Protein 8UBT (pdb70)

Secondary structure (DSSP, 8-state):
--SSSSTTTGGGTHHHHTTT----HHHHHHHHHHHHHHHS---TTTTHHHHHHHHHHHHHHHHHSTTTTT--TTTSHHHHTHHHHHHHTHHHHTSSSS-HHHHTTTTTTSSSS-SS---HHHHHHHHTTTTTTTTGGGTTHHHHHHHHTTSSS-----HHHHHHHHHHHHHTS--SS----TTSHIIIIIHHHHHHHHHHHHHHHHHHTTTS-HHHHHHHHHHHHHHHHHSTTTS--SS-HHHHTGGGTTTTSSSSTTTTHHHHHHHHHTT--HHHHHHHHHHHTSSSSTTGGGHHHHHHHHHHHHHHHHHH-SGGGT-HHHHHHHHHHHHHHHHHHHHHTTTT-HHHHHHHHHHHTTSSSSSSSTTTTT-TTHHHHHHHHHHHHHSS----HHHHHHHHHHHHHTT-S--HHHHHHHHHHHHHHHHTT--S-HHHHHHHHHHHHH--/--EEEE-SSS-EEEE-HHHHTTSHHHHHHHHS-------EE-TT--HHHHHHHHHHHHH-SSPPP-------HHHHHHT-S-HHHHHHHHHHHHHHT-HHHHHHHHHHHHHHHTT--HHHHHHHHT------HHHHHHHHHHTTT-/--GGGS-HHHHHHHHTTS-HHHHHTTGGGT-HHHHHHHT-TTTSS----TT-TTT-STTHHHHHHHS----B---TT--S--GGGTTTHHHH-TT--BEE-TT-TT--HHHHHHHHHH-SS--EEE--S-TT--HHHHHHHHHH-TT--EEE--S-TT--HHHHHHHHHS-----EEEE-S-SS--HHHHHHHTTS-TT--EEEETT-S-BHHHHTTTTT-TT--EEE-BS-SB--SHHHHHHHTT-TT--EE--BS-TT--HHHHHHHHHH-SS--EE--BS----SSHHHHHHHH-SS--EE--BS-SS--TTTHHHHHHH-S--SEE--SS-TTS-TTHHHHHHHH-TTSB---TTTTTTGGGGGGTT----/--TTTHHHHHHHHHTT-S--EEEEETTEEEEE-SHHHHHH-HHHHHHHHS--SS-EEEE--TTS-HHHHSTTTHHHHSS-----SSS-HHHHHHHHHHT-SSS-STTTSSS--

Organism: Homo sapiens (NCBI:txid9606)

Radius of gyration: 42.03 Å; Cα contacts (8 Å, |Δi|>4): 1544; chains: 4; bounding box: 59×107×134 Å

InterPro domains:
  IPR001373 Cullin, N-terminal [PF00888] (21-518)
  IPR016157 Cullin, conserved site [PS01256] (749-776)
  IPR016158 Cullin homology domain [PS50069] (417-644)
  IPR016158 Cullin homology domain [SM00182] (447-594)
  IPR016159 Cullin repeat-like-containing domain superfamily [SSF74788] (17-409)
  IPR019559 Cullin, neddylation domain [PF10557] (706-766)
  IPR019559 Cullin, neddylation domain [SM00884] (703-770)
  IPR036317 Cullin homology domain superfamily [SSF75632] (413-686)
  IPR036388 Winged helix-like DNA-binding domain superfamily [G3DSA:1.10.10.10] (604-671)
  IPR036388 Winged helix-like DNA-binding domain superfamily [G3DSA:1.10.10.10] (672-776)
  IPR036390 Winged helix DNA-binding domain superfamily [SSF46785] (687-776)
  IPR045093 Cullin [PTHR11932] (12-776)
  IPR059120 Cullin-like, alpha+beta domain [PF26557] (539-658)

GO terms:
  GO:0034599 cellular response to oxidative stress (P, IDA)
  GO:0043123 positive regulation of canonical NF-kappaB signal transduction (P, IDA)
  GO:0043161 proteasome-mediated ubiquitin-dependent protein catabolic process (P, IDA)
  GO:0031625 ubiquitin protein ligase binding (F, IDA)
  GO:0031146 SCF-dependent proteasomal ubiquitin-dependent protein catabolic process (P, IDA)
  GO:0070936 protein K48-linked ubiquitination (P, IDA)
  GO:0160072 ubiquitin ligase complex scaffold activity (F, IDA)
  GO:0005634 nucleus (C, IC)
  GO:0005737 cytoplasm (C, IC)
  GO:0005515 protein binding (F, IPI)
  GO:1990452 Parkin-FBXW7-Cul1 ubiquitin ligase complex (C, IPI)
  GO:0031461 cullin-RING ubiquitin ligase complex (C, IDA)
  GO:0005886 plasma membrane (C, IDA)
  GO:0019005 SCF ubiquitin ligase complex (C, IDA)
  GO:0016567 protein ubiquitination (P, IDA)
  GO:0097193 intrinsic apoptotic signaling pathway (P, TAS)
  GO:0000082 G1/S transition of mitotic cell cycle (P, TAS)
  GO:0005654 nucleoplasm (C, TAS)
  GO:0005829 cytosol (C, TAS)

Structure (mmCIF, N/CA/C/O backbone):
data_8UBT
#
_entry.id   8UBT
#
_cell.length_a   1.00
_cell.length_b   1.00
_cell.length_c   1.00
_cell.angle_alpha   90.00
_cell.angle_beta   90.00
_cell.angle_gamma   90.00
#
_symmetry.space_group_name_H-M   'P 1'
#
loop_
_entity.id
_entity.type
_entity.pdbx_description
1 polymer Cullin-1
2 polymer 'S-phase kinase-associated protein 1'
3 polymer 'F-box/LRR-repeat protein 17'
4 polymer 'Transcription regulator protein BACH1'
#
loop_
_atom_site.group_PDB
_atom_site.id
_atom_site.type_symbol
_atom_site.label_atom_id
_atom_site.label_alt_id
_atom_site.label_comp_id
_atom_site.label_asym_id
_atom_site.label_entity_id
_atom_site.label_seq_id
_atom_site.pdbx_PDB_ins_code
_atom_site.Cartn_x
_atom_site.Cartn_y
_atom_site.Cartn_z
_atom_site.occupancy
_atom_site.B_iso_or_equiv
_atom_site.auth_seq_id
_atom_site.auth_comp_id
_atom_site.auth_asym_id
_atom_site.auth_atom_id
_atom_site.pdbx_PDB_model_num
ATOM 1 N N . ILE A 1 3 ? 109.136 90.008 163.176 1.00 65.69 15 ILE A N 1
ATOM 2 C CA . ILE A 1 3 ? 109.250 89.418 161.849 1.00 66.74 15 ILE A CA 1
ATOM 3 C C . ILE A 1 3 ? 110.205 88.230 161.868 1.00 66.81 15 ILE A C 1
ATOM 4 O O . ILE A 1 3 ? 109.799 87.090 161.642 1.00 64.85 15 ILE A O 1
ATOM 9 N N . GLY A 1 4 ? 111.477 88.506 162.142 1.00 67.77 16 GLY A N 1
ATOM 10 C CA . GLY A 1 4 ? 112.500 87.484 162.130 1.00 66.75 16 GLY A CA 1
ATOM 11 C C . GLY A 1 4 ? 113.214 87.391 160.794 1.00 67.34 16 GLY A C 1
ATOM 12 O O . GLY A 1 4 ? 112.794 87.946 159.777 1.00 67.11 16 GLY A O 1
ATOM 13 N N . LEU A 1 5 ? 114.331 86.664 160.805 1.00 58.23 17 LEU A N 1
ATOM 14 C CA . LEU A 1 5 ? 115.163 86.505 159.619 1.00 55.90 17 LEU A CA 1
ATOM 15 C C . LEU A 1 5 ? 115.575 85.069 159.327 1.00 52.66 17 LEU A C 1
ATOM 16 O O . LEU A 1 5 ? 115.892 84.769 158.170 1.00 51.64 17 LEU A O 1
ATOM 21 N N . ASP A 1 6 ? 115.583 84.177 160.318 1.00 50.21 18 ASP A N 1
ATOM 22 C CA . ASP A 1 6 ? 115.989 82.795 160.113 1.00 49.25 18 ASP A CA 1
ATOM 23 C C . ASP A 1 6 ? 114.841 81.805 160.228 1.00 47.90 18 ASP A C 1
ATOM 24 O O . ASP A 1 6 ? 114.944 80.701 159.682 1.00 47.91 18 ASP A O 1
ATOM 29 N N . GLN A 1 7 ? 113.757 82.161 160.922 1.00 47.22 19 GLN A N 1
ATOM 30 C CA . GLN A 1 7 ? 112.610 81.266 161.000 1.00 46.78 19 GLN A CA 1
ATOM 31 C C . GLN A 1 7 ? 111.910 81.136 159.655 1.00 51.27 19 GLN A C 1
ATOM 32 O O . GLN A 1 7 ? 111.306 80.095 159.370 1.00 52.99 19 GLN A O 1
ATOM 38 N N . ILE A 1 8 ? 111.976 82.175 158.819 1.00 42.29 20 ILE A N 1
ATOM 39 C CA . ILE A 1 8 ? 111.326 82.111 157.515 1.00 30.65 20 ILE A CA 1
ATOM 40 C C . ILE A 1 8 ? 112.038 81.113 156.607 1.00 33.68 20 ILE A C 1
ATOM 41 O O . ILE A 1 8 ? 111.391 80.386 155.843 1.00 37.00 20 ILE A O 1
ATOM 46 N N . TRP A 1 9 ? 113.368 81.024 156.699 1.00 32.39 21 TRP A N 1
ATOM 47 C CA . TRP A 1 9 ? 114.108 80.148 155.798 1.00 27.61 21 TRP A CA 1
ATOM 48 C C . TRP A 1 9 ? 114.083 78.713 156.309 1.00 33.57 21 TRP A C 1
ATOM 49 O O . TRP A 1 9 ? 115.118 78.046 156.396 1.00 38.14 21 TRP A O 1
ATOM 60 N N . ASP A 1 10 ? 112.892 78.246 156.658 1.00 33.01 22 ASP A N 1
ATOM 61 C CA . ASP A 1 10 ? 112.580 76.828 156.793 1.00 30.22 22 ASP A CA 1
ATOM 62 C C . ASP A 1 10 ? 111.242 76.460 156.175 1.00 36.91 22 ASP A C 1
ATOM 63 O O . ASP A 1 10 ? 111.054 75.298 155.798 1.00 44.42 22 ASP A O 1
ATOM 68 N N . ASP A 1 11 ? 110.311 77.406 156.052 1.00 25.63 23 ASP A N 1
ATOM 69 C CA . ASP A 1 11 ? 109.106 77.244 155.256 1.00 18.04 23 ASP A CA 1
ATOM 70 C C . ASP A 1 11 ? 109.241 77.866 153.875 1.00 28.38 23 ASP A C 1
ATOM 71 O O . ASP A 1 11 ? 108.581 77.406 152.937 1.00 33.61 23 ASP A O 1
ATOM 76 N N . LEU A 1 12 ? 110.080 78.896 153.728 1.00 31.02 24 LEU A N 1
ATOM 77 C CA . LEU A 1 12 ? 110.384 79.414 152.400 1.00 23.00 24 LEU A CA 1
ATOM 78 C C . LEU A 1 12 ? 111.023 78.333 151.540 1.00 27.08 24 LEU A C 1
ATOM 79 O O . LEU A 1 12 ? 110.472 77.950 150.501 1.00 35.07 24 LEU A O 1
ATOM 84 N N . ARG A 1 13 ? 112.123 77.747 152.018 1.00 25.63 25 ARG A N 1
ATOM 85 C CA . ARG A 1 13 ? 112.803 76.699 151.268 1.00 15.76 25 ARG A CA 1
ATOM 86 C C . ARG A 1 13 ? 112.065 75.381 151.478 1.00 18.18 25 ARG A C 1
ATOM 87 O O . ARG A 1 13 ? 112.664 74.345 151.785 1.00 30.61 25 ARG A O 1
ATOM 95 N N . ALA A 1 14 ? 110.746 75.440 151.323 1.00 10.76 26 ALA A N 1
ATOM 96 C CA . ALA A 1 14 ? 109.878 74.289 151.148 1.00 11.84 26 ALA A CA 1
ATOM 97 C C . ALA A 1 14 ? 108.828 74.548 150.085 1.00 18.66 26 ALA A C 1
ATOM 98 O O . ALA A 1 14 ? 108.207 73.594 149.607 1.00 27.33 26 ALA A O 1
ATOM 100 N N . GLY A 1 15 ? 108.609 75.804 149.706 1.00 11.46 27 GLY A N 1
ATOM 101 C CA . GLY A 1 15 ? 107.799 76.164 148.564 1.00 10.58 27 GLY A CA 1
ATOM 102 C C . GLY A 1 15 ? 108.687 76.624 147.429 1.00 16.47 27 GLY A C 1
ATOM 103 O O . GLY A 1 15 ? 108.296 76.560 146.261 1.00 27.04 27 GLY A O 1
ATOM 104 N N . ILE A 1 16 ? 109.891 77.100 147.761 1.00 20.89 28 ILE A N 1
ATOM 105 C CA . ILE A 1 16 ? 110.898 77.329 146.728 1.00 17.26 28 ILE A CA 1
ATOM 106 C C . ILE A 1 16 ? 111.334 76.002 146.122 1.00 18.35 28 ILE A C 1
ATOM 107 O O . ILE A 1 16 ? 111.637 75.916 144.926 1.00 24.23 28 ILE A O 1
ATOM 112 N N . GLN A 1 17 ? 111.378 74.947 146.937 1.00 21.28 29 GLN A N 1
ATOM 113 C CA . GLN A 1 17 ? 111.630 73.610 146.419 1.00 16.08 29 GLN A CA 1
ATOM 114 C C . GLN A 1 17 ? 110.373 72.962 145.852 1.00 16.23 29 GLN A C 1
ATOM 115 O O . GLN A 1 17 ? 110.458 71.867 145.287 1.00 28.81 29 GLN A O 1
ATOM 121 N N . GLN A 1 18 ? 109.216 73.611 145.990 1.00 13.18 30 GLN A N 1
ATOM 122 C CA . GLN A 1 18 ? 107.970 73.083 145.448 1.00 10.14 30 GLN A CA 1
ATOM 123 C C . GLN A 1 18 ? 107.587 73.725 144.122 1.00 12.91 30 GLN A C 1
ATOM 124 O O . GLN A 1 18 ? 106.890 73.093 143.319 1.00 18.13 30 GLN A O 1
ATOM 130 N N . VAL A 1 19 ? 108.007 74.969 143.879 1.00 17.64 31 VAL A N 1
ATOM 131 C CA . VAL A 1 19 ? 107.824 75.545 142.551 1.00 13.29 31 VAL A CA 1
ATOM 132 C C . VAL A 1 19 ? 108.636 74.758 141.532 1.00 19.50 31 VAL A C 1
ATOM 133 O O . VAL A 1 19 ? 108.160 74.487 140.423 1.00 28.11 31 VAL A O 1
ATOM 137 N N . TYR A 1 20 ? 109.862 74.384 141.880 1.00 20.36 32 TYR A N 1
ATOM 138 C CA . TYR A 1 20 ? 110.611 73.382 141.144 1.00 20.62 32 TYR A CA 1
ATOM 139 C C . TYR A 1 20 ? 110.055 72.005 141.486 1.00 25.83 32 TYR A C 1
ATOM 140 O O . TYR A 1 20 ? 109.472 71.798 142.554 1.00 31.65 32 TYR A O 1
ATOM 149 N N . THR A 1 21 ? 110.234 71.060 140.561 1.00 24.79 33 THR A N 1
ATOM 150 C CA . THR A 1 21 ? 109.501 69.792 140.601 1.00 28.65 33 THR A CA 1
ATOM 151 C C . THR A 1 21 ? 107.998 70.076 140.633 1.00 22.92 33 THR A C 1
ATOM 152 O O . THR A 1 21 ? 107.310 69.788 141.613 1.00 22.11 33 THR A O 1
ATOM 156 N N . ARG A 1 22 ? 107.511 70.673 139.545 1.00 25.00 34 ARG A N 1
ATOM 157 C CA . ARG A 1 22 ? 106.163 71.221 139.431 1.00 25.45 34 ARG A CA 1
ATOM 158 C C . ARG A 1 22 ? 105.113 70.272 139.992 1.00 34.43 34 ARG A C 1
ATOM 159 O O . ARG A 1 22 ? 104.968 69.139 139.528 1.00 40.62 34 ARG A O 1
ATOM 167 N N . GLN A 1 23 ? 104.376 70.750 140.995 1.00 38.44 35 GLN A N 1
ATOM 168 C CA . GLN A 1 23 ? 103.463 69.891 141.739 1.00 38.56 35 GLN A CA 1
ATOM 169 C C . GLN A 1 23 ? 102.135 70.594 142.008 1.00 39.56 35 GLN A C 1
ATOM 170 O O . GLN A 1 23 ? 101.481 70.331 143.023 1.00 42.74 35 GLN A O 1
ATOM 176 N N . SER A 1 24 ? 101.733 71.493 141.106 1.00 36.35 36 SER A N 1
ATOM 177 C CA . SER A 1 24 ? 100.412 72.116 141.152 1.00 36.81 36 SER A CA 1
ATOM 178 C C . SER A 1 24 ? 100.153 72.856 142.461 1.00 35.53 36 SER A C 1
ATOM 179 O O . SER A 1 24 ? 99.332 72.421 143.275 1.00 37.68 36 SER A O 1
ATOM 182 N N . MET A 1 25 ? 100.856 73.963 142.676 1.00 33.80 37 MET A N 1
ATOM 183 C CA . MET A 1 25 ? 100.704 74.792 143.862 1.00 32.32 37 MET A CA 1
ATOM 184 C C . MET A 1 25 ? 99.311 75.407 143.906 1.00 32.90 37 MET A C 1
ATOM 185 O O . MET A 1 25 ? 98.686 75.660 142.873 1.00 34.97 37 MET A O 1
ATOM 190 N N . ALA A 1 26 ? 98.831 75.652 145.122 1.00 31.36 38 ALA A N 1
ATOM 191 C CA . ALA A 1 26 ? 97.576 76.359 145.325 1.00 31.70 38 ALA A CA 1
ATOM 192 C C . ALA A 1 26 ? 97.863 77.855 145.454 1.00 33.21 38 ALA A C 1
ATOM 193 O O . ALA A 1 26 ? 99.019 78.286 145.477 1.00 39.47 38 ALA A O 1
ATOM 195 N N . LYS A 1 27 ? 96.811 78.670 145.542 1.00 29.92 39 LYS A N 1
ATOM 196 C CA . LYS A 1 27 ? 96.961 80.115 145.661 1.00 26.04 39 LYS A CA 1
ATOM 197 C C . LYS A 1 27 ? 97.050 80.568 147.113 1.00 26.47 39 LYS A C 1
ATOM 198 O O . LYS A 1 27 ? 97.290 81.751 147.377 1.00 35.43 39 LYS A O 1
ATOM 204 N N . SER A 1 28 ? 96.870 79.649 148.062 1.00 19.66 40 SER A N 1
ATOM 205 C CA . SER A 1 28 ? 97.080 79.941 149.470 1.00 20.85 40 SER A CA 1
ATOM 206 C C . SER A 1 28 ? 98.503 79.665 149.930 1.00 30.35 40 SER A C 1
ATOM 207 O O . SER A 1 28 ? 98.859 80.056 151.047 1.00 36.74 40 SER A O 1
ATOM 210 N N . ARG A 1 29 ? 99.320 79.006 149.107 1.00 29.30 41 ARG A N 1
ATOM 211 C CA . ARG A 1 29 ? 100.729 78.794 149.393 1.00 18.40 41 ARG A CA 1
ATOM 212 C C . ARG A 1 29 ? 101.624 79.824 148.720 1.00 22.97 41 ARG A C 1
ATOM 213 O O . ARG A 1 29 ? 102.661 80.187 149.287 1.00 35.76 41 ARG A O 1
ATOM 221 N N . TYR A 1 30 ? 101.246 80.308 147.538 1.00 11.19 42 TYR A N 1
ATOM 222 C CA . TYR A 1 30 ? 101.914 81.416 146.870 1.00 10.41 42 TYR A CA 1
ATOM 223 C C . TYR A 1 30 ? 101.881 82.675 147.728 1.00 23.91 42 TYR A C 1
ATOM 224 O O . TYR A 1 30 ? 102.900 83.359 147.885 1.00 36.93 42 TYR A O 1
ATOM 233 N N . MET A 1 31 ? 100.713 82.982 148.297 1.00 25.59 43 MET A N 1
ATOM 234 C CA . MET A 1 31 ? 100.583 84.172 149.127 1.00 23.50 43 MET A CA 1
ATOM 235 C C . MET A 1 31 ? 101.383 84.036 150.415 1.00 25.37 43 MET A C 1
ATOM 236 O O . MET A 1 31 ? 101.913 85.026 150.924 1.00 36.10 43 MET A O 1
ATOM 241 N N . GLU A 1 32 ? 101.496 82.818 150.950 1.00 17.16 44 GLU A N 1
ATOM 242 C CA . GLU A 1 32 ? 102.305 82.616 152.149 1.00 13.97 44 GLU A CA 1
ATOM 243 C C . GLU A 1 32 ? 103.778 82.914 151.881 1.00 26.62 44 GLU A C 1
ATOM 244 O O . GLU A 1 32 ? 104.438 83.595 152.676 1.00 39.20 44 GLU A O 1
ATOM 250 N N . LEU A 1 33 ? 104.307 82.427 150.756 1.00 22.49 45 LEU A N 1
ATOM 251 C CA . LEU A 1 33 ? 105.703 82.690 150.420 1.00 15.60 45 LEU A CA 1
ATOM 252 C C . LEU A 1 33 ? 105.929 84.165 150.107 1.00 14.05 45 LEU A C 1
ATOM 253 O O . LEU A 1 33 ? 106.944 84.748 150.516 1.00 28.46 45 LEU A O 1
ATOM 258 N N . TYR A 1 34 ? 104.994 84.786 149.382 1.00 8.18 46 TYR A N 1
ATOM 259 C CA . TYR A 1 34 ? 105.112 86.214 149.110 1.00 12.04 46 TYR A CA 1
ATOM 260 C C . TYR A 1 34 ? 105.071 87.020 150.402 1.00 22.53 46 TYR A C 1
ATOM 261 O O . TYR A 1 34 ? 105.803 88.005 150.549 1.00 29.20 46 TYR A O 1
ATOM 270 N N . THR A 1 35 ? 104.220 86.617 151.348 1.00 22.33 47 THR A N 1
ATOM 271 C CA . THR A 1 35 ? 104.159 87.286 152.641 1.00 13.53 47 THR A CA 1
ATOM 272 C C . THR A 1 35 ? 105.461 87.117 153.409 1.00 22.26 47 THR A C 1
ATOM 273 O O . THR A 1 35 ? 105.926 88.054 154.062 1.00 34.17 47 THR A O 1
ATOM 277 N N . HIS A 1 36 ? 106.060 85.926 153.350 1.00 17.86 48 HIS A N 1
ATOM 278 C CA . HIS A 1 36 ? 107.351 85.717 154.000 1.00 14.83 48 HIS A CA 1
ATOM 279 C C . HIS A 1 36 ? 108.405 86.660 153.432 1.00 20.33 48 HIS A C 1
ATOM 280 O O . HIS A 1 36 ? 109.133 87.329 154.180 1.00 32.36 48 HIS A O 1
ATOM 287 N N . VAL A 1 37 ? 108.489 86.732 152.100 1.00 21.90 49 VAL A N 1
ATOM 288 C CA . VAL A 1 37 ? 109.480 87.597 151.463 1.00 16.70 49 VAL A CA 1
ATOM 289 C C . VAL A 1 37 ? 109.221 89.058 151.812 1.00 31.86 49 VAL A C 1
ATOM 290 O O . VAL A 1 37 ? 110.147 89.806 152.152 1.00 38.81 49 VAL A O 1
ATOM 294 N N . TYR A 1 38 ? 107.957 89.483 151.746 1.00 28.44 50 TYR A N 1
ATOM 295 C CA . TYR A 1 38 ? 107.604 90.860 152.073 1.00 20.48 50 TYR A CA 1
ATOM 296 C C . TYR A 1 38 ? 107.962 91.196 153.515 1.00 24.51 50 TYR A C 1
ATOM 297 O O . TYR A 1 38 ? 108.564 92.239 153.790 1.00 32.54 50 TYR A O 1
ATOM 306 N N . ASN A 1 39 ? 107.605 90.313 154.451 1.00 24.78 51 ASN A N 1
ATOM 307 C CA . ASN A 1 39 ? 107.880 90.560 155.861 1.00 23.57 51 ASN A CA 1
ATOM 308 C C . ASN A 1 39 ? 109.376 90.667 156.115 1.00 27.49 51 ASN A C 1
ATOM 309 O O . ASN A 1 39 ? 109.827 91.549 156.854 1.00 34.41 51 ASN A O 1
ATOM 314 N N . TYR A 1 40 ? 110.166 89.777 155.509 1.00 25.92 52 TYR A N 1
ATOM 315 C CA . TYR A 1 40 ? 111.613 89.882 155.665 1.00 25.95 52 TYR A CA 1
ATOM 316 C C . TYR A 1 40 ? 112.125 91.201 155.099 1.00 33.66 52 TYR A C 1
ATOM 317 O O . TYR A 1 40 ? 112.980 91.860 155.702 1.00 39.71 52 TYR A O 1
ATOM 326 N N . CYS A 1 41 ? 111.611 91.601 153.935 1.00 37.90 53 CYS A N 1
ATOM 327 C CA . CYS A 1 41 ? 112.081 92.808 153.270 1.00 33.78 53 CYS A CA 1
ATOM 328 C C . CYS A 1 41 ? 111.737 94.089 154.021 1.00 39.25 53 CYS A C 1
ATOM 329 O O . CYS A 1 41 ? 112.559 95.012 154.037 1.00 40.72 53 CYS A O 1
ATOM 332 N N . THR A 1 42 ? 110.562 94.177 154.644 1.00 36.73 54 THR A N 1
ATOM 333 C CA . THR A 1 42 ? 110.169 95.366 155.401 1.00 31.73 54 THR A CA 1
ATOM 334 C C . THR A 1 42 ? 110.226 95.039 156.893 1.00 36.14 54 THR A C 1
ATOM 335 O O . THR A 1 42 ? 109.393 94.294 157.422 1.00 36.27 54 THR A O 1
ATOM 339 N N . SER A 1 43 ? 111.240 95.579 157.562 1.00 56.38 55 SER A N 1
ATOM 340 C CA . SER A 1 43 ? 111.451 95.379 158.989 1.00 57.17 55 SER A CA 1
ATOM 341 C C . SER A 1 43 ? 112.558 96.320 159.438 1.00 62.31 55 SER A C 1
ATOM 342 O O . SER A 1 43 ? 113.429 96.699 158.650 1.00 62.36 55 SER A O 1
ATOM 345 N N . VAL A 1 44 ? 112.513 96.689 160.713 1.00 71.05 56 VAL A N 1
ATOM 346 C CA . VAL A 1 44 ? 113.528 97.563 161.289 1.00 70.57 56 VAL A CA 1
ATOM 347 C C . VAL A 1 44 ? 114.018 96.983 162.609 1.00 69.49 56 VAL A C 1
ATOM 348 O O . VAL A 1 44 ? 113.459 96.009 163.114 1.00 69.12 56 VAL A O 1
ATOM 352 N N . GLN A 1 70 ? 116.130 96.974 158.625 1.00 75.76 82 GLN A N 1
ATOM 353 C CA . GLN A 1 70 ? 117.171 97.249 157.642 1.00 76.38 82 GLN A CA 1
ATOM 354 C C . GLN A 1 70 ? 117.335 96.081 156.675 1.00 77.07 82 GLN A C 1
ATOM 355 O O . GLN A 1 70 ? 118.421 95.862 156.139 1.00 77.09 82 GLN A O 1
ATOM 361 N N . PHE A 1 71 ? 116.243 95.334 156.479 1.00 63.13 83 PHE A N 1
ATOM 362 C CA . PHE A 1 71 ? 116.140 94.189 155.570 1.00 58.70 83 PHE A CA 1
ATOM 363 C C . PHE A 1 71 ? 117.347 93.257 155.646 1.00 55.98 83 PHE A C 1
ATOM 364 O O . PHE A 1 71 ? 117.671 92.584 154.661 1.00 54.11 83 PHE A O 1
ATOM 372 N N . VAL A 1 72 ? 117.980 93.192 156.821 1.00 59.62 84 VAL A N 1
ATOM 373 C CA . VAL A 1 72 ? 119.147 92.360 157.117 1.00 59.85 84 VAL A CA 1
ATOM 374 C C . VAL A 1 72 ? 120.085 92.284 155.914 1.00 58.64 84 VAL A C 1
ATOM 375 O O . VAL A 1 72 ? 120.424 91.194 155.439 1.00 57.35 84 VAL A O 1
ATOM 379 N N . GLY A 1 73 ? 120.485 93.444 155.400 1.00 56.90 85 GLY A N 1
ATOM 380 C CA . GLY A 1 73 ? 121.459 93.481 154.319 1.00 59.11 85 GLY A CA 1
ATOM 381 C C . GLY A 1 73 ? 120.976 92.767 153.070 1.00 64.60 85 GLY A C 1
ATOM 382 O O . GLY A 1 73 ? 119.863 92.995 152.582 1.00 63.69 85 GLY A O 1
ATOM 383 N N . LEU A 1 74 ? 121.827 91.884 152.543 1.00 52.19 86 LEU A N 1
ATOM 384 C CA . LEU A 1 74 ? 121.571 91.160 151.303 1.00 43.27 86 LEU A CA 1
ATOM 385 C C . LEU A 1 74 ? 121.535 89.652 151.533 1.00 51.91 86 LEU A C 1
ATOM 386 O O . LEU A 1 74 ? 121.962 88.875 150.676 1.00 57.56 86 LEU A O 1
ATOM 391 N N . GLU A 1 75 ? 121.025 89.228 152.690 1.00 49.10 87 GLU A N 1
ATOM 392 C CA . GLU A 1 75 ? 121.041 87.809 153.034 1.00 40.01 87 GLU A CA 1
ATOM 393 C C . GLU A 1 75 ? 120.171 86.989 152.087 1.00 43.28 87 GLU A C 1
ATOM 394 O O . GLU A 1 75 ? 120.589 85.924 151.616 1.00 51.26 87 GLU A O 1
ATOM 400 N N . LEU A 1 76 ? 118.962 87.473 151.786 1.00 30.60 88 LEU A N 1
ATOM 401 C CA . LEU A 1 76 ? 118.035 86.693 150.970 1.00 29.51 88 LEU A CA 1
ATOM 402 C C . LEU A 1 76 ? 118.573 86.482 149.561 1.00 30.70 88 LEU A C 1
ATOM 403 O O . LEU A 1 76 ? 118.421 85.396 148.987 1.00 36.92 88 LEU A O 1
ATOM 408 N N . TYR A 1 77 ? 119.192 87.512 148.982 1.00 23.24 89 TYR A N 1
ATOM 409 C CA . TYR A 1 77 ? 119.756 87.380 147.643 1.00 20.71 89 TYR A CA 1
ATOM 410 C C . TYR A 1 77 ? 120.841 86.311 147.614 1.00 27.85 89 TYR A C 1
ATOM 411 O O . TYR A 1 77 ? 120.881 85.472 146.707 1.00 37.06 89 TYR A O 1
ATOM 420 N N . LYS A 1 78 ? 121.724 86.318 148.616 1.00 30.19 90 LYS A N 1
ATOM 421 C CA . LYS A 1 78 ? 122.788 85.321 148.675 1.00 30.79 90 LYS A CA 1
ATOM 422 C C . LYS A 1 78 ? 122.227 83.918 148.876 1.00 36.91 90 LYS A C 1
ATOM 423 O O . LYS A 1 78 ? 122.707 82.960 148.258 1.00 41.78 90 LYS A O 1
ATOM 429 N N . ARG A 1 79 ? 121.216 83.772 149.738 1.00 29.11 91 ARG A N 1
ATOM 430 C CA . ARG A 1 79 ? 120.626 82.453 149.946 1.00 27.00 91 ARG A CA 1
ATOM 431 C C . ARG A 1 79 ? 119.944 81.932 148.686 1.00 32.04 91 ARG A C 1
ATOM 432 O O . ARG A 1 79 ? 120.078 80.747 148.358 1.00 39.06 91 ARG A O 1
ATOM 440 N N . LEU A 1 80 ? 119.219 82.792 147.966 1.00 24.12 92 LEU A N 1
ATOM 441 C CA . LEU A 1 80 ? 118.607 82.364 146.711 1.00 17.60 92 LEU A CA 1
ATOM 442 C C . LEU A 1 80 ? 119.664 82.007 145.673 1.00 25.00 92 LEU A C 1
ATOM 443 O O . LEU A 1 80 ? 119.502 81.037 144.922 1.00 35.17 92 LEU A O 1
ATOM 448 N N . LYS A 1 81 ? 120.754 82.778 145.616 1.00 23.49 93 LYS A N 1
ATOM 449 C CA . LYS A 1 81 ? 121.842 82.457 144.699 1.00 25.09 93 LYS A CA 1
ATOM 450 C C . LYS A 1 81 ? 122.446 81.094 145.013 1.00 27.66 93 LYS A C 1
ATOM 451 O O . LYS A 1 81 ? 122.693 80.293 144.103 1.00 30.12 93 LYS A O 1
ATOM 457 N N . GLU A 1 82 ? 122.688 80.814 146.296 1.00 26.07 94 GLU A N 1
ATOM 458 C CA . GLU A 1 82 ? 123.241 79.519 146.681 1.00 23.31 94 GLU A CA 1
ATOM 459 C C . GLU A 1 82 ? 122.272 78.386 146.369 1.00 25.15 94 GLU A C 1
ATOM 460 O O . GLU A 1 82 ? 122.689 77.315 145.912 1.00 33.81 94 GLU A O 1
ATOM 466 N N . PHE A 1 83 ? 120.976 78.601 146.612 1.00 19.82 95 PHE A N 1
ATOM 467 C CA . PHE A 1 83 ? 119.987 77.576 146.292 1.00 14.89 95 PHE A CA 1
ATOM 468 C C . PHE A 1 83 ? 119.967 77.278 144.798 1.00 22.56 95 PHE A C 1
ATOM 469 O O . PHE A 1 83 ? 119.941 76.111 144.389 1.00 27.24 95 PHE A O 1
ATOM 477 N N . LEU A 1 84 ? 119.988 78.323 143.966 1.00 28.57 96 LEU A N 1
ATOM 478 C CA . LEU A 1 84 ? 119.971 78.114 142.522 1.00 20.40 96 LEU A CA 1
ATOM 479 C C . LEU A 1 84 ? 121.255 77.459 142.030 1.00 19.32 96 LEU A C 1
ATOM 480 O O . LEU A 1 84 ? 121.213 76.631 141.113 1.00 22.81 96 LEU A O 1
ATOM 485 N N . LYS A 1 85 ? 122.399 77.808 142.620 1.00 27.55 97 LYS A N 1
ATOM 486 C CA . LYS A 1 85 ? 123.662 77.195 142.233 1.00 18.66 97 LYS A CA 1
ATOM 487 C C . LYS A 1 85 ? 123.772 75.740 142.669 1.00 20.88 97 LYS A C 1
ATOM 488 O O . LYS A 1 85 ? 124.384 74.942 141.951 1.00 24.14 97 LYS A O 1
ATOM 494 N N . ASN A 1 86 ? 123.200 75.377 143.816 1.00 22.45 98 ASN A N 1
ATOM 495 C CA . ASN A 1 86 ? 123.188 73.992 144.268 1.00 15.55 98 ASN A CA 1
ATOM 496 C C . ASN A 1 86 ? 122.165 73.139 143.537 1.00 23.97 98 ASN A C 1
ATOM 497 O O . ASN A 1 86 ? 122.398 71.940 143.347 1.00 32.82 98 ASN A O 1
ATOM 502 N N . TYR A 1 87 ? 121.040 73.727 143.126 1.00 21.63 99 TYR A N 1
ATOM 503 C CA . TYR A 1 87 ? 120.029 72.981 142.388 1.00 17.52 99 TYR A CA 1
ATOM 504 C C . TYR A 1 87 ? 120.543 72.486 141.044 1.00 19.37 99 TYR A C 1
ATOM 505 O O . TYR A 1 87 ? 120.238 71.353 140.655 1.00 20.99 99 TYR A O 1
ATOM 514 N N . LEU A 1 88 ? 121.320 73.303 140.330 1.00 17.70 100 LEU A N 1
ATOM 515 C CA . LEU A 1 88 ? 121.840 72.934 139.022 1.00 11.22 100 LEU A CA 1
ATOM 516 C C . LEU A 1 88 ? 123.091 72.072 139.081 1.00 24.96 100 LEU A C 1
ATOM 517 O O . LEU A 1 88 ? 123.346 71.322 138.133 1.00 26.99 100 LEU A O 1
ATOM 522 N N . THR A 1 89 ? 123.877 72.163 140.156 1.00 29.24 101 THR A N 1
ATOM 523 C CA . THR A 1 89 ? 125.057 71.317 140.292 1.00 24.12 101 THR A CA 1
ATOM 524 C C . THR A 1 89 ? 124.676 69.844 140.395 1.00 23.22 101 THR A C 1
ATOM 525 O O . THR A 1 89 ? 125.288 68.993 139.740 1.00 33.07 101 THR A O 1
ATOM 529 N N . ASN A 1 90 ? 123.658 69.527 141.197 1.00 19.72 102 ASN A N 1
ATOM 530 C CA . ASN A 1 90 ? 123.171 68.159 141.303 1.00 23.93 102 ASN A CA 1
ATOM 531 C C . ASN A 1 90 ? 122.356 67.724 140.093 1.00 30.01 102 ASN A C 1
ATOM 532 O O . ASN A 1 90 ? 122.208 66.518 139.868 1.00 35.49 102 ASN A O 1
ATOM 537 N N . LEU A 1 91 ? 121.827 68.667 139.314 1.00 29.82 103 LEU A N 1
ATOM 538 C CA . LEU A 1 91 ? 121.079 68.332 138.110 1.00 21.17 103 LEU A CA 1
ATOM 539 C C . LEU A 1 91 ? 121.984 67.925 136.956 1.00 23.96 103 LEU A C 1
ATOM 540 O O . LEU A 1 91 ? 121.554 67.171 136.076 1.00 28.26 103 LEU A O 1
ATOM 545 N N . LEU A 1 92 ? 123.226 68.412 136.940 1.00 31.92 104 LEU A N 1
ATOM 546 C CA . LEU A 1 92 ? 124.174 68.035 135.899 1.00 28.07 104 LEU A CA 1
ATOM 547 C C . LEU A 1 92 ? 124.755 66.644 136.114 1.00 31.19 104 LEU A C 1
ATOM 548 O O . LEU A 1 92 ? 125.295 66.059 135.169 1.00 36.61 104 LEU A O 1
ATOM 553 N N . LYS A 1 93 ? 124.660 66.103 137.332 1.00 36.56 105 LYS A N 1
ATOM 554 C CA . LYS A 1 93 ? 125.226 64.785 137.603 1.00 33.94 105 LYS A CA 1
ATOM 555 C C . LYS A 1 93 ? 124.535 63.705 136.781 1.00 41.72 105 LYS A C 1
ATOM 556 O O . LYS A 1 93 ? 125.159 62.705 136.405 1.00 49.68 105 LYS A O 1
ATOM 562 N N . ASP A 1 94 ? 123.249 63.884 136.493 1.00 34.84 106 ASP A N 1
ATOM 563 C CA . ASP A 1 94 ? 122.488 62.956 135.659 1.00 33.06 106 ASP A CA 1
ATOM 564 C C . ASP A 1 94 ? 122.195 63.642 134.328 1.00 28.50 106 ASP A C 1
ATOM 565 O O . ASP A 1 94 ? 121.193 64.347 134.183 1.00 37.93 106 ASP A O 1
ATOM 570 N N . GLY A 1 95 ? 123.077 63.437 133.354 1.00 23.38 107 GLY A N 1
ATOM 571 C CA . GLY A 1 95 ? 122.901 64.040 132.048 1.00 32.60 107 GLY A CA 1
ATOM 572 C C . GLY A 1 95 ? 124.192 64.503 131.406 1.00 32.63 107 GLY A C 1
ATOM 573 O O . GLY A 1 95 ? 124.202 64.890 130.234 1.00 36.43 107 GLY A O 1
ATOM 574 N N . GLU A 1 96 ? 125.288 64.470 132.159 1.00 32.79 108 GLU A N 1
ATOM 575 C CA . GLU A 1 96 ? 126.591 64.862 131.640 1.00 35.32 108 GLU A CA 1
ATOM 576 C C . GLU A 1 96 ? 127.299 63.732 130.904 1.00 46.79 108 GLU A C 1
ATOM 577 O O . GLU A 1 96 ? 128.370 63.959 130.333 1.00 49.52 108 GLU A O 1
ATOM 583 N N . ASP A 1 97 ? 126.730 62.525 130.904 1.00 43.63 109 ASP A N 1
ATOM 584 C CA . ASP A 1 97 ? 127.288 61.391 130.176 1.00 31.55 109 ASP A CA 1
ATOM 585 C C . ASP A 1 97 ? 126.349 60.904 129.079 1.00 35.26 109 ASP A C 1
ATOM 586 O O . ASP A 1 97 ? 126.544 59.811 128.538 1.00 40.24 109 ASP A O 1
ATOM 591 N N . LEU A 1 98 ? 125.334 61.692 128.740 1.00 38.09 110 LEU A N 1
ATOM 592 C CA . LEU A 1 98 ? 124.350 61.319 127.736 1.00 35.63 110 LEU A CA 1
ATOM 593 C C . LEU A 1 98 ? 124.859 61.679 126.347 1.00 41.05 110 LEU A C 1
ATOM 594 O O . LEU A 1 98 ? 125.412 62.762 126.136 1.00 39.65 110 LEU A O 1
ATOM 599 N N . MET A 1 99 ? 124.670 60.762 125.403 1.00 47.07 111 MET A N 1
ATOM 600 C CA . MET A 1 99 ? 125.120 60.950 124.034 1.00 41.98 111 MET A CA 1
ATOM 601 C C . MET A 1 99 ? 124.028 61.648 123.223 1.00 42.18 111 MET A C 1
ATOM 602 O O . MET A 1 99 ? 123.060 62.184 123.771 1.00 45.81 111 MET A O 1
ATOM 607 N N . ASP A 1 100 ? 124.182 61.654 121.901 1.00 33.65 112 ASP A N 1
ATOM 608 C CA . ASP A 1 100 ? 123.229 62.328 121.031 1.00 34.69 112 ASP A CA 1
ATOM 609 C C . ASP A 1 100 ? 121.861 61.656 121.092 1.00 37.63 112 ASP A C 1
ATOM 610 O O . ASP A 1 100 ? 121.744 60.450 121.329 1.00 42.16 112 ASP A O 1
ATOM 615 N N . GLU A 1 101 ? 120.819 62.469 120.906 1.00 34.51 113 GLU A N 1
ATOM 616 C CA . GLU A 1 101 ? 119.403 62.103 120.902 1.00 34.59 113 GLU A CA 1
ATOM 617 C C . GLU A 1 101 ? 118.906 61.778 122.310 1.00 41.15 113 GLU A C 1
ATOM 618 O O . GLU A 1 101 ? 117.688 61.719 122.532 1.00 42.25 113 GLU A O 1
ATOM 624 N N . SER A 1 102 ? 119.798 61.660 123.286 1.00 37.07 114 SER A N 1
ATOM 625 C CA . SER A 1 102 ? 119.432 61.500 124.686 1.00 27.58 114 SER A CA 1
ATOM 626 C C . SER A 1 102 ? 119.762 62.727 125.517 1.00 30.46 114 SER A C 1
ATOM 627 O O . SER A 1 102 ? 119.014 63.062 126.439 1.00 34.57 114 SER A O 1
ATOM 630 N N . VAL A 1 103 ? 120.868 63.410 125.211 1.00 26.27 115 VAL A N 1
ATOM 631 C CA . VAL A 1 103 ? 121.147 64.696 125.833 1.00 23.64 115 VAL A CA 1
ATOM 632 C C . VAL A 1 103 ? 120.304 65.797 125.205 1.00 29.57 115 VAL A C 1
ATOM 633 O O . VAL A 1 103 ? 120.067 66.833 125.838 1.00 36.26 115 VAL A O 1
ATOM 637 N N . LEU A 1 104 ? 119.829 65.593 123.974 1.00 31.67 116 LEU A N 1
ATOM 638 C CA . LEU A 1 104 ? 118.916 66.539 123.349 1.00 20.93 116 LEU A CA 1
ATOM 639 C C . LEU A 1 104 ? 117.508 66.440 123.914 1.00 24.21 116 LEU A C 1
ATOM 640 O O . LEU A 1 104 ? 116.766 67.426 123.871 1.00 34.08 116 LEU A O 1
ATOM 645 N N . LYS A 1 105 ? 117.129 65.281 124.446 1.00 23.03 117 LYS A N 1
ATOM 646 C CA . LYS A 1 105 ? 115.847 65.099 125.107 1.00 25.82 117 LYS A CA 1
ATOM 647 C C . LYS A 1 105 ? 115.927 65.397 126.598 1.00 31.46 117 LYS A C 1
ATOM 648 O O . LYS A 1 105 ? 114.895 65.421 127.275 1.00 35.57 117 LYS A O 1
ATOM 654 N N . PHE A 1 106 ? 117.132 65.622 127.121 1.00 28.49 118 PHE A N 1
ATOM 655 C CA . PHE A 1 106 ? 117.332 66.027 128.504 1.00 20.57 118 PHE A CA 1
ATOM 656 C C . PHE A 1 106 ? 117.485 67.531 128.663 1.00 23.56 118 PHE A C 1
ATOM 657 O O . PHE A 1 106 ? 117.026 68.084 129.664 1.00 36.91 118 PHE A O 1
ATOM 665 N N . TYR A 1 107 ? 118.113 68.202 127.694 1.00 18.17 119 TYR A N 1
ATOM 666 C CA . TYR A 1 107 ? 118.133 69.661 127.670 1.00 17.98 119 TYR A CA 1
ATOM 667 C C . TYR A 1 107 ? 116.752 70.263 127.461 1.00 22.91 119 TYR A C 1
ATOM 668 O O . TYR A 1 107 ? 116.330 71.120 128.245 1.00 27.01 119 TYR A O 1
ATOM 677 N N . THR A 1 108 ? 116.037 69.825 126.428 1.00 23.68 120 THR A N 1
ATOM 678 C CA . THR A 1 108 ? 114.772 70.450 126.066 1.00 22.62 120 THR A CA 1
ATOM 679 C C . THR A 1 108 ? 113.695 70.259 127.121 1.00 30.06 120 THR A C 1
ATOM 680 O O . THR A 1 108 ? 112.939 71.197 127.400 1.00 31.42 120 THR A O 1
ATOM 684 N N . GLN A 1 109 ? 113.610 69.072 127.721 1.00 28.21 121 GLN A N 1
ATOM 685 C CA . GLN A 1 109 ? 112.604 68.855 128.752 1.00 24.01 121 GLN A CA 1
ATOM 686 C C . GLN A 1 109 ? 112.952 69.601 130.034 1.00 27.38 121 GLN A C 1
ATOM 687 O O . GLN A 1 109 ? 112.081 70.236 130.639 1.00 35.05 121 GLN A O 1
ATOM 693 N N . GLN A 1 110 ? 114.210 69.542 130.462 1.00 26.11 122 GLN A N 1
ATOM 694 C CA . GLN A 1 110 ? 114.635 70.279 131.651 1.00 21.68 122 GLN A CA 1
ATOM 695 C C . GLN A 1 110 ? 115.193 71.653 131.292 1.00 27.63 122 GLN A C 1
ATOM 696 O O . GLN A 1 110 ? 116.245 72.068 131.773 1.00 32.92 122 GLN A O 1
ATOM 702 N N . TRP A 1 111 ? 114.477 72.364 130.440 1.00 27.04 123 TRP A N 1
ATOM 703 C CA . TRP A 1 111 ? 114.653 73.794 130.216 1.00 23.42 123 TRP A CA 1
ATOM 704 C C . TRP A 1 111 ? 113.334 74.541 130.307 1.00 28.35 123 TRP A C 1
ATOM 705 O O . TRP A 1 111 ? 113.301 75.661 130.819 1.00 35.59 123 TRP A O 1
ATOM 716 N N . GLU A 1 112 ? 112.243 73.942 129.826 1.00 19.62 124 GLU A N 1
ATOM 717 C CA . GLU A 1 112 ? 110.917 74.494 130.055 1.00 20.16 124 GLU A CA 1
ATOM 718 C C . GLU A 1 112 ? 110.462 74.289 131.492 1.00 29.12 124 GLU A C 1
ATOM 719 O O . GLU A 1 112 ? 109.639 75.065 131.989 1.00 38.90 124 GLU A O 1
ATOM 725 N N . ASP A 1 113 ? 110.982 73.263 132.168 1.00 26.58 125 ASP A N 1
ATOM 726 C CA . ASP A 1 113 ? 110.706 73.047 133.581 1.00 26.03 125 ASP A CA 1
ATOM 727 C C . ASP A 1 113 ? 111.480 73.999 134.481 1.00 27.53 125 ASP A C 1
ATOM 728 O O . ASP A 1 113 ? 111.171 74.087 135.673 1.00 28.72 125 ASP A O 1
ATOM 733 N N . TYR A 1 114 ? 112.478 74.697 133.945 1.00 22.13 126 TYR A N 1
ATOM 734 C CA . TYR A 1 114 ? 113.255 75.676 134.690 1.00 14.46 126 TYR A CA 1
ATOM 735 C C . TYR A 1 114 ? 112.944 77.111 134.301 1.00 23.11 126 TYR A C 1
ATOM 736 O O . TYR A 1 114 ? 113.015 77.996 135.157 1.00 32.38 126 TYR A O 1
ATOM 745 N N . ARG A 1 115 ? 112.605 77.365 133.035 1.00 19.64 127 ARG A N 1
ATOM 746 C CA . ARG A 1 115 ? 112.236 78.711 132.612 1.00 19.86 127 ARG A CA 1
ATOM 747 C C . ARG A 1 115 ? 110.915 79.144 133.233 1.00 28.24 127 ARG A C 1
ATOM 748 O O . ARG A 1 115 ? 110.799 80.262 133.749 1.00 32.59 127 ARG A O 1
ATOM 756 N N . PHE A 1 116 ? 109.907 78.273 133.193 1.00 25.52 128 PHE A N 1
ATOM 757 C CA . PHE A 1 116 ? 108.609 78.589 133.776 1.00 21.87 128 PHE A CA 1
ATOM 758 C C . PHE A 1 116 ? 108.642 78.541 135.297 1.00 25.08 128 PHE A C 1
ATOM 759 O O . PHE A 1 116 ? 107.984 79.354 135.955 1.00 34.53 128 PHE A O 1
ATOM 767 N N . SER A 1 117 ? 109.397 77.599 135.867 1.00 17.65 129 SER A N 1
ATOM 768 C CA . SER A 1 117 ? 109.498 77.512 137.318 1.00 12.29 129 SER A CA 1
ATOM 769 C C . SER A 1 117 ? 110.173 78.740 137.906 1.00 15.59 129 SER A C 1
ATOM 770 O O . SER A 1 117 ? 109.800 79.185 138.998 1.00 19.24 129 SER A O 1
ATOM 773 N N . SER A 1 118 ? 111.157 79.302 137.211 1.00 23.65 130 SER A N 1
ATOM 774 C CA . SER A 1 118 ? 111.755 80.558 137.658 1.00 25.96 130 SER A CA 1
ATOM 775 C C . SER A 1 118 ? 111.030 81.754 137.051 1.00 25.51 130 SER A C 1
ATOM 776 O O . SER A 1 118 ? 111.625 82.708 136.556 1.00 27.27 130 SER A O 1
ATOM 779 N N . LYS A 1 119 ? 109.703 81.686 137.115 1.00 33.52 131 LYS A N 1
ATOM 780 C CA . LYS A 1 119 ? 108.825 82.826 136.889 1.00 26.83 131 LYS A CA 1
ATOM 781 C C . LYS A 1 119 ? 107.772 82.967 137.972 1.00 32.48 131 LYS A C 1
ATOM 782 O O . LYS A 1 119 ? 107.253 84.072 138.163 1.00 34.66 131 LYS A O 1
ATOM 788 N N . VAL A 1 120 ? 107.438 81.890 138.683 1.00 18.58 132 VAL A N 1
ATOM 789 C CA . VAL A 1 120 ? 106.757 82.011 139.965 1.00 18.53 132 VAL A CA 1
ATOM 790 C C . VAL A 1 120 ? 107.677 82.680 140.978 1.00 22.70 132 VAL A C 1
ATOM 791 O O . VAL A 1 120 ? 107.239 83.493 141.801 1.00 34.37 132 VAL A O 1
ATOM 795 N N . LEU A 1 121 ? 108.972 82.360 140.918 1.00 9.68 133 LEU A N 1
ATOM 796 C CA . LEU A 1 121 ? 110.017 82.967 141.735 1.00 12.41 133 LEU A CA 1
ATOM 797 C C . LEU A 1 121 ? 110.333 84.400 141.322 1.00 24.16 133 LEU A C 1
ATOM 798 O O . LEU A 1 121 ? 111.253 85.004 141.883 1.00 34.04 133 LEU A O 1
ATOM 803 N N . ASN A 1 122 ? 109.587 84.955 140.371 1.00 24.38 134 ASN A N 1
ATOM 804 C CA . ASN A 1 122 ? 109.829 86.287 139.834 1.00 16.73 134 ASN A CA 1
ATOM 805 C C . ASN A 1 122 ? 108.559 87.109 139.994 1.00 27.23 134 ASN A C 1
ATOM 806 O O . ASN A 1 122 ? 108.031 87.662 139.024 1.00 34.08 134 ASN A O 1
ATOM 811 N N . GLY A 1 123 ? 108.065 87.184 141.226 1.00 24.97 135 GLY A N 1
ATOM 812 C CA . GLY A 1 123 ? 106.720 87.629 141.523 1.00 27.50 135 GLY A CA 1
ATOM 813 C C . GLY A 1 123 ? 106.224 86.964 142.788 1.00 30.72 135 GLY A C 1
ATOM 814 O O . GLY A 1 123 ? 105.167 87.320 143.320 1.00 35.61 135 GLY A O 1
ATOM 815 N N . ILE A 1 124 ? 106.986 85.991 143.278 1.00 18.36 136 ILE A N 1
ATOM 816 C CA . ILE A 1 124 ? 106.992 85.683 144.705 1.00 9.88 136 ILE A CA 1
ATOM 817 C C . ILE A 1 124 ? 107.991 86.566 145.436 1.00 21.39 136 ILE A C 1
ATOM 818 O O . ILE A 1 124 ? 107.695 87.119 146.499 1.00 30.77 136 ILE A O 1
ATOM 823 N N . CYS A 1 125 ? 109.184 86.714 144.866 1.00 30.83 137 CYS A N 1
ATOM 824 C CA . CYS A 1 125 ? 110.173 87.679 145.342 1.00 25.57 137 CYS A CA 1
ATOM 825 C C . CYS A 1 125 ? 110.057 89.001 144.589 1.00 23.53 137 CYS A C 1
ATOM 826 O O . CYS A 1 125 ? 111.046 89.559 144.118 1.00 25.09 137 CYS A O 1
ATOM 829 N N . ALA A 1 126 ? 108.832 89.517 144.475 1.00 26.59 138 ALA A N 1
ATOM 830 C CA . ALA A 1 126 ? 108.625 90.773 143.763 1.00 23.30 138 ALA A CA 1
ATOM 831 C C . ALA A 1 126 ? 109.060 91.970 144.594 1.00 34.28 138 ALA A C 1
ATOM 832 O O . ALA A 1 126 ? 109.489 92.985 144.035 1.00 38.98 138 ALA A O 1
ATOM 834 N N . TYR A 1 127 ? 108.961 91.870 145.920 1.00 33.10 139 TYR A N 1
ATOM 835 C CA . TYR A 1 127 ? 109.434 92.940 146.787 1.00 22.86 139 TYR A CA 1
ATOM 836 C C . TYR A 1 127 ? 110.954 92.999 146.839 1.00 27.05 139 TYR A C 1
ATOM 837 O O . TYR A 1 127 ? 111.513 94.068 147.106 1.00 32.30 139 TYR A O 1
ATOM 846 N N . LEU A 1 128 ? 111.632 91.879 146.592 1.00 29.65 140 LEU A N 1
ATOM 847 C CA . LEU A 1 128 ? 113.081 91.866 146.436 1.00 26.01 140 LEU A CA 1
ATOM 848 C C . LEU A 1 128 ? 113.512 92.276 145.033 1.00 30.17 140 LEU A C 1
ATOM 849 O O . LEU A 1 128 ? 114.670 92.058 144.661 1.00 42.02 140 LEU A O 1
ATOM 854 N N . ASN A 1 129 ? 112.604 92.845 144.241 1.00 19.35 141 ASN A N 1
ATOM 855 C CA . ASN A 1 129 ? 112.916 93.342 142.912 1.00 17.77 141 ASN A CA 1
ATOM 856 C C . ASN A 1 129 ? 112.546 94.801 142.708 1.00 31.18 141 ASN A C 1
ATOM 857 O O . ASN A 1 129 ? 113.143 95.455 141.846 1.00 37.00 141 ASN A O 1
ATOM 862 N N . ARG A 1 130 ? 111.587 95.327 143.468 1.00 36.27 142 ARG A N 1
ATOM 863 C CA . ARG A 1 130 ? 111.133 96.706 143.340 1.00 34.04 142 ARG A CA 1
ATOM 864 C C . ARG A 1 130 ? 111.992 97.682 144.131 1.00 34.43 142 ARG A C 1
ATOM 865 O O . ARG A 1 130 ? 112.388 98.727 143.605 1.00 38.59 142 ARG A O 1
ATOM 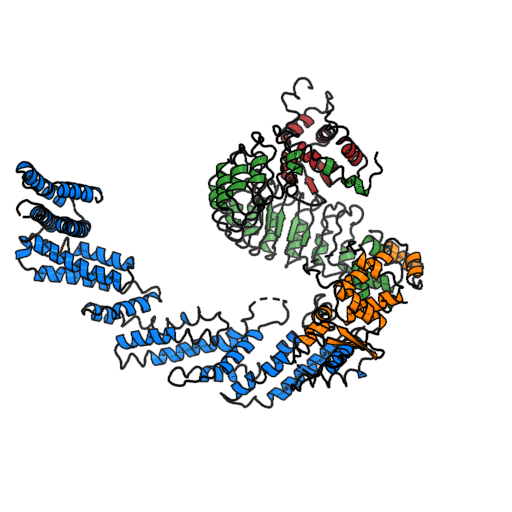873 N N . HIS A 1 131 ? 112.292 97.364 145.390 1.00 27.85 143 HIS A N 1
ATOM 874 C CA . HIS A 1 131 ? 113.016 98.277 146.265 1.00 27.78 143 HIS A CA 1
ATOM 875 C C . HIS A 1 131 ? 114.484 97.890 146.410 1.00 30.67 143 HIS A C 1
ATOM 876 O O . HIS A 1 131 ? 115.368 98.699 146.119 1.00 39.57 143 HIS A O 1
ATOM 883 N N . TRP A 1 132 ? 114.765 96.664 146.842 1.00 29.95 144 TRP A N 1
ATOM 884 C CA . TRP A 1 132 ? 116.141 96.182 146.948 1.00 28.08 144 TRP A CA 1
ATOM 885 C C . TRP A 1 132 ? 116.446 95.384 145.686 1.00 36.54 144 TRP A C 1
ATOM 886 O O . TRP A 1 132 ? 116.007 94.241 145.552 1.00 46.32 144 TRP A O 1
ATOM 897 N N . VAL A 1 133 ? 117.201 96.017 144.779 1.00 33.03 145 VAL A N 1
ATOM 898 C CA . VAL A 1 133 ? 117.694 95.572 143.470 1.00 33.74 145 VAL A CA 1
ATOM 899 C C . VAL A 1 133 ? 117.694 96.804 142.577 1.00 43.33 145 VAL A C 1
ATOM 900 O O . VAL A 1 133 ? 118.676 97.081 141.878 1.00 52.98 145 VAL A O 1
ATOM 904 N N . ARG A 1 134 ? 116.601 97.564 142.613 1.00 38.71 146 ARG A N 1
ATOM 905 C CA . ARG A 1 134 ? 116.557 98.861 141.951 1.00 36.31 146 ARG A CA 1
ATOM 906 C C . ARG A 1 134 ? 117.341 99.910 142.731 1.00 37.70 146 ARG A C 1
ATOM 907 O O . ARG A 1 134 ? 117.956 100.799 142.132 1.00 46.06 146 ARG A O 1
ATOM 915 N N . ARG A 1 135 ? 117.343 99.809 144.060 1.00 32.15 147 ARG A N 1
ATOM 916 C CA . ARG A 1 135 ? 118.175 100.660 144.901 1.00 32.41 147 ARG A CA 1
ATOM 917 C C . ARG A 1 135 ? 119.532 100.037 145.197 1.00 42.88 147 ARG A C 1
ATOM 918 O O . ARG A 1 135 ? 120.526 100.765 145.310 1.00 47.22 147 ARG A O 1
ATOM 926 N N . GLU A 1 136 ? 119.598 98.709 145.320 1.00 55.03 148 GLU A N 1
ATOM 927 C CA . GLU A 1 136 ? 120.891 98.057 145.450 1.00 45.43 148 GLU A CA 1
ATOM 928 C C . GLU A 1 136 ? 121.780 98.318 144.251 1.00 45.87 148 GLU A C 1
ATOM 929 O O . GLU A 1 136 ? 122.958 98.653 144.398 1.00 49.20 148 GLU A O 1
ATOM 930 N N . CYS A 1 137 ? 121.228 98.178 143.052 1.00 48.99 149 CYS A N 1
ATOM 931 C CA . CYS A 1 137 ? 121.878 98.656 141.842 1.00 50.39 149 CYS A CA 1
ATOM 932 C C . CYS A 1 137 ? 121.488 100.121 141.641 1.00 54.27 149 CYS A C 1
ATOM 933 O O . CYS A 1 137 ? 120.807 100.711 142.485 1.00 59.49 149 CYS A O 1
ATOM 936 N N . ASP A 1 138 ? 121.952 100.732 140.550 1.00 60.87 150 ASP A N 1
ATOM 937 C CA . ASP A 1 138 ? 121.597 102.094 140.158 1.00 61.76 150 ASP A CA 1
ATOM 938 C C . ASP A 1 138 ? 122.195 103.121 141.118 1.00 59.54 150 ASP A C 1
ATOM 939 O O . ASP A 1 138 ? 122.163 104.324 140.842 1.00 60.12 150 ASP A O 1
ATOM 944 N N . GLU A 1 139 ? 122.772 102.673 142.235 1.00 63.51 151 GLU A N 1
ATOM 945 C CA . GLU A 1 139 ? 123.567 103.577 143.074 1.00 64.67 151 GLU A CA 1
ATOM 946 C C . GLU A 1 139 ? 124.999 103.610 142.548 1.00 67.83 151 GLU A C 1
ATOM 947 O O . GLU A 1 139 ? 125.422 104.590 141.929 1.00 69.14 151 GLU A O 1
ATOM 953 N N . GLY A 1 140 ? 125.748 102.533 142.791 1.00 71.97 152 GLY A N 1
ATOM 954 C CA . GLY A 1 140 ? 126.876 102.108 141.972 1.00 71.57 152 GLY A CA 1
ATOM 955 C C . GLY A 1 140 ? 127.217 100.668 142.334 1.00 72.43 152 GLY A C 1
ATOM 956 O O . GLY A 1 140 ? 127.989 100.444 143.271 1.00 72.17 152 GLY A O 1
ATOM 957 N N . ARG A 1 141 ? 126.705 99.692 141.586 1.00 69.79 153 ARG A N 1
ATOM 958 C CA . ARG A 1 141 ? 126.881 98.291 141.955 1.00 69.90 153 ARG A CA 1
ATOM 959 C C . ARG A 1 141 ? 126.657 97.395 140.749 1.00 68.88 153 ARG A C 1
ATOM 960 O O . ARG A 1 141 ? 125.730 97.620 139.965 1.00 67.84 153 ARG A O 1
ATOM 968 N N . LYS A 1 142 ? 127.507 96.381 140.616 1.00 65.71 154 LYS A N 1
ATOM 969 C CA . LYS A 1 142 ? 127.383 95.359 139.588 1.00 66.17 154 LYS A CA 1
ATOM 970 C C . LYS A 1 142 ? 127.291 93.987 140.240 1.00 68.48 154 LYS A C 1
ATOM 971 O O . LYS A 1 142 ? 127.838 93.766 141.325 1.00 67.52 154 LYS A O 1
ATOM 977 N N . GLY A 1 143 ? 126.594 93.070 139.577 1.00 52.62 155 GLY A N 1
ATOM 978 C CA . GLY A 1 143 ? 126.393 91.734 140.094 1.00 46.29 155 GLY A CA 1
ATOM 979 C C . GLY A 1 143 ? 125.082 91.507 140.810 1.00 47.49 155 GLY A C 1
ATOM 980 O O . GLY A 1 143 ? 124.852 90.396 141.302 1.00 52.63 155 GLY A O 1
ATOM 981 N N . ILE A 1 144 ? 124.218 92.515 140.885 1.00 39.66 156 ILE A N 1
ATOM 982 C CA . ILE A 1 144 ? 122.903 92.395 141.507 1.00 36.62 156 ILE A CA 1
ATOM 983 C C . ILE A 1 144 ? 121.881 92.454 140.380 1.00 38.08 156 ILE A C 1
ATOM 984 O O . ILE A 1 144 ? 121.657 93.516 139.785 1.00 42.93 156 ILE A O 1
ATOM 989 N N . TYR A 1 145 ? 121.261 91.318 140.080 1.00 34.96 157 TYR A N 1
ATOM 990 C CA . TYR A 1 145 ? 120.268 91.212 139.023 1.00 32.67 157 TYR A CA 1
ATOM 991 C C . TYR A 1 145 ? 118.902 90.900 139.619 1.00 36.28 157 TYR A C 1
ATOM 992 O O . TYR A 1 145 ? 118.770 90.595 140.807 1.00 42.10 157 TYR A O 1
ATOM 1001 N N . GLU A 1 146 ? 117.880 90.981 138.772 1.00 30.98 158 GLU A N 1
ATOM 1002 C CA . GLU A 1 146 ? 116.564 90.497 139.156 1.00 28.38 158 GLU A CA 1
ATOM 1003 C C . GLU A 1 146 ? 116.576 88.973 139.240 1.00 35.58 158 GLU A C 1
ATOM 1004 O O . GLU A 1 146 ? 117.490 88.304 138.752 1.00 41.19 158 GLU A O 1
ATOM 1010 N N . ILE A 1 147 ? 115.539 88.425 139.876 1.00 29.43 159 ILE A N 1
ATOM 1011 C CA . ILE A 1 147 ? 115.515 86.992 140.159 1.00 27.04 159 ILE A CA 1
ATOM 1012 C C . ILE A 1 147 ? 115.503 86.184 138.867 1.00 25.38 159 ILE A C 1
ATOM 1013 O O . ILE A 1 147 ? 116.213 85.179 138.742 1.00 32.42 159 ILE A O 1
ATOM 1018 N N . TYR A 1 148 ? 114.698 86.602 137.888 1.00 20.05 160 TYR A N 1
ATOM 1019 C CA . TYR A 1 148 ? 114.656 85.887 136.615 1.00 19.19 160 TYR A CA 1
ATOM 1020 C C . TYR A 1 148 ? 115.995 85.978 135.891 1.00 29.86 160 TYR A C 1
ATOM 1021 O O . TYR A 1 148 ? 116.516 84.971 135.392 1.00 37.40 160 TYR A O 1
ATOM 1030 N N . SER A 1 149 ? 116.574 87.179 135.834 1.00 24.69 161 SER A N 1
ATOM 1031 C CA . SER A 1 149 ? 117.882 87.347 135.213 1.00 15.26 161 SER A CA 1
ATOM 1032 C C . SER A 1 149 ? 118.976 86.619 135.980 1.00 18.34 161 SER A C 1
ATOM 1033 O O . SER A 1 149 ? 119.884 86.059 135.358 1.00 30.06 161 SER A O 1
ATOM 1036 N N . LEU A 1 150 ? 118.904 86.608 137.313 1.00 19.89 162 LEU A N 1
ATOM 1037 C CA . LEU A 1 150 ? 119.866 85.842 138.098 1.00 19.57 162 LEU A CA 1
ATOM 1038 C C . LEU A 1 150 ? 119.761 84.353 137.796 1.00 23.27 162 LEU A C 1
ATOM 1039 O O . LEU A 1 150 ? 120.781 83.664 137.681 1.00 30.73 162 LEU A O 1
ATOM 1044 N N . ALA A 1 151 ? 118.536 83.839 137.664 1.00 22.74 163 ALA A N 1
ATOM 1045 C CA . ALA A 1 151 ? 118.353 82.430 137.335 1.00 15.98 163 ALA A CA 1
ATOM 1046 C C . ALA A 1 151 ? 118.890 82.108 135.947 1.00 20.84 163 ALA A C 1
ATOM 1047 O O . ALA A 1 151 ? 119.531 81.069 135.750 1.00 28.51 163 ALA A O 1
ATOM 1049 N N . LEU A 1 152 ? 118.645 82.982 134.972 1.00 20.22 164 LEU A N 1
ATOM 1050 C CA . LEU A 1 152 ? 119.215 82.773 133.645 1.00 18.45 164 LEU A CA 1
ATOM 1051 C C . LEU A 1 152 ? 120.737 82.849 133.635 1.00 20.70 164 LEU A C 1
ATOM 1052 O O . LEU A 1 152 ? 121.370 82.107 132.877 1.00 22.06 164 LEU A O 1
ATOM 1057 N N . VAL A 1 153 ? 121.335 83.718 134.449 1.00 23.21 165 VAL A N 1
ATOM 1058 C CA . VAL A 1 153 ? 122.788 83.810 134.549 1.00 21.24 165 VAL A CA 1
ATOM 1059 C C . VAL A 1 153 ? 123.328 82.523 135.161 1.00 23.11 165 VAL A C 1
ATOM 1060 O O . VAL A 1 153 ? 124.310 81.953 134.673 1.00 28.53 165 VAL A O 1
ATOM 1064 N N . THR A 1 154 ? 122.679 82.052 136.226 1.00 17.24 166 THR A N 1
ATOM 1065 C CA . THR A 1 154 ? 123.080 80.820 136.891 1.00 13.45 166 THR A CA 1
ATOM 1066 C C . THR A 1 154 ? 122.877 79.589 136.021 1.00 19.54 166 THR A C 1
ATOM 1067 O O . THR A 1 154 ? 123.564 78.583 136.228 1.00 23.02 166 THR A O 1
ATOM 1071 N N . TRP A 1 155 ? 121.953 79.642 135.058 1.00 24.79 167 TRP A N 1
ATOM 1072 C CA . TRP A 1 155 ? 121.803 78.535 134.122 1.00 15.02 167 TRP A CA 1
ATOM 1073 C C . TRP A 1 155 ? 123.061 78.315 133.294 1.00 25.14 167 TRP A C 1
ATOM 1074 O O . TRP A 1 155 ? 123.262 77.210 132.777 1.00 36.88 167 TRP A O 1
ATOM 1085 N N . ARG A 1 156 ? 123.920 79.328 133.166 1.00 24.57 168 ARG A N 1
ATOM 1086 C CA . ARG A 1 156 ? 125.237 79.096 132.590 1.00 26.58 168 ARG A CA 1
ATOM 1087 C C . ARG A 1 156 ? 126.182 78.590 133.674 1.00 29.49 168 ARG A C 1
ATOM 1088 O O . ARG A 1 156 ? 127.317 79.058 133.809 1.00 17.42 168 ARG A O 1
ATOM 1096 N N . ASP A 1 157 ? 125.692 77.621 134.447 1.00 37.32 169 ASP A N 1
ATOM 1097 C CA . ASP A 1 157 ? 126.494 76.719 135.253 1.00 29.21 169 ASP A CA 1
ATOM 1098 C C . ASP A 1 157 ? 126.196 75.273 134.907 1.00 28.80 169 ASP A C 1
ATOM 1099 O O . ASP A 1 157 ? 126.765 74.367 135.526 1.00 34.36 169 ASP A O 1
ATOM 1104 N N . CYS A 1 158 ? 125.292 75.043 133.954 1.00 31.25 170 CYS A N 1
ATOM 1105 C CA . CYS A 1 158 ? 124.994 73.735 133.400 1.00 31.75 170 CYS A CA 1
ATOM 1106 C C . CYS A 1 158 ? 125.178 73.684 131.891 1.00 34.09 170 CYS A C 1
ATOM 1107 O O . CYS A 1 158 ? 125.608 72.649 131.373 1.00 43.14 170 CYS A O 1
ATOM 1110 N N . LEU A 1 159 ? 124.859 74.769 131.178 1.00 26.79 171 LEU A N 1
ATOM 1111 C CA . LEU A 1 159 ? 125.146 74.847 129.750 1.00 26.17 171 LEU A CA 1
ATOM 1112 C C . LEU A 1 159 ? 126.649 74.868 129.490 1.00 37.78 171 LEU A C 1
ATOM 1113 O O . LEU A 1 159 ? 127.144 74.164 128.604 1.00 46.43 171 LEU A O 1
ATOM 1118 N N . PHE A 1 160 ? 127.387 75.671 130.256 1.00 42.65 172 PHE A N 1
ATOM 1119 C CA . PHE A 1 160 ? 128.827 75.840 130.065 1.00 39.12 172 PHE A CA 1
ATOM 1120 C C . PHE A 1 160 ? 129.662 74.802 130.806 1.00 41.24 172 PHE A C 1
ATOM 1121 O O . PHE A 1 160 ? 130.587 75.163 131.537 1.00 49.03 172 PHE A O 1
ATOM 1129 N N . ARG A 1 161 ? 129.370 73.512 130.635 1.00 36.77 173 ARG A N 1
ATOM 1130 C CA . ARG A 1 161 ? 130.242 72.476 131.179 1.00 45.92 173 ARG A CA 1
ATOM 1131 C C . ARG A 1 161 ? 130.269 71.299 130.196 1.00 50.02 173 ARG A C 1
ATOM 1132 O O . ARG A 1 161 ? 131.299 71.106 129.537 1.00 50.64 173 ARG A O 1
ATOM 1140 N N . PRO A 1 162 ? 129.187 70.481 130.031 1.00 56.11 174 PRO A N 1
ATOM 1141 C CA . PRO A 1 162 ? 129.049 69.775 128.752 1.00 54.62 174 PRO A CA 1
ATOM 1142 C C . PRO A 1 162 ? 128.182 70.591 127.807 1.00 47.75 174 PRO A C 1
ATOM 1143 O O . PRO A 1 162 ? 128.617 71.652 127.347 1.00 50.28 174 PRO A O 1
ATOM 1147 N N . LEU A 1 163 ? 126.971 70.104 127.515 1.00 33.17 175 LEU A N 1
ATOM 1148 C CA . LEU A 1 163 ? 125.877 70.849 126.886 1.00 33.81 175 LEU A CA 1
ATOM 1149 C C . LEU A 1 163 ? 126.314 71.801 125.776 1.00 37.39 175 LEU A C 1
ATOM 1150 O O . LEU A 1 163 ? 125.892 71.644 124.625 1.00 41.38 175 LEU A O 1
ATOM 1155 N N . ASN A 1 164 ? 127.129 72.805 126.116 1.00 34.62 176 ASN A N 1
ATOM 1156 C CA . ASN A 1 164 ? 127.621 73.774 125.142 1.00 31.12 176 ASN A CA 1
ATOM 1157 C C . ASN A 1 164 ? 128.169 73.054 123.920 1.00 39.10 176 ASN A C 1
ATOM 1158 O O . ASN A 1 164 ? 127.854 73.425 122.785 1.00 41.78 176 ASN A O 1
ATOM 1163 N N . LYS A 1 165 ? 128.984 72.019 124.135 1.00 40.40 177 LYS A N 1
ATOM 1164 C CA . LYS A 1 165 ? 129.199 71.076 123.054 1.00 32.60 177 LYS A CA 1
ATOM 1165 C C . LYS A 1 165 ? 128.974 69.664 123.606 1.00 34.73 177 LYS A C 1
ATOM 1166 O O . LYS A 1 165 ? 129.891 68.886 123.865 1.00 42.18 177 LYS A O 1
ATOM 1172 N N . GLN A 1 166 ? 127.701 69.317 123.785 1.00 32.71 178 GLN A N 1
ATOM 1173 C CA . GLN A 1 166 ? 127.250 67.933 123.842 1.00 28.84 178 GLN A CA 1
ATOM 1174 C C . GLN A 1 166 ? 125.933 67.826 123.090 1.00 34.00 178 GLN A C 1
ATOM 1175 O O . GLN A 1 166 ? 125.566 66.754 122.597 1.00 34.17 178 GLN A O 1
ATOM 1181 N N . VAL A 1 167 ? 125.224 68.949 122.996 1.00 32.17 179 VAL A N 1
ATOM 1182 C CA . VAL A 1 167 ? 123.957 68.990 122.280 1.00 17.90 179 VAL A CA 1
ATOM 1183 C C . VAL A 1 167 ? 124.103 69.702 120.939 1.00 27.42 179 VAL A C 1
ATOM 1184 O O . VAL A 1 167 ? 123.343 69.421 120.008 1.00 36.14 179 VAL A O 1
ATOM 1188 N N . THR A 1 168 ? 125.072 70.612 120.816 1.00 24.92 180 THR A N 1
ATOM 1189 C CA . THR A 1 168 ? 125.353 71.221 119.521 1.00 14.56 180 THR A CA 1
ATOM 1190 C C . THR A 1 168 ? 125.798 70.163 118.521 1.00 20.83 180 THR A C 1
ATOM 1191 O O . THR A 1 168 ? 125.352 70.151 117.368 1.00 33.12 180 THR A O 1
ATOM 1195 N N . ASN A 1 169 ? 126.662 69.244 118.959 1.00 17.05 181 ASN A N 1
ATOM 1196 C CA . ASN A 1 169 ? 127.013 68.099 118.129 1.00 13.09 181 ASN A CA 1
ATOM 1197 C C . ASN A 1 169 ? 125.802 67.231 117.824 1.00 19.75 181 ASN A C 1
ATOM 1198 O O . ASN A 1 169 ? 125.652 66.773 116.687 1.00 38.08 181 ASN A O 1
ATOM 1203 N N . ALA A 1 170 ? 124.933 67.001 118.809 1.00 10.96 182 ALA A N 1
ATOM 1204 C CA . ALA A 1 170 ? 123.692 66.273 118.578 1.00 11.27 182 ALA A CA 1
ATOM 1205 C C . ALA A 1 170 ? 122.765 66.991 117.608 1.00 20.57 182 ALA A C 1
ATOM 1206 O O . ALA A 1 170 ? 122.157 66.340 116.750 1.00 22.71 182 ALA A O 1
ATOM 1208 N N . VAL A 1 171 ? 122.644 68.317 117.720 1.00 20.71 183 VAL A N 1
ATOM 1209 C CA . VAL A 1 171 ? 121.818 69.069 116.779 1.00 13.06 183 VAL A CA 1
ATOM 1210 C C . VAL A 1 171 ? 122.382 68.960 115.369 1.00 18.38 183 VAL A C 1
ATOM 1211 O O . VAL A 1 171 ? 121.636 68.779 114.401 1.00 26.41 183 VAL A O 1
ATOM 1215 N N . LEU A 1 172 ? 123.706 69.073 115.226 1.00 18.51 184 LEU A N 1
ATOM 1216 C CA . LEU A 1 172 ? 124.315 68.937 113.905 1.00 15.64 184 LEU A CA 1
ATOM 1217 C C . LEU A 1 172 ? 124.110 67.537 113.338 1.00 17.27 184 LEU A C 1
ATOM 1218 O O . LEU A 1 172 ? 123.828 67.382 112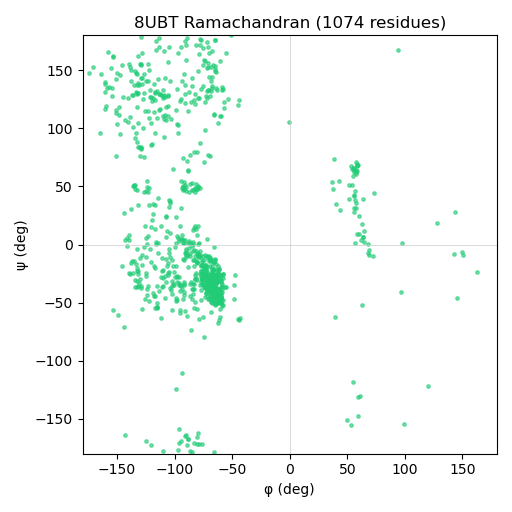.145 1.00 28.11 184 LEU A O 1
ATOM 1223 N N . LYS A 1 173 ? 124.246 66.506 114.175 1.00 17.32 185 LYS A N 1
ATOM 1224 C CA . LYS A 1 173 ? 124.037 65.141 113.701 1.00 13.98 185 LYS A CA 1
ATOM 1225 C C . LYS A 1 173 ? 122.590 64.906 113.285 1.00 24.05 185 LYS A C 1
ATOM 1226 O O . LYS A 1 173 ? 122.338 64.226 112.284 1.00 31.51 185 LYS A O 1
ATOM 1232 N N . LEU A 1 174 ? 121.631 65.458 114.032 1.00 27.12 186 LEU A N 1
ATOM 1233 C CA . LEU A 1 174 ? 120.231 65.352 113.633 1.00 20.49 186 LEU A CA 1
ATOM 1234 C C . LEU A 1 174 ? 119.967 66.113 112.339 1.00 22.58 186 LEU A C 1
ATOM 1235 O O . LEU A 1 174 ? 119.228 65.635 111.471 1.00 32.82 186 LEU A O 1
ATOM 1240 N N . ILE A 1 175 ? 120.560 67.300 112.194 1.00 23.63 187 ILE A N 1
ATOM 1241 C CA . ILE A 1 175 ? 120.404 68.079 110.970 1.00 15.06 187 ILE A CA 1
ATOM 1242 C C . ILE A 1 175 ? 121.001 67.336 109.784 1.00 21.86 187 ILE A C 1
ATOM 1243 O O . ILE A 1 175 ? 120.491 67.426 108.662 1.00 32.18 187 ILE A O 1
ATOM 1248 N N . GLU A 1 176 ? 122.057 66.557 110.014 1.00 30.04 188 GLU A N 1
ATOM 1249 C CA . GLU A 1 176 ? 122.693 65.818 108.930 1.00 22.46 188 GLU A CA 1
ATOM 1250 C C . GLU A 1 176 ? 121.854 64.571 108.645 1.00 23.96 188 GLU A C 1
ATOM 1251 O O . GLU A 1 176 ? 122.353 63.444 108.603 1.00 27.73 188 GLU A O 1
ATOM 1257 N N . LYS A 1 177 ? 120.547 64.781 108.484 1.00 35.82 189 LYS A N 1
ATOM 1258 C CA . LYS A 1 177 ? 119.638 63.808 107.893 1.00 37.38 189 LYS A CA 1
ATOM 1259 C C . LYS A 1 177 ? 118.973 64.381 106.649 1.00 48.36 189 LYS A C 1
ATOM 1260 O O . LYS A 1 177 ? 117.908 63.909 106.237 1.00 48.30 189 LYS A O 1
ATOM 1266 N N . GLU A 1 178 ? 119.584 65.412 106.056 1.00 45.65 190 GLU A N 1
ATOM 1267 C CA . GLU A 1 178 ? 119.128 65.920 104.769 1.00 40.63 190 GLU A CA 1
ATOM 1268 C C . GLU A 1 178 ? 119.171 64.835 103.704 1.00 44.10 190 GLU A C 1
ATOM 1269 O O . GLU A 1 178 ? 118.421 64.895 102.723 1.00 46.03 190 GLU A O 1
ATOM 1275 N N . ARG A 1 179 ? 120.047 63.847 103.877 1.00 49.70 191 ARG A N 1
ATOM 1276 C CA . ARG A 1 179 ? 120.223 62.769 102.916 1.00 53.57 191 ARG A CA 1
ATOM 1277 C C . ARG A 1 179 ? 118.950 61.947 102.756 1.00 55.50 191 ARG A C 1
ATOM 1278 O O . ARG A 1 179 ? 118.316 61.975 101.697 1.00 59.61 191 ARG A O 1
ATOM 1286 N N . ASN A 1 180 ? 118.569 61.218 103.798 1.00 58.32 192 ASN A N 1
ATOM 1287 C CA . ASN A 1 180 ? 117.370 60.387 103.759 1.00 63.03 192 ASN A CA 1
ATOM 1288 C C . ASN A 1 180 ? 116.462 60.574 104.965 1.00 61.95 192 ASN A C 1
ATOM 1289 O O . ASN A 1 180 ? 115.239 60.521 104.819 1.00 62.30 192 ASN A O 1
ATOM 1294 N N . GLY A 1 181 ? 117.028 60.792 106.150 1.00 65.95 193 GLY A N 1
ATOM 1295 C CA . GLY A 1 181 ? 116.274 60.752 107.388 1.00 63.74 193 GLY A CA 1
ATOM 1296 C C . GLY A 1 181 ? 115.217 61.823 107.563 1.00 67.27 193 GLY A C 1
ATOM 1297 O O . GLY A 1 181 ? 115.533 63.009 107.693 1.00 70.12 193 GLY A O 1
ATOM 1298 N N . GLU A 1 182 ? 113.954 61.410 107.566 1.00 75.22 194 GLU A N 1
ATOM 1299 C CA . GLU A 1 182 ? 112.842 62.288 107.891 1.00 75.36 194 GLU A CA 1
ATOM 1300 C C . GLU A 1 182 ? 112.568 62.258 109.394 1.00 74.25 194 GLU A C 1
ATOM 1301 O O . GLU A 1 182 ? 113.207 61.526 110.153 1.00 73.21 194 GLU A O 1
ATOM 1307 N N . THR A 1 183 ? 111.598 63.068 109.819 1.00 72.71 195 THR A N 1
ATOM 1308 C CA . THR A 1 183 ? 111.211 63.198 111.226 1.00 74.07 195 THR A CA 1
ATOM 1309 C C . THR A 1 183 ? 112.421 63.550 112.093 1.00 70.85 195 THR A C 1
ATOM 1310 O O . THR A 1 183 ? 112.867 62.779 112.945 1.00 70.86 195 THR A O 1
ATOM 1314 N N . ILE A 1 184 ? 112.950 64.748 111.850 1.00 59.88 196 ILE A N 1
ATOM 1315 C CA . ILE A 1 184 ? 114.161 65.230 112.507 1.00 56.29 196 ILE A CA 1
ATOM 1316 C C . ILE A 1 184 ? 113.834 65.717 113.916 1.00 60.40 196 ILE A C 1
ATOM 1317 O O . ILE A 1 184 ? 114.720 66.179 114.645 1.00 62.50 196 ILE A O 1
ATOM 1322 N N . ASN A 1 185 ? 112.564 65.604 114.313 1.00 49.36 197 ASN A N 1
ATOM 1323 C CA . ASN A 1 185 ? 112.086 66.048 115.624 1.00 43.32 197 ASN A CA 1
ATOM 1324 C C . ASN A 1 185 ? 112.362 67.543 115.822 1.00 46.23 197 ASN A C 1
ATOM 1325 O O . ASN A 1 185 ? 113.181 67.964 116.642 1.00 49.05 197 ASN A O 1
ATOM 1330 N N . THR A 1 186 ? 111.649 68.328 115.008 1.00 40.94 198 THR A N 1
ATOM 1331 C CA . THR A 1 186 ? 111.786 69.783 114.994 1.00 36.23 198 THR A CA 1
ATOM 1332 C C . THR A 1 186 ? 111.737 70.399 116.390 1.00 41.15 198 THR A C 1
ATOM 1333 O O . THR A 1 186 ? 112.436 71.385 116.657 1.00 46.21 198 THR A O 1
ATOM 1337 N N . ARG A 1 187 ? 110.937 69.827 117.295 1.00 42.44 199 ARG A N 1
ATOM 1338 C CA . ARG A 1 187 ? 110.743 70.435 118.609 1.00 42.21 199 ARG A CA 1
ATOM 1339 C C . ARG A 1 187 ? 112.048 70.517 119.394 1.00 40.30 199 ARG A C 1
ATOM 1340 O O . ARG A 1 187 ? 112.317 71.528 120.055 1.00 45.55 199 ARG A O 1
ATOM 1348 N N . LEU A 1 188 ? 112.868 69.465 119.338 1.00 31.30 200 LEU A N 1
ATOM 1349 C CA . LEU A 1 188 ? 114.118 69.457 120.095 1.00 30.22 200 LEU A CA 1
ATOM 1350 C C . LEU A 1 188 ? 115.049 70.577 119.642 1.00 33.62 200 LEU A C 1
ATOM 1351 O O . LEU A 1 188 ? 115.557 71.351 120.463 1.00 40.43 200 LEU A O 1
ATOM 1356 N N . ILE A 1 189 ? 115.278 70.680 118.331 1.00 29.80 201 ILE A N 1
ATOM 1357 C CA . ILE A 1 189 ? 116.183 71.702 117.813 1.00 28.79 201 ILE A CA 1
ATOM 1358 C C . ILE A 1 189 ? 115.611 73.092 118.057 1.00 32.09 201 ILE A C 1
ATOM 1359 O O . ILE A 1 189 ? 116.347 74.036 118.375 1.00 38.69 201 ILE A O 1
ATOM 1364 N N . SER A 1 190 ? 114.292 73.243 117.914 1.00 26.86 202 SER A N 1
ATOM 1365 C CA . SER A 1 190 ? 113.668 74.537 118.170 1.00 20.34 202 SER A CA 1
ATOM 1366 C C . SER A 1 190 ? 113.872 74.967 119.617 1.00 22.26 202 SER A C 1
ATOM 1367 O O . SER A 1 190 ? 114.227 76.121 119.884 1.00 33.54 202 SER A O 1
ATOM 1370 N N . GLY A 1 191 ? 113.668 74.048 120.562 1.00 30.23 203 GLY A N 1
ATOM 1371 C CA . GLY A 1 191 ? 113.908 74.372 121.958 1.00 30.70 203 GLY A CA 1
ATOM 1372 C C . GLY A 1 191 ? 115.363 74.694 122.239 1.00 31.00 203 GLY A C 1
ATOM 1373 O O . GLY A 1 191 ? 115.669 75.598 123.022 1.00 35.91 203 GLY A O 1
ATOM 1374 N N . VAL A 1 192 ? 116.280 73.963 121.599 1.00 26.23 204 VAL A N 1
ATOM 1375 C CA . VAL A 1 192 ? 117.705 74.222 121.796 1.00 23.34 204 VAL A CA 1
ATOM 1376 C C . VAL A 1 192 ? 118.060 75.633 121.338 1.00 23.91 204 VAL A C 1
ATOM 1377 O O . VAL A 1 192 ? 118.712 76.394 122.064 1.00 34.42 204 VAL A O 1
ATOM 1381 N N . VAL A 1 193 ? 117.624 76.010 120.132 1.00 22.94 205 VAL A N 1
ATOM 1382 C CA . VAL A 1 193 ? 117.954 77.346 119.639 1.00 26.27 205 VAL A CA 1
ATOM 1383 C C . VAL A 1 193 ? 117.247 78.423 120.457 1.00 23.85 205 VAL A C 1
ATOM 1384 O O . VAL A 1 193 ? 117.809 79.502 120.679 1.00 28.80 205 VAL A O 1
ATOM 1388 N N . GLN A 1 194 ? 116.023 78.162 120.929 1.00 25.57 206 GLN A N 1
ATOM 1389 C CA . GLN A 1 194 ? 115.343 79.137 121.775 1.00 20.72 206 GLN A CA 1
ATOM 1390 C C . GLN A 1 194 ? 116.104 79.361 123.075 1.00 25.43 206 GLN A C 1
ATOM 1391 O O . GLN A 1 194 ? 116.260 80.503 123.526 1.00 33.53 206 GLN A O 1
ATOM 1397 N N . SER A 1 195 ? 116.591 78.281 123.687 1.00 24.54 207 SER A N 1
ATOM 1398 C CA . SER A 1 195 ? 117.382 78.413 124.905 1.00 18.60 207 SER A CA 1
ATOM 1399 C C . SER A 1 195 ? 118.678 79.167 124.643 1.00 24.96 207 SER A C 1
ATOM 1400 O O . SER A 1 195 ? 119.069 80.035 125.432 1.00 33.02 207 SER A O 1
ATOM 1403 N N . TYR A 1 196 ? 119.359 78.852 123.538 1.00 31.50 208 TYR A N 1
ATOM 1404 C CA . TYR A 1 196 ? 120.616 79.532 123.234 1.00 20.16 208 TYR A CA 1
ATOM 1405 C C . TYR A 1 196 ? 120.398 81.020 122.985 1.00 23.55 208 TYR A C 1
ATOM 1406 O O . TYR A 1 196 ? 121.214 81.850 123.404 1.00 25.00 208 TYR A O 1
ATOM 1415 N N . VAL A 1 197 ? 119.308 81.377 122.304 1.00 34.75 209 VAL A N 1
ATOM 1416 C CA . VAL A 1 197 ? 119.022 82.783 122.039 1.00 31.59 209 VAL A CA 1
ATOM 1417 C C . VAL A 1 197 ? 118.652 83.510 123.326 1.00 37.72 209 VAL A C 1
ATOM 1418 O O . VAL A 1 197 ? 119.114 84.630 123.576 1.00 41.78 209 VAL A O 1
ATOM 1422 N N . GLU A 1 198 ? 117.815 82.890 124.162 1.00 33.83 210 GLU A N 1
ATOM 1423 C CA . GLU A 1 198 ? 117.374 83.547 125.389 1.00 26.51 210 GLU A CA 1
ATOM 1424 C C . GLU A 1 198 ? 118.532 83.759 126.357 1.00 28.42 210 GLU A C 1
ATOM 14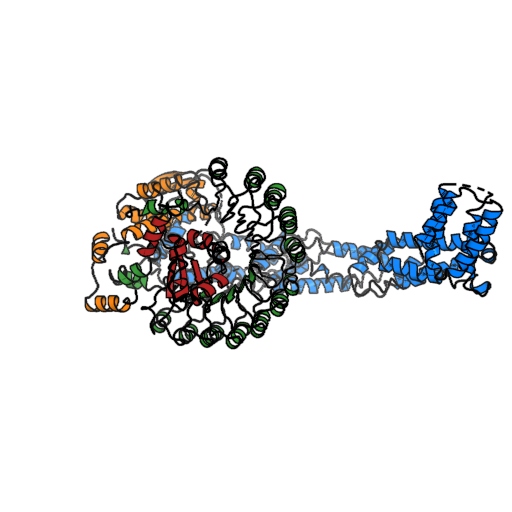25 O O . GLU A 1 198 ? 118.497 84.674 127.188 1.00 32.96 210 GLU A O 1
ATOM 1431 N N . LEU A 1 199 ? 119.568 82.934 126.260 1.00 30.68 211 LEU A N 1
ATOM 1432 C CA . LEU A 1 199 ? 120.730 83.037 127.141 1.00 26.34 211 LEU A CA 1
ATOM 1433 C C . LEU A 1 199 ? 121.705 84.127 126.724 1.00 30.48 211 LEU A C 1
ATOM 1434 O O . LEU A 1 199 ? 122.848 84.092 127.199 1.00 32.42 211 LEU A O 1
ATOM 1439 N N . GLY A 1 200 ? 121.309 85.067 125.868 1.00 40.85 212 GLY A N 1
ATOM 1440 C CA . GLY A 1 200 ? 122.196 86.163 125.527 1.00 41.12 212 GLY A CA 1
ATOM 1441 C C . GLY A 1 200 ? 122.566 86.982 126.748 1.00 46.66 212 GLY A C 1
ATOM 1442 O O . GLY A 1 200 ? 121.863 86.986 127.759 1.00 49.81 212 GLY A O 1
ATOM 1443 N N . LEU A 1 201 ? 123.686 87.696 126.641 1.00 59.30 213 LEU A N 1
ATOM 1444 C CA . LEU A 1 201 ? 124.302 88.332 127.800 1.00 61.98 213 LEU A CA 1
ATOM 1445 C C . LEU A 1 201 ? 123.397 89.378 128.437 1.00 61.69 213 LEU A C 1
ATOM 1446 O O . LEU A 1 201 ? 123.235 90.480 127.904 1.00 61.88 213 LEU A O 1
ATOM 1451 N N . ASN A 1 202 ? 122.806 89.038 129.582 1.00 63.61 214 ASN A N 1
ATOM 1452 C CA . ASN A 1 202 ? 122.079 89.996 130.401 1.00 65.03 214 ASN A CA 1
ATOM 1453 C C . ASN A 1 202 ? 122.911 90.504 131.570 1.00 63.16 214 ASN A C 1
ATOM 1454 O O . ASN A 1 202 ? 122.434 91.349 132.334 1.00 58.49 214 ASN A O 1
ATOM 1459 N N . GLU A 1 203 ? 124.136 90.006 131.725 1.00 71.19 215 GLU A N 1
ATOM 1460 C CA . GLU A 1 203 ? 124.995 90.431 132.821 1.00 71.71 215 GLU A CA 1
ATOM 1461 C C . GLU A 1 203 ? 125.404 91.886 132.639 1.00 75.08 215 GLU A C 1
ATOM 1462 O O . GLU A 1 203 ? 125.790 92.301 131.541 1.00 75.15 215 GLU A O 1
ATOM 1468 N N . ASP A 1 204 ? 125.316 92.655 133.719 1.00 80.53 216 ASP A N 1
ATOM 1469 C CA . ASP A 1 204 ? 125.703 94.072 133.738 1.00 79.19 216 ASP A CA 1
ATOM 1470 C C . ASP A 1 204 ? 124.849 94.816 132.707 1.00 78.78 216 ASP A C 1
ATOM 1471 O O . ASP A 1 204 ? 123.690 94.449 132.471 1.00 78.67 216 ASP A O 1
ATOM 1476 N N . ASP A 1 205 ? 125.417 95.856 132.093 1.00 91.10 217 ASP A N 1
ATOM 1477 C CA . ASP A 1 205 ? 124.739 96.649 131.072 1.00 93.15 217 ASP A CA 1
ATOM 1478 C C . ASP A 1 205 ? 123.408 97.182 131.592 1.00 94.90 217 ASP A C 1
ATOM 1479 O O . ASP A 1 205 ? 123.377 97.943 132.565 1.00 94.78 217 ASP A O 1
ATOM 1484 N N . ALA A 1 206 ? 122.309 96.789 130.956 1.00 95.14 218 ALA A N 1
ATOM 1485 C CA . ALA A 1 206 ? 120.984 97.233 131.369 1.00 93.92 218 ALA A CA 1
ATOM 1486 C C . ALA A 1 206 ? 119.921 96.213 130.974 1.00 92.35 218 ALA A C 1
ATOM 1487 O O . ALA A 1 206 ? 120.202 95.259 130.249 1.00 92.00 218 ALA A O 1
ATOM 1489 N N . PRO A 1 211 ? 119.076 93.170 120.095 1.00 76.11 223 PRO A N 1
ATOM 1490 C CA . PRO A 1 211 ? 118.905 91.735 120.339 1.00 75.32 223 PRO A CA 1
ATOM 1491 C C . PRO A 1 211 ? 119.977 91.170 121.267 1.00 73.77 223 PRO A C 1
ATOM 1492 O O . PRO A 1 211 ? 120.855 91.908 121.715 1.00 73.88 223 PRO A O 1
ATOM 1496 N N . THR A 1 212 ? 119.900 89.872 121.548 1.00 58.13 224 THR A N 1
ATOM 1497 C CA . THR A 1 212 ? 120.838 89.187 122.427 1.00 54.34 224 THR A CA 1
ATOM 1498 C C . THR A 1 212 ? 121.440 87.969 121.736 1.00 56.74 224 THR A C 1
ATOM 1499 O O . THR A 1 212 ? 121.535 86.885 122.314 1.00 56.74 224 THR A O 1
ATOM 1503 N N . LEU A 1 213 ? 121.857 88.140 120.485 1.00 50.85 225 LEU A N 1
ATOM 1504 C CA . LEU A 1 213 ? 122.425 87.050 119.691 1.00 44.08 225 LEU A CA 1
ATOM 1505 C C . LEU A 1 213 ? 123.943 86.963 119.840 1.00 45.37 225 LEU A C 1
ATOM 1506 O O . LEU A 1 213 ? 124.692 86.894 118.869 1.00 51.38 225 LEU A O 1
ATOM 1511 N N . THR A 1 214 ? 124.407 86.926 121.089 1.00 41.91 226 THR A N 1
ATOM 1512 C CA . THR A 1 214 ? 125.830 86.803 121.373 1.00 43.45 226 THR A CA 1
ATOM 1513 C C . THR A 1 214 ? 126.256 85.380 121.702 1.00 43.39 226 THR A C 1
ATOM 1514 O O . THR A 1 214 ? 127.451 85.076 121.626 1.00 45.37 226 THR A O 1
ATOM 1518 N N . VAL A 1 215 ? 125.316 84.510 122.064 1.00 33.78 227 VAL A N 1
ATOM 1519 C CA . VAL A 1 215 ? 125.638 83.109 122.309 1.00 27.31 227 VAL A CA 1
ATOM 1520 C C . VAL A 1 215 ? 125.217 82.227 121.136 1.00 32.67 227 VAL A C 1
ATOM 1521 O O . VAL A 1 215 ? 125.870 81.215 120.860 1.00 40.27 227 VAL A O 1
ATOM 1525 N N . TYR A 1 216 ? 124.142 82.599 120.439 1.00 32.32 228 TYR A N 1
ATOM 1526 C CA . TYR A 1 216 ? 123.664 81.814 119.306 1.00 23.28 228 TYR A CA 1
ATOM 1527 C C . TYR A 1 216 ? 124.727 81.718 118.219 1.00 30.53 228 TYR A C 1
ATOM 1528 O O . TYR A 1 216 ? 124.936 80.653 117.627 1.00 40.64 228 TYR A O 1
ATOM 1537 N N . LYS A 1 217 ? 125.409 82.831 117.940 1.00 36.75 229 LYS A N 1
ATOM 1538 C CA . LYS A 1 217 ? 126.404 82.849 116.874 1.00 34.74 229 LYS A CA 1
ATOM 1539 C C . LYS A 1 217 ? 127.640 82.041 117.252 1.00 35.15 229 LYS A C 1
ATOM 1540 O O . LYS A 1 217 ? 128.125 81.224 116.461 1.00 44.76 229 LYS A O 1
ATOM 1546 N N . GLU A 1 218 ? 128.162 82.251 118.460 1.00 30.26 230 GLU A N 1
ATOM 1547 C CA . GLU A 1 218 ? 129.418 81.629 118.856 1.00 31.74 230 GLU A CA 1
ATOM 1548 C C . GLU A 1 218 ? 129.260 80.187 119.319 1.00 34.98 230 GLU A C 1
ATOM 1549 O O . GLU A 1 218 ? 130.265 79.477 119.419 1.00 41.73 230 GLU A O 1
ATOM 1555 N N . SER A 1 219 ? 128.037 79.735 119.602 1.00 34.02 231 SER A N 1
ATOM 1556 C CA . SER A 1 219 ? 127.825 78.389 120.107 1.00 29.60 231 SER A CA 1
ATOM 1557 C C . SER A 1 219 ? 127.143 77.451 119.125 1.00 33.56 231 SER A C 1
ATOM 1558 O O . SER A 1 219 ? 127.384 76.241 119.195 1.00 41.95 231 SER A O 1
ATOM 1561 N N . PHE A 1 220 ? 126.306 77.957 118.220 1.00 25.37 232 PHE A N 1
ATOM 1562 C CA . PHE A 1 220 ? 125.623 77.079 117.279 1.00 25.84 232 PHE A CA 1
ATOM 1563 C C . PHE A 1 220 ? 125.875 77.453 115.824 1.00 35.77 232 PHE A C 1
ATOM 1564 O O . PHE A 1 220 ? 126.116 76.576 114.989 1.00 46.13 232 PHE A O 1
ATOM 1572 N N . GLU A 1 221 ? 125.828 78.746 115.508 1.00 33.34 233 GLU A N 1
ATOM 1573 C CA . GLU A 1 221 ? 125.865 79.173 114.114 1.00 27.83 233 GLU A CA 1
ATOM 1574 C C . GLU A 1 221 ? 127.251 79.065 113.494 1.00 29.33 233 GLU A C 1
ATOM 1575 O O . GLU A 1 221 ? 127.363 78.759 112.302 1.00 36.95 233 GLU A O 1
ATOM 1581 N N . SER A 1 222 ? 128.308 79.306 114.273 1.00 29.75 234 SER A N 1
ATOM 1582 C CA . SER A 1 222 ? 129.659 79.238 113.723 1.00 28.32 234 SER A CA 1
ATOM 1583 C C . SER A 1 222 ? 130.015 77.822 113.289 1.00 35.59 234 SER A C 1
ATOM 1584 O O . SER A 1 222 ? 130.694 77.632 112.273 1.00 42.75 234 SER A O 1
ATOM 1587 N N . GLN A 1 223 ? 129.569 76.817 114.038 1.00 33.27 235 GLN A N 1
ATOM 1588 C CA . GLN A 1 223 ? 129.875 75.428 113.728 1.00 29.08 235 GLN A CA 1
ATOM 1589 C C . GLN A 1 223 ? 128.770 74.744 112.936 1.00 23.39 235 GLN A C 1
ATOM 1590 O O . GLN A 1 223 ? 128.876 73.548 112.650 1.00 33.96 235 GLN A O 1
ATOM 1596 N N . PHE A 1 224 ? 127.716 75.472 112.575 1.00 15.06 236 PHE A N 1
ATOM 1597 C CA . PHE A 1 224 ? 126.692 74.965 111.670 1.00 21.02 236 PHE A CA 1
ATOM 1598 C C . PHE A 1 224 ? 126.989 75.305 110.218 1.00 32.91 236 PHE A C 1
ATOM 1599 O O . PHE A 1 224 ? 126.832 74.451 109.341 1.00 38.18 236 PHE A O 1
ATOM 1607 N N . LEU A 1 225 ? 127.467 76.522 109.944 1.00 33.20 237 LEU A N 1
ATOM 1608 C CA . LEU A 1 225 ? 127.908 76.855 108.594 1.00 26.17 237 LEU A CA 1
ATOM 1609 C C . LEU A 1 225 ? 129.105 76.001 108.184 1.00 25.92 237 LEU A C 1
ATOM 1610 O O . LEU A 1 225 ? 129.067 75.333 107.144 1.00 38.89 237 LEU A O 1
ATOM 1615 N N . ALA A 1 226 ? 130.133 75.932 109.037 1.00 12.49 238 ALA A N 1
ATOM 1616 C CA . ALA A 1 226 ? 131.312 75.129 108.725 1.00 13.74 238 ALA A CA 1
ATOM 1617 C C . ALA A 1 226 ? 130.965 73.667 108.482 1.00 21.27 238 ALA A C 1
ATOM 1618 O O . ALA A 1 226 ? 131.708 72.972 107.779 1.00 30.64 238 ALA A O 1
ATOM 1620 N N . ASP A 1 227 ? 129.864 73.182 109.056 1.00 28.62 239 ASP A N 1
ATOM 1621 C CA . ASP A 1 227 ? 129.361 71.860 108.709 1.00 28.52 239 ASP A CA 1
ATOM 1622 C C . ASP A 1 227 ? 128.625 71.864 107.375 1.00 29.65 239 ASP A C 1
ATOM 1623 O O . ASP A 1 227 ? 128.687 70.874 106.637 1.00 33.96 239 ASP A O 1
ATOM 1628 N N . THR A 1 228 ? 127.922 72.954 107.055 1.00 28.84 240 THR A N 1
ATOM 1629 C CA . THR A 1 228 ? 127.231 73.065 105.773 1.00 27.59 240 THR A CA 1
ATOM 1630 C C . THR A 1 228 ? 128.179 73.054 104.576 1.00 32.47 240 THR A C 1
ATOM 1631 O O . THR A 1 228 ? 127.910 72.345 103.598 1.00 37.11 240 THR A O 1
ATOM 1635 N N . GLU A 1 229 ? 129.281 73.811 104.635 1.00 31.28 241 GLU A N 1
ATOM 1636 C CA . GLU A 1 229 ? 130.304 73.698 103.593 1.00 25.20 241 GLU A CA 1
ATOM 1637 C C . GLU A 1 229 ? 130.882 72.293 103.509 1.00 29.56 241 GLU A C 1
ATOM 1638 O O . GLU A 1 229 ? 131.103 71.784 102.406 1.00 40.86 241 GLU A O 1
ATOM 1644 N N . ARG A 1 230 ? 131.147 71.648 104.647 1.00 28.78 242 ARG A N 1
ATOM 1645 C CA . ARG A 1 230 ? 131.717 70.304 104.596 1.00 31.17 242 ARG A CA 1
ATOM 1646 C C . ARG A 1 230 ? 130.755 69.336 103.920 1.00 31.73 242 ARG A C 1
ATOM 1647 O O . ARG A 1 230 ? 131.171 68.471 103.138 1.00 35.28 242 ARG A O 1
ATOM 1655 N N . PHE A 1 231 ? 129.462 69.463 104.221 1.00 31.39 243 PHE A N 1
ATOM 1656 C CA . PHE A 1 231 ? 128.464 68.604 103.597 1.00 22.30 243 PHE A CA 1
ATOM 1657 C C . PHE A 1 231 ? 128.336 68.873 102.104 1.00 25.82 243 PHE A C 1
ATOM 1658 O O . PHE A 1 231 ? 128.257 67.929 101.310 1.00 37.58 243 PHE A O 1
ATOM 1666 N N . TYR A 1 232 ? 128.320 70.144 101.700 1.00 29.00 244 TYR A N 1
ATOM 1667 C CA . TYR A 1 232 ? 128.074 70.471 100.301 1.00 24.32 244 TYR A CA 1
ATOM 1668 C C . TYR A 1 232 ? 129.340 70.553 99.460 1.00 23.41 244 TYR A C 1
ATOM 1669 O O . TYR A 1 232 ? 129.241 70.743 98.242 1.00 32.47 244 TYR A O 1
ATOM 1678 N N . THR A 1 233 ? 130.518 70.413 100.062 1.00 22.56 245 THR A N 1
ATOM 1679 C CA . THR A 1 233 ? 131.750 70.248 99.291 1.00 19.35 245 THR A CA 1
ATOM 1680 C C . THR A 1 233 ? 132.052 68.776 99.051 1.00 26.69 245 THR A C 1
ATOM 1681 O O . THR A 1 233 ? 132.957 68.420 98.292 1.00 34.66 245 THR A O 1
ATOM 1685 N N . ARG A 1 234 ? 131.273 67.896 99.682 1.00 31.40 246 ARG A N 1
ATOM 1686 C CA . ARG A 1 234 ? 131.415 66.461 99.492 1.00 31.65 246 ARG A CA 1
ATOM 1687 C C . ARG A 1 234 ? 130.297 65.862 98.651 1.00 36.32 246 ARG A C 1
ATOM 1688 O O . ARG A 1 234 ? 130.467 64.753 98.136 1.00 46.26 246 ARG A O 1
ATOM 1696 N N . GLU A 1 235 ? 129.170 66.551 98.497 1.00 30.72 247 GLU A N 1
ATOM 1697 C CA . GLU A 1 235 ? 128.103 66.124 97.605 1.00 27.26 247 GLU A CA 1
ATOM 1698 C C . GLU A 1 235 ? 128.215 66.707 96.208 1.00 34.14 247 GLU A C 1
ATOM 1699 O O . GLU A 1 235 ? 127.823 66.044 95.245 1.00 38.02 247 GLU A O 1
ATOM 1705 N N . SER A 1 236 ? 128.744 67.924 96.070 1.00 32.45 248 SER A N 1
ATOM 1706 C CA . SER A 1 236 ? 128.903 68.520 94.749 1.00 22.52 248 SER A CA 1
ATOM 1707 C C . SER A 1 236 ? 130.016 67.831 93.969 1.00 29.07 248 SER A C 1
ATOM 1708 O O . SER A 1 236 ? 129.918 67.652 92.750 1.00 38.41 248 SER A O 1
ATOM 1711 N N . THR A 1 237 ? 131.083 67.433 94.659 1.00 30.88 249 THR A N 1
ATOM 1712 C CA . THR A 1 237 ? 132.209 66.742 94.032 1.00 24.88 249 THR A CA 1
ATOM 1713 C C . THR A 1 237 ? 131.939 65.253 93.864 1.00 34.32 249 THR A C 1
ATOM 1714 O O . THR A 1 237 ? 132.679 64.546 93.173 1.00 41.89 249 THR A O 1
ATOM 1718 N N . GLU A 1 238 ? 130.862 64.752 94.467 1.00 35.94 250 GLU A N 1
ATOM 1719 C CA . GLU A 1 238 ? 130.468 63.358 94.287 1.00 31.14 250 GLU A CA 1
ATOM 1720 C C . GLU A 1 238 ? 129.265 63.173 93.379 1.00 32.38 250 GLU A C 1
ATOM 1721 O O . GLU A 1 238 ? 129.117 62.086 92.808 1.00 38.65 250 GLU A O 1
ATOM 1727 N N . PHE A 1 239 ? 128.405 64.175 93.214 1.00 29.89 251 PHE A N 1
ATOM 1728 C CA . PHE A 1 239 ? 127.314 64.116 92.251 1.00 31.55 251 PHE A CA 1
ATOM 1729 C C . PHE A 1 239 ? 127.766 64.534 90.860 1.00 32.06 251 PHE A C 1
ATOM 1730 O O . PHE A 1 239 ? 127.347 63.927 89.869 1.00 36.10 251 PHE A O 1
ATOM 1738 N N . LEU A 1 240 ? 128.630 65.541 90.763 1.00 35.68 252 LEU A N 1
ATOM 1739 C CA . LEU A 1 240 ? 129.163 65.977 89.473 1.00 34.73 252 LEU A CA 1
ATOM 1740 C C . LEU A 1 240 ? 130.409 65.170 89.101 1.00 38.09 252 LEU A C 1
ATOM 1741 O O . LEU A 1 240 ? 131.437 65.682 88.661 1.00 44.12 252 LEU A O 1
ATOM 1746 N N . GLN A 1 241 ? 130.297 63.856 89.293 1.00 41.34 253 GLN A N 1
ATOM 1747 C CA . GLN A 1 241 ? 131.260 62.885 88.782 1.00 41.67 253 GLN A CA 1
ATOM 1748 C C . GLN A 1 241 ? 130.609 61.655 88.176 1.00 42.61 253 GLN A C 1
ATOM 1749 O O . GLN A 1 241 ? 131.297 60.892 87.489 1.00 42.31 253 GLN A O 1
ATOM 1755 N N . GLN A 1 242 ? 129.317 61.429 88.406 1.00 35.34 254 GLN A N 1
ATOM 1756 C CA . GLN A 1 242 ? 128.582 60.331 87.796 1.00 34.06 254 GLN A CA 1
ATOM 1757 C C . GLN A 1 242 ? 127.340 60.783 87.046 1.00 39.23 254 GLN A C 1
ATOM 1758 O O . GLN A 1 242 ? 126.755 59.971 86.324 1.00 46.15 254 GLN A O 1
ATOM 1764 N N . ASN A 1 243 ? 126.918 62.034 87.188 1.00 36.46 255 ASN A N 1
ATOM 1765 C CA . ASN A 1 243 ? 125.762 62.596 86.513 1.00 37.57 255 ASN A CA 1
ATOM 1766 C C . ASN A 1 243 ? 126.162 63.826 85.709 1.00 39.44 255 ASN A C 1
ATOM 1767 O O . ASN A 1 243 ? 127.162 64.484 86.017 1.00 41.60 255 ASN A O 1
ATOM 1772 N N . PRO A 1 244 ? 125.407 64.171 84.669 1.00 33.99 256 PRO A N 1
ATOM 1773 C CA . PRO A 1 244 ? 125.745 65.346 83.863 1.00 33.52 256 PRO A CA 1
ATOM 1774 C C . PRO A 1 244 ? 125.494 66.641 84.627 1.00 38.12 256 PRO A C 1
ATOM 1775 O O . PRO A 1 244 ? 124.900 66.662 85.705 1.00 41.20 256 PRO A O 1
ATOM 1779 N N . VAL A 1 245 ? 125.970 67.740 84.035 1.00 33.15 257 VAL A N 1
ATOM 1780 C CA . VAL A 1 245 ? 125.861 69.046 84.678 1.00 32.68 257 VAL A CA 1
ATOM 1781 C C . VAL A 1 245 ? 124.407 69.480 84.793 1.00 33.31 257 VAL A C 1
ATOM 1782 O O . VAL A 1 245 ? 124.046 70.233 85.707 1.00 40.79 257 VAL A O 1
ATOM 1786 N N . THR A 1 246 ? 123.553 69.027 83.872 1.00 29.01 258 THR A N 1
ATOM 1787 C CA . THR A 1 246 ? 122.147 69.417 83.907 1.00 27.68 258 THR A CA 1
ATOM 1788 C C . THR A 1 246 ? 121.451 68.926 85.170 1.00 38.14 258 THR A C 1
ATOM 1789 O O . THR A 1 246 ? 120.679 69.674 85.781 1.00 43.36 258 THR A O 1
ATOM 1793 N N . GLU A 1 247 ? 121.701 67.678 85.574 1.00 41.43 259 GLU A N 1
ATOM 1794 C CA . GLU A 1 247 ? 121.087 67.157 86.791 1.00 37.83 259 GLU A CA 1
ATOM 1795 C C . GLU A 1 247 ? 121.616 67.852 88.039 1.00 40.84 259 GLU A C 1
ATOM 1796 O O . GLU A 1 247 ? 120.853 68.077 88.986 1.00 46.17 259 GLU A O 1
ATOM 1802 N N . TYR A 1 248 ? 122.905 68.200 88.061 1.00 28.15 260 TYR A N 1
ATOM 1803 C CA . TYR A 1 248 ? 123.426 68.999 89.164 1.00 24.73 260 TYR A CA 1
ATOM 1804 C C . TYR A 1 248 ? 122.751 70.362 89.212 1.00 30.04 260 TYR A C 1
ATOM 1805 O O . TYR A 1 248 ? 122.485 70.895 90.294 1.00 41.90 260 TYR A O 1
ATOM 1814 N N . MET A 1 249 ? 122.480 70.947 88.044 1.00 24.16 261 MET A N 1
ATOM 1815 C CA . MET A 1 249 ? 121.792 72.230 87.984 1.00 24.51 261 MET A CA 1
ATOM 1816 C C . MET A 1 249 ? 120.403 72.166 88.603 1.00 23.56 261 MET A C 1
ATOM 1817 O O . MET A 1 249 ? 119.991 73.117 89.275 1.00 28.80 261 MET A O 1
ATOM 1822 N N . LYS A 1 250 ? 119.678 71.067 88.400 1.00 24.77 262 LYS A N 1
ATOM 1823 C CA . LYS A 1 250 ? 118.364 70.884 89.002 1.00 27.25 262 LYS A CA 1
ATOM 1824 C C . LYS A 1 250 ? 118.434 70.529 90.478 1.00 37.05 262 LYS A C 1
ATOM 1825 O O . LYS A 1 250 ? 117.550 70.929 91.243 1.00 38.82 262 LYS A O 1
ATOM 1831 N N . LYS A 1 251 ? 119.463 69.787 90.891 1.00 40.56 263 LYS A N 1
ATOM 1832 C CA . LYS A 1 251 ? 119.604 69.433 92.300 1.00 28.46 263 LYS A CA 1
ATOM 1833 C C . LYS A 1 251 ? 120.019 70.638 93.137 1.00 30.03 263 LYS A C 1
ATOM 1834 O O . LYS A 1 251 ? 119.608 70.765 94.296 1.00 40.24 263 LYS A O 1
ATOM 1840 N N . ALA A 1 252 ? 120.838 71.528 92.570 1.00 25.77 264 ALA A N 1
ATOM 1841 C CA . ALA A 1 252 ? 121.308 72.690 93.318 1.00 19.65 264 ALA A CA 1
ATOM 1842 C C . ALA A 1 252 ? 120.158 73.619 93.681 1.00 30.14 264 ALA A C 1
ATOM 1843 O O . ALA A 1 252 ? 120.119 74.161 94.791 1.00 37.79 264 ALA A O 1
ATOM 1845 N N . GLU A 1 253 ? 119.216 73.822 92.758 1.00 31.57 265 GLU A N 1
ATOM 1846 C CA . GLU A 1 253 ? 118.053 74.653 93.056 1.00 30.00 265 GLU A CA 1
ATOM 1847 C C . GLU A 1 253 ? 117.224 74.047 94.181 1.00 30.76 265 GLU A C 1
ATOM 1848 O O . GLU A 1 253 ? 116.771 74.754 95.090 1.00 35.05 265 GLU A O 1
ATOM 1854 N N . ALA A 1 254 ? 117.021 72.728 94.136 1.00 27.52 266 ALA A N 1
ATOM 1855 C CA . ALA A 1 254 ? 116.257 72.057 95.182 1.00 27.52 266 ALA A CA 1
ATOM 1856 C C . ALA A 1 254 ? 116.951 72.170 96.533 1.00 32.74 266 ALA A C 1
ATOM 1857 O O . ALA A 1 254 ? 116.299 72.413 97.553 1.00 39.55 266 ALA A O 1
ATOM 1859 N N . ARG A 1 255 ? 118.274 71.997 96.562 1.00 28.83 267 ARG A N 1
ATOM 1860 C CA . ARG A 1 255 ? 119.005 72.110 97.822 1.00 24.80 267 ARG A CA 1
ATOM 1861 C C . ARG A 1 255 ? 118.994 73.540 98.350 1.00 24.49 267 ARG A C 1
ATOM 1862 O O . ARG A 1 255 ? 118.904 73.757 99.563 1.00 32.30 267 ARG A O 1
ATOM 1870 N N . LEU A 1 256 ? 119.093 74.528 97.458 1.00 28.34 268 LEU A N 1
ATOM 1871 C CA . LEU A 1 256 ? 119.032 75.919 97.894 1.00 33.73 268 LEU A CA 1
ATOM 1872 C C . LEU A 1 256 ? 117.659 76.258 98.458 1.00 34.11 268 LEU A C 1
ATOM 1873 O O . LEU A 1 256 ? 117.552 76.991 99.448 1.00 36.12 268 LEU A O 1
ATOM 1878 N N . LEU A 1 257 ? 116.595 75.740 97.838 1.00 34.05 269 LEU A N 1
ATOM 1879 C CA . LEU A 1 257 ? 115.259 75.935 98.389 1.00 30.75 269 LEU A CA 1
ATOM 1880 C C . LEU A 1 257 ? 115.089 75.210 99.719 1.00 36.32 269 LEU A C 1
ATOM 1881 O O . LEU A 1 257 ? 114.440 75.735 100.631 1.00 37.34 269 LEU A O 1
ATOM 1886 N N . GLU A 1 258 ? 115.658 74.008 99.845 1.00 44.03 270 GLU A N 1
ATOM 1887 C CA . GLU A 1 258 ? 115.573 73.253 101.089 1.00 33.73 270 GLU A CA 1
ATOM 1888 C C . GLU A 1 258 ? 116.304 73.947 102.228 1.00 33.23 270 GLU A C 1
ATOM 1889 O O . GLU A 1 258 ? 115.807 73.955 103.359 1.00 36.86 270 GLU A O 1
ATOM 1895 N N . GLU A 1 259 ? 117.470 74.536 101.960 1.00 39.46 271 GLU A N 1
ATOM 1896 C CA . GLU A 1 259 ? 118.130 75.358 102.973 1.00 37.30 271 GLU A CA 1
ATOM 1897 C C . GLU A 1 259 ? 117.565 76.770 103.015 1.00 41.12 271 GLU A C 1
ATOM 1898 O O . GLU A 1 259 ? 118.303 77.758 103.070 1.00 46.01 271 GLU A O 1
ATOM 1904 N N . GLN A 1 260 ? 116.238 76.864 102.990 1.00 41.85 272 GLN A N 1
ATOM 1905 C CA . GLN A 1 260 ? 115.477 78.048 103.368 1.00 40.84 272 GLN A CA 1
ATOM 1906 C C . GLN A 1 260 ? 114.238 77.697 104.173 1.00 43.05 272 GLN A C 1
ATOM 1907 O O . GLN A 1 260 ? 113.774 78.530 104.959 1.00 44.56 272 GLN A O 1
ATOM 1913 N N . ARG A 1 261 ? 113.704 76.484 104.021 1.00 41.34 273 ARG A N 1
ATOM 1914 C CA . ARG A 1 261 ? 112.659 75.936 104.870 1.00 37.23 273 ARG A CA 1
ATOM 1915 C C . ARG A 1 261 ? 113.228 75.212 106.084 1.00 43.27 273 ARG A C 1
ATOM 1916 O O . ARG A 1 261 ? 112.512 75.029 107.076 1.00 47.98 273 ARG A O 1
ATOM 1924 N N . ARG A 1 262 ? 114.506 74.825 106.038 1.00 39.92 274 ARG A N 1
ATOM 1925 C CA . ARG A 1 262 ? 115.203 74.429 107.257 1.00 31.84 274 ARG A CA 1
ATOM 1926 C C . ARG A 1 262 ? 115.331 75.605 108.213 1.00 30.73 274 ARG A C 1
ATOM 1927 O O . ARG A 1 262 ? 115.282 75.425 109.434 1.00 39.74 274 ARG A O 1
ATOM 1935 N N . VAL A 1 263 ? 115.524 76.808 107.677 1.00 37.12 275 VAL A N 1
ATOM 1936 C CA . VAL A 1 263 ? 115.329 78.043 108.424 1.00 35.30 275 VAL A CA 1
ATOM 1937 C C . VAL A 1 263 ? 113.824 78.276 108.476 1.00 41.94 275 VAL A C 1
ATOM 1938 O O . VAL A 1 263 ? 113.060 77.562 107.819 1.00 50.05 275 VAL A O 1
ATOM 1942 N N . GLN A 1 264 ? 113.380 79.258 109.260 1.00 45.42 276 GLN A N 1
ATOM 1943 C CA . GLN A 1 264 ? 111.975 79.521 109.573 1.00 47.05 276 GLN A CA 1
ATOM 1944 C C . GLN A 1 264 ? 111.325 78.387 110.359 1.00 47.61 276 GLN A C 1
ATOM 1945 O O . GLN A 1 264 ? 110.126 78.462 110.661 1.00 49.66 276 GLN A O 1
ATOM 1951 N N . VAL A 1 265 ? 112.076 77.342 110.703 1.00 46.22 277 VAL A N 1
ATOM 1952 C CA . VAL A 1 265 ? 111.642 76.378 111.711 1.00 47.66 277 VAL A CA 1
ATOM 1953 C C . VAL A 1 265 ? 112.646 76.213 112.841 1.00 44.90 277 VAL A C 1
ATOM 1954 O O . VAL A 1 265 ? 112.249 75.854 113.966 1.00 43.23 277 VAL A O 1
ATOM 1958 N N . TYR A 1 266 ? 113.939 76.455 112.610 1.00 40.31 278 TYR A N 1
ATOM 1959 C CA . TYR A 1 266 ? 114.939 76.637 113.667 1.00 39.75 278 TYR A CA 1
ATOM 1960 C C . TYR A 1 266 ? 115.638 77.935 113.272 1.00 42.06 278 TYR A C 1
ATOM 1961 O O . TYR A 1 266 ? 116.704 77.905 112.652 1.00 37.19 278 TYR A O 1
ATOM 1970 N N . LEU A 1 267 ? 115.046 79.076 113.636 1.00 48.35 279 LEU A N 1
ATOM 1971 C CA . LEU A 1 267 ? 115.297 80.300 112.879 1.00 50.09 279 LEU A CA 1
ATOM 1972 C C . LEU A 1 267 ? 116.084 81.345 113.659 1.00 43.71 279 LEU A C 1
ATOM 1973 O O . LEU A 1 267 ? 117.199 81.682 113.254 1.00 37.82 279 LEU A O 1
ATOM 1978 N N . HIS A 1 268 ? 115.546 81.873 114.759 1.00 52.75 280 HIS A N 1
ATOM 1979 C CA . HIS A 1 268 ? 116.048 83.077 115.421 1.00 51.02 280 HIS A CA 1
ATOM 1980 C C . HIS A 1 268 ? 116.066 84.252 114.439 1.00 55.07 280 HIS A C 1
ATOM 1981 O O . HIS A 1 268 ? 116.440 85.372 114.803 1.00 51.47 280 HIS A O 1
ATOM 1988 N N . GLU A 1 269 ? 115.621 84.016 113.210 1.00 57.64 281 GLU A N 1
ATOM 1989 C CA . GLU A 1 269 ? 115.934 84.844 112.042 1.00 51.24 281 GLU A CA 1
ATOM 1990 C C . GLU A 1 269 ? 117.451 85.056 112.015 1.00 52.47 281 GLU A C 1
ATOM 1991 O O . GLU A 1 269 ? 118.219 84.198 112.462 1.00 57.02 281 GLU A O 1
ATOM 1997 N N . SER A 1 270 ? 117.900 86.185 111.468 1.00 42.51 282 SER A N 1
ATOM 1998 C CA . SER A 1 270 ? 119.290 86.633 111.515 1.00 42.55 282 SER A CA 1
ATOM 1999 C C . SER A 1 270 ? 120.267 85.655 110.867 1.00 46.21 282 SER A C 1
ATOM 2000 O O . SER A 1 270 ? 121.485 85.836 110.988 1.00 51.65 282 SER A O 1
ATOM 2003 N N . THR A 1 271 ? 119.775 84.620 110.185 1.00 42.14 283 THR A N 1
ATOM 2004 C CA . THR A 1 271 ? 120.643 83.648 109.536 1.00 41.17 283 THR A CA 1
ATOM 2005 C C . THR A 1 271 ? 120.253 83.335 108.100 1.00 43.75 283 THR A C 1
ATOM 2006 O O . THR A 1 271 ? 120.973 82.578 107.439 1.00 45.69 283 THR A O 1
ATOM 2010 N N . GLN A 1 272 ? 119.145 83.884 107.597 1.00 42.72 284 GLN A N 1
ATOM 2011 C CA . GLN A 1 272 ? 118.768 83.664 106.204 1.00 40.28 284 GLN A CA 1
ATOM 2012 C C . GLN A 1 272 ? 119.747 84.342 105.254 1.00 42.12 284 GLN A C 1
ATOM 2013 O O . GLN A 1 272 ? 120.166 83.752 104.252 1.00 45.42 284 GLN A O 1
ATOM 2019 N N . ASP A 1 273 ? 120.124 85.582 105.555 1.00 48.94 285 ASP A N 1
ATOM 2020 C CA . ASP A 1 273 ? 121.019 86.358 104.706 1.00 50.29 285 ASP A CA 1
ATOM 2021 C C . ASP A 1 273 ? 122.487 86.003 104.907 1.00 49.86 285 ASP A C 1
ATOM 2022 O O . ASP A 1 273 ? 123.357 86.697 104.367 1.00 53.68 285 ASP A O 1
ATOM 2027 N N . GLU A 1 274 ? 122.777 84.957 105.673 1.00 39.83 286 GLU A N 1
ATOM 2028 C CA . GLU A 1 274 ? 124.138 84.502 105.909 1.00 36.35 286 GLU A CA 1
ATOM 2029 C C . GLU A 1 274 ? 124.352 83.045 105.535 1.00 31.21 286 GLU A C 1
ATOM 2030 O O . GLU A 1 274 ? 125.412 82.707 105.004 1.00 31.18 286 GLU A O 1
ATOM 2036 N N . LEU A 1 275 ? 123.372 82.175 105.786 1.00 32.12 287 LEU A N 1
ATOM 2037 C CA . LEU A 1 275 ? 123.464 80.799 105.313 1.00 30.22 287 LEU A CA 1
ATOM 2038 C C . LEU A 1 275 ? 123.284 80.724 103.802 1.00 33.77 287 LEU A C 1
ATOM 2039 O O . LEU A 1 275 ? 123.962 79.939 103.129 1.00 39.36 287 LEU A O 1
ATOM 2044 N N . ALA A 1 276 ? 122.377 81.536 103.249 1.00 41.31 288 ALA A N 1
ATOM 2045 C CA . ALA A 1 276 ? 122.154 81.525 101.807 1.00 33.61 288 ALA A CA 1
ATOM 2046 C C . ALA A 1 276 ? 123.397 81.973 101.050 1.00 29.86 288 ALA A C 1
ATOM 2047 O O . ALA A 1 276 ? 123.737 81.400 100.008 1.00 33.38 288 ALA A O 1
ATOM 2049 N N . ARG A 1 277 ? 124.088 83.000 101.554 1.00 35.79 289 ARG A N 1
ATOM 2050 C CA . ARG A 1 277 ? 125.333 83.427 100.922 1.00 31.21 289 ARG A CA 1
ATOM 2051 C C . ARG A 1 277 ? 126.394 82.337 100.998 1.00 32.56 289 ARG A C 1
ATOM 2052 O O . ARG A 1 277 ? 127.078 82.060 100.005 1.00 37.16 289 ARG A O 1
ATOM 2060 N N . LYS A 1 278 ? 126.550 81.704 102.160 1.00 38.83 290 LYS A N 1
ATOM 2061 C CA . LYS A 1 278 ? 127.413 80.527 102.251 1.00 36.72 290 LYS A CA 1
ATOM 2062 C C . LYS A 1 278 ? 126.639 79.239 102.017 1.00 39.21 290 LYS A C 1
ATOM 2063 O O . LYS A 1 278 ? 126.738 78.273 102.778 1.00 41.63 290 LYS A O 1
ATOM 2069 N N . CYS A 1 279 ? 125.845 79.230 100.952 1.00 37.30 291 CYS A N 1
ATOM 2070 C CA . CYS A 1 279 ? 125.321 78.016 100.349 1.00 33.20 291 CYS A CA 1
ATOM 2071 C C . CYS A 1 279 ? 125.316 78.137 98.836 1.00 33.33 291 CYS A C 1
ATOM 2072 O O . CYS A 1 279 ? 124.935 77.183 98.150 1.00 36.11 291 CYS A O 1
ATOM 2075 N N . GLU A 1 280 ? 125.734 79.282 98.306 1.00 34.42 292 GLU A N 1
ATOM 2076 C CA . GLU A 1 280 ? 125.904 79.537 96.885 1.00 28.49 292 GLU A CA 1
ATOM 2077 C C . GLU A 1 280 ? 127.362 79.513 96.467 1.00 30.13 292 GLU A C 1
ATOM 2078 O O . GLU A 1 280 ? 127.679 79.034 95.380 1.00 39.70 292 GLU A O 1
ATOM 2084 N N . GLN A 1 281 ? 128.258 80.017 97.321 1.00 24.40 293 GLN A N 1
ATOM 2085 C CA . GLN A 1 281 ? 129.683 79.990 97.021 1.00 21.31 293 GLN A CA 1
ATOM 2086 C C . GLN A 1 281 ? 130.237 78.573 96.985 1.00 22.67 293 GLN A C 1
ATOM 2087 O O . GLN A 1 281 ? 131.283 78.345 96.368 1.00 29.73 293 GLN A O 1
ATOM 2093 N N . VAL A 1 282 ? 129.560 77.619 97.625 1.00 25.35 294 VAL A N 1
ATOM 2094 C CA . VAL A 1 282 ? 129.992 76.228 97.575 1.00 22.19 294 VAL A CA 1
ATOM 2095 C C . VAL A 1 282 ? 129.277 75.449 96.477 1.00 30.25 294 VAL A C 1
ATOM 2096 O O . VAL A 1 282 ? 129.902 74.596 95.828 1.00 32.67 294 VAL A O 1
ATOM 2100 N N . LEU A 1 283 ? 128.002 75.741 96.219 1.00 30.60 295 LEU A N 1
ATOM 2101 C CA . LEU A 1 283 ? 127.248 75.056 95.176 1.00 20.69 295 LEU A CA 1
ATOM 2102 C C . LEU A 1 283 ? 127.595 75.596 93.792 1.00 22.69 295 LEU A C 1
ATOM 2103 O O . LEU A 1 283 ? 128.137 74.863 92.961 1.00 32.88 295 LEU A O 1
ATOM 2108 N N . ILE A 1 284 ? 127.291 76.866 93.523 1.00 26.74 296 ILE A N 1
ATOM 2109 C CA . ILE A 1 284 ? 127.759 77.479 92.284 1.00 27.41 296 ILE A CA 1
ATOM 2110 C C . ILE A 1 284 ? 128.420 78.827 92.565 1.00 29.74 296 ILE A C 1
ATOM 2111 O O . ILE A 1 284 ? 127.774 79.881 92.507 1.00 36.24 296 ILE A O 1
ATOM 2116 N N . GLU A 1 285 ? 129.703 78.804 92.925 1.00 33.41 297 GLU A N 1
ATOM 2117 C CA . GLU A 1 285 ? 130.605 79.920 92.665 1.00 33.49 297 GLU A CA 1
ATOM 2118 C C . GLU A 1 285 ? 131.986 79.355 92.371 1.00 38.43 297 GLU A C 1
ATOM 2119 O O . GLU A 1 285 ? 132.842 80.028 91.788 1.00 45.33 297 GLU A O 1
ATOM 2125 N N . LYS A 1 286 ? 132.195 78.101 92.772 1.00 37.17 298 LYS A N 1
ATOM 2126 C CA . LYS A 1 286 ? 133.444 77.391 92.552 1.00 37.64 298 LYS A CA 1
ATOM 2127 C C . LYS A 1 286 ? 133.322 76.311 91.493 1.00 37.29 298 LYS A C 1
ATOM 2128 O O . LYS A 1 286 ? 134.347 75.791 91.037 1.00 42.25 298 LYS A O 1
ATOM 2134 N N . HIS A 1 287 ? 132.102 75.970 91.087 1.00 32.67 299 HIS A N 1
ATOM 2135 C CA . HIS A 1 287 ? 131.862 75.109 89.943 1.00 36.79 299 HIS A CA 1
ATOM 2136 C C . HIS A 1 287 ? 131.654 75.911 88.670 1.00 36.18 299 HIS A C 1
ATOM 2137 O O . HIS A 1 287 ? 131.299 75.337 87.637 1.00 36.92 299 HIS A O 1
ATOM 2144 N N . LEU A 1 288 ? 131.887 77.223 88.718 1.00 38.29 300 LEU A N 1
ATOM 2145 C CA . LEU A 1 288 ? 131.735 78.064 87.540 1.00 32.75 300 LEU A CA 1
ATOM 2146 C C . LEU A 1 288 ? 132.970 77.942 86.660 1.00 36.87 300 LEU A C 1
ATOM 2147 O O . LEU A 1 288 ? 133.536 78.948 86.219 1.00 45.04 300 LEU A O 1
ATOM 2152 N N . GLU A 1 289 ? 133.390 76.704 86.405 1.00 36.67 301 GLU A N 1
ATOM 2153 C CA . GLU A 1 289 ? 134.396 76.403 85.396 1.00 36.73 301 GLU A CA 1
ATOM 2154 C C . GLU A 1 289 ? 133.806 75.531 84.298 1.00 38.83 301 GLU A C 1
ATOM 2155 O O . GLU A 1 289 ? 133.882 75.897 83.121 1.00 42.74 301 GLU A O 1
ATOM 2161 N N . ILE A 1 290 ? 133.218 74.386 84.645 1.00 37.63 302 ILE A N 1
ATOM 2162 C CA . ILE A 1 290 ? 132.352 73.699 83.698 1.00 38.57 302 ILE A CA 1
ATOM 2163 C C . ILE A 1 290 ? 130.917 74.151 83.937 1.00 38.82 302 ILE A C 1
ATOM 2164 O O . ILE A 1 290 ? 130.093 73.409 84.484 1.00 41.94 302 ILE A O 1
ATOM 2169 N N . PHE A 1 291 ? 130.618 75.361 83.517 1.00 36.16 303 PHE A N 1
ATOM 2170 C CA . PHE A 1 291 ? 129.301 75.922 83.245 1.00 31.94 303 PHE A CA 1
ATOM 2171 C C . PHE A 1 291 ? 129.280 76.644 81.912 1.00 38.47 303 PHE A C 1
ATOM 2172 O O . PHE A 1 291 ? 128.276 76.589 81.199 1.00 42.99 303 PHE A O 1
ATOM 2180 N N . HIS A 1 292 ? 130.377 77.319 81.561 1.00 33.74 304 HIS A N 1
ATOM 2181 C CA . HIS A 1 292 ? 130.491 77.961 80.258 1.00 33.15 304 HIS A CA 1
ATOM 2182 C C . HIS A 1 292 ? 130.618 76.924 79.151 1.00 36.24 304 HIS A C 1
ATOM 2183 O O . HIS A 1 292 ? 130.068 77.099 78.058 1.00 42.24 304 HIS A O 1
ATOM 2190 N N . THR A 1 293 ? 131.353 75.840 79.414 1.00 26.49 305 THR A N 1
ATOM 2191 C CA . THR A 1 293 ? 131.420 74.743 78.456 1.00 32.40 305 THR A CA 1
ATOM 2192 C C . THR A 1 293 ? 130.042 74.136 78.229 1.00 39.14 305 THR A C 1
ATOM 2193 O O . THR A 1 293 ? 129.605 73.973 77.082 1.00 47.20 305 THR A O 1
ATOM 2197 N N . GLU A 1 294 ? 129.332 73.814 79.312 1.00 30.53 306 GLU A N 1
ATOM 2198 C CA . GLU A 1 294 ? 127.964 73.334 79.176 1.00 28.51 306 GLU A CA 1
ATOM 2199 C C . GLU A 1 294 ? 127.055 74.401 78.584 1.00 30.69 306 GLU A C 1
ATOM 2200 O O . GLU A 1 294 ? 126.114 74.069 77.857 1.00 40.98 306 GLU A O 1
ATOM 2206 N N . PHE A 1 295 ? 127.326 75.677 78.872 1.00 24.91 307 PHE A N 1
ATOM 2207 C CA . PHE A 1 295 ? 126.571 76.760 78.249 1.00 20.31 307 PHE A CA 1
ATOM 2208 C C . PHE A 1 295 ? 126.680 76.692 76.732 1.00 25.70 307 PHE A C 1
ATOM 2209 O O . PHE A 1 295 ? 125.672 76.763 76.022 1.00 35.48 307 PHE A O 1
ATOM 2217 N N . GLN A 1 296 ? 127.903 76.538 76.220 1.00 29.12 308 GLN A N 1
ATOM 2218 C CA . GLN A 1 296 ? 128.099 76.436 74.777 1.00 29.15 308 GLN A CA 1
ATOM 2219 C C . GLN A 1 296 ? 127.469 75.164 74.222 1.00 31.34 308 GLN A C 1
ATOM 2220 O O . GLN A 1 296 ? 126.896 75.175 73.125 1.00 35.91 308 GLN A O 1
ATOM 2226 N N . ASN A 1 297 ? 127.569 74.056 74.962 1.00 30.33 309 ASN A N 1
ATOM 2227 C CA . ASN A 1 297 ? 126.972 72.807 74.497 1.00 24.58 309 ASN A CA 1
ATOM 2228 C C . ASN A 1 297 ? 125.456 72.920 74.369 1.00 23.23 309 ASN A C 1
ATOM 2229 O O . ASN A 1 297 ? 124.876 72.437 73.390 1.00 29.08 309 ASN A O 1
ATOM 2234 N N . LEU A 1 298 ? 124.793 73.553 75.341 1.00 28.16 310 LEU A N 1
ATOM 2235 C CA . LEU A 1 298 ? 123.349 73.742 75.225 1.00 29.85 310 LEU A CA 1
ATOM 2236 C C . LEU A 1 298 ? 123.002 74.797 74.182 1.00 32.13 310 LEU A C 1
ATOM 2237 O O . LEU A 1 298 ? 121.946 74.710 73.545 1.00 34.05 310 LEU A O 1
ATOM 2242 N N . LEU A 1 299 ? 123.866 75.798 73.998 1.00 27.58 311 LEU A N 1
ATOM 2243 C CA . LEU A 1 299 ? 123.636 76.810 72.974 1.00 19.26 311 LEU A CA 1
ATOM 2244 C C . LEU A 1 299 ? 123.692 76.207 71.577 1.00 29.49 311 LEU A C 1
ATOM 2245 O O . LEU A 1 299 ? 122.950 76.633 70.685 1.00 33.47 311 LEU A O 1
ATOM 2250 N N . ASP A 1 300 ? 124.572 75.224 71.368 1.00 25.10 312 ASP A N 1
ATOM 2251 C CA . ASP A 1 300 ? 124.600 74.519 70.091 1.00 24.23 312 ASP A CA 1
ATOM 2252 C C . ASP A 1 300 ? 123.275 73.813 69.829 1.00 29.31 312 ASP A C 1
ATOM 2253 O O . ASP A 1 300 ? 122.753 73.847 68.709 1.00 33.84 312 ASP A O 1
ATOM 2258 N N . ALA A 1 301 ? 122.717 73.172 70.852 1.00 32.31 313 ALA A N 1
ATOM 2259 C CA . ALA A 1 301 ? 121.391 72.586 70.756 1.00 35.50 313 ALA A CA 1
ATOM 2260 C C . ALA A 1 301 ? 120.322 73.659 70.954 1.00 40.27 313 ALA A C 1
ATOM 2261 O O . ALA A 1 301 ? 120.605 74.860 71.003 1.00 40.30 313 ALA A O 1
ATOM 2263 N N . ASP A 1 302 ? 119.071 73.212 71.064 1.00 37.29 314 ASP A N 1
ATOM 2264 C CA . ASP A 1 302 ? 117.939 74.108 71.249 1.00 37.85 314 ASP A CA 1
ATOM 2265 C C . ASP A 1 302 ? 117.369 74.060 72.663 1.00 42.31 314 ASP A C 1
ATOM 2266 O O . ASP A 1 302 ? 116.196 74.400 72.860 1.00 42.91 314 ASP A O 1
ATOM 2271 N N . LYS A 1 303 ? 118.164 73.646 73.647 1.00 35.52 315 LYS A N 1
ATOM 2272 C CA . LYS A 1 303 ? 117.684 73.594 75.021 1.00 33.53 315 LYS A CA 1
ATOM 2273 C C . LYS A 1 303 ? 117.473 75.007 75.553 1.00 38.42 315 LYS A C 1
ATOM 2274 O O . LYS A 1 303 ? 118.371 75.850 75.476 1.00 45.02 315 LYS A O 1
ATOM 2280 N N . ASN A 1 304 ? 116.284 75.264 76.098 1.00 32.00 316 ASN A N 1
ATOM 2281 C CA . ASN A 1 304 ? 115.919 76.603 76.544 1.00 26.88 316 ASN A CA 1
ATOM 2282 C C . ASN A 1 304 ? 115.617 76.709 78.029 1.00 27.97 316 ASN A C 1
ATOM 2283 O O . ASN A 1 304 ? 116.049 77.687 78.652 1.00 33.72 316 ASN A O 1
ATOM 2288 N N . GLU A 1 305 ? 114.899 75.752 78.621 1.00 34.26 317 GLU A N 1
ATOM 2289 C CA . GLU A 1 305 ? 114.687 75.773 80.064 1.00 36.03 317 GLU A CA 1
ATOM 2290 C C . GLU A 1 305 ? 115.990 75.557 80.820 1.00 34.05 317 GLU A C 1
ATOM 2291 O O . GLU A 1 305 ? 116.174 76.111 81.911 1.00 39.23 317 GLU A O 1
ATOM 2297 N N . ASP A 1 306 ? 116.897 74.761 80.251 1.00 28.24 318 ASP A N 1
ATOM 2298 C CA . ASP A 1 306 ? 118.207 74.565 80.858 1.00 27.18 318 ASP A CA 1
ATOM 2299 C C . ASP A 1 306 ? 118.986 75.873 80.917 1.00 32.69 318 ASP A C 1
ATOM 2300 O O . ASP A 1 306 ? 119.632 76.174 81.927 1.00 38.35 318 ASP A O 1
ATOM 2305 N N . LEU A 1 307 ? 118.937 76.664 79.842 1.00 28.17 319 LEU A N 1
ATOM 2306 C CA . LEU A 1 307 ? 119.592 77.966 79.858 1.00 21.33 319 LEU A CA 1
ATOM 2307 C C . LEU A 1 307 ? 118.953 78.898 80.878 1.00 21.31 319 LEU A C 1
ATOM 2308 O O . LEU A 1 307 ? 119.657 79.681 81.527 1.00 26.67 319 LEU A O 1
ATOM 2313 N N . GLY A 1 308 ? 117.629 78.832 81.031 1.00 23.18 320 GLY A N 1
ATOM 2314 C CA . GLY A 1 308 ? 116.974 79.629 82.055 1.00 22.42 320 GLY A CA 1
ATOM 2315 C C . GLY A 1 308 ? 117.424 79.254 83.454 1.00 26.72 320 GLY A C 1
ATOM 2316 O O . GLY A 1 308 ? 117.667 80.123 84.295 1.00 36.35 320 GLY A O 1
ATOM 2317 N N . ARG A 1 309 ? 117.545 77.950 83.721 1.00 19.78 321 ARG A N 1
ATOM 2318 C CA . ARG A 1 309 ? 118.051 77.510 85.019 1.00 20.22 321 ARG A CA 1
ATOM 2319 C C . ARG A 1 309 ? 119.493 77.955 85.231 1.00 26.04 321 ARG A C 1
ATOM 2320 O O . ARG A 1 309 ? 119.868 78.368 86.335 1.00 34.78 321 ARG A O 1
ATOM 2328 N N . MET A 1 310 ? 120.320 77.869 84.185 1.00 23.98 322 MET A N 1
ATOM 2329 C CA . MET A 1 310 ? 121.700 78.337 84.282 1.00 24.32 322 MET A CA 1
ATOM 2330 C C . MET A 1 310 ? 121.749 79.817 84.637 1.00 22.42 322 MET A C 1
ATOM 2331 O O . MET A 1 310 ? 122.517 80.237 85.512 1.00 31.46 322 MET A O 1
ATOM 2336 N N . TYR A 1 311 ? 120.931 80.625 83.957 1.00 18.61 323 TYR A N 1
ATOM 2337 C CA . TYR A 1 311 ? 120.909 82.059 84.222 1.00 15.71 323 TYR A CA 1
ATOM 2338 C C . TYR A 1 311 ? 120.404 82.353 85.628 1.00 26.23 323 TYR A C 1
ATOM 2339 O O . TYR A 1 311 ? 120.925 83.245 86.307 1.00 40.02 323 TYR A O 1
ATOM 2348 N N . ASN A 1 312 ? 119.388 81.616 86.081 1.00 25.11 324 ASN A N 1
ATOM 2349 C CA . ASN A 1 312 ? 118.863 81.824 87.427 1.00 23.92 324 ASN A CA 1
ATOM 2350 C C . ASN A 1 312 ? 119.907 81.483 88.483 1.00 25.12 324 ASN A C 1
ATOM 2351 O O . ASN A 1 312 ? 120.053 82.196 89.483 1.00 29.75 324 ASN A O 1
ATOM 2356 N N . LEU A 1 313 ? 120.644 80.388 88.280 1.00 23.95 325 LEU A N 1
ATOM 2357 C CA . LEU A 1 313 ? 121.656 79.994 89.254 1.00 23.73 325 LEU A CA 1
ATOM 2358 C C . LEU A 1 313 ? 122.828 80.967 89.267 1.00 23.78 325 LEU A C 1
ATOM 2359 O O . LEU A 1 313 ? 123.301 81.365 90.338 1.00 28.41 325 LEU A O 1
ATOM 2364 N N . VAL A 1 314 ? 123.314 81.362 88.086 1.00 24.60 326 VAL A N 1
ATOM 2365 C CA . VAL A 1 314 ? 124.457 82.271 88.015 1.00 21.48 326 VAL A CA 1
ATOM 2366 C C . VAL A 1 314 ? 124.113 83.681 88.471 1.00 29.81 326 VAL A C 1
ATOM 2367 O O . VAL A 1 314 ? 124.953 84.339 89.098 1.00 35.52 326 VAL A O 1
ATOM 2371 N N . SER A 1 315 ? 122.890 84.151 88.206 1.00 29.35 327 SER A N 1
ATOM 2372 C CA . SER A 1 315 ? 122.493 85.506 88.575 1.00 25.25 327 SER A CA 1
ATOM 2373 C C . SER A 1 315 ? 122.580 85.751 90.076 1.00 32.33 327 SER A C 1
ATOM 2374 O O . SER A 1 315 ? 122.815 86.889 90.497 1.00 37.08 327 SER A O 1
ATOM 2377 N N . ARG A 1 316 ? 122.383 84.713 90.894 1.00 32.09 328 ARG A N 1
ATOM 2378 C CA . ARG A 1 316 ? 122.551 84.865 92.335 1.00 30.13 328 ARG A CA 1
ATOM 2379 C C . ARG A 1 316 ? 123.977 85.241 92.713 1.00 33.99 328 ARG A C 1
ATOM 2380 O O . ARG A 1 316 ? 124.191 85.824 93.781 1.00 37.84 328 ARG A O 1
ATOM 2388 N N . ILE A 1 317 ? 124.953 84.924 91.866 1.00 35.53 329 ILE A N 1
ATOM 2389 C CA . ILE A 1 317 ? 126.361 85.188 92.135 1.00 35.11 329 ILE A CA 1
ATOM 2390 C C . ILE A 1 317 ? 126.822 86.330 91.241 1.00 42.31 329 ILE A C 1
ATOM 2391 O O . ILE A 1 317 ? 126.796 86.215 90.010 1.00 45.66 329 ILE A O 1
ATOM 2396 N N . GLN A 1 318 ? 127.241 87.430 91.860 1.00 53.20 330 GLN A N 1
ATOM 2397 C CA . GLN A 1 318 ? 127.804 88.547 91.119 1.00 54.60 330 GLN A CA 1
ATOM 2398 C C . GLN A 1 318 ? 129.221 88.212 90.661 1.00 56.70 330 GLN A C 1
ATOM 2399 O O . GLN A 1 318 ? 129.819 87.220 91.085 1.00 58.78 330 GLN A O 1
ATOM 2405 N N . ASP A 1 319 ? 129.757 89.062 89.781 1.00 60.49 331 ASP A N 1
ATOM 2406 C CA . ASP A 1 319 ? 131.130 88.932 89.291 1.00 65.00 331 ASP A CA 1
ATOM 2407 C C . ASP A 1 319 ? 131.338 87.578 88.603 1.00 62.07 331 ASP A C 1
ATOM 2408 O O . ASP A 1 319 ? 132.057 86.698 89.081 1.00 60.08 331 ASP A O 1
ATOM 2413 N N . GLY A 1 320 ? 130.681 87.438 87.453 1.00 44.99 332 GLY A N 1
ATOM 2414 C CA . GLY A 1 320 ? 130.695 86.179 86.734 1.00 45.45 332 GLY A CA 1
ATOM 2415 C C . GLY A 1 320 ? 129.444 85.893 85.928 1.00 42.19 332 GLY A C 1
ATOM 2416 O O . GLY A 1 320 ? 129.397 84.908 85.184 1.00 38.46 332 GLY A O 1
ATOM 2417 N N . LEU A 1 321 ? 128.419 86.738 86.065 1.00 36.71 333 LEU A N 1
ATOM 2418 C CA . LEU A 1 321 ? 127.303 86.686 85.125 1.00 38.43 333 LEU A CA 1
ATOM 2419 C C . LEU A 1 321 ? 127.733 87.114 83.727 1.00 35.80 333 LEU A C 1
ATOM 2420 O O . LEU A 1 321 ? 127.180 86.630 82.733 1.00 28.12 333 LEU A O 1
ATOM 2425 N N . GLY A 1 322 ? 128.718 88.004 83.630 1.00 37.28 334 GLY A N 1
ATOM 2426 C CA . GLY A 1 322 ? 129.158 88.540 82.360 1.00 33.79 334 GLY A CA 1
ATOM 2427 C C . GLY A 1 322 ? 130.089 87.668 81.553 1.00 32.44 334 GLY A C 1
ATOM 2428 O O . GLY A 1 322 ? 130.373 87.996 80.398 1.00 39.15 334 GLY A O 1
ATOM 2429 N N . GLU A 1 323 ? 130.580 86.565 82.116 1.00 30.89 335 GLU A N 1
ATOM 2430 C CA . GLU A 1 323 ? 131.430 85.658 81.355 1.00 33.68 335 GLU A CA 1
ATOM 2431 C C . GLU A 1 323 ? 130.634 84.865 80.327 1.00 34.51 335 GLU A C 1
ATOM 2432 O O . GLU A 1 323 ? 131.090 84.690 79.191 1.00 32.82 335 GLU A O 1
ATOM 2438 N N . LEU A 1 324 ? 129.449 84.390 80.697 1.00 36.94 336 LEU A N 1
ATOM 2439 C CA . LEU A 1 324 ? 128.563 83.707 79.755 1.00 30.90 336 LEU A CA 1
ATOM 2440 C C . LEU A 1 324 ? 127.622 84.698 79.073 1.00 29.37 336 LEU A C 1
ATOM 2441 O O . LEU A 1 324 ? 126.411 84.504 78.983 1.00 35.09 336 LEU A O 1
ATOM 2446 N N . LYS A 1 325 ? 128.210 85.777 78.563 1.00 30.72 337 LYS A N 1
ATOM 2447 C CA . LYS A 1 325 ? 127.478 86.802 77.833 1.00 26.14 337 LYS A CA 1
ATOM 2448 C C . LYS A 1 325 ? 128.234 87.108 76.548 1.00 30.09 337 LYS A C 1
ATOM 2449 O O . LYS A 1 325 ? 127.646 87.544 75.553 1.00 33.99 337 LYS A O 1
ATOM 2455 N N . LYS A 1 326 ? 129.546 86.864 76.566 1.00 31.28 338 LYS A N 1
ATOM 2456 C CA . LYS A 1 326 ? 130.342 86.932 75.349 1.00 28.12 338 LYS A CA 1
ATOM 2457 C C . LYS A 1 326 ? 130.212 85.660 74.523 1.00 30.38 338 LYS A C 1
ATOM 2458 O O . LYS A 1 326 ? 130.311 85.711 73.292 1.00 41.69 338 LYS A O 1
ATOM 2464 N N . LEU A 1 327 ? 129.996 84.517 75.180 1.00 23.21 339 LEU A N 1
ATOM 2465 C CA . LEU A 1 327 ? 129.788 83.269 74.452 1.00 26.56 339 LEU A CA 1
ATOM 2466 C C . LEU A 1 327 ? 128.529 83.342 73.598 1.00 31.26 339 LEU A C 1
ATOM 2467 O O . LEU A 1 327 ? 128.526 82.915 72.439 1.00 36.79 339 LEU A O 1
ATOM 2472 N N . LEU A 1 328 ? 127.446 83.890 74.156 1.00 22.35 340 LEU A N 1
ATOM 2473 C CA . LEU A 1 328 ? 126.228 84.080 73.375 1.00 15.65 340 LEU A CA 1
ATOM 2474 C C . LEU A 1 328 ? 126.450 85.078 72.246 1.00 22.09 340 LEU A C 1
ATOM 2475 O O . LEU A 1 328 ? 125.954 84.886 71.128 1.00 34.20 340 LEU A O 1
ATOM 2480 N N . GLU A 1 329 ? 127.194 86.154 72.522 1.00 22.48 341 GLU A N 1
ATOM 2481 C CA . GLU A 1 329 ? 127.459 87.166 71.504 1.00 19.80 341 GLU A CA 1
ATOM 2482 C C . GLU A 1 329 ? 128.277 86.603 70.351 1.00 18.10 341 GLU A C 1
ATOM 2483 O O . GLU A 1 329 ? 128.110 87.032 69.204 1.00 27.75 341 GLU A O 1
ATOM 2489 N N . THR A 1 330 ? 129.168 85.654 70.630 1.00 15.78 342 THR A N 1
ATOM 2490 C CA . THR A 1 330 ? 129.923 84.990 69.577 1.00 20.94 342 THR A CA 1
ATOM 2491 C C . THR A 1 330 ? 129.081 83.948 68.848 1.00 24.45 342 THR A C 1
ATOM 2492 O O . THR A 1 330 ? 129.172 83.824 67.621 1.00 34.01 342 THR A O 1
ATOM 2496 N N . HIS A 1 331 ? 128.244 83.214 69.586 1.00 17.41 343 HIS A N 1
ATOM 2497 C CA . HIS A 1 331 ? 127.411 82.185 68.975 1.00 19.75 343 HIS A CA 1
ATOM 2498 C C . HIS A 1 331 ? 126.406 82.786 68.001 1.00 20.26 343 HIS A C 1
ATOM 2499 O O . HIS A 1 331 ? 126.182 82.236 66.916 1.00 28.70 343 HIS A O 1
ATOM 2506 N N . ILE A 1 332 ? 125.789 83.913 68.366 1.00 17.42 344 ILE A N 1
ATOM 2507 C CA . ILE A 1 332 ? 124.824 84.531 67.461 1.00 16.24 344 ILE A CA 1
ATOM 2508 C C . ILE A 1 332 ? 125.523 85.048 66.211 1.00 25.17 344 ILE A C 1
ATOM 2509 O O . ILE A 1 332 ? 124.973 84.968 65.107 1.00 36.91 344 ILE A O 1
ATOM 2514 N N . HIS A 1 333 ? 126.743 85.569 66.353 1.00 21.53 345 HIS A N 1
ATOM 2515 C CA . HIS A 1 333 ? 127.494 86.041 65.193 1.00 16.13 345 HIS A CA 1
ATOM 2516 C C . HIS A 1 333 ? 127.841 84.880 64.263 1.00 23.97 345 HIS A C 1
ATOM 2517 O O . HIS A 1 333 ? 127.719 84.991 63.034 1.00 32.22 345 HIS A O 1
ATOM 2524 N N . ASN A 1 334 ? 128.274 83.751 64.834 1.00 18.93 346 ASN A N 1
ATOM 2525 C CA . ASN A 1 334 ? 128.562 82.582 64.007 1.00 15.41 346 ASN A CA 1
ATOM 2526 C C . ASN A 1 334 ? 127.310 82.066 63.309 1.00 22.20 346 ASN A C 1
ATOM 2527 O O . ASN A 1 334 ? 127.365 81.703 62.129 1.00 29.82 346 ASN A O 1
ATOM 2532 N N . GLN A 1 335 ? 126.174 82.030 64.009 1.00 21.22 347 GLN A N 1
ATOM 2533 C CA . GLN A 1 335 ? 124.934 81.620 63.358 1.00 19.01 347 GLN A CA 1
ATOM 2534 C C . GLN A 1 335 ? 124.515 82.610 62.278 1.00 23.67 347 GLN A C 1
ATOM 2535 O O . GLN A 1 335 ? 123.880 82.219 61.293 1.00 29.09 347 GLN A O 1
ATOM 2541 N N . GLY A 1 336 ? 124.856 83.888 62.448 1.00 20.11 348 GLY A N 1
ATOM 2542 C CA . GLY A 1 336 ? 124.592 84.857 61.400 1.00 17.80 348 GLY A CA 1
ATOM 2543 C C . GLY A 1 336 ? 125.430 84.617 60.159 1.00 18.70 348 GLY A C 1
ATOM 2544 O O . GLY A 1 336 ? 124.934 84.724 59.034 1.00 31.46 348 GLY A O 1
ATOM 2545 N N . LEU A 1 337 ? 126.706 84.288 60.342 1.00 21.73 349 LEU A N 1
ATOM 2546 C CA . LEU A 1 337 ? 127.577 84.021 59.195 1.00 20.10 349 LEU A CA 1
ATOM 2547 C C . LEU A 1 337 ? 127.353 82.619 58.634 1.00 25.05 349 LEU A C 1
ATOM 2548 O O . LEU A 1 337 ? 127.859 82.266 57.572 1.00 31.83 349 LEU A O 1
ATOM 2553 N N . ALA A 1 338 ? 126.598 81.807 59.344 1.00 27.61 350 ALA A N 1
ATOM 2554 C CA . ALA A 1 338 ? 126.347 80.462 58.840 1.00 28.16 350 ALA A CA 1
ATOM 2555 C C . ALA A 1 338 ? 125.194 80.403 57.851 1.00 32.89 350 ALA A C 1
ATOM 2556 O O . ALA A 1 338 ? 125.313 79.741 56.817 1.00 39.26 350 ALA A O 1
ATOM 2558 N N . ALA A 1 339 ? 124.089 81.096 58.130 1.00 29.17 351 ALA A N 1
ATOM 2559 C CA . ALA A 1 339 ? 122.948 81.068 57.223 1.00 30.72 351 ALA A CA 1
ATOM 2560 C C . ALA A 1 339 ? 123.223 81.818 55.926 1.00 40.17 351 ALA A C 1
ATOM 2561 O O . ALA A 1 339 ? 122.681 81.450 54.878 1.00 49.56 351 ALA A O 1
ATOM 2563 N N . ILE A 1 340 ? 124.050 82.865 55.971 1.00 34.24 352 ILE A N 1
ATOM 2564 C CA . ILE A 1 340 ? 124.337 83.624 54.758 1.00 30.27 352 ILE A CA 1
ATOM 2565 C C . ILE A 1 340 ? 125.331 82.880 53.873 1.00 34.53 352 ILE A C 1
ATOM 2566 O O . ILE A 1 340 ? 125.333 83.054 52.648 1.00 41.84 352 ILE A O 1
ATOM 2571 N N . GLU A 1 341 ? 126.195 82.052 54.462 1.00 38.62 353 GLU A N 1
ATOM 2572 C CA . GLU A 1 341 ? 126.974 81.123 53.650 1.00 38.92 353 GLU A CA 1
ATOM 2573 C C . GLU A 1 341 ? 126.097 80.003 53.105 1.00 42.36 353 GLU A C 1
ATOM 2574 O O . GLU A 1 341 ? 126.261 79.584 51.954 1.00 46.32 353 GLU A O 1
ATOM 2580 N N . LYS A 1 342 ? 125.160 79.500 53.914 1.00 45.28 354 LYS A N 1
ATOM 2581 C CA . LYS A 1 342 ? 124.159 78.581 53.385 1.00 46.27 354 LYS A CA 1
ATOM 2582 C C . LYS A 1 342 ? 123.168 79.270 52.456 1.00 48.46 354 LYS A C 1
ATOM 2583 O O . LYS A 1 342 ? 122.411 78.580 51.766 1.00 49.82 354 LYS A O 1
ATOM 2589 N N . CYS A 1 343 ? 123.146 80.606 52.435 1.00 52.44 355 CYS A N 1
ATOM 2590 C CA . CYS A 1 343 ? 122.277 81.325 51.510 1.00 52.25 355 CYS A CA 1
ATOM 2591 C C . CYS A 1 343 ? 122.648 81.042 50.061 1.00 51.20 355 CYS A C 1
ATOM 2592 O O . CYS A 1 343 ? 121.762 80.869 49.215 1.00 55.24 355 CYS A O 1
ATOM 2595 N N . GLY A 1 344 ? 123.942 80.986 49.757 1.00 54.16 356 GLY A N 1
ATOM 2596 C CA . GLY A 1 344 ? 124.401 80.696 48.414 1.00 59.11 356 GLY A CA 1
ATOM 2597 C C . GLY A 1 344 ? 124.786 81.929 47.623 1.00 63.12 356 GLY A C 1
ATOM 2598 O O . GLY A 1 344 ? 125.153 82.957 48.198 1.00 60.65 356 GLY A O 1
ATOM 2599 N N . GLU A 1 345 ? 124.702 81.835 46.295 1.00 62.39 357 GLU A N 1
ATOM 2600 C CA . GLU A 1 345 ? 125.046 82.937 45.410 1.00 58.11 357 GLU A CA 1
ATOM 2601 C C . GLU A 1 345 ? 123.853 83.805 45.041 1.00 57.72 357 GLU A C 1
ATOM 2602 O O . GLU A 1 345 ? 124.049 84.897 44.496 1.00 57.34 357 GLU A O 1
ATOM 2608 N N . ALA A 1 346 ? 122.629 83.353 45.322 1.00 45.00 358 ALA A N 1
ATOM 2609 C CA . ALA A 1 346 ? 121.443 84.120 44.962 1.00 46.22 358 ALA A CA 1
ATOM 2610 C C . ALA A 1 346 ? 121.247 85.344 45.846 1.00 48.67 358 ALA A C 1
ATOM 2611 O O . ALA A 1 346 ? 120.550 86.279 45.437 1.00 51.23 358 ALA A O 1
ATOM 2613 N N . ALA A 1 347 ? 121.851 85.365 47.038 1.00 38.92 359 ALA A N 1
ATOM 2614 C CA . ALA A 1 347 ? 121.671 86.489 47.949 1.00 33.32 359 ALA A CA 1
ATOM 2615 C C . ALA A 1 347 ? 122.175 87.799 47.360 1.00 33.38 359 ALA A C 1
ATOM 2616 O O . ALA A 1 347 ? 121.756 88.870 47.811 1.00 38.62 359 ALA A O 1
ATOM 2618 N N . LEU A 1 348 ? 123.064 87.737 46.367 1.00 28.04 360 LEU A N 1
ATOM 2619 C CA . LEU A 1 348 ? 123.524 88.954 45.711 1.00 30.71 360 LEU A CA 1
ATOM 2620 C C . LEU A 1 348 ? 122.411 89.615 44.909 1.00 35.31 360 LEU A C 1
ATOM 2621 O O . LEU A 1 348 ? 122.392 90.843 44.771 1.00 41.44 360 LEU A O 1
ATOM 2626 N N . ASN A 1 349 ? 121.478 88.825 44.372 1.00 33.58 361 ASN A N 1
ATOM 2627 C CA . ASN A 1 349 ? 120.405 89.344 43.533 1.00 34.22 361 ASN A CA 1
ATOM 2628 C C . ASN A 1 349 ? 119.026 89.035 44.108 1.00 37.68 361 ASN A C 1
ATOM 2629 O O . ASN A 1 349 ? 118.017 89.147 43.409 1.00 39.41 361 ASN A O 1
ATOM 2634 N N . ASP A 1 350 ? 118.962 88.646 45.381 1.00 31.70 362 ASP A N 1
ATOM 2635 C CA . ASP A 1 350 ? 117.691 88.347 46.040 1.00 27.74 362 ASP A CA 1
ATOM 2636 C C . ASP A 1 350 ? 117.626 89.108 47.355 1.00 33.28 362 ASP A C 1
ATOM 2637 O O . ASP A 1 350 ? 117.934 88.562 48.423 1.00 41.45 362 ASP A O 1
ATOM 2642 N N . PRO A 1 351 ? 117.239 90.387 47.313 1.00 19.77 363 PRO A N 1
ATOM 2643 C CA . PRO A 1 351 ? 117.157 91.167 48.562 1.00 16.57 363 PRO A CA 1
ATOM 2644 C C . PRO A 1 351 ? 116.211 90.572 49.591 1.00 23.31 363 PRO A C 1
ATOM 2645 O O . PRO A 1 351 ? 116.506 90.614 50.793 1.00 29.09 363 PRO A O 1
ATOM 2649 N N . LYS A 1 352 ? 115.078 90.019 49.151 1.00 25.72 364 LYS A N 1
ATOM 2650 C CA . LYS A 1 352 ? 114.086 89.504 50.090 1.00 21.90 364 LYS A CA 1
ATOM 2651 C C . LYS A 1 352 ? 114.662 88.378 50.938 1.00 23.23 364 LYS A C 1
ATOM 2652 O O . LYS A 1 352 ? 114.509 88.366 52.164 1.00 29.13 364 LYS A O 1
ATOM 2658 N N . MET A 1 353 ? 115.336 87.423 50.296 1.00 30.18 365 MET A N 1
ATOM 2659 C CA . MET A 1 353 ? 115.928 86.307 51.027 1.00 34.71 365 MET A CA 1
ATOM 2660 C C . MET A 1 353 ? 117.041 86.782 51.955 1.00 33.77 365 MET A C 1
ATOM 2661 O O . MET A 1 353 ? 117.163 86.298 53.089 1.00 37.79 365 MET A O 1
ATOM 2666 N N . TYR A 1 354 ? 117.856 87.733 51.491 1.00 17.94 366 TYR A N 1
ATOM 2667 C CA . TYR A 1 354 ? 118.933 88.265 52.320 1.00 14.42 366 TYR A CA 1
ATOM 2668 C C . TYR A 1 354 ? 118.389 88.921 53.583 1.00 23.55 366 TYR A C 1
ATOM 2669 O O . TYR A 1 354 ? 118.933 88.725 54.676 1.00 29.24 366 TYR A O 1
ATOM 2678 N N . VAL A 1 355 ? 117.320 89.708 53.455 1.00 21.74 367 VAL A N 1
ATOM 2679 C CA . VAL A 1 355 ? 116.731 90.337 54.633 1.00 12.42 367 VAL A CA 1
ATOM 2680 C C . VAL A 1 355 ? 116.053 89.301 55.523 1.00 21.30 367 VAL A C 1
ATOM 2681 O O . VAL A 1 355 ? 116.135 89.379 56.753 1.00 36.53 367 VAL A O 1
ATOM 2685 N N . GLN A 1 356 ? 115.382 88.313 54.923 1.00 18.12 368 GLN A N 1
ATOM 2686 C CA . GLN A 1 356 ? 114.662 87.320 55.716 1.00 21.77 368 GLN A CA 1
ATOM 2687 C C . GLN A 1 356 ? 115.616 86.467 56.543 1.00 24.14 368 GLN A C 1
ATOM 2688 O O . GLN A 1 356 ? 115.286 86.070 57.667 1.00 30.13 368 GLN A O 1
ATOM 2694 N N . THR A 1 357 ? 116.799 86.167 56.002 1.00 16.59 369 THR A N 1
ATOM 2695 C CA . THR A 1 357 ? 117.776 85.385 56.755 1.00 16.36 369 THR A CA 1
ATOM 2696 C C . THR A 1 357 ? 118.154 86.083 58.058 1.00 22.85 369 THR A C 1
ATOM 2697 O O . THR A 1 357 ? 118.054 85.499 59.148 1.00 31.18 369 THR A O 1
ATOM 2701 N N . VAL A 1 358 ? 118.566 87.350 57.964 1.00 17.01 370 VAL A N 1
ATOM 2702 C CA . VAL A 1 358 ? 118.959 88.085 59.159 1.00 9.78 370 VAL A CA 1
ATOM 2703 C C . VAL A 1 358 ? 117.756 88.328 60.060 1.00 13.63 370 VAL A C 1
ATOM 2704 O O . VAL A 1 358 ? 117.897 88.380 61.287 1.00 22.61 370 VAL A O 1
ATOM 2708 N N . LEU A 1 359 ? 116.555 88.450 59.485 1.00 18.75 371 LEU A N 1
ATOM 2709 C CA . LEU A 1 359 ? 115.369 88.651 60.309 1.00 22.66 371 LEU A CA 1
ATOM 2710 C C . LEU A 1 359 ? 115.067 87.424 61.159 1.00 26.30 371 LEU A C 1
ATOM 2711 O O . LEU A 1 359 ? 114.757 87.551 62.348 1.00 31.91 371 LEU A O 1
ATOM 2716 N N . ASP A 1 360 ? 115.155 86.227 60.574 1.00 14.29 372 ASP A N 1
ATOM 2717 C CA . ASP A 1 360 ? 114.953 85.010 61.358 1.00 10.44 372 ASP A CA 1
ATOM 2718 C C . ASP A 1 360 ? 116.053 84.828 62.397 1.00 23.76 372 ASP A C 1
ATOM 2719 O O . ASP A 1 360 ? 115.781 84.420 63.538 1.00 31.45 372 ASP A O 1
ATOM 2724 N N . VAL A 1 361 ? 117.304 85.118 62.022 1.00 24.92 373 VAL A N 1
ATOM 2725 C CA . VAL A 1 361 ? 118.400 85.004 62.982 1.00 2.08 373 VAL A CA 1
ATOM 2726 C C . VAL A 1 361 ? 118.172 85.936 64.166 1.00 3.43 373 VAL A C 1
ATOM 2727 O O . VAL A 1 361 ? 118.381 85.552 65.324 1.00 15.61 373 VAL A O 1
ATOM 2731 N N . HIS A 1 362 ? 117.737 87.170 63.901 1.00 8.15 374 HIS A N 1
ATOM 2732 C CA . HIS A 1 362 ? 117.402 88.094 64.976 1.00 16.47 374 HIS A CA 1
ATOM 2733 C C . HIS A 1 362 ? 116.214 87.622 65.802 1.00 22.51 374 HIS A C 1
ATOM 2734 O O . HIS A 1 362 ? 116.259 87.719 67.031 1.00 24.97 374 HIS A O 1
ATOM 2741 N N . LYS A 1 363 ? 115.159 87.118 65.156 1.00 26.70 375 LYS A N 1
ATOM 2742 C CA . LYS A 1 363 ? 113.938 86.735 65.855 1.00 17.01 375 LYS A CA 1
ATOM 2743 C C . LYS A 1 363 ? 114.181 85.594 66.832 1.00 22.91 375 LYS A C 1
ATOM 2744 O O . LYS A 1 363 ? 113.731 85.647 67.984 1.00 28.42 375 LYS A O 1
ATOM 2750 N N . LYS A 1 364 ? 114.893 84.552 66.390 1.00 22.74 376 LYS A N 1
ATOM 2751 C CA . LYS A 1 364 ? 115.100 83.388 67.248 1.00 14.61 376 LYS A CA 1
ATOM 2752 C C . LYS A 1 364 ? 115.818 83.774 68.536 1.00 18.29 376 LYS A C 1
ATOM 2753 O O . LYS A 1 364 ? 115.360 83.459 69.642 1.00 26.75 376 LYS A O 1
ATOM 2759 N N . TYR A 1 365 ? 116.931 84.494 68.417 1.00 16.78 377 TYR A N 1
ATOM 2760 C CA . TYR A 1 365 ? 117.704 84.839 69.599 1.00 12.58 377 TYR A CA 1
ATOM 2761 C C . TYR A 1 365 ? 117.103 85.987 70.398 1.00 15.90 377 TYR A C 1
ATOM 2762 O O . TYR A 1 365 ? 117.326 86.049 71.609 1.00 26.07 377 TYR A O 1
ATOM 2771 N N . ASN A 1 366 ? 116.317 86.871 69.778 1.00 19.50 378 ASN A N 1
ATOM 2772 C CA . ASN A 1 366 ? 115.568 87.845 70.561 1.00 20.91 378 ASN A CA 1
ATOM 2773 C C . ASN A 1 366 ? 114.522 87.159 71.429 1.00 24.69 378 ASN A C 1
ATOM 2774 O O . ASN A 1 366 ? 114.353 87.517 72.600 1.00 28.62 378 ASN A O 1
ATOM 2779 N N . ALA A 1 367 ? 113.824 86.162 70.875 1.00 20.11 379 ALA A N 1
ATOM 2780 C CA . ALA A 1 367 ? 112.899 85.377 71.684 1.00 17.48 379 ALA A CA 1
ATOM 2781 C C . ALA A 1 367 ? 113.637 84.631 72.787 1.00 18.25 379 ALA A C 1
ATOM 2782 O O . ALA A 1 367 ? 113.149 84.541 73.920 1.00 27.26 379 ALA A O 1
ATOM 2784 N N . LEU A 1 368 ? 114.816 84.088 72.472 1.00 21.77 380 LEU A N 1
ATOM 2785 C CA . LEU A 1 368 ? 115.614 83.408 73.489 1.00 17.64 380 LEU A CA 1
ATOM 2786 C C . LEU A 1 368 ? 115.983 84.349 74.632 1.00 16.15 380 LEU A C 1
ATOM 2787 O O . LEU A 1 368 ? 115.873 83.982 75.808 1.00 26.06 380 LEU A O 1
ATOM 2792 N N . VAL A 1 369 ? 116.425 85.566 74.307 1.00 20.63 381 VAL A N 1
ATOM 2793 C CA . VAL A 1 369 ? 116.813 86.521 75.342 1.00 17.27 381 VAL A CA 1
ATOM 2794 C C . VAL A 1 369 ? 115.603 86.952 76.162 1.00 20.76 381 VAL A C 1
ATOM 2795 O O . VAL A 1 369 ? 115.675 87.050 77.393 1.00 28.80 381 VAL A O 1
ATOM 2799 N N . MET A 1 370 ? 114.473 87.216 75.499 1.00 28.88 382 MET A N 1
ATOM 2800 C CA . MET A 1 370 ? 113.278 87.642 76.221 1.00 28.50 382 MET A CA 1
ATOM 2801 C C . MET A 1 370 ? 112.769 86.549 77.153 1.00 26.82 382 MET A C 1
ATOM 2802 O O . MET A 1 370 ? 112.347 86.833 78.279 1.00 32.22 382 MET A O 1
ATOM 2807 N N . SER A 1 371 ? 112.801 85.295 76.703 1.00 26.97 383 SER A N 1
ATOM 2808 C CA . SER A 1 371 ? 112.272 84.183 77.486 1.00 20.99 383 SER A CA 1
ATOM 2809 C C . SER A 1 371 ? 113.264 83.708 78.546 1.00 23.25 383 SER A C 1
ATOM 2810 O O . SER A 1 371 ? 112.937 83.664 79.736 1.00 25.50 383 SER A O 1
ATOM 2813 N N . ALA A 1 372 ? 114.478 83.347 78.126 1.00 21.17 384 ALA A N 1
ATOM 2814 C CA . ALA A 1 372 ? 115.425 82.723 79.044 1.00 13.64 384 ALA A CA 1
ATOM 2815 C C . ALA A 1 372 ? 116.039 83.743 79.996 1.00 13.23 384 ALA A C 1
ATOM 2816 O O . ALA A 1 372 ? 115.864 83.654 81.216 1.00 22.51 384 ALA A O 1
ATOM 2818 N N . PHE A 1 373 ? 116.766 84.719 79.459 1.00 16.68 385 PHE A N 1
ATOM 2819 C CA . PHE A 1 373 ? 117.543 85.630 80.300 1.00 22.55 385 PHE A CA 1
ATOM 2820 C C . PHE A 1 373 ? 116.760 86.886 80.676 1.00 23.15 385 PHE A C 1
ATOM 2821 O O . PHE A 1 373 ? 117.264 88.004 80.574 1.00 25.21 385 PHE A O 1
ATOM 2829 N N . ASN A 1 374 ? 115.517 86.689 81.125 1.00 27.28 386 ASN A N 1
ATOM 2830 C CA . ASN A 1 374 ? 114.682 87.698 81.775 1.00 22.19 386 ASN A CA 1
ATOM 2831 C C . ASN A 1 374 ? 114.776 89.092 81.160 1.00 27.64 386 ASN A C 1
ATOM 2832 O O . ASN A 1 374 ? 114.677 90.091 81.881 1.00 33.41 386 ASN A O 1
ATOM 2837 N N . ASN A 1 375 ? 114.948 89.169 79.839 1.00 28.17 387 ASN A N 1
ATOM 2838 C CA . ASN A 1 375 ? 115.064 90.446 79.129 1.00 24.75 387 ASN A CA 1
ATOM 2839 C C . ASN A 1 375 ? 116.115 91.352 79.768 1.00 26.05 387 ASN A C 1
ATOM 2840 O O . ASN A 1 375 ? 115.936 92.567 79.878 1.00 29.62 387 ASN A O 1
ATOM 2845 N N . ASP A 1 376 ? 117.223 90.755 80.199 1.00 24.48 388 ASP A N 1
ATOM 2846 C CA . ASP A 1 376 ? 118.278 91.516 80.851 1.00 22.18 388 ASP A CA 1
ATOM 2847 C C . ASP A 1 376 ? 118.966 92.445 79.858 1.00 27.32 388 ASP A C 1
ATOM 2848 O O . ASP A 1 376 ? 119.216 92.084 78.707 1.00 32.46 388 ASP A O 1
ATOM 2853 N N . ALA A 1 377 ? 119.296 93.650 80.331 1.00 29.96 389 ALA A N 1
ATOM 2854 C CA . ALA A 1 377 ? 119.852 94.672 79.449 1.00 30.29 389 ALA A CA 1
ATOM 2855 C C . ALA A 1 377 ? 121.175 94.226 78.837 1.00 31.06 389 ALA A C 1
ATOM 2856 O O . ALA A 1 377 ? 121.438 94.491 77.658 1.00 33.73 389 ALA A O 1
ATOM 2858 N N . GLY A 1 378 ? 122.018 93.553 79.621 1.00 27.51 390 GLY A N 1
ATOM 2859 C CA . GLY A 1 378 ? 123.294 93.094 79.096 1.00 26.14 390 GLY A CA 1
ATOM 2860 C C . GLY A 1 378 ? 123.143 92.098 77.962 1.00 23.24 390 GLY A C 1
ATOM 2861 O O . GLY A 1 378 ? 123.876 92.157 76.971 1.00 26.44 390 GLY A O 1
ATOM 2862 N N . PHE A 1 379 ? 122.184 91.178 78.079 1.00 17.94 391 PHE A N 1
ATOM 2863 C CA . PHE A 1 379 ? 122.006 90.170 77.040 1.00 19.33 391 PHE A CA 1
ATOM 2864 C C . PHE A 1 379 ? 121.419 90.759 75.763 1.00 27.99 391 PHE A C 1
ATOM 2865 O O . PHE A 1 379 ? 121.864 90.408 74.662 1.00 33.80 391 PHE A O 1
ATOM 2873 N N . VAL A 1 380 ? 120.439 91.660 75.880 1.00 25.11 392 VAL A N 1
ATOM 2874 C CA . VAL A 1 380 ? 119.940 92.355 74.697 1.00 24.12 392 VAL A CA 1
ATOM 2875 C C . VAL A 1 380 ? 121.055 93.163 74.049 1.00 22.34 392 VAL A C 1
ATOM 2876 O O . VAL A 1 380 ? 121.213 93.152 72.824 1.00 27.48 392 VAL A O 1
ATOM 2880 N N . ALA A 1 381 ? 121.857 93.862 74.857 1.00 24.69 393 ALA A N 1
ATOM 2881 C CA . ALA A 1 381 ? 122.998 94.589 74.313 1.00 23.23 393 ALA A CA 1
ATOM 2882 C C . ALA A 1 381 ? 123.963 93.668 73.581 1.00 24.45 393 ALA A C 1
ATOM 2883 O O . ALA A 1 381 ? 124.465 94.037 72.514 1.00 31.13 393 ALA A O 1
ATOM 2885 N N . ALA A 1 382 ? 124.223 92.476 74.121 1.00 19.26 394 ALA A N 1
ATOM 2886 C CA . ALA A 1 382 ? 125.038 91.500 73.407 1.00 20.43 394 ALA A CA 1
ATOM 2887 C C . ALA A 1 382 ? 124.378 91.088 72.097 1.00 24.84 394 ALA A C 1
ATOM 2888 O O . ALA A 1 382 ? 125.068 90.762 71.123 1.00 31.30 394 ALA A O 1
ATOM 2890 N N . LEU A 1 383 ? 123.044 91.088 72.055 1.00 22.83 395 LEU A N 1
ATOM 2891 C CA . LEU A 1 383 ? 122.342 90.775 70.815 1.00 18.50 395 LEU A CA 1
ATOM 2892 C C . LEU A 1 383 ? 122.572 91.816 69.722 1.00 24.66 395 LEU A C 1
ATOM 2893 O O . LEU A 1 383 ? 122.736 91.432 68.559 1.00 30.44 395 LEU A O 1
ATOM 2898 N N . ASP A 1 384 ? 122.600 93.111 70.052 1.00 16.87 396 ASP A N 1
ATOM 2899 C CA . ASP A 1 384 ? 122.764 94.150 69.039 1.00 16.83 396 ASP A CA 1
ATOM 2900 C C . ASP A 1 384 ? 124.222 94.454 68.713 1.00 24.92 396 ASP A C 1
ATOM 2901 O O . ASP A 1 384 ? 124.486 95.179 67.746 1.00 28.95 396 ASP A O 1
ATOM 2906 N N . LYS A 1 385 ? 125.176 93.927 69.480 1.00 26.14 397 LYS A N 1
ATOM 2907 C CA . LYS A 1 385 ? 126.583 94.089 69.144 1.00 16.51 397 LYS A CA 1
ATOM 2908 C C . LYS A 1 385 ? 127.088 92.999 68.214 1.00 21.39 397 LYS A C 1
ATOM 2909 O O . LYS A 1 385 ? 128.211 93.106 67.708 1.00 35.10 397 LYS A O 1
ATOM 2915 N N . ALA A 1 386 ? 126.295 91.955 67.974 1.00 17.35 398 ALA A N 1
ATOM 2916 C CA . ALA A 1 386 ? 126.625 90.942 66.986 1.00 17.86 398 ALA A CA 1
ATOM 2917 C C . ALA A 1 386 ? 125.751 91.007 65.746 1.00 20.86 398 ALA A C 1
ATOM 2918 O O . ALA A 1 386 ? 126.202 90.596 64.673 1.00 30.35 398 ALA A O 1
ATOM 2920 N N . CYS A 1 387 ? 124.521 91.508 65.863 1.00 26.28 399 CYS A N 1
ATOM 2921 C CA . CYS A 1 387 ? 123.678 91.729 64.698 1.00 21.84 399 CYS A CA 1
ATOM 2922 C C . CYS A 1 387 ? 124.231 92.802 63.773 1.00 22.07 399 CYS A C 1
ATOM 2923 O O . CYS A 1 387 ? 124.007 92.730 62.561 1.00 33.83 399 CYS A O 1
ATOM 2926 N N . GLY A 1 388 ? 124.955 93.778 64.311 1.00 21.90 400 GLY A N 1
ATOM 2927 C CA . GLY A 1 388 ? 125.587 94.790 63.493 1.00 25.18 400 GLY A CA 1
ATOM 2928 C C . GLY A 1 388 ? 126.929 94.341 62.957 1.00 25.94 400 GLY A C 1
ATOM 2929 O O . GLY A 1 388 ? 127.618 95.101 62.270 1.00 35.97 400 GLY A O 1
ATOM 2930 N N . ARG A 1 389 ? 127.315 93.103 63.268 1.00 16.59 401 ARG A N 1
ATOM 2931 C CA . ARG A 1 389 ? 128.586 92.555 62.817 1.00 17.77 401 ARG A CA 1
ATOM 2932 C C . ARG A 1 389 ? 128.433 91.362 61.881 1.00 27.73 401 ARG A C 1
ATOM 2933 O O . ARG A 1 389 ? 129.447 90.791 61.466 1.00 42.23 401 ARG A O 1
ATOM 2941 N N . PHE A 1 390 ? 127.204 90.969 61.542 1.00 18.95 402 PHE A N 1
ATOM 2942 C CA . PHE A 1 390 ? 126.969 90.058 60.427 1.00 18.14 402 PHE A CA 1
ATOM 2943 C C . PHE A 1 390 ? 125.988 90.644 59.419 1.00 25.99 402 PHE A C 1
ATOM 2944 O O . PHE A 1 390 ? 125.599 89.956 58.469 1.00 34.16 402 PHE A O 1
ATOM 2952 N N . ILE A 1 391 ? 125.578 91.894 59.604 1.00 26.08 403 ILE A N 1
ATOM 2953 C CA . ILE A 1 391 ? 124.787 92.610 58.615 1.00 23.67 403 ILE A CA 1
ATOM 2954 C C . ILE A 1 391 ? 125.667 93.469 57.715 1.00 26.76 403 ILE A C 1
ATOM 2955 O O . ILE A 1 391 ? 125.402 93.597 56.519 1.00 29.10 403 ILE A O 1
ATOM 2960 N N . ASN A 1 392 ? 126.744 94.029 58.266 1.00 27.57 404 ASN A N 1
ATOM 2961 C CA . ASN A 1 392 ? 127.596 94.961 57.534 1.00 24.50 404 ASN A CA 1
ATOM 2962 C C . ASN A 1 392 ? 128.746 94.256 56.816 1.00 30.76 404 ASN A C 1
ATOM 2963 O O . ASN A 1 392 ? 128.893 94.384 55.596 1.00 40.94 404 ASN A O 1
ATOM 2968 N N . ASN A 1 393 ? 129.568 93.514 57.556 1.00 24.30 405 ASN A N 1
ATOM 2969 C CA . ASN A 1 393 ? 130.797 92.930 57.026 1.00 20.58 405 ASN A CA 1
ATOM 2970 C C . ASN A 1 393 ? 130.752 91.403 57.005 1.00 26.62 405 ASN A C 1
ATOM 2971 O O . ASN A 1 393 ? 131.739 90.732 57.310 1.00 41.18 405 ASN A O 1
ATOM 2976 N N . ASN A 1 394 ? 129.605 90.843 56.643 1.00 22.39 406 ASN A N 1
ATOM 2977 C CA . ASN A 1 394 ? 129.453 89.408 56.452 1.00 26.26 406 ASN A CA 1
ATOM 2978 C C . ASN A 1 394 ? 129.747 89.069 54.988 1.00 26.35 406 ASN A C 1
ATOM 2979 O O . ASN A 1 394 ? 130.330 89.875 54.259 1.00 33.86 406 ASN A O 1
ATOM 2984 N N . ALA A 1 395 ? 129.363 87.875 54.545 1.00 33.27 407 ALA A N 1
ATOM 2985 C CA . ALA A 1 395 ? 129.5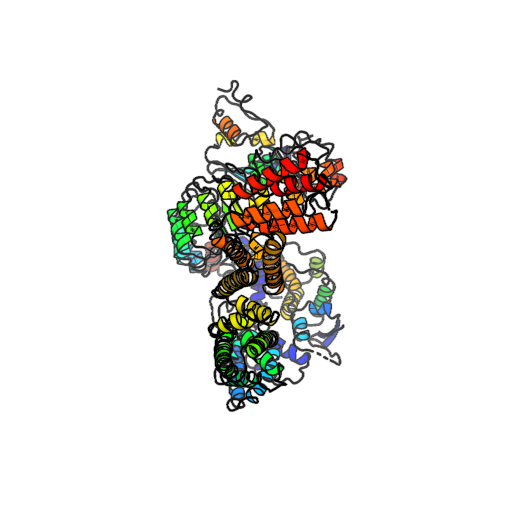24 87.484 53.150 1.00 33.56 407 ALA A CA 1
ATOM 2986 C C . ALA A 1 395 ? 128.620 88.354 52.275 1.00 42.54 407 ALA A C 1
ATOM 2987 O O . ALA A 1 395 ? 127.930 89.259 52.752 1.00 46.70 407 ALA A O 1
ATOM 2989 N N . VAL A 1 396 ? 128.637 88.098 50.963 1.00 34.26 408 VAL A N 1
ATOM 2990 C CA . VAL A 1 396 ? 127.942 88.916 49.967 1.00 29.62 408 VAL A CA 1
ATOM 2991 C C . VAL A 1 396 ? 128.520 90.329 49.964 1.00 33.18 408 VAL A C 1
ATOM 2992 O O . VAL A 1 396 ? 128.898 90.852 48.909 1.00 41.12 408 VAL A O 1
ATOM 2996 N N . THR A 1 397 ? 128.599 90.955 51.140 1.00 24.33 409 THR A N 1
ATOM 2997 C CA . THR A 1 397 ? 129.270 92.242 51.277 1.00 21.32 409 THR A CA 1
ATOM 2998 C C . THR A 1 397 ? 130.774 92.069 51.109 1.00 31.02 409 THR A C 1
ATOM 2999 O O . THR A 1 397 ? 131.511 93.053 50.994 1.00 37.61 409 THR A O 1
ATOM 3003 N N . LYS A 1 398 ? 131.233 90.819 51.082 1.00 37.51 410 LYS A N 1
ATOM 3004 C CA . LYS A 1 398 ? 132.636 90.521 50.828 1.00 39.03 410 LYS A CA 1
ATOM 3005 C C . LYS A 1 398 ? 132.784 90.060 49.385 1.00 40.37 410 LYS A C 1
ATOM 3006 O O . LYS A 1 398 ? 133.779 90.370 48.720 1.00 45.52 410 LYS A O 1
ATOM 3012 N N . MET A 1 399 ? 131.783 89.327 48.893 1.00 34.87 411 MET A N 1
ATOM 3013 C CA . MET A 1 399 ? 131.782 88.896 47.499 1.00 35.34 411 MET A CA 1
ATOM 3014 C C . MET A 1 399 ? 131.718 90.093 46.557 1.00 37.61 411 MET A C 1
ATOM 3015 O O . MET A 1 399 ? 132.370 90.111 45.508 1.00 36.87 411 MET A O 1
ATOM 3020 N N . ALA A 1 400 ? 130.936 91.108 46.923 1.00 36.33 412 ALA A N 1
ATOM 3021 C CA . ALA A 1 400 ? 130.802 92.305 46.103 1.00 31.86 412 ALA A CA 1
ATOM 3022 C C . ALA A 1 400 ? 131.885 93.317 46.453 1.00 33.60 412 ALA A C 1
ATOM 3023 O O . ALA A 1 400 ? 131.905 94.425 45.907 1.00 39.24 412 ALA A O 1
ATOM 3025 N N . GLN A 1 401 ? 132.782 92.939 47.367 1.00 37.19 413 GLN A N 1
ATOM 3026 C CA . GLN A 1 401 ? 133.911 93.771 47.773 1.00 41.29 413 GLN A CA 1
ATOM 3027 C C . GLN A 1 401 ? 133.455 95.133 48.279 1.00 39.97 413 GLN A C 1
ATOM 3028 O O . GLN A 1 401 ? 134.107 96.148 48.016 1.00 45.50 413 GLN A O 1
ATOM 3034 N N . SER A 1 402 ? 132.341 95.165 49.008 1.00 31.73 414 SER A N 1
ATOM 3035 C CA . SER A 1 402 ? 131.820 96.419 49.536 1.00 37.01 414 SER A CA 1
ATOM 3036 C C . SER A 1 402 ? 130.861 96.170 50.691 1.00 37.31 414 SER A C 1
ATOM 3037 O O . SER A 1 402 ? 129.943 95.352 50.579 1.00 42.04 414 SER A O 1
ATOM 3040 N N . SER A 1 403 ? 131.057 96.881 51.799 1.00 35.42 415 SER A N 1
ATOM 3041 C CA . SER A 1 403 ? 130.159 96.795 52.950 1.00 34.32 415 SER A CA 1
ATOM 3042 C C . SER A 1 403 ? 128.897 97.613 52.743 1.00 36.04 415 SER A C 1
ATOM 3043 O O . SER A 1 403 ? 128.020 97.655 53.610 1.00 36.07 415 SER A O 1
ATOM 3046 N N . SER A 1 404 ? 128.783 98.270 51.588 1.00 32.14 416 SER A N 1
ATOM 3047 C CA . SER A 1 404 ? 127.602 99.045 51.236 1.00 28.86 416 SER A CA 1
ATOM 3048 C C . SER A 1 404 ? 126.604 98.228 50.428 1.00 22.46 416 SER A C 1
ATOM 3049 O O . SER A 1 404 ? 125.584 98.772 49.988 1.00 29.45 416 SER A O 1
ATOM 3052 N N . LYS A 1 405 ? 126.868 96.940 50.225 1.00 15.75 417 LYS A N 1
ATOM 3053 C CA . LYS A 1 405 ? 125.943 96.044 49.548 1.00 17.26 417 LYS A CA 1
ATOM 3054 C C . LYS A 1 405 ? 124.745 95.680 50.414 1.00 20.65 417 LYS A C 1
ATOM 3055 O O . LYS A 1 405 ? 123.715 95.258 49.880 1.00 28.28 417 LYS A O 1
ATOM 3061 N N . SER A 1 406 ? 124.852 95.840 51.731 1.00 14.15 418 SER A N 1
ATOM 3062 C CA . SER A 1 406 ? 123.737 95.562 52.627 1.00 13.83 418 SER A CA 1
ATOM 3063 C C . SER A 1 406 ? 122.701 96.685 52.588 1.00 21.94 418 SER A C 1
ATOM 3064 O O . SER A 1 406 ? 121.502 96.393 52.480 1.00 29.85 418 SER A O 1
ATOM 3067 N N . PRO A 1 407 ? 123.090 97.967 52.686 1.00 11.23 419 PRO A N 1
ATOM 3068 C CA . PRO A 1 407 ? 122.079 99.026 52.505 1.00 6.18 419 PRO A CA 1
ATOM 3069 C C . PRO A 1 407 ? 121.402 98.977 51.148 1.00 12.53 419 PRO A C 1
ATOM 3070 O O . PRO A 1 407 ? 120.203 99.268 51.048 1.00 24.56 419 PRO A O 1
ATOM 3074 N N . GLU A 1 408 ? 122.140 98.619 50.096 1.00 6.24 420 GLU A N 1
ATOM 3075 C CA . GLU A 1 408 ? 121.547 98.533 48.766 1.00 1.26 420 GLU A CA 1
ATOM 3076 C C . GLU A 1 408 ? 120.490 97.437 48.707 1.00 16.05 420 GLU A C 1
ATOM 3077 O O . GLU A 1 408 ? 119.422 97.620 48.113 1.00 31.10 420 GLU A O 1
ATOM 3083 N N . LEU A 1 409 ? 120.769 96.287 49.326 1.00 18.25 421 LEU A N 1
ATOM 3084 C CA . LEU A 1 409 ? 119.797 95.199 49.320 1.00 11.21 421 LEU A CA 1
ATOM 3085 C C . LEU A 1 409 ? 118.547 95.556 50.113 1.00 12.24 421 LEU A C 1
ATOM 3086 O O . LEU A 1 409 ? 117.433 95.240 49.684 1.00 23.15 421 LEU A O 1
ATOM 3091 N N . LEU A 1 410 ? 118.702 96.218 51.260 1.00 7.59 422 LEU A N 1
ATOM 3092 C CA . LEU A 1 410 ? 117.536 96.649 52.028 1.00 9.96 422 LEU A CA 1
ATOM 3093 C C . LEU A 1 410 ? 116.732 97.695 51.263 1.00 16.39 422 LEU A C 1
ATOM 3094 O O . LEU A 1 410 ? 115.494 97.691 51.295 1.00 29.49 422 LEU A O 1
ATOM 3099 N N . ALA A 1 411 ? 117.424 98.610 50.577 1.00 12.49 423 ALA A N 1
ATOM 3100 C CA . ALA A 1 411 ? 116.739 99.612 49.769 1.00 0.00 423 ALA A CA 1
ATOM 3101 C C . ALA A 1 411 ? 115.977 98.975 48.617 1.00 9.62 423 ALA A C 1
ATOM 3102 O O . ALA A 1 411 ? 114.873 99.418 48.281 1.00 18.35 423 ALA A O 1
ATOM 3104 N N . ARG A 1 412 ? 116.550 97.944 47.995 1.00 8.50 424 ARG A N 1
ATOM 3105 C CA . ARG A 1 412 ? 115.835 97.227 46.946 1.00 11.98 424 ARG A CA 1
ATOM 3106 C C . ARG A 1 412 ? 114.656 96.449 47.518 1.00 18.70 424 ARG A C 1
ATOM 3107 O O . ARG A 1 412 ? 113.608 96.340 46.873 1.00 28.67 424 ARG A O 1
ATOM 3115 N N . TYR A 1 413 ? 114.805 95.911 48.729 1.00 18.82 425 TYR A N 1
ATOM 3116 C CA . TYR A 1 413 ? 113.731 95.134 49.340 1.00 11.10 425 TYR A CA 1
ATOM 3117 C C . TYR A 1 413 ? 112.534 96.012 49.680 1.00 19.72 425 TYR A C 1
ATOM 3118 O O . TYR A 1 413 ? 111.385 95.653 49.391 1.00 33.34 425 TYR A O 1
ATOM 3127 N N . CYS A 1 414 ? 112.780 97.169 50.304 1.00 18.66 426 CYS A N 1
ATOM 3128 C CA . CYS A 1 414 ? 111.663 98.033 50.678 1.00 15.15 426 CYS A CA 1
ATOM 3129 C C . CYS A 1 414 ? 110.965 98.584 49.441 1.00 25.03 426 CYS A C 1
ATOM 3130 O O . CYS A 1 414 ? 109.756 98.842 49.465 1.00 40.26 426 CYS A O 1
ATOM 3133 N N . ASP A 1 415 ? 111.711 98.775 48.351 1.00 18.67 427 ASP A N 1
ATOM 3134 C CA . ASP A 1 415 ? 111.086 99.165 47.092 1.00 13.81 427 ASP A CA 1
ATOM 3135 C C . ASP A 1 415 ? 110.240 98.028 46.532 1.00 23.00 427 ASP A C 1
ATOM 3136 O O . ASP A 1 415 ? 109.073 98.232 46.179 1.00 34.45 427 ASP A O 1
ATOM 3141 N N . SER A 1 416 ? 110.804 96.818 46.460 1.00 28.55 428 SER A N 1
ATOM 3142 C CA . SER A 1 416 ? 110.082 95.689 45.883 1.00 30.12 428 SER A CA 1
ATOM 3143 C C . SER A 1 416 ? 108.832 95.350 46.682 1.00 26.10 428 SER A C 1
ATOM 3144 O O . SER A 1 416 ? 107.867 94.819 46.122 1.00 32.88 428 SER A O 1
ATOM 3147 N N . LEU A 1 417 ? 108.826 95.653 47.977 1.00 17.67 429 LEU A N 1
ATOM 3148 C CA . LEU A 1 417 ? 107.637 95.464 48.794 1.00 17.60 429 LEU A CA 1
ATOM 3149 C C . LEU A 1 417 ? 106.660 96.626 48.692 1.00 28.79 429 LEU A C 1
ATOM 3150 O O . LEU A 1 417 ? 105.446 96.399 48.689 1.00 37.35 429 LEU A O 1
ATOM 3155 N N . LEU A 1 418 ? 107.155 97.856 48.612 1.00 32.48 430 LEU A N 1
ATOM 3156 C CA . LEU A 1 418 ? 106.303 99.039 48.498 1.00 25.03 430 LEU A CA 1
ATOM 3157 C C . LEU A 1 418 ? 106.277 99.527 47.047 1.00 29.47 430 LEU A C 1
ATOM 3158 O O . LEU A 1 418 ? 106.779 100.594 46.699 1.00 37.34 430 LEU A O 1
ATOM 3163 N N . LYS A 1 419 ? 105.718 98.691 46.173 1.00 33.83 431 LYS A N 1
ATOM 3164 C CA . LYS A 1 419 ? 105.644 99.006 44.753 1.00 32.33 431 LYS A CA 1
ATOM 3165 C C . LYS A 1 419 ? 104.410 98.342 44.159 1.00 36.86 431 LYS A C 1
ATOM 3166 O O . LYS A 1 419 ? 103.985 97.272 44.601 1.00 39.52 431 LYS A O 1
ATOM 3172 N N . LYS A 1 420 ? 103.831 99.005 43.158 1.00 40.46 432 LYS A N 1
ATOM 3173 C CA . LYS A 1 420 ? 102.652 98.483 42.481 1.00 41.01 432 LYS A CA 1
ATOM 3174 C C . LYS A 1 420 ? 102.947 97.121 41.865 1.00 44.64 432 LYS A C 1
ATOM 3175 O O . LYS A 1 420 ? 103.969 96.935 41.198 1.00 45.56 432 LYS A O 1
ATOM 3181 N N . SER A 1 421 ? 102.046 96.169 42.088 1.00 53.14 433 SER A N 1
ATOM 3182 C CA . SER A 1 421 ? 102.216 94.816 41.574 1.00 52.93 433 SER A CA 1
ATOM 3183 C C . SER A 1 421 ? 100.867 94.167 41.282 1.00 55.48 433 SER A C 1
ATOM 3184 O O . SER A 1 421 ? 99.848 94.850 41.176 1.00 58.18 433 SER A O 1
ATOM 3187 N N . GLU A 1 427 ? 97.021 95.097 53.569 1.00 63.85 439 GLU A N 1
ATOM 3188 C CA . GLU A 1 427 ? 97.616 96.336 54.055 1.00 65.92 439 GLU A CA 1
ATOM 3189 C C . GLU A 1 427 ? 98.251 96.124 55.426 1.00 66.80 439 GLU A C 1
ATOM 3190 O O . GLU A 1 427 ? 99.233 96.780 55.775 1.00 67.15 439 GLU A O 1
ATOM 3196 N N . ALA A 1 428 ? 97.681 95.196 56.200 1.00 61.52 440 ALA A N 1
ATOM 3197 C CA . ALA A 1 428 ? 98.226 94.893 57.520 1.00 59.59 440 ALA A CA 1
ATOM 3198 C C . ALA A 1 428 ? 99.630 94.314 57.421 1.00 61.06 440 ALA A C 1
ATOM 3199 O O . ALA A 1 428 ? 100.502 94.634 58.237 1.00 61.76 440 ALA A O 1
ATOM 3201 N N . GLU A 1 429 ? 99.867 93.454 56.428 1.00 59.73 441 GLU A N 1
ATOM 3202 C CA . GLU A 1 429 ? 101.199 92.890 56.236 1.00 60.97 441 GLU A CA 1
ATOM 3203 C C . GLU A 1 429 ? 102.199 93.971 55.842 1.00 61.51 441 GLU A C 1
ATOM 3204 O O . GLU A 1 429 ? 103.390 93.882 56.163 1.00 62.18 441 GLU A O 1
ATOM 3210 N N . LEU A 1 430 ? 101.723 95.021 55.173 1.00 52.36 442 LEU A N 1
ATOM 3211 C CA . LEU A 1 430 ? 102.597 96.073 54.669 1.00 50.48 442 LEU A CA 1
ATOM 3212 C C . LEU A 1 430 ? 102.877 97.063 55.797 1.00 49.28 442 LEU A C 1
ATOM 3213 O O . LEU A 1 430 ? 103.365 98.170 55.565 1.00 55.48 442 LEU A O 1
ATOM 3218 N N . GLU A 1 431 ? 102.565 96.667 57.032 1.00 43.09 443 GLU A N 1
ATOM 3219 C CA . GLU A 1 431 ? 102.918 97.454 58.211 1.00 47.41 443 GLU A CA 1
ATOM 3220 C C . GLU A 1 431 ? 103.915 96.691 59.075 1.00 51.90 443 GLU A C 1
ATOM 3221 O O . GLU A 1 431 ? 104.983 97.226 59.392 1.00 56.03 443 GLU A O 1
ATOM 3227 N N . ASP A 1 432 ? 103.608 95.451 59.462 1.00 49.96 444 ASP A N 1
ATOM 3228 C CA . ASP A 1 432 ? 104.576 94.658 60.210 1.00 50.96 444 ASP A CA 1
ATOM 3229 C C . ASP A 1 432 ? 105.794 94.322 59.357 1.00 52.38 444 ASP A C 1
ATOM 3230 O O . ASP A 1 432 ? 106.904 94.178 59.879 1.00 51.11 444 ASP A O 1
ATOM 3235 N N . THR A 1 433 ? 105.613 94.216 58.037 1.00 43.05 445 THR A N 1
ATOM 3236 C CA . THR A 1 433 ? 106.761 94.011 57.159 1.00 38.37 445 THR A CA 1
ATOM 3237 C C . THR A 1 433 ? 107.695 95.218 57.182 1.00 35.65 445 THR A C 1
ATOM 3238 O O . THR A 1 433 ? 108.921 95.065 57.255 1.00 35.81 445 THR A O 1
ATOM 3242 N N . LEU A 1 434 ? 107.139 96.430 57.151 1.00 31.69 446 LEU A N 1
ATOM 3243 C CA . LEU A 1 434 ? 107.995 97.608 57.228 1.00 29.80 446 LEU A CA 1
ATOM 3244 C C . LEU A 1 434 ? 108.598 97.769 58.618 1.00 33.79 446 LEU A C 1
ATOM 3245 O O . LEU A 1 434 ? 109.700 98.308 58.754 1.00 42.91 446 LEU A O 1
ATOM 3250 N N . ASN A 1 435 ? 107.908 97.297 59.657 1.00 35.51 447 ASN A N 1
ATOM 3251 C CA . ASN A 1 435 ? 108.521 97.266 60.984 1.00 36.30 447 ASN A CA 1
ATOM 3252 C C . ASN A 1 435 ? 109.706 96.301 61.021 1.00 43.48 447 ASN A C 1
ATOM 3253 O O . ASN A 1 435 ? 110.730 96.575 61.664 1.00 49.30 447 ASN A O 1
ATOM 3258 N N . GLN A 1 436 ? 109.576 95.156 60.345 1.00 38.80 448 GLN A N 1
ATOM 3259 C CA . GLN A 1 436 ? 110.688 94.216 60.245 1.00 34.07 448 GLN A CA 1
ATOM 3260 C C . GLN A 1 436 ? 111.818 94.776 59.390 1.00 35.92 448 GLN A C 1
ATOM 3261 O O . GLN A 1 436 ? 112.972 94.356 59.532 1.00 40.13 448 GLN A O 1
ATOM 3267 N N . VAL A 1 437 ? 111.502 95.691 58.476 1.00 33.86 449 VAL A N 1
ATOM 3268 C CA . VAL A 1 437 ? 112.552 96.437 57.787 1.00 23.51 449 VAL A CA 1
ATOM 3269 C C . VAL A 1 437 ? 113.219 97.420 58.748 1.00 19.56 449 VAL A C 1
ATOM 3270 O O . VAL A 1 437 ? 114.443 97.603 58.730 1.00 30.32 449 VAL A O 1
ATOM 3274 N N . MET A 1 438 ? 112.422 98.059 59.607 1.00 27.53 450 MET A N 1
ATOM 3275 C CA . MET A 1 438 ? 112.956 99.032 60.557 1.00 31.41 450 MET A CA 1
ATOM 3276 C C . MET A 1 438 ? 113.922 98.391 61.544 1.00 28.06 450 MET A C 1
ATOM 3277 O O . MET A 1 438 ? 114.948 98.989 61.890 1.00 35.38 450 MET A O 1
ATOM 3282 N N . VAL A 1 439 ? 113.606 97.186 62.026 1.00 24.22 451 VAL A N 1
ATOM 3283 C CA . VAL A 1 439 ? 114.462 96.589 63.050 1.00 30.37 451 VAL A CA 1
ATOM 3284 C C . VAL A 1 439 ? 115.857 96.292 62.504 1.00 29.08 451 VAL A C 1
ATOM 3285 O O . VAL A 1 439 ? 116.851 96.508 63.207 1.00 29.82 451 VAL A O 1
ATOM 3289 N N . VAL A 1 440 ? 115.963 95.829 61.257 1.00 27.66 452 VAL A N 1
ATOM 3290 C CA . VAL A 1 440 ? 117.271 95.633 60.639 1.00 22.30 452 VAL A CA 1
ATOM 3291 C C . VAL A 1 440 ? 117.888 96.952 60.176 1.00 16.15 452 VAL A C 1
ATOM 3292 O O . VAL A 1 440 ? 119.120 97.044 60.060 1.00 22.72 452 VAL A O 1
ATOM 3296 N N . PHE A 1 441 ? 117.073 97.987 59.945 1.00 23.41 453 PHE A N 1
ATOM 3297 C CA . PHE A 1 441 ? 117.609 99.296 59.580 1.00 19.44 453 PHE A CA 1
ATOM 3298 C C . PHE A 1 441 ? 118.545 99.858 60.645 1.00 19.63 453 PHE A C 1
ATOM 3299 O O . PHE A 1 441 ? 119.501 100.569 60.314 1.00 28.46 453 PHE A O 1
ATOM 3307 N N . LYS A 1 442 ? 118.293 99.559 61.921 1.00 20.10 454 LYS A N 1
ATOM 3308 C CA . LYS A 1 442 ? 119.087 100.144 62.996 1.00 24.24 454 LYS A CA 1
ATOM 3309 C C . LYS A 1 442 ? 120.536 99.668 62.999 1.00 28.74 454 LYS A C 1
ATOM 3310 O O . LYS A 1 442 ? 121.396 100.358 63.556 1.00 29.00 454 LYS A O 1
ATOM 3316 N N . TYR A 1 443 ? 120.827 98.517 62.398 1.00 26.83 455 TYR A N 1
ATOM 3317 C CA . TYR A 1 443 ? 122.153 97.916 62.465 1.00 16.54 455 TYR A CA 1
ATOM 3318 C C . TYR A 1 443 ? 123.021 98.220 61.250 1.00 24.53 455 TYR A C 1
ATOM 3319 O O . TYR A 1 443 ? 124.121 97.670 61.143 1.00 26.37 455 TYR A O 1
ATOM 3328 N N . ILE A 1 444 ? 122.558 99.072 60.333 1.00 37.43 456 ILE A N 1
ATOM 3329 C CA . ILE A 1 444 ? 123.316 99.321 59.110 1.00 33.65 456 ILE A CA 1
ATOM 3330 C C . ILE A 1 444 ? 124.596 100.098 59.395 1.00 37.22 456 ILE A C 1
ATOM 3331 O O . ILE A 1 444 ? 125.643 99.821 58.795 1.00 37.51 456 ILE A O 1
ATOM 3336 N N . GLU A 1 445 ? 124.539 101.085 60.291 1.00 37.16 457 GLU A N 1
ATOM 3337 C CA . GLU A 1 445 ? 125.653 101.932 60.715 1.00 38.48 457 GLU A CA 1
ATOM 3338 C C . GLU A 1 445 ? 126.146 102.870 59.618 1.00 42.76 457 GLU A C 1
ATOM 3339 O O . GLU A 1 445 ? 127.089 103.634 59.859 1.00 48.95 457 GLU A O 1
ATOM 3345 N N . ASP A 1 446 ? 125.550 102.842 58.427 1.00 39.26 458 ASP A N 1
ATOM 3346 C CA . ASP A 1 446 ? 125.873 103.792 57.363 1.00 37.51 458 ASP A CA 1
ATOM 3347 C C . ASP A 1 446 ? 124.609 104.024 56.544 1.00 33.24 458 ASP A C 1
ATOM 3348 O O . ASP A 1 446 ? 124.116 103.113 55.872 1.00 32.06 458 ASP A O 1
ATOM 3353 N N . LYS A 1 447 ? 124.063 105.235 56.629 1.00 25.69 459 LYS A N 1
ATOM 3354 C CA . LYS A 1 447 ? 122.757 105.524 56.053 1.00 24.33 459 LYS A CA 1
ATOM 3355 C C . LYS A 1 447 ? 122.820 106.285 54.738 1.00 34.02 459 LYS A C 1
ATOM 3356 O O . LYS A 1 447 ? 121.811 106.347 54.029 1.00 38.41 459 LYS A O 1
ATOM 3362 N N . ASP A 1 448 ? 123.977 106.849 54.382 1.00 29.22 460 ASP A N 1
ATOM 3363 C CA . ASP A 1 448 ? 124.067 107.644 53.161 1.00 26.17 460 ASP A CA 1
ATOM 3364 C C . ASP A 1 448 ? 123.708 106.812 51.935 1.00 29.43 460 ASP A C 1
ATOM 3365 O O . ASP A 1 448 ? 122.970 107.267 51.052 1.00 34.17 460 ASP A O 1
ATOM 3370 N N . VAL A 1 449 ? 124.212 105.577 51.875 1.00 24.36 461 VAL A N 1
ATOM 3371 C CA . VAL A 1 449 ? 123.880 104.690 50.764 1.00 24.36 461 VAL A CA 1
ATOM 3372 C C . VAL A 1 449 ? 122.389 104.380 50.755 1.00 25.40 461 VAL A C 1
ATOM 3373 O O . VAL A 1 449 ? 121.746 104.381 49.698 1.00 27.42 461 VAL A O 1
ATOM 3377 N N . PHE A 1 450 ? 121.817 104.105 51.931 1.00 16.12 462 PHE A N 1
ATOM 3378 C CA . PHE A 1 450 ? 120.397 103.775 52.005 1.00 9.29 462 PHE A CA 1
ATOM 3379 C C . PHE A 1 450 ? 119.533 104.945 51.555 1.00 27.50 462 PHE A C 1
ATOM 3380 O O . PHE A 1 450 ? 118.610 104.771 50.753 1.00 36.21 462 PHE A O 1
ATOM 3388 N N . GLN A 1 451 ? 119.810 106.146 52.069 1.00 36.19 463 GLN A N 1
ATOM 3389 C CA . GLN A 1 451 ? 119.038 107.314 51.654 1.00 34.26 463 GLN A CA 1
ATOM 3390 C C . GLN A 1 451 ? 119.195 107.585 50.163 1.00 25.81 463 GLN A C 1
ATOM 3391 O O . GLN A 1 451 ? 118.207 107.871 49.475 1.00 28.86 463 GLN A O 1
ATOM 3397 N N . LYS A 1 452 ? 120.421 107.486 49.642 1.00 16.22 464 LYS A N 1
ATOM 3398 C CA . LYS A 1 452 ? 120.639 107.739 48.221 1.00 17.10 464 LYS A CA 1
ATOM 3399 C C . LYS A 1 452 ? 119.854 106.756 47.360 1.00 27.80 464 LYS A C 1
ATOM 3400 O O . LYS A 1 452 ? 119.131 107.158 46.440 1.00 37.42 464 LYS A O 1
ATOM 3406 N N . PHE A 1 453 ? 119.962 105.459 47.662 1.00 29.80 465 PHE A N 1
ATOM 3407 C CA . PHE A 1 453 ? 119.268 104.454 46.864 1.00 25.65 465 PHE A CA 1
ATOM 3408 C C . PHE A 1 453 ? 117.757 104.589 46.993 1.00 23.24 465 PHE A C 1
ATOM 3409 O O . PHE A 1 453 ? 117.031 104.488 45.994 1.00 27.02 465 PHE A O 1
ATOM 3417 N N . TYR A 1 454 ? 117.265 104.814 48.215 1.00 19.53 466 TYR A N 1
ATOM 3418 C CA . TYR A 1 454 ? 115.829 104.930 48.429 1.00 18.00 466 TYR A CA 1
ATOM 3419 C C . TYR A 1 454 ? 115.260 106.132 47.693 1.00 29.49 466 TYR A C 1
ATOM 3420 O O . TYR A 1 454 ? 114.188 106.039 47.090 1.00 33.97 466 TYR A O 1
ATOM 3429 N N . ALA A 1 455 ? 115.961 107.268 47.725 1.00 25.75 467 ALA A N 1
ATOM 3430 C CA . ALA A 1 455 ? 115.514 108.423 46.955 1.00 15.27 467 ALA A CA 1
ATOM 3431 C C . ALA A 1 455 ? 115.564 108.134 45.461 1.00 21.68 467 ALA A C 1
ATOM 3432 O O . ALA A 1 455 ? 114.661 108.531 44.712 1.00 31.38 467 ALA A O 1
ATOM 3434 N N . LYS A 1 456 ? 116.604 107.423 45.012 1.00 14.55 468 LYS A N 1
ATOM 3435 C CA . LYS A 1 456 ? 116.741 107.118 43.593 1.00 11.77 468 LYS A CA 1
ATOM 3436 C C . LYS A 1 456 ? 115.566 106.294 43.082 1.00 16.80 468 LYS A C 1
ATOM 3437 O O . LYS A 1 456 ? 115.046 106.557 41.992 1.00 26.83 468 LYS A O 1
ATOM 3443 N N . MET A 1 457 ? 115.133 105.292 43.848 1.00 27.37 469 MET A N 1
ATOM 3444 C CA . MET A 1 457 ? 113.987 104.504 43.399 1.00 29.11 469 MET A CA 1
ATOM 3445 C C . MET A 1 457 ? 112.648 105.165 43.707 1.00 21.43 469 MET A C 1
ATOM 3446 O O . MET A 1 457 ? 111.684 104.953 42.960 1.00 26.71 469 MET A O 1
ATOM 3451 N N . LEU A 1 458 ? 112.566 105.976 44.765 1.00 13.14 470 LEU A N 1
ATOM 3452 C CA . LEU A 1 458 ? 111.323 106.666 45.084 1.00 13.71 470 LEU A CA 1
ATOM 3453 C C . LEU A 1 458 ? 110.988 107.722 44.042 1.00 25.98 470 LEU A C 1
ATOM 3454 O O . LEU A 1 458 ? 109.810 107.932 43.739 1.00 35.43 470 LEU A O 1
ATOM 3459 N N . ALA A 1 459 ? 111.997 108.402 43.493 1.00 23.94 471 ALA A N 1
ATOM 3460 C CA . ALA A 1 459 ? 111.736 109.362 42.426 1.00 12.22 471 ALA A CA 1
ATOM 3461 C C . ALA A 1 459 ? 111.119 108.673 41.214 1.00 15.75 471 ALA A C 1
ATOM 3462 O O . ALA A 1 459 ? 110.131 109.154 40.646 1.00 29.28 471 ALA A O 1
ATOM 3464 N N . LYS A 1 460 ? 111.681 107.527 40.820 1.00 9.86 472 LYS A N 1
ATOM 3465 C CA . LYS A 1 460 ? 111.133 106.778 39.693 1.00 18.81 472 LYS A CA 1
ATOM 3466 C C . LYS A 1 460 ? 109.731 106.269 39.997 1.00 21.39 472 LYS A C 1
ATOM 3467 O O . LYS A 1 460 ? 108.856 106.276 39.123 1.00 28.18 472 LYS A O 1
ATOM 3473 N N . ARG A 1 461 ? 109.501 105.810 41.229 1.00 19.71 473 ARG A N 1
ATOM 3474 C CA . ARG A 1 461 ? 108.175 105.333 41.605 1.00 17.41 473 ARG A CA 1
ATOM 3475 C C . ARG A 1 461 ? 107.143 106.454 41.549 1.00 28.34 473 ARG A C 1
ATOM 3476 O O . ARG A 1 461 ? 106.049 106.274 41.002 1.00 35.17 473 ARG A O 1
ATOM 3484 N N . LEU A 1 462 ? 107.476 107.619 42.109 1.00 28.27 474 LEU A N 1
ATOM 3485 C CA . LEU A 1 462 ? 106.520 108.719 42.175 1.00 16.16 474 LEU A CA 1
ATOM 3486 C C . LEU A 1 462 ? 106.255 109.314 40.797 1.00 23.58 474 LEU A C 1
ATOM 3487 O O . LEU A 1 462 ? 105.112 109.663 40.478 1.00 29.64 474 LEU A O 1
ATOM 3492 N N . VAL A 1 463 ? 107.296 109.447 39.970 1.00 18.76 475 VAL A N 1
ATOM 3493 C CA . VAL A 1 463 ? 107.116 110.015 38.636 1.00 20.12 475 VAL A CA 1
ATOM 3494 C C . VAL A 1 463 ? 106.182 109.143 37.805 1.00 28.26 475 VAL A C 1
ATOM 3495 O O . VAL A 1 463 ? 105.272 109.642 37.132 1.00 37.68 475 VAL A O 1
ATOM 3499 N N . HIS A 1 464 ? 106.382 107.829 37.848 1.00 28.67 476 HIS A N 1
ATOM 3500 C CA . HIS A 1 464 ? 105.549 106.889 37.112 1.00 29.64 476 HIS A CA 1
ATOM 3501 C C . HIS A 1 464 ? 104.307 106.464 37.883 1.00 33.65 476 HIS A C 1
ATOM 3502 O O . HIS A 1 464 ? 103.528 105.654 37.370 1.00 36.61 476 HIS A O 1
ATOM 3509 N N . GLN A 1 465 ? 104.108 106.989 39.094 1.00 32.09 477 GLN A N 1
ATOM 3510 C CA . GLN A 1 465 ? 102.955 106.649 39.930 1.00 37.13 477 GLN A CA 1
ATOM 3511 C C . GLN A 1 465 ? 102.857 105.143 40.159 1.00 42.86 477 GLN A C 1
ATOM 3512 O O . GLN A 1 465 ? 101.776 104.553 40.115 1.00 44.42 477 GLN A O 1
ATOM 3518 N N . ASN A 1 466 ? 104.004 104.514 40.407 1.00 42.64 478 ASN A N 1
ATOM 3519 C CA . ASN A 1 466 ? 104.055 103.083 40.708 1.00 38.76 478 ASN A CA 1
ATOM 3520 C C . ASN A 1 466 ? 104.042 102.859 42.220 1.00 37.55 478 ASN A C 1
ATOM 3521 O O . ASN A 1 466 ? 104.906 102.200 42.797 1.00 47.49 478 ASN A O 1
ATOM 3526 N N . SER A 1 467 ? 103.022 103.423 42.861 1.00 41.93 479 SER A N 1
ATOM 3527 C CA . SER A 1 467 ? 102.892 103.342 44.307 1.00 46.01 479 SER A CA 1
ATOM 3528 C C . SER A 1 467 ? 101.499 102.845 44.658 1.00 51.81 479 SER A C 1
ATOM 3529 O O . SER A 1 467 ? 100.516 103.182 43.992 1.00 54.96 479 SER A O 1
ATOM 3532 N N . ALA A 1 468 ? 101.428 102.039 45.712 1.00 50.77 480 ALA A N 1
ATOM 3533 C CA . ALA A 1 468 ? 100.169 101.528 46.230 1.00 51.34 480 ALA A CA 1
ATOM 3534 C C . ALA A 1 468 ? 100.024 101.955 47.682 1.00 54.73 480 ALA A C 1
ATOM 3535 O O . ALA A 1 468 ? 100.922 101.722 48.496 1.00 52.74 480 ALA A O 1
ATOM 3537 N N . SER A 1 469 ? 98.889 102.584 47.998 1.00 66.35 481 SER A N 1
ATOM 3538 C CA . SER A 1 469 ? 98.599 103.072 49.346 1.00 66.55 481 SER A CA 1
ATOM 3539 C C . SER A 1 469 ? 99.671 104.069 49.803 1.00 68.25 481 SER A C 1
ATOM 3540 O O . SER A 1 469 ? 100.489 103.797 50.682 1.00 69.83 481 SER A O 1
ATOM 3543 N N . ASP A 1 470 ? 99.654 105.232 49.140 1.00 63.88 482 ASP A N 1
ATOM 3544 C CA . ASP A 1 470 ? 100.624 106.295 49.408 1.00 63.26 482 ASP A CA 1
ATOM 3545 C C . ASP A 1 470 ? 100.788 106.586 50.898 1.00 66.20 482 ASP A C 1
ATOM 3546 O O . ASP A 1 470 ? 101.849 107.063 51.326 1.00 68.76 482 ASP A O 1
ATOM 3551 N N . ASP A 1 471 ? 99.758 106.310 51.704 1.00 62.24 483 ASP A N 1
ATOM 3552 C CA . ASP A 1 471 ? 99.905 106.464 53.147 1.00 65.11 483 ASP A CA 1
ATOM 3553 C C . ASP A 1 471 ? 100.982 105.540 53.699 1.00 65.32 483 ASP A C 1
ATOM 3554 O O . ASP A 1 471 ? 101.590 105.846 54.729 1.00 64.01 483 ASP A O 1
ATOM 3559 N N . ALA A 1 472 ? 101.247 104.416 53.026 1.00 60.27 484 ALA A N 1
ATOM 3560 C CA . ALA A 1 472 ? 102.375 103.577 53.420 1.00 57.49 484 ALA A CA 1
ATOM 3561 C C . ALA A 1 472 ? 103.696 104.312 53.236 1.00 57.37 484 ALA A C 1
ATOM 3562 O O . ALA A 1 472 ? 104.588 104.222 54.085 1.00 58.60 484 ALA A O 1
ATOM 3564 N N . GLU A 1 473 ? 103.843 105.048 52.131 1.00 54.75 485 GLU A N 1
ATOM 3565 C CA . GLU A 1 473 ? 105.047 105.852 51.942 1.00 53.60 485 GLU A CA 1
ATOM 3566 C C . GLU A 1 473 ? 105.127 106.984 52.958 1.00 55.35 485 GLU A C 1
ATOM 3567 O O . GLU A 1 473 ? 106.220 107.309 53.440 1.00 60.17 485 GLU A O 1
ATOM 3573 N N . ALA A 1 474 ? 103.987 107.594 53.294 1.00 51.17 486 ALA A N 1
ATOM 3574 C CA . ALA A 1 474 ? 103.985 108.613 54.339 1.00 52.91 486 ALA A CA 1
ATOM 3575 C C . ALA A 1 474 ? 104.439 108.031 55.673 1.00 53.55 486 ALA A C 1
ATOM 3576 O O . ALA A 1 474 ? 105.225 108.654 56.399 1.00 53.36 486 ALA A O 1
ATOM 3578 N N . SER A 1 475 ? 103.960 106.831 56.007 1.00 51.25 487 SER A N 1
ATOM 3579 C CA . SER A 1 475 ? 104.398 106.156 57.224 1.00 47.58 487 SER A CA 1
ATOM 3580 C C . SER A 1 475 ? 105.876 105.792 57.164 1.00 51.35 487 SER A C 1
ATOM 3581 O O . SER A 1 475 ? 106.561 105.839 58.187 1.00 52.55 487 SER A O 1
ATOM 3584 N N . MET A 1 476 ? 106.376 105.417 55.985 1.00 54.50 488 MET A N 1
ATOM 3585 C CA . MET A 1 476 ? 107.803 105.154 55.819 1.00 51.86 488 MET A CA 1
ATOM 3586 C C . MET A 1 476 ? 108.630 106.399 56.121 1.00 54.17 488 MET A C 1
ATOM 3587 O O . MET A 1 476 ? 109.636 106.338 56.842 1.00 55.24 488 MET A O 1
ATOM 3592 N N . ILE A 1 477 ? 108.213 107.543 55.574 1.00 50.92 489 ILE A N 1
ATOM 3593 C CA . ILE A 1 477 ? 108.921 108.791 55.842 1.00 47.07 489 ILE A CA 1
ATOM 3594 C C . ILE A 1 477 ? 108.836 109.151 57.321 1.00 47.10 489 ILE A C 1
ATOM 3595 O O . ILE A 1 477 ? 109.821 109.608 57.912 1.00 47.58 489 ILE A O 1
ATOM 3600 N N . SER A 1 478 ? 107.673 108.944 57.945 1.00 42.23 490 SER A N 1
ATOM 3601 C CA . SER A 1 478 ? 107.539 109.226 59.371 1.00 42.63 490 SER A CA 1
ATOM 3602 C C . SER A 1 478 ? 108.440 108.322 60.206 1.00 52.03 490 SER A C 1
ATOM 3603 O O . SER A 1 478 ? 109.050 108.772 61.184 1.00 54.30 490 SER A O 1
ATOM 3606 N N . LYS A 1 479 ? 108.526 107.040 59.841 1.00 50.40 491 LYS A N 1
ATOM 3607 C CA . LYS A 1 479 ? 109.396 106.112 60.557 1.00 45.26 491 LYS A CA 1
ATOM 3608 C C . LYS A 1 479 ? 110.856 106.520 60.429 1.00 43.93 491 LYS A C 1
ATOM 3609 O O . LYS A 1 479 ? 111.612 106.466 61.406 1.00 46.01 491 LYS A O 1
ATOM 3615 N N . LEU A 1 480 ? 111.273 106.924 59.227 1.00 40.85 492 LEU A N 1
ATOM 3616 C CA . LEU A 1 480 ? 112.651 107.372 59.048 1.00 41.80 492 LEU A CA 1
ATOM 3617 C C . LEU A 1 480 ? 112.913 108.663 59.817 1.00 46.62 492 LEU A C 1
ATOM 3618 O O . LEU A 1 480 ? 114.015 108.872 60.336 1.00 50.42 492 LEU A O 1
ATOM 3623 N N . LYS A 1 481 ? 111.911 109.542 59.896 1.00 45.61 493 LYS A N 1
ATOM 3624 C CA . LYS A 1 481 ? 112.054 110.768 60.674 1.00 43.41 493 LYS A CA 1
ATOM 3625 C C . LYS A 1 481 ? 112.204 110.463 62.160 1.00 47.59 493 LYS A C 1
ATOM 3626 O O . LYS A 1 481 ? 113.008 111.097 62.854 1.00 52.84 493 LYS A O 1
ATOM 3632 N N . GLN A 1 482 ? 111.432 109.497 62.666 1.00 50.14 494 GLN A N 1
ATOM 3633 C CA . GLN A 1 482 ? 111.565 109.097 64.064 1.00 52.51 494 GLN A CA 1
ATOM 3634 C C . GLN A 1 482 ? 112.955 108.541 64.342 1.00 55.20 494 GLN A C 1
ATOM 3635 O O . GLN A 1 482 ? 113.551 108.828 65.388 1.00 53.57 494 GLN A O 1
ATOM 3641 N N . ALA A 1 483 ? 113.490 107.752 63.416 1.00 52.90 495 ALA A N 1
ATOM 3642 C CA . ALA A 1 483 ? 114.856 107.260 63.515 1.00 49.43 495 ALA A CA 1
ATOM 3643 C C . ALA A 1 483 ? 115.815 108.354 63.048 1.00 51.62 495 ALA A C 1
ATOM 3644 O O . ALA A 1 483 ? 115.449 109.526 62.927 1.00 50.77 495 ALA A O 1
ATOM 3646 N N . CYS A 1 484 ? 117.064 107.984 62.791 1.00 55.88 496 CYS A N 1
ATOM 3647 C CA . CYS A 1 484 ? 118.055 108.935 62.301 1.00 54.13 496 CYS A CA 1
ATOM 3648 C C . CYS A 1 484 ? 117.708 109.413 60.894 1.00 53.87 496 CYS A C 1
ATOM 3649 O O . CYS A 1 484 ? 116.989 108.738 60.157 1.00 52.88 496 CYS A O 1
ATOM 3652 N N . PRO B 2 2 ? 84.119 85.612 135.269 1.00 65.22 2 PRO B N 1
ATOM 3653 C CA . PRO B 2 2 ? 85.310 85.858 136.089 1.00 64.62 2 PRO B CA 1
ATOM 3654 C C . PRO B 2 2 ? 84.967 86.363 137.488 1.00 64.48 2 PRO B C 1
ATOM 3655 O O . PRO B 2 2 ? 84.241 87.347 137.630 1.00 63.80 2 PRO B O 1
ATOM 3659 N N . SER B 2 3 ? 85.490 85.688 138.509 1.00 57.60 3 SER B N 1
ATOM 3660 C CA . SER B 2 3 ? 85.232 86.065 139.891 1.00 55.71 3 SER B CA 1
ATOM 3661 C C . SER B 2 3 ? 86.307 85.448 140.773 1.00 58.74 3 SER B C 1
ATOM 3662 O O . SER B 2 3 ? 86.701 84.298 140.566 1.00 60.82 3 SER B O 1
ATOM 3665 N N . ILE B 2 4 ? 86.772 86.218 141.754 1.00 45.50 4 ILE B N 1
ATOM 3666 C CA . ILE B 2 4 ? 87.837 85.795 142.654 1.00 41.11 4 ILE B CA 1
ATOM 3667 C C . ILE B 2 4 ? 87.420 86.097 144.087 1.00 42.97 4 ILE B C 1
ATOM 3668 O O . ILE B 2 4 ? 86.873 87.168 144.377 1.00 51.69 4 ILE B O 1
ATOM 3673 N N . LYS B 2 5 ? 87.681 85.148 144.983 1.00 37.01 5 LYS B N 1
ATOM 3674 C CA . LYS B 2 5 ? 87.309 85.251 146.388 1.00 36.29 5 LYS B CA 1
ATOM 3675 C C . LYS B 2 5 ? 88.570 85.428 147.223 1.00 37.19 5 LYS B C 1
ATOM 3676 O O . LYS B 2 5 ? 89.501 84.620 147.128 1.00 45.26 5 LYS B O 1
ATOM 3682 N N . LEU B 2 6 ? 88.598 86.480 148.035 1.00 36.42 6 LEU B N 1
ATOM 3683 C CA . LEU B 2 6 ? 89.702 86.756 148.940 1.00 35.03 6 LEU B CA 1
ATOM 3684 C C . LEU B 2 6 ? 89.229 86.679 150.385 1.00 33.71 6 LEU B C 1
ATOM 3685 O O . LEU B 2 6 ? 88.030 86.654 150.673 1.00 45.34 6 LEU B O 1
ATOM 3690 N N . GLN B 2 7 ? 90.197 86.652 151.298 1.00 20.14 7 GLN B N 1
ATOM 3691 C CA . GLN B 2 7 ? 89.933 86.527 152.723 1.00 20.80 7 GLN B CA 1
ATOM 3692 C C . GLN B 2 7 ? 90.800 87.511 153.492 1.00 29.00 7 GLN B C 1
ATOM 3693 O O . GLN B 2 7 ? 91.986 87.673 153.193 1.00 40.63 7 GLN B O 1
ATOM 3699 N N . SER B 2 8 ? 90.200 88.167 154.482 1.00 30.45 8 SER B N 1
ATOM 3700 C CA . SER B 2 8 ? 90.919 89.105 155.327 1.00 26.25 8 SER B CA 1
ATOM 3701 C C . SER B 2 8 ? 91.676 88.354 156.421 1.00 28.83 8 SER B C 1
ATOM 3702 O O . SER B 2 8 ? 91.527 87.142 156.601 1.00 38.17 8 SER B O 1
ATOM 3705 N N . SER B 2 9 ? 92.509 89.089 157.163 1.00 27.53 9 SER B N 1
ATOM 3706 C CA . SER B 2 9 ? 93.305 88.467 158.216 1.00 30.78 9 SER B CA 1
ATOM 3707 C C . SER B 2 9 ? 92.436 87.933 159.348 1.00 42.07 9 SER B C 1
ATOM 3708 O O . SER B 2 9 ? 92.709 86.849 159.876 1.00 42.17 9 SER B O 1
ATOM 3711 N N . ASP B 2 10 ? 91.391 88.667 159.732 1.00 47.51 10 ASP B N 1
ATOM 3712 C CA . ASP B 2 10 ? 90.543 88.250 160.841 1.00 41.71 10 ASP B CA 1
ATOM 3713 C C . ASP B 2 10 ? 89.606 87.106 160.479 1.00 45.09 10 ASP B C 1
ATOM 3714 O O . ASP B 2 10 ? 89.195 86.358 161.374 1.00 50.10 10 ASP B O 1
ATOM 3719 N N . GLY B 2 11 ? 89.263 86.948 159.203 1.00 37.40 11 GLY B N 1
ATOM 3720 C CA . GLY B 2 11 ? 88.453 85.820 158.788 1.00 36.80 11 GLY B CA 1
ATOM 3721 C C . GLY B 2 11 ? 87.218 86.169 157.984 1.00 38.87 11 GLY B C 1
ATOM 3722 O O . GLY B 2 11 ? 86.301 85.350 157.870 1.00 46.12 11 GLY B O 1
ATOM 3723 N N . GLU B 2 12 ? 87.173 87.371 157.419 1.00 41.84 12 GLU B N 1
ATOM 3724 C CA . GLU B 2 12 ? 86.068 87.782 156.567 1.00 44.05 12 GLU B CA 1
ATOM 3725 C C . GLU B 2 12 ? 86.399 87.501 155.106 1.00 40.13 12 GLU B C 1
ATOM 3726 O O . GLU B 2 12 ? 87.530 87.700 154.656 1.00 47.48 12 GLU B O 1
ATOM 3732 N N . ILE B 2 13 ? 85.393 87.039 154.369 1.00 32.02 13 ILE B N 1
ATOM 3733 C CA . ILE B 2 13 ? 85.559 86.569 152.998 1.00 34.44 13 ILE B CA 1
ATOM 3734 C C . ILE B 2 13 ? 84.784 87.491 152.065 1.00 36.82 13 ILE B C 1
ATOM 3735 O O . ILE B 2 13 ? 83.624 87.825 152.333 1.00 43.62 13 ILE B O 1
ATOM 3740 N N . PHE B 2 14 ? 85.436 87.918 150.985 1.00 31.33 14 PHE B N 1
ATOM 3741 C CA . PHE B 2 14 ? 84.852 88.835 150.014 1.00 31.47 14 PHE B CA 1
ATOM 3742 C C . PHE B 2 14 ? 84.963 88.234 148.621 1.00 36.42 14 PHE B C 1
ATOM 3743 O O . PHE B 2 14 ? 85.920 87.511 148.328 1.00 43.42 14 PHE B O 1
ATOM 3751 N N . GLU B 2 15 ? 83.976 88.512 147.776 1.00 48.20 15 GLU B N 1
ATOM 3752 C CA . GLU B 2 15 ? 83.987 88.092 146.381 1.00 47.38 15 GLU B CA 1
ATOM 3753 C C . GLU B 2 15 ? 84.005 89.322 145.484 1.00 49.47 15 GLU B C 1
ATOM 3754 O O . GLU B 2 15 ? 83.131 90.188 145.599 1.00 54.93 15 GLU B O 1
ATOM 3760 N N . VAL B 2 16 ? 84.996 89.403 144.593 1.00 44.83 16 VAL B N 1
ATOM 3761 C CA . VAL B 2 16 ? 85.150 90.550 143.707 1.00 44.81 16 VAL B CA 1
ATOM 3762 C C . VAL B 2 16 ? 85.366 90.054 142.282 1.00 47.56 16 VAL B C 1
ATOM 3763 O O . VAL B 2 16 ? 85.714 88.898 142.044 1.00 54.93 16 VAL B O 1
ATOM 3767 N N . ASP B 2 17 ? 85.146 90.957 141.331 1.00 49.16 17 ASP B N 1
ATOM 3768 C CA . ASP B 2 17 ? 85.402 90.658 139.932 1.00 47.08 17 ASP B CA 1
ATOM 3769 C C . ASP B 2 17 ? 86.905 90.566 139.678 1.00 50.20 17 ASP B C 1
ATOM 3770 O O . ASP B 2 17 ? 87.724 91.129 140.410 1.00 51.39 17 ASP B O 1
ATOM 3775 N N . VAL B 2 18 ? 87.262 89.833 138.622 1.00 50.08 18 VAL B N 1
ATOM 3776 C CA . VAL B 2 18 ? 88.671 89.618 138.304 1.00 47.69 18 VAL B CA 1
ATOM 3777 C C . VAL B 2 18 ? 89.347 90.936 137.942 1.00 50.99 18 VAL B C 1
ATOM 3778 O O . VAL B 2 18 ? 90.468 91.215 138.382 1.00 55.48 18 VAL B O 1
ATOM 3782 N N . GLU B 2 19 ? 88.673 91.770 137.145 1.00 52.16 19 GLU B N 1
ATOM 3783 C CA . GLU B 2 19 ? 89.285 93.015 136.690 1.00 51.09 19 GLU B CA 1
ATOM 3784 C C . GLU B 2 19 ? 89.533 93.973 137.850 1.00 51.63 19 GLU B C 1
ATOM 3785 O O . GLU B 2 19 ? 90.490 94.755 137.823 1.00 54.32 19 GLU B O 1
ATOM 3791 N N . ILE B 2 20 ? 88.677 93.932 138.873 1.00 45.35 20 ILE B N 1
ATOM 3792 C CA . ILE B 2 20 ? 88.885 94.777 140.046 1.00 45.48 20 ILE B CA 1
ATOM 3793 C C . ILE B 2 20 ? 90.146 94.355 140.790 1.00 48.27 20 ILE B C 1
ATOM 3794 O O . ILE B 2 20 ? 90.947 95.197 141.215 1.00 49.20 20 ILE B O 1
ATOM 3799 N N . ALA B 2 21 ? 90.345 93.045 140.956 1.00 45.39 21 ALA B N 1
ATOM 3800 C CA . ALA B 2 21 ? 91.521 92.559 141.668 1.00 42.26 21 ALA B CA 1
ATOM 3801 C C . ALA B 2 21 ? 92.789 92.701 140.836 1.00 42.38 21 ALA B C 1
ATOM 3802 O O . ALA B 2 21 ? 93.887 92.801 141.397 1.00 44.51 21 ALA B O 1
ATOM 3804 N N . LYS B 2 22 ? 92.666 92.707 139.506 1.00 43.24 22 LYS B N 1
ATOM 3805 C CA . LYS B 2 22 ? 93.839 92.823 138.647 1.00 41.94 22 LYS B CA 1
ATOM 3806 C C . LYS B 2 22 ? 94.502 94.190 138.741 1.00 44.92 22 LYS B C 1
ATOM 3807 O O . LYS B 2 22 ? 95.639 94.343 138.283 1.00 49.23 22 LYS B O 1
ATOM 3813 N N . GLN B 2 23 ? 93.824 95.184 139.319 1.00 43.61 23 GLN B N 1
ATOM 3814 C CA . GLN B 2 23 ? 94.476 96.461 139.582 1.00 42.95 23 GLN B CA 1
ATOM 3815 C C . GLN B 2 23 ? 95.565 96.333 140.638 1.00 46.90 23 GLN B C 1
ATOM 3816 O O . GLN B 2 23 ? 96.376 97.253 140.791 1.00 50.74 23 GLN B O 1
ATOM 3822 N N . SER B 2 24 ? 95.599 95.218 141.363 1.00 41.83 24 SER B N 1
ATOM 3823 C CA . SER B 2 24 ? 96.713 94.887 142.240 1.00 31.99 24 SER B CA 1
ATOM 3824 C C . SER B 2 24 ? 97.716 94.060 141.445 1.00 26.95 24 SER B C 1
ATOM 3825 O O . SER B 2 24 ? 97.369 93.000 140.912 1.00 36.29 24 SER B O 1
ATOM 3828 N N . VAL B 2 25 ? 98.954 94.549 141.361 1.00 24.45 25 VAL B N 1
ATOM 3829 C CA . VAL B 2 25 ? 99.960 93.893 140.531 1.00 22.23 25 VAL B CA 1
ATOM 3830 C C . VAL B 2 25 ? 100.286 92.506 141.073 1.00 26.01 25 VAL B C 1
ATOM 3831 O O . VAL B 2 25 ? 100.544 91.571 140.307 1.00 30.56 25 VAL B O 1
ATOM 3835 N N . THR B 2 26 ? 100.272 92.349 142.398 1.00 22.57 26 THR B N 1
ATOM 3836 C CA . THR B 2 26 ? 100.604 91.061 143.002 1.00 18.00 26 THR B CA 1
ATOM 3837 C C . THR B 2 26 ? 99.610 89.980 142.587 1.00 23.79 26 THR B C 1
ATOM 3838 O O . THR B 2 26 ? 100.003 88.888 142.155 1.00 30.15 26 THR B O 1
ATOM 3842 N N . ILE B 2 27 ? 98.313 90.274 142.698 1.00 27.03 27 ILE B N 1
ATOM 3843 C CA . ILE B 2 27 ? 97.295 89.285 142.356 1.00 22.67 27 ILE B CA 1
ATOM 3844 C C . ILE B 2 27 ? 97.299 89.006 140.859 1.00 24.39 27 ILE B C 1
ATOM 3845 O O . ILE B 2 27 ? 97.089 87.866 140.426 1.00 35.59 27 ILE B O 1
ATOM 3850 N N . LYS B 2 28 ? 97.533 90.037 140.044 1.00 18.33 28 LYS B N 1
ATOM 3851 C CA . LYS B 2 28 ? 97.617 89.836 138.601 1.00 18.95 28 LYS B CA 1
ATOM 3852 C C . LYS B 2 28 ? 98.783 88.924 138.238 1.00 34.16 28 LYS B C 1
ATOM 3853 O O . LYS B 2 28 ? 98.635 88.007 137.420 1.00 37.20 28 LYS B O 1
ATOM 3859 N N . THR B 2 29 ? 99.949 89.153 138.847 1.00 36.31 29 THR B N 1
ATOM 3860 C CA . THR B 2 29 ? 101.105 88.301 138.586 1.00 29.45 29 THR B CA 1
ATOM 3861 C C . THR B 2 29 ? 100.853 86.876 139.061 1.00 27.59 29 THR B C 1
ATOM 3862 O O . THR B 2 29 ? 101.281 85.913 138.414 1.00 37.80 29 THR B O 1
ATOM 3866 N N . MET B 2 30 ? 100.162 86.721 140.193 1.00 16.11 30 MET B N 1
ATOM 3867 C CA . MET B 2 30 ? 99.798 85.384 140.649 1.00 19.71 30 MET B CA 1
ATOM 3868 C C . MET B 2 30 ? 98.889 84.690 139.643 1.00 27.26 30 MET B C 1
ATOM 3869 O O . MET B 2 30 ? 99.094 83.517 139.314 1.00 33.00 30 MET B O 1
ATOM 3874 N N . LEU B 2 31 ? 97.884 85.404 139.134 1.00 34.97 31 LEU B N 1
ATOM 3875 C CA . LEU B 2 31 ? 96.927 84.777 138.229 1.00 33.66 31 LEU B CA 1
ATOM 3876 C C . LEU B 2 31 ? 97.538 84.496 136.862 1.00 33.93 31 LEU B C 1
ATOM 3877 O O . LEU B 2 31 ? 97.072 83.599 136.150 1.00 32.05 31 LEU B O 1
ATOM 3882 N N . GLU B 2 32 ? 98.577 85.237 136.481 1.00 37.74 32 GLU B N 1
ATOM 3883 C CA . GLU B 2 32 ? 99.187 85.032 135.171 1.00 42.41 32 GLU B CA 1
ATOM 3884 C C . GLU B 2 32 ? 100.185 83.877 135.187 1.00 44.57 32 GLU B C 1
ATOM 3885 O O . GLU B 2 32 ? 100.083 82.937 134.390 1.00 45.14 32 GLU B O 1
ATOM 3891 N N . ASP B 2 33 ? 101.159 83.927 136.097 1.00 38.93 33 ASP B N 1
ATOM 3892 C CA . ASP B 2 33 ? 102.338 83.061 136.021 1.00 37.70 33 ASP B CA 1
ATOM 3893 C C . ASP B 2 33 ?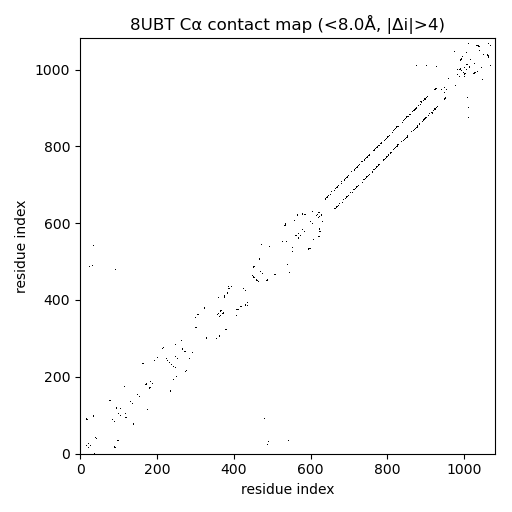 102.248 81.942 137.058 1.00 40.58 33 ASP B C 1
ATOM 3894 O O . ASP B 2 33 ? 103.248 81.473 137.600 1.00 46.94 33 ASP B O 1
ATOM 3899 N N . LEU B 2 34 ? 101.019 81.511 137.342 1.00 33.19 34 LEU B N 1
ATOM 3900 C CA . LEU B 2 34 ? 100.823 80.338 138.188 1.00 33.70 34 LEU B CA 1
ATOM 3901 C C . LEU B 2 34 ? 99.885 79.337 137.524 1.00 38.68 34 LEU B C 1
ATOM 3902 O O . LEU B 2 34 ? 100.071 78.122 137.651 1.00 40.84 34 LEU B O 1
ATOM 3907 N N . GLY B 2 35 ? 98.881 79.836 136.812 1.00 44.76 35 GLY B N 1
ATOM 3908 C CA . GLY B 2 35 ? 97.908 78.978 136.159 1.00 44.95 35 GLY B CA 1
ATOM 3909 C C . GLY B 2 35 ? 96.492 79.224 136.637 1.00 45.86 35 GLY B C 1
ATOM 3910 O O . GLY B 2 35 ? 96.268 79.971 137.588 1.00 46.03 35 GLY B O 1
ATOM 3911 N N . GLY B 2 40 ? 91.132 75.798 139.627 1.00 94.44 40 GLY B N 1
ATOM 3912 C CA . GLY B 2 40 ? 89.936 74.985 139.756 1.00 93.96 40 GLY B CA 1
ATOM 3913 C C . GLY B 2 40 ? 89.409 74.926 141.175 1.00 94.77 40 GLY B C 1
ATOM 3914 O O . GLY B 2 40 ? 90.187 74.969 142.130 1.00 95.40 40 GLY B O 1
ATOM 3915 N N . ASP B 2 41 ? 88.084 74.823 141.306 1.00 94.22 41 ASP B N 1
ATOM 3916 C CA . ASP B 2 41 ? 87.422 74.780 142.607 1.00 95.17 41 ASP B CA 1
ATOM 3917 C C . ASP B 2 41 ? 87.802 75.996 143.442 1.00 94.94 41 ASP B C 1
ATOM 3918 O O . ASP B 2 41 ? 88.488 75.861 144.461 1.00 92.92 41 ASP B O 1
ATOM 3923 N N . ASP B 2 42 ? 87.381 77.183 142.996 1.00 89.67 42 ASP B N 1
ATOM 3924 C CA . ASP B 2 42 ? 87.728 78.456 143.623 1.00 87.81 42 ASP B CA 1
ATOM 3925 C C . ASP B 2 42 ? 87.619 78.410 145.142 1.00 86.13 42 ASP B C 1
ATOM 3926 O O . ASP B 2 42 ? 86.565 78.076 145.692 1.00 86.81 42 ASP B O 1
ATOM 3931 N N . ASP B 2 43 ? 88.707 78.745 145.821 1.00 68.36 43 ASP B N 1
ATOM 3932 C CA . ASP B 2 43 ? 88.802 78.691 147.269 1.00 68.68 43 ASP B CA 1
ATOM 3933 C C . ASP B 2 43 ? 89.332 80.026 147.770 1.00 65.32 43 ASP B C 1
ATOM 3934 O O . ASP B 2 43 ? 90.001 80.751 147.027 1.00 66.16 43 ASP B O 1
ATOM 3939 N N . PRO B 2 44 ? 89.031 80.384 149.025 1.00 47.30 44 PRO B N 1
ATOM 3940 C CA . PRO B 2 44 ? 89.488 81.676 149.556 1.00 46.24 44 PRO B CA 1
ATOM 3941 C C . PRO B 2 44 ? 90.997 81.860 149.502 1.00 48.40 44 PRO B C 1
ATOM 3942 O O . PRO B 2 44 ? 91.751 81.056 150.060 1.00 53.22 44 PRO B O 1
ATOM 3946 N N . VAL B 2 45 ? 91.442 82.917 148.830 1.00 36.01 45 VAL B N 1
ATOM 3947 C CA . VAL B 2 45 ? 92.852 83.295 148.817 1.00 26.82 45 VAL B CA 1
ATOM 3948 C C . VAL B 2 45 ? 93.097 84.224 150.000 1.00 33.29 45 VAL B C 1
ATOM 3949 O O . VAL B 2 45 ? 92.550 85.336 150.036 1.00 45.97 45 VAL B O 1
ATOM 3953 N N . PRO B 2 46 ? 93.904 83.823 150.981 1.00 28.01 46 PRO B N 1
ATOM 3954 C CA . PRO B 2 46 ? 94.059 84.636 152.193 1.00 29.51 46 PRO B CA 1
ATOM 3955 C C . PRO B 2 46 ? 95.108 85.727 152.049 1.00 32.54 46 PRO B C 1
ATOM 3956 O O . PRO B 2 46 ? 96.150 85.555 151.412 1.00 37.46 46 PRO B O 1
ATOM 3960 N N . LEU B 2 47 ? 94.814 86.876 152.661 1.00 27.06 47 LEU B N 1
ATOM 3961 C CA . LEU B 2 47 ? 95.729 88.015 152.730 1.00 27.16 47 LEU B CA 1
ATOM 3962 C C . LEU B 2 47 ? 96.055 88.255 154.198 1.00 30.22 47 LEU B C 1
ATOM 3963 O O . LEU B 2 47 ? 95.297 88.932 154.911 1.00 36.15 47 LEU B O 1
ATOM 3968 N N . PRO B 2 48 ? 97.172 87.717 154.696 1.00 27.54 48 PRO B N 1
ATOM 3969 C CA . PRO B 2 48 ? 97.460 87.820 156.135 1.00 27.65 48 PRO B CA 1
ATOM 3970 C C . PRO B 2 48 ? 97.793 89.225 156.609 1.00 28.61 48 PRO B C 1
ATOM 3971 O O . PRO B 2 48 ? 97.713 89.481 157.817 1.00 37.94 48 PRO B O 1
ATOM 3975 N N . ASN B 2 49 ? 98.158 90.142 155.716 1.00 22.80 49 ASN B N 1
ATOM 3976 C CA . ASN B 2 49 ? 98.596 91.473 156.112 1.00 26.85 49 ASN B CA 1
ATOM 3977 C C . ASN B 2 49 ? 97.500 92.526 156.010 1.00 30.31 49 ASN B C 1
ATOM 3978 O O . ASN B 2 49 ? 97.760 93.698 156.302 1.00 35.85 49 ASN B O 1
ATOM 3983 N N . VAL B 2 50 ? 96.290 92.148 155.606 1.00 32.37 50 VAL B N 1
ATOM 3984 C CA . VAL B 2 50 ? 95.177 93.080 155.451 1.00 28.98 50 VAL B CA 1
ATOM 3985 C C . VAL B 2 50 ? 93.997 92.549 156.254 1.00 34.70 50 VAL B C 1
ATOM 3986 O O . VAL B 2 50 ? 93.640 91.370 156.134 1.00 40.51 50 VAL B O 1
ATOM 3990 N N . ASN B 2 51 ? 93.394 93.414 157.068 1.00 34.78 51 ASN B N 1
ATOM 3991 C CA . ASN B 2 51 ? 92.214 93.047 157.833 1.00 34.16 51 ASN B CA 1
ATOM 3992 C C . ASN B 2 51 ? 90.944 93.455 157.082 1.00 33.81 51 ASN B C 1
ATOM 3993 O O . ASN B 2 51 ? 90.979 93.832 155.909 1.00 38.40 51 ASN B O 1
ATOM 3998 N N . ALA B 2 52 ? 89.804 93.381 157.772 1.00 30.35 52 ALA B N 1
ATOM 3999 C CA . ALA B 2 52 ? 88.514 93.537 157.105 1.00 33.91 52 ALA B CA 1
ATOM 4000 C C . ALA B 2 52 ? 88.271 94.976 156.659 1.00 38.78 52 ALA B C 1
ATOM 4001 O O . ALA B 2 52 ? 87.849 95.217 155.522 1.00 45.25 52 ALA B O 1
ATOM 4003 N N . ALA B 2 53 ? 88.515 95.946 157.545 1.00 34.36 53 ALA B N 1
ATOM 4004 C CA . ALA B 2 53 ? 88.153 97.329 157.241 1.00 31.36 53 ALA B CA 1
ATOM 4005 C C . ALA B 2 53 ? 88.976 97.883 156.084 1.00 35.72 53 ALA B C 1
ATOM 4006 O O . ALA B 2 53 ? 88.426 98.475 155.146 1.00 38.20 53 ALA B O 1
ATOM 4008 N N . ILE B 2 54 ? 90.295 97.695 156.129 1.00 31.21 54 ILE B N 1
ATOM 4009 C CA . ILE B 2 54 ? 91.149 98.192 155.057 1.00 24.47 54 ILE B CA 1
ATOM 4010 C C . ILE B 2 54 ? 90.861 97.450 153.760 1.00 29.65 54 ILE B C 1
ATOM 4011 O O . ILE B 2 54 ? 90.931 98.029 152.669 1.00 36.80 54 ILE B O 1
ATOM 4016 N N . LEU B 2 55 ? 90.537 96.159 153.853 1.00 30.55 55 LEU B N 1
ATOM 4017 C CA . LEU B 2 55 ? 90.168 95.412 152.656 1.00 30.30 55 LEU B CA 1
ATOM 4018 C C . LEU B 2 55 ? 88.905 95.981 152.025 1.00 34.05 55 LEU B C 1
ATOM 4019 O O . LEU B 2 55 ? 88.824 96.113 150.801 1.00 40.75 55 LEU B O 1
ATOM 4024 N N . LYS B 2 56 ? 87.912 96.332 152.846 1.00 35.82 56 LYS B N 1
ATOM 4025 C CA . LYS B 2 56 ? 86.709 96.970 152.319 1.00 38.52 56 LYS B CA 1
ATOM 4026 C C . LYS B 2 56 ? 87.034 98.310 151.671 1.00 37.38 56 LYS B C 1
ATOM 4027 O O . LYS B 2 56 ? 86.514 98.635 150.594 1.00 38.05 56 LYS B O 1
ATOM 4033 N N . LYS B 2 57 ? 87.892 99.104 152.317 1.00 37.10 57 LYS B N 1
ATOM 4034 C CA . LYS B 2 57 ? 88.247 100.411 151.770 1.00 39.79 57 LYS B CA 1
ATOM 4035 C C . LYS B 2 57 ? 88.925 100.274 150.411 1.00 36.71 57 LYS B C 1
ATOM 4036 O O . LYS B 2 57 ? 88.571 100.974 149.454 1.00 42.04 57 LYS B O 1
ATOM 4042 N N . VAL B 2 58 ? 89.899 99.366 150.303 1.00 33.79 58 VAL B N 1
ATOM 4043 C CA . VAL B 2 58 ? 90.585 99.185 149.026 1.00 35.57 58 VAL B CA 1
ATOM 4044 C C . VAL B 2 58 ? 89.658 98.565 147.986 1.00 39.45 58 VAL B C 1
ATOM 4045 O O . VAL B 2 58 ? 89.752 98.893 146.798 1.00 43.52 58 VAL B O 1
ATOM 4049 N N . ILE B 2 59 ? 88.746 97.678 148.395 1.00 42.54 59 ILE B N 1
ATOM 4050 C CA . ILE B 2 59 ? 87.787 97.116 147.448 1.00 37.64 59 ILE B CA 1
ATOM 4051 C C . ILE B 2 59 ? 86.937 98.226 146.849 1.00 43.41 59 ILE B C 1
ATOM 4052 O O . ILE B 2 59 ? 86.743 98.293 145.631 1.00 48.23 59 ILE B O 1
ATOM 4057 N N . GLN B 2 60 ? 86.448 99.136 147.694 1.00 48.77 60 GLN B N 1
ATOM 4058 C CA . GLN B 2 60 ? 85.678 100.270 147.190 1.00 48.07 60 GLN B CA 1
ATOM 4059 C C . GLN B 2 60 ? 86.527 101.162 146.288 1.00 45.78 60 GLN B C 1
ATOM 4060 O O . GLN B 2 60 ? 86.064 101.613 145.230 1.00 50.99 60 GLN B O 1
ATOM 4066 N N . TRP B 2 61 ? 87.774 101.426 146.690 1.00 37.43 61 TRP B N 1
ATOM 4067 C CA . TRP B 2 61 ? 88.625 102.334 145.928 1.00 36.73 61 TRP B CA 1
ATOM 4068 C C . TRP B 2 61 ? 88.896 101.797 144.527 1.00 36.06 61 TRP B C 1
ATOM 4069 O O . TRP B 2 61 ? 88.780 102.529 143.538 1.00 38.30 61 TRP B O 1
ATOM 4080 N N . CYS B 2 62 ? 89.264 100.517 144.420 1.00 46.02 62 CYS B N 1
ATOM 4081 C CA . CYS B 2 62 ? 89.471 99.936 143.097 1.00 49.45 62 CYS B CA 1
ATOM 4082 C C . CYS B 2 62 ? 88.162 99.643 142.376 1.00 49.57 62 CYS B C 1
ATOM 4083 O O . CYS B 2 62 ? 88.174 99.456 141.155 1.00 54.04 62 CYS B O 1
ATOM 4086 N N . THR B 2 63 ? 87.037 99.590 143.094 1.00 45.97 63 THR B N 1
ATOM 4087 C CA . THR B 2 63 ? 85.746 99.516 142.421 1.00 49.45 63 THR B CA 1
ATOM 4088 C C . THR B 2 63 ? 85.444 100.811 141.680 1.00 55.34 63 THR B C 1
ATOM 4089 O O . THR B 2 63 ? 84.958 100.785 140.543 1.00 57.10 63 THR B O 1
ATOM 4093 N N . HIS B 2 64 ? 85.725 101.955 142.309 1.00 56.41 64 HIS B N 1
ATOM 4094 C CA . HIS B 2 64 ? 85.526 103.229 141.624 1.00 51.22 64 HIS B CA 1
ATOM 4095 C C . HIS B 2 64 ? 86.501 103.390 140.463 1.00 52.72 64 HIS B C 1
ATOM 4096 O O . HIS B 2 64 ? 86.098 103.712 139.339 1.00 53.71 64 HIS B O 1
ATOM 4103 N N . HIS B 2 65 ? 87.790 103.166 140.716 1.00 58.00 65 HIS B N 1
ATOM 4104 C CA . HIS B 2 65 ? 88.839 103.450 139.736 1.00 58.52 65 HIS B CA 1
ATOM 4105 C C . HIS B 2 65 ? 89.081 102.243 138.828 1.00 59.93 65 HIS B C 1
ATOM 4106 O O . HIS B 2 65 ? 90.154 101.642 138.804 1.00 63.61 65 HIS B O 1
ATOM 4113 N N . LYS B 2 66 ? 88.045 101.891 138.069 1.00 67.48 66 LYS B N 1
ATOM 4114 C CA . LYS B 2 66 ? 88.116 100.792 137.117 1.00 69.03 66 LYS B CA 1
ATOM 4115 C C . LYS B 2 66 ? 88.211 101.257 135.670 1.00 72.72 66 LYS B C 1
ATOM 4116 O O . LYS B 2 66 ? 88.410 100.425 134.780 1.00 70.44 66 LYS B O 1
ATOM 4122 N N . ASP B 2 67 ? 88.077 102.559 135.410 1.00 92.55 67 ASP B N 1
ATOM 4123 C CA . ASP B 2 67 ? 88.078 103.083 134.049 1.00 92.25 67 ASP B CA 1
ATOM 4124 C C . ASP B 2 67 ? 89.158 104.131 133.813 1.00 94.58 67 ASP B C 1
ATOM 4125 O O . ASP B 2 67 ? 89.178 104.753 132.745 1.00 94.86 67 ASP B O 1
ATOM 4130 N N . ASP B 2 68 ? 90.051 104.347 134.772 1.00 107.70 68 ASP B N 1
ATOM 4131 C CA . ASP B 2 68 ? 91.108 105.337 134.603 1.00 109.26 68 ASP B CA 1
ATOM 4132 C C . ASP B 2 68 ? 92.157 104.815 133.630 1.00 111.00 68 ASP B C 1
ATOM 4133 O O . ASP B 2 68 ? 92.726 103.743 133.866 1.00 110.44 68 ASP B O 1
ATOM 4138 N N . PRO B 2 69 ? 92.443 105.524 132.542 1.00 133.17 69 PRO B N 1
ATOM 4139 C CA . PRO B 2 69 ? 93.450 105.050 131.589 1.00 133.86 69 PRO B CA 1
ATOM 4140 C C . PRO B 2 69 ? 94.850 105.409 132.051 1.00 134.27 69 PRO B C 1
ATOM 4141 O O . PRO B 2 69 ? 95.172 106.593 132.235 1.00 133.41 69 PRO B O 1
ATOM 4145 N N . PRO B 2 70 ? 95.712 104.417 132.252 1.00 144.32 70 PRO B N 1
ATOM 4146 C CA . PRO B 2 70 ? 97.089 104.702 132.663 1.00 144.03 70 PRO B CA 1
ATOM 4147 C C . PRO B 2 70 ? 97.927 105.145 131.478 1.00 144.44 70 PRO B C 1
ATOM 4148 O O . PRO B 2 70 ? 97.992 104.447 130.454 1.00 143.93 70 PRO B O 1
ATOM 4152 N N . PRO B 2 71 ? 98.587 106.309 131.573 1.00 148.01 71 PRO B N 1
ATOM 4153 C CA . PRO B 2 71 ? 99.427 106.824 130.487 1.00 147.17 71 PRO B CA 1
ATOM 4154 C C . PRO B 2 71 ? 100.751 106.076 130.365 1.00 146.40 71 PRO B C 1
ATOM 4155 O O . PRO B 2 71 ? 101.196 105.486 131.349 1.00 146.54 71 PRO B O 1
ATOM 4159 N N . ARG B 2 81 ? 104.869 115.242 142.496 1.00 69.09 81 ARG B N 1
ATOM 4160 C CA . ARG B 2 81 ? 104.282 116.482 142.988 1.00 70.63 81 ARG B CA 1
ATOM 4161 C C . ARG B 2 81 ? 103.098 116.910 142.128 1.00 73.03 81 ARG B C 1
ATOM 4162 O O . ARG B 2 81 ? 103.274 117.405 141.015 1.00 74.27 81 ARG B O 1
ATOM 4170 N N . THR B 2 82 ? 101.895 116.719 142.651 1.00 82.08 82 THR B N 1
ATOM 4171 C CA . THR B 2 82 ? 100.664 117.096 141.963 1.00 83.41 82 THR B CA 1
ATOM 4172 C C . THR B 2 82 ? 99.670 117.556 143.024 1.00 83.79 82 THR B C 1
ATOM 4173 O O . THR B 2 82 ? 99.748 117.147 144.189 1.00 82.87 82 THR B O 1
ATOM 4177 N N . ASP B 2 83 ? 98.729 118.409 142.622 1.00 88.95 83 ASP B N 1
ATOM 4178 C CA . ASP B 2 83 ? 97.702 118.896 143.532 1.00 88.83 83 ASP B CA 1
ATOM 4179 C C . ASP B 2 83 ? 96.318 118.634 142.955 1.00 88.30 83 ASP B C 1
ATOM 4180 O O . ASP B 2 83 ? 95.330 119.226 143.402 1.00 87.11 83 ASP B O 1
ATOM 4185 N N . ASP B 2 84 ? 96.241 117.754 141.955 1.00 86.69 84 ASP B N 1
ATOM 4186 C CA . ASP B 2 84 ? 94.968 117.413 141.333 1.00 87.52 84 ASP B CA 1
ATOM 4187 C C . ASP B 2 84 ? 94.033 116.790 142.362 1.00 86.62 84 ASP B C 1
ATOM 4188 O O . ASP B 2 84 ? 93.003 117.383 142.698 1.00 85.56 84 ASP B O 1
ATOM 4193 N N . ILE B 2 85 ? 94.402 115.612 142.869 1.00 74.40 85 ILE B N 1
ATOM 4194 C CA . ILE B 2 85 ? 93.764 114.921 143.995 1.00 71.41 85 ILE B CA 1
ATOM 4195 C C . ILE B 2 85 ? 92.246 115.097 143.944 1.00 70.31 85 ILE B C 1
ATOM 4196 O O . ILE B 2 85 ? 91.677 115.881 144.718 1.00 74.18 85 ILE B O 1
ATOM 4201 N N . PRO B 2 86 ? 91.560 114.417 143.023 1.00 66.28 86 PRO B N 1
ATOM 4202 C CA . PRO B 2 86 ? 90.139 114.700 142.772 1.00 69.60 86 PRO B CA 1
ATOM 4203 C C . PRO B 2 86 ? 89.283 114.592 144.027 1.00 67.35 86 PRO B C 1
ATOM 4204 O O . PRO B 2 86 ? 89.673 114.027 145.052 1.00 70.30 86 PRO B O 1
ATOM 4208 N N . VAL B 2 87 ? 88.072 115.145 143.916 1.00 61.48 87 VAL B N 1
ATOM 4209 C CA . VAL B 2 87 ? 87.201 115.317 145.077 1.00 64.79 87 VAL B CA 1
ATOM 4210 C C . VAL B 2 87 ? 86.825 113.970 145.681 1.00 67.16 87 VAL B C 1
ATOM 4211 O O . VAL B 2 87 ? 86.719 113.833 146.907 1.00 69.47 87 VAL B O 1
ATOM 4215 N N . TRP B 2 88 ? 86.602 112.960 144.837 1.00 60.40 88 TRP B N 1
ATOM 4216 C CA . TRP B 2 88 ? 86.224 111.648 145.353 1.00 59.84 88 TRP B CA 1
ATOM 4217 C C . TRP B 2 88 ? 87.320 111.063 146.233 1.00 59.62 88 TRP B C 1
ATOM 4218 O O . TRP B 2 88 ? 87.035 110.479 147.285 1.00 55.76 88 TRP B O 1
ATOM 4229 N N . ASP B 2 89 ? 88.581 111.206 145.819 1.00 60.51 89 ASP B N 1
ATOM 4230 C CA . ASP B 2 89 ? 89.686 110.695 146.623 1.00 57.59 89 ASP B CA 1
ATOM 4231 C C . ASP B 2 89 ? 89.816 111.455 147.938 1.00 61.67 89 ASP B C 1
ATOM 4232 O O . ASP B 2 89 ? 90.096 110.854 148.982 1.00 65.15 89 ASP B O 1
ATOM 4237 N N . GLN B 2 90 ? 89.622 112.777 147.909 1.00 61.07 90 GLN B N 1
ATOM 4238 C CA . GLN B 2 90 ? 89.698 113.562 149.138 1.00 58.35 90 GLN B CA 1
ATOM 4239 C C . GLN B 2 90 ? 88.595 113.171 150.113 1.00 60.33 90 GLN B C 1
ATOM 4240 O O . GLN B 2 90 ? 88.839 113.039 151.318 1.00 63.09 90 GLN B O 1
ATOM 4246 N N . GLU B 2 91 ? 87.371 112.990 149.611 1.00 60.09 91 GLU B N 1
ATOM 4247 C CA . GLU B 2 91 ? 86.276 112.561 150.474 1.00 62.70 91 GLU B CA 1
ATOM 4248 C C . GLU B 2 91 ? 86.515 111.152 151.002 1.00 66.61 91 GLU B C 1
ATOM 4249 O O . GLU B 2 91 ? 86.200 110.850 152.159 1.00 67.17 91 GLU B O 1
ATOM 4255 N N . PHE B 2 92 ? 87.067 110.274 150.161 1.00 56.07 92 PHE B N 1
ATOM 4256 C CA . PHE B 2 92 ? 87.358 108.907 150.576 1.00 51.54 92 PHE B CA 1
ATOM 4257 C C . PHE B 2 92 ? 88.436 108.858 151.651 1.00 48.79 92 PHE B C 1
ATOM 4258 O O . PHE B 2 92 ? 88.441 107.940 152.479 1.00 54.10 92 PHE B O 1
ATOM 4266 N N . LEU B 2 93 ? 89.347 109.831 151.663 1.00 40.45 93 LEU B N 1
ATOM 4267 C CA . LEU B 2 93 ? 90.466 109.845 152.595 1.00 43.08 93 LEU B CA 1
ATOM 4268 C C . LEU B 2 93 ? 90.217 110.745 153.800 1.00 47.76 93 LEU B C 1
ATOM 4269 O O . LEU B 2 93 ? 91.175 111.209 154.428 1.00 49.39 93 LEU B O 1
ATOM 4274 N N . LYS B 2 94 ? 88.955 111.000 154.138 1.00 51.62 94 LYS B N 1
ATOM 4275 C CA . LYS B 2 94 ? 88.617 111.793 155.320 1.00 49.91 94 LYS B CA 1
ATOM 4276 C C . LYS B 2 94 ? 88.513 110.889 156.550 1.00 50.22 94 LYS B C 1
ATOM 4277 O O . LYS B 2 94 ? 87.458 110.729 157.165 1.00 52.77 94 LYS B O 1
ATOM 4283 N N . VAL B 2 95 ? 89.651 110.290 156.902 1.00 43.95 95 VAL B N 1
ATOM 4284 C CA . VAL B 2 95 ? 89.746 109.353 158.012 1.00 42.85 95 VAL B CA 1
ATOM 4285 C C . VAL B 2 95 ? 90.903 109.770 158.911 1.00 45.80 95 VAL B C 1
ATOM 4286 O O . VAL B 2 95 ? 91.605 110.747 158.650 1.00 50.74 95 VAL B O 1
ATOM 4290 N N . ASP B 2 96 ? 91.091 109.008 159.986 1.00 39.83 96 ASP B N 1
ATOM 4291 C CA . ASP B 2 96 ? 92.134 109.310 160.952 1.00 38.18 96 ASP B CA 1
ATOM 4292 C C . ASP B 2 96 ? 93.505 108.891 160.421 1.00 41.06 96 ASP B C 1
ATOM 4293 O O . ASP B 2 96 ? 93.640 108.309 159.341 1.00 48.01 96 ASP B O 1
ATOM 4298 N N . GLN B 2 97 ? 94.537 109.205 161.209 1.00 36.62 97 GLN B N 1
ATOM 4299 C CA . GLN B 2 97 ? 95.908 108.903 160.807 1.00 38.48 97 GLN B CA 1
ATOM 4300 C C . GLN B 2 97 ? 96.150 107.401 160.717 1.00 43.47 97 GLN B C 1
ATOM 4301 O O . GLN B 2 97 ? 96.818 106.928 159.789 1.00 47.14 97 GLN B O 1
ATOM 4307 N N . GLY B 2 98 ? 95.633 106.638 161.682 1.00 42.01 98 GLY B N 1
ATOM 4308 C CA . GLY B 2 98 ? 95.868 105.203 161.681 1.00 40.59 98 GLY B CA 1
ATOM 4309 C C . GLY B 2 98 ? 95.263 104.509 160.475 1.00 40.90 98 GLY B C 1
ATOM 4310 O O . GLY B 2 98 ? 95.899 103.650 159.857 1.00 45.20 98 GLY B O 1
ATOM 4311 N N . THR B 2 99 ? 94.027 104.872 160.124 1.00 26.34 99 THR B N 1
ATOM 4312 C CA . THR B 2 99 ? 93.395 104.294 158.943 1.00 29.08 99 THR B CA 1
ATOM 4313 C C . THR B 2 99 ? 94.157 104.667 157.678 1.00 33.15 99 THR B C 1
ATOM 4314 O O . THR B 2 99 ? 94.324 103.837 156.776 1.00 45.29 99 THR B O 1
ATOM 4318 N N . LEU B 2 100 ? 94.635 105.911 157.597 1.00 27.73 100 LEU B N 1
ATOM 4319 C CA . LEU B 2 100 ? 95.419 106.330 156.440 1.00 27.61 100 LEU B CA 1
ATOM 4320 C C . LEU B 2 100 ? 96.704 105.521 156.319 1.00 29.97 100 LEU B C 1
ATOM 4321 O O . LEU B 2 100 ? 97.056 105.059 155.227 1.00 37.96 100 LEU B O 1
ATOM 4326 N N . PHE B 2 101 ? 97.415 105.331 157.433 1.00 24.76 101 PHE B N 1
ATOM 4327 C CA . PHE B 2 101 ? 98.662 104.574 157.388 1.00 24.17 101 PHE B CA 1
ATOM 4328 C C . PHE B 2 101 ? 98.409 103.111 157.051 1.00 28.56 101 PHE B C 1
ATOM 4329 O O . PHE B 2 101 ? 99.199 102.486 156.332 1.00 35.96 101 PHE B O 1
ATOM 4337 N N . GLU B 2 102 ? 97.313 102.546 157.560 1.00 27.52 102 GLU B N 1
ATOM 4338 C CA . GLU B 2 102 ? 96.970 101.173 157.210 1.00 28.70 102 GLU B CA 1
ATOM 4339 C C . GLU B 2 102 ? 96.633 101.052 155.728 1.00 27.27 102 GLU B C 1
ATOM 4340 O O . GLU B 2 102 ? 96.987 100.057 155.085 1.00 35.57 102 GLU B O 1
ATOM 4346 N N . LEU B 2 103 ? 95.957 102.059 155.164 1.00 18.44 103 LEU B N 1
ATOM 4347 C CA . LEU B 2 103 ? 95.716 102.075 153.723 1.00 16.42 103 LEU B CA 1
ATOM 4348 C C . LEU B 2 103 ? 97.025 102.143 152.944 1.00 25.37 103 LEU B C 1
ATOM 4349 O O . LEU B 2 103 ? 97.182 101.466 151.921 1.00 31.00 103 LEU B O 1
ATOM 4354 N N . ILE B 2 104 ? 97.974 102.961 153.410 1.00 28.09 104 ILE B N 1
ATOM 4355 C CA . ILE B 2 104 ? 99.281 103.043 152.756 1.00 23.40 104 ILE B CA 1
ATOM 4356 C C . ILE B 2 104 ? 99.966 101.682 152.767 1.00 28.34 104 ILE B C 1
ATOM 4357 O O . ILE B 2 104 ? 100.490 101.216 151.745 1.00 33.09 104 ILE B O 1
ATOM 4362 N N . LEU B 2 105 ? 99.971 101.026 153.928 1.00 17.56 105 LEU B N 1
ATOM 4363 C CA . LEU B 2 105 ? 100.632 99.730 154.044 1.00 12.29 105 LEU B CA 1
ATOM 4364 C C . LEU B 2 105 ? 99.949 98.678 153.178 1.00 19.27 105 LEU B C 1
ATOM 4365 O O . LEU B 2 105 ? 100.621 97.852 152.551 1.00 26.04 105 LEU B O 1
ATOM 4370 N N . ALA B 2 106 ? 98.615 98.692 153.125 1.00 16.82 106 ALA B N 1
ATOM 4371 C CA . ALA B 2 106 ? 97.900 97.740 152.281 1.00 13.20 106 ALA B CA 1
ATOM 4372 C C . ALA B 2 106 ? 98.176 97.975 150.801 1.00 13.52 106 ALA B C 1
ATOM 4373 O O . ALA B 2 106 ? 98.342 97.012 150.043 1.00 26.29 106 ALA B O 1
ATOM 4375 N N . ALA B 2 107 ? 98.224 99.240 150.373 1.00 13.66 107 ALA B N 1
ATOM 4376 C CA . ALA B 2 107 ? 98.546 99.537 148.981 1.00 14.88 107 ALA B CA 1
ATOM 4377 C C . ALA B 2 107 ? 99.965 99.103 148.640 1.00 20.56 107 ALA B C 1
ATOM 4378 O O . ALA B 2 107 ? 100.220 98.614 147.533 1.00 26.98 107 ALA B O 1
ATOM 4380 N N . ASN B 2 108 ? 100.903 99.281 149.573 1.00 20.90 108 ASN B N 1
ATOM 4381 C CA . ASN B 2 108 ? 102.263 98.799 149.347 1.00 13.42 108 ASN B CA 1
ATOM 4382 C C . ASN B 2 108 ? 102.306 97.277 149.272 1.00 24.69 108 ASN B C 1
ATOM 4383 O O . ASN B 2 108 ? 103.035 96.709 148.451 1.00 30.66 108 ASN B O 1
ATOM 4388 N N . TYR B 2 109 ? 101.532 96.601 150.125 1.00 25.21 109 TYR B N 1
ATOM 4389 C CA . TYR B 2 109 ? 101.547 95.142 150.161 1.00 12.75 109 TYR B CA 1
ATOM 4390 C C . TYR B 2 109 ? 100.943 94.544 148.897 1.00 17.30 109 TYR B C 1
ATOM 4391 O O . TYR B 2 109 ? 101.472 93.566 148.355 1.00 28.37 109 TYR B O 1
ATOM 4400 N N . LEU B 2 110 ? 99.841 95.112 148.409 1.00 20.70 110 LEU B N 1
ATOM 4401 C CA . LEU B 2 110 ? 99.168 94.595 147.225 1.00 21.24 110 LEU B CA 1
ATOM 4402 C C . LEU B 2 110 ? 99.627 95.265 145.937 1.00 22.18 110 LEU B C 1
ATOM 4403 O O . LEU B 2 110 ? 99.112 94.930 144.865 1.00 30.81 110 LEU B O 1
ATOM 4408 N N . ASP B 2 111 ? 100.578 96.197 146.017 1.00 19.65 111 ASP B N 1
ATOM 4409 C CA . ASP B 2 111 ? 101.158 96.865 144.851 1.00 21.76 111 ASP B CA 1
ATOM 4410 C C . ASP B 2 111 ? 100.083 97.574 144.022 1.00 31.50 111 ASP B C 1
ATOM 4411 O O . ASP B 2 111 ? 99.833 97.248 142.860 1.00 36.98 111 ASP B O 1
ATOM 4416 N N . ILE B 2 112 ? 99.446 98.558 144.649 1.00 35.29 112 ILE B N 1
ATOM 4417 C CA . ILE B 2 112 ? 98.483 99.435 143.991 1.00 25.50 112 ILE B CA 1
ATOM 4418 C C . ILE B 2 112 ? 99.126 100.810 143.886 1.00 30.99 112 ILE B C 1
ATOM 4419 O O . ILE B 2 112 ? 99.320 101.494 144.899 1.00 37.13 112 ILE B O 1
ATOM 4424 N N . LYS B 2 113 ? 99.463 101.218 142.661 1.00 31.19 113 LYS B N 1
ATOM 4425 C CA . LYS B 2 113 ? 100.216 102.455 142.476 1.00 32.33 113 LYS B CA 1
ATOM 4426 C C . LYS B 2 113 ? 99.353 103.687 142.728 1.00 36.31 113 LYS B C 1
ATOM 4427 O O . LYS B 2 113 ? 99.812 104.653 143.348 1.00 39.33 113 LYS B O 1
ATOM 4433 N N . GLY B 2 114 ? 98.108 103.683 142.244 1.00 26.88 114 GLY B N 1
ATOM 4434 C CA . GLY B 2 114 ? 97.269 104.863 142.387 1.00 25.17 114 GLY B CA 1
ATOM 4435 C C . GLY B 2 114 ? 96.954 105.195 143.833 1.00 31.06 114 GLY B C 1
ATOM 4436 O O . GLY B 2 114 ? 97.057 106.352 144.254 1.00 40.19 114 GLY B O 1
ATOM 4437 N N . LEU B 2 115 ? 96.569 104.183 144.614 1.00 22.49 115 LEU B N 1
ATOM 4438 C CA . LEU B 2 115 ? 96.272 104.406 146.024 1.00 21.81 115 LEU B CA 1
ATOM 4439 C C . LEU B 2 115 ? 97.499 104.906 146.770 1.00 27.49 115 LEU B C 1
ATOM 4440 O O . LEU B 2 115 ? 97.399 105.818 147.601 1.00 36.99 115 LEU B O 1
ATOM 4445 N N . LEU B 2 116 ? 98.662 104.319 146.485 1.00 26.85 116 LEU B N 1
ATOM 4446 C CA . LEU B 2 116 ? 99.894 104.742 147.139 1.00 25.31 116 LEU B CA 1
ATOM 4447 C C . LEU B 2 116 ? 100.222 106.190 146.802 1.00 30.38 116 LEU B C 1
ATOM 4448 O O . LEU B 2 116 ? 100.590 106.976 147.684 1.00 37.64 116 LEU B O 1
ATOM 4453 N N . ASP B 2 117 ? 100.098 106.559 145.524 1.00 24.79 117 ASP B N 1
ATOM 4454 C CA . ASP B 2 117 ? 100.370 107.936 145.125 1.00 25.26 117 ASP B CA 1
ATOM 4455 C C . ASP B 2 117 ? 99.436 108.906 145.833 1.00 34.22 117 ASP B C 1
ATOM 4456 O O . ASP B 2 117 ? 99.878 109.928 146.372 1.00 40.85 117 ASP B O 1
ATOM 4461 N N . VAL B 2 118 ? 98.137 108.594 145.857 1.00 30.23 118 VAL B N 1
ATOM 4462 C CA . VAL B 2 118 ? 97.171 109.503 146.471 1.00 20.86 118 VAL B CA 1
ATOM 4463 C C . VAL B 2 118 ? 97.436 109.639 147.968 1.00 27.30 118 VAL B C 1
ATOM 4464 O O . VAL B 2 118 ? 97.410 110.745 148.521 1.00 34.13 118 VAL B O 1
ATOM 4468 N N . THR B 2 119 ? 97.702 108.518 148.645 1.00 25.39 119 THR B N 1
ATOM 4469 C CA . THR B 2 119 ? 97.945 108.565 150.085 1.00 18.15 119 THR B CA 1
ATOM 4470 C C . THR B 2 119 ? 99.224 109.328 150.413 1.00 23.80 119 THR B C 1
ATOM 4471 O O . THR B 2 119 ? 99.256 110.117 151.367 1.00 36.29 119 THR B O 1
ATOM 4475 N N . CYS B 2 120 ? 100.289 109.107 149.638 1.00 19.45 120 CYS B N 1
ATOM 4476 C CA . CYS B 2 120 ? 101.532 109.829 149.876 1.00 18.86 120 CYS B CA 1
ATOM 4477 C C . CYS B 2 120 ? 101.356 111.321 149.627 1.00 32.90 120 CYS B C 1
ATOM 4478 O O . CYS B 2 120 ? 101.900 112.147 150.368 1.00 42.43 120 CYS B O 1
ATOM 4481 N N . LYS B 2 121 ? 100.593 111.686 148.592 1.00 28.91 121 LYS B N 1
ATOM 4482 C CA . LYS B 2 121 ? 100.302 113.095 148.354 1.00 18.25 121 LYS B CA 1
ATOM 4483 C C . LYS B 2 121 ? 99.513 113.698 149.509 1.00 23.64 121 LYS B C 1
ATOM 4484 O O . LYS B 2 121 ? 99.761 114.841 149.908 1.00 35.64 121 LYS B O 1
ATOM 4490 N N . THR B 2 122 ? 98.550 112.949 150.054 1.00 20.13 122 THR B N 1
ATOM 4491 C CA . THR B 2 122 ? 97.781 113.451 151.190 1.00 20.01 122 THR B CA 1
ATOM 4492 C C . THR B 2 122 ? 98.673 113.677 152.406 1.00 22.79 122 THR B C 1
ATOM 4493 O O . THR B 2 122 ? 98.563 114.705 153.088 1.00 33.40 122 THR B O 1
ATOM 4497 N N . VAL B 2 123 ? 99.574 112.732 152.687 1.00 25.72 123 VAL B N 1
ATOM 4498 C CA . VAL B 2 123 ? 100.489 112.900 153.813 1.00 24.58 123 VAL B CA 1
ATOM 4499 C C . VAL B 2 123 ? 101.405 114.099 153.587 1.00 28.85 123 VAL B C 1
ATOM 4500 O O . VAL B 2 123 ? 101.652 114.892 154.505 1.00 34.58 123 VAL B O 1
ATOM 4504 N N . ALA B 2 124 ? 101.917 114.257 152.364 1.00 25.79 124 ALA B N 1
ATOM 4505 C CA . ALA B 2 124 ? 102.782 115.393 152.064 1.00 24.26 124 ALA B CA 1
ATOM 4506 C C . ALA B 2 124 ? 102.039 116.713 152.229 1.00 29.34 124 ALA B C 1
ATOM 4507 O O . ALA B 2 124 ? 102.599 117.688 152.745 1.00 32.32 124 ALA B O 1
ATOM 4509 N N . ASN B 2 125 ? 100.779 116.766 151.791 1.00 31.30 125 ASN B N 1
ATOM 4510 C CA . ASN B 2 125 ? 99.975 117.968 151.987 1.00 25.65 125 ASN B CA 1
ATOM 4511 C C . ASN B 2 125 ? 99.771 118.251 153.468 1.00 29.16 125 ASN B C 1
ATOM 4512 O O . ASN B 2 125 ? 99.805 119.411 153.897 1.00 37.87 125 ASN B O 1
ATOM 4517 N N . MET B 2 126 ? 99.553 117.203 154.266 1.00 26.75 126 MET B N 1
ATOM 4518 C CA . MET B 2 126 ? 99.500 117.381 155.713 1.00 26.18 126 MET B CA 1
ATOM 4519 C C . MET B 2 126 ? 100.829 117.872 156.274 1.00 26.41 126 MET B C 1
ATOM 4520 O O . MET B 2 126 ? 100.847 118.499 157.338 1.00 31.93 126 MET B O 1
ATOM 4525 N N . ILE B 2 127 ? 101.935 117.601 155.584 1.00 29.90 127 ILE B N 1
ATOM 4526 C CA . ILE B 2 127 ? 103.230 118.124 156.005 1.00 32.98 127 ILE B CA 1
ATOM 4527 C C . ILE B 2 127 ? 103.457 119.550 155.503 1.00 33.45 127 ILE B C 1
ATOM 4528 O O . ILE B 2 127 ? 104.081 120.359 156.199 1.00 38.62 127 ILE B O 1
ATOM 4533 N N . LYS B 2 128 ? 102.942 119.882 154.320 1.00 33.29 128 LYS B N 1
ATOM 4534 C CA . LYS B 2 128 ? 103.223 121.168 153.696 1.00 32.04 128 LYS B CA 1
ATOM 4535 C C . LYS B 2 128 ? 102.664 122.323 154.522 1.00 41.33 128 LYS B C 1
ATOM 4536 O O . LYS B 2 128 ? 101.641 122.198 155.200 1.00 41.98 128 LYS B O 1
ATOM 4542 N N . GLY B 2 129 ? 103.353 123.458 154.453 1.00 45.95 129 GLY B N 1
ATOM 4543 C CA . GLY B 2 129 ? 102.885 124.689 155.068 1.00 42.16 129 GLY B CA 1
ATOM 4544 C C . GLY B 2 129 ? 102.766 124.665 156.576 1.00 42.21 129 GLY B C 1
ATOM 4545 O O . GLY B 2 129 ? 101.809 125.225 157.126 1.00 45.45 129 GLY B O 1
ATOM 4546 N N . LYS B 2 130 ? 103.714 124.030 157.264 1.00 41.27 130 LYS B N 1
ATOM 4547 C CA . LYS B 2 130 ? 103.712 123.981 158.718 1.00 43.35 130 LYS B CA 1
ATOM 4548 C C . LYS B 2 130 ? 105.123 124.200 159.241 1.00 45.51 130 LYS B C 1
ATOM 4549 O O . LYS B 2 130 ? 106.108 123.854 158.583 1.00 50.43 130 LYS B O 1
ATOM 4555 N N . THR B 2 131 ? 105.209 124.780 160.433 1.00 52.38 131 THR B N 1
ATOM 4556 C CA . THR B 2 131 ? 106.471 124.887 161.142 1.00 50.85 131 THR B CA 1
ATOM 4557 C C . THR B 2 131 ? 106.863 123.525 161.706 1.00 47.43 131 THR B C 1
ATOM 4558 O O . THR B 2 131 ? 106.013 122.644 161.864 1.00 52.94 131 THR B O 1
ATOM 4562 N N . PRO B 2 132 ? 108.151 123.316 162.000 1.00 40.73 132 PRO B N 1
ATOM 4563 C CA . PRO B 2 132 ? 108.561 122.013 162.555 1.00 43.50 132 PRO B CA 1
ATOM 4564 C C . PRO B 2 132 ? 107.822 121.633 163.827 1.00 47.66 132 PRO B C 1
ATOM 4565 O O . PRO B 2 132 ? 107.509 120.452 164.026 1.00 53.90 132 PRO B O 1
ATOM 4569 N N . GLU B 2 133 ? 107.530 122.604 164.696 1.00 51.36 133 GLU B N 1
ATOM 4570 C CA . GLU B 2 133 ? 106.786 122.301 165.914 1.00 51.00 133 GLU B CA 1
ATOM 4571 C C . GLU B 2 133 ? 105.370 121.835 165.597 1.00 52.48 133 GLU B C 1
ATOM 4572 O O . GLU B 2 133 ? 104.865 120.896 166.224 1.00 56.34 133 GLU B O 1
ATOM 4578 N N . GLU B 2 134 ? 104.713 122.479 164.629 1.00 48.01 134 GLU B N 1
ATOM 4579 C CA . GLU B 2 134 ? 103.374 122.053 164.236 1.00 49.23 134 GLU B CA 1
ATOM 4580 C C . GLU B 2 134 ? 103.393 120.642 163.662 1.00 53.32 134 GLU B C 1
ATOM 4581 O O . GLU B 2 134 ? 102.492 119.841 163.935 1.00 57.54 134 GLU B O 1
ATOM 4587 N N . ILE B 2 135 ? 104.414 120.320 162.864 1.00 46.76 135 ILE B N 1
ATOM 4588 C CA . ILE B 2 135 ? 104.560 118.961 162.351 1.00 41.63 135 ILE B CA 1
ATOM 4589 C C . ILE B 2 135 ? 104.746 117.979 163.499 1.00 44.31 135 ILE B C 1
ATOM 4590 O O . ILE B 2 135 ? 104.179 116.877 163.495 1.00 50.10 135 ILE B O 1
ATOM 4595 N N . ARG B 2 136 ? 105.546 118.360 164.499 1.00 43.96 136 ARG B N 1
ATOM 4596 C CA . ARG B 2 136 ? 105.764 117.491 165.650 1.00 41.99 136 ARG B CA 1
ATOM 4597 C C . ARG B 2 136 ? 104.464 117.222 166.398 1.00 45.39 136 ARG B C 1
ATOM 4598 O O . ARG B 2 136 ? 104.202 116.086 166.807 1.00 52.06 136 ARG B O 1
ATOM 4606 N N . LYS B 2 137 ? 103.639 118.254 166.597 1.00 49.32 137 LYS B N 1
ATOM 4607 C CA . LYS B 2 137 ? 102.345 118.022 167.239 1.00 52.74 137 LYS B CA 1
ATOM 4608 C C . LYS B 2 137 ? 101.440 117.159 166.368 1.00 51.06 137 LYS B C 1
ATOM 4609 O O . LYS B 2 137 ? 100.725 116.289 166.879 1.00 57.38 137 LYS B O 1
ATOM 4615 N N . THR B 2 138 ? 101.451 117.389 165.053 1.00 36.97 138 THR B N 1
ATOM 4616 C CA . THR B 2 138 ? 100.548 116.664 164.166 1.00 38.02 138 THR B CA 1
ATOM 4617 C C . THR B 2 138 ? 100.880 115.177 164.117 1.00 44.20 138 THR B C 1
ATOM 4618 O O . THR B 2 138 ? 99.975 114.334 164.134 1.00 44.24 138 THR B O 1
ATOM 4622 N N . PHE B 2 139 ? 102.166 114.832 164.059 1.00 45.50 139 PHE B N 1
ATOM 4623 C CA . PHE B 2 139 ? 102.581 113.444 163.895 1.00 39.42 139 PHE B CA 1
ATOM 4624 C C . PHE B 2 139 ? 103.172 112.844 165.165 1.00 41.39 139 PHE B C 1
ATOM 4625 O O . PHE B 2 139 ? 103.661 111.709 165.129 1.00 46.00 139 PHE B O 1
ATOM 4633 N N . ASN B 2 140 ? 103.133 113.572 166.282 1.00 41.42 140 ASN B N 1
ATOM 4634 C CA . ASN B 2 140 ? 103.580 113.075 167.585 1.00 41.31 140 ASN B CA 1
ATOM 4635 C C . ASN B 2 140 ? 105.024 112.569 167.521 1.00 43.37 140 ASN B C 1
ATOM 4636 O O . ASN B 2 140 ? 105.323 111.407 167.803 1.00 48.34 140 ASN B O 1
ATOM 4641 N N . ILE B 2 141 ? 105.922 113.471 167.133 1.00 46.53 141 ILE B N 1
ATOM 4642 C CA . ILE B 2 141 ? 107.348 113.180 167.042 1.00 50.06 141 ILE B CA 1
ATOM 4643 C C . ILE B 2 141 ? 108.049 113.912 168.176 1.00 50.69 141 ILE B C 1
ATOM 4644 O O . ILE B 2 141 ? 107.885 115.129 168.332 1.00 54.40 141 ILE B O 1
ATOM 4649 N N . LYS B 2 142 ? 108.827 113.175 168.964 1.00 60.28 142 LYS B N 1
ATOM 4650 C CA . LYS B 2 142 ? 109.569 113.784 170.059 1.00 63.01 142 LYS B CA 1
ATOM 4651 C C . LYS B 2 142 ? 110.790 114.523 169.529 1.00 61.84 142 LYS B C 1
ATOM 4652 O O . LYS B 2 142 ? 111.540 114.005 168.697 1.00 60.72 142 LYS B O 1
ATOM 4658 N N . ASN B 2 143 ? 110.987 115.745 170.017 1.00 64.00 143 ASN B N 1
ATOM 4659 C CA . ASN B 2 143 ? 112.109 116.581 169.596 1.00 64.01 143 ASN B CA 1
ATOM 4660 C C . ASN B 2 143 ? 113.382 116.027 170.220 1.00 65.97 143 ASN B C 1
ATOM 4661 O O . ASN B 2 143 ? 113.689 116.295 171.384 1.00 66.90 143 ASN B O 1
ATOM 4666 N N . ASP B 2 144 ? 114.130 115.245 169.442 1.00 64.80 144 ASP B N 1
ATOM 4667 C CA . ASP B 2 144 ? 115.402 114.687 169.878 1.00 63.95 144 ASP B CA 1
ATOM 4668 C C . ASP B 2 144 ? 116.593 115.506 169.392 1.00 61.88 144 ASP B C 1
ATOM 4669 O O . ASP B 2 144 ? 117.741 115.082 169.562 1.00 62.12 144 ASP B O 1
ATOM 4674 N N . PHE B 2 145 ? 116.344 116.670 168.795 1.00 62.00 145 PHE B N 1
ATOM 4675 C CA . PHE B 2 145 ? 117.419 117.553 168.365 1.00 65.21 145 PHE B CA 1
ATOM 4676 C C . PHE B 2 145 ? 117.917 118.391 169.534 1.00 64.81 145 PHE B C 1
ATOM 4677 O O . PHE B 2 145 ? 117.123 119.015 170.245 1.00 64.83 145 PHE B O 1
ATOM 4685 N N . THR B 2 146 ? 119.231 118.399 169.734 1.00 76.89 146 THR B N 1
ATOM 4686 C CA . THR B 2 146 ? 119.826 119.323 170.685 1.00 79.29 146 THR B CA 1
ATOM 4687 C C . THR B 2 146 ? 119.931 120.713 170.064 1.00 79.26 146 THR B C 1
ATOM 4688 O O . THR B 2 146 ? 119.818 120.891 168.848 1.00 82.24 146 THR B O 1
ATOM 4692 N N . GLU B 2 147 ? 120.141 121.713 170.924 1.00 82.85 147 GLU B N 1
ATOM 4693 C CA . GLU B 2 147 ? 120.212 123.091 170.448 1.00 84.66 147 GLU B CA 1
ATOM 4694 C C . GLU B 2 147 ? 121.386 123.306 169.500 1.00 86.01 147 GLU B C 1
ATOM 4695 O O . GLU B 2 147 ? 121.223 123.941 168.451 1.00 88.19 147 GLU B O 1
ATOM 4701 N N . GLU B 2 148 ? 122.566 122.786 169.844 1.00 81.66 148 GLU B N 1
ATOM 4702 C CA . GLU B 2 148 ? 123.729 122.957 168.979 1.00 84.25 148 GLU B CA 1
ATOM 4703 C C . GLU B 2 148 ? 123.542 122.233 167.651 1.00 85.83 148 GLU B C 1
ATOM 4704 O O . GLU B 2 148 ? 123.870 122.776 166.589 1.00 86.61 148 GLU B O 1
ATOM 4710 N N . GLU B 2 149 ? 123.014 121.007 167.691 1.00 82.56 149 GLU B N 1
ATOM 4711 C CA . GLU B 2 149 ? 122.762 120.271 166.457 1.00 81.49 149 GLU B CA 1
ATOM 4712 C C . GLU B 2 149 ? 121.716 120.973 165.600 1.00 81.42 149 GLU B C 1
ATOM 4713 O O . GLU B 2 149 ? 121.850 121.028 164.373 1.00 83.32 149 GLU B O 1
ATOM 4719 N N . GLU B 2 150 ? 120.665 121.509 166.225 1.00 76.52 150 GLU B N 1
ATOM 4720 C CA . GLU B 2 150 ? 119.654 122.243 165.470 1.00 78.46 150 GLU B CA 1
ATOM 4721 C C . GLU B 2 150 ? 120.246 123.490 164.823 1.00 79.67 150 GLU B C 1
ATOM 4722 O O . GLU B 2 150 ? 119.928 123.810 163.669 1.00 81.12 150 GLU B O 1
ATOM 4728 N N . ALA B 2 151 ? 121.106 124.207 165.552 1.00 74.58 151 ALA B N 1
ATOM 4729 C CA . ALA B 2 151 ? 121.767 125.373 164.977 1.00 74.70 151 ALA B CA 1
ATOM 4730 C C . ALA B 2 151 ? 122.647 124.980 163.798 1.00 76.77 151 ALA B C 1
ATOM 4731 O O . ALA B 2 151 ? 122.653 125.659 162.764 1.00 77.67 151 ALA B O 1
ATOM 4733 N N . GLN B 2 152 ? 123.390 123.878 163.929 1.00 78.95 152 GLN B N 1
ATOM 4734 C CA . GLN B 2 152 ? 124.216 123.408 162.821 1.00 77.08 152 GLN B CA 1
ATOM 4735 C C . GLN B 2 152 ? 123.363 123.039 161.614 1.00 78.86 152 GLN B C 1
ATOM 4736 O O . GLN B 2 152 ? 123.722 123.349 160.471 1.00 79.74 152 GLN B O 1
ATOM 4742 N N . VAL B 2 153 ? 122.229 122.374 161.848 1.00 73.45 153 VAL B N 1
ATOM 4743 C CA . VAL B 2 153 ? 121.363 121.964 160.746 1.00 71.11 153 VAL B CA 1
ATOM 4744 C C . VAL B 2 153 ? 120.796 123.182 160.028 1.00 72.61 153 VAL B C 1
ATOM 4745 O O . VAL B 2 153 ? 120.781 123.239 158.792 1.00 74.95 153 VAL B O 1
ATOM 4749 N N . ARG B 2 154 ? 120.327 124.178 160.784 1.00 70.11 154 ARG B N 1
ATOM 4750 C CA . ARG B 2 154 ? 119.765 125.359 160.139 1.00 71.22 154 ARG B CA 1
ATOM 4751 C C . ARG B 2 154 ? 120.839 126.251 159.530 1.00 70.81 154 ARG B C 1
ATOM 4752 O O . ARG B 2 154 ? 120.521 127.080 158.669 1.00 72.76 154 ARG B O 1
ATOM 4760 N N . LYS B 2 155 ? 122.097 126.103 159.949 1.00 67.45 155 LYS B N 1
ATOM 4761 C CA . LYS B 2 155 ? 123.178 126.836 159.301 1.00 67.56 155 LYS B CA 1
ATOM 4762 C C . LYS B 2 155 ? 123.640 126.143 158.025 1.00 68.66 155 LYS B C 1
ATOM 4763 O O . LYS B 2 155 ? 124.094 126.804 157.086 1.00 71.56 155 LYS B O 1
ATOM 4769 N N . GLU B 2 156 ? 123.530 124.813 157.971 1.00 73.00 156 GLU B N 1
ATOM 4770 C CA . GLU B 2 156 ? 123.964 124.078 156.788 1.00 75.80 156 GLU B CA 1
ATOM 4771 C C . GLU B 2 156 ? 123.023 124.265 155.605 1.00 75.55 156 GLU B C 1
ATOM 4772 O O . GLU B 2 156 ? 123.415 123.978 154.469 1.00 76.05 156 GLU B O 1
ATOM 4778 N N . ASN B 2 157 ? 121.801 124.734 155.840 1.00 59.98 157 ASN B N 1
ATOM 4779 C CA . ASN B 2 157 ? 120.796 124.889 154.797 1.00 55.86 157 ASN B CA 1
ATOM 4780 C C . ASN B 2 157 ? 120.378 126.347 154.644 1.00 57.79 157 ASN B C 1
ATOM 4781 O O . ASN B 2 157 ? 119.269 126.651 154.200 1.00 61.83 157 ASN B O 1
ATOM 4786 N N . GLN B 2 158 ? 121.267 127.273 155.010 1.00 58.39 158 GLN B N 1
ATOM 4787 C CA . GLN B 2 158 ? 120.962 128.690 154.852 1.00 57.71 158 GLN B CA 1
ATOM 4788 C C . GLN B 2 158 ? 120.929 129.107 153.386 1.00 62.90 158 GLN B C 1
ATOM 4789 O O . GLN B 2 158 ? 120.485 130.217 153.073 1.00 63.46 158 GLN B O 1
ATOM 4795 N N . TRP B 2 159 ? 121.390 128.241 152.484 1.00 60.83 159 TRP B N 1
ATOM 4796 C CA . TRP B 2 159 ? 121.410 128.549 151.060 1.00 56.17 159 TRP B CA 1
ATOM 4797 C C . TRP B 2 159 ? 120.064 128.246 150.411 1.00 56.17 159 TRP B C 1
ATOM 4798 O O . TRP B 2 159 ? 119.894 128.439 149.204 1.00 57.89 159 TRP B O 1
ATOM 4809 N N . CYS B 2 160 ? 119.105 127.767 151.195 1.00 49.54 160 CYS B N 1
ATOM 4810 C CA . CYS B 2 160 ? 117.765 127.513 150.679 1.00 45.00 160 CYS B CA 1
ATOM 4811 C C . CYS B 2 160 ? 116.780 128.553 151.201 1.00 52.97 160 CYS B C 1
ATOM 4812 O O . CYS B 2 160 ? 117.070 129.750 151.206 1.00 48.82 160 CYS B O 1
ATOM 4815 N N . PRO C 3 10 ? 99.364 105.622 166.241 1.00 48.82 319 PRO C N 1
ATOM 4816 C CA . PRO C 3 10 ? 99.678 106.416 165.048 1.00 46.72 319 PRO C CA 1
ATOM 4817 C C . PRO C 3 10 ? 101.104 106.955 165.062 1.00 47.16 319 PRO C C 1
ATOM 4818 O O . PRO C 3 10 ? 101.364 107.994 165.668 1.00 50.41 319 PRO C O 1
ATOM 4822 N N . ASP C 3 11 ? 102.016 106.249 164.396 1.00 35.65 320 ASP C N 1
ATOM 4823 C CA . ASP C 3 11 ? 103.414 106.662 164.336 1.00 33.70 320 ASP C CA 1
ATOM 4824 C C . ASP C 3 11 ? 103.881 106.582 162.892 1.00 34.70 320 ASP C C 1
ATOM 4825 O O . ASP C 3 11 ? 103.870 105.500 162.297 1.00 40.60 320 ASP C O 1
ATOM 4830 N N . ILE C 3 12 ? 104.285 107.725 162.334 1.00 29.55 321 ILE C N 1
ATOM 4831 C CA . ILE C 3 12 ? 104.738 107.761 160.949 1.00 25.30 321 ILE C CA 1
ATOM 4832 C C . ILE C 3 12 ? 106.099 107.098 160.781 1.00 25.86 321 ILE C C 1
ATOM 4833 O O . ILE C 3 12 ? 106.459 106.707 159.664 1.00 34.53 321 ILE C O 1
ATOM 4838 N N . ASN C 3 13 ? 106.866 106.950 161.861 1.00 27.48 322 ASN C N 1
ATOM 4839 C CA . ASN C 3 13 ? 108.187 106.342 161.773 1.00 31.05 322 ASN C CA 1
ATOM 4840 C C . ASN C 3 13 ? 108.142 104.822 161.715 1.00 35.21 322 ASN C C 1
ATOM 4841 O O . ASN C 3 13 ? 109.174 104.199 161.442 1.00 36.25 322 ASN C O 1
ATOM 4846 N N . GLN C 3 14 ? 106.981 104.210 161.960 1.00 37.23 323 GLN C N 1
ATOM 4847 C CA . GLN C 3 14 ? 106.854 102.767 161.801 1.00 34.58 323 GLN C CA 1
ATOM 4848 C C . GLN C 3 14 ? 106.765 102.363 160.336 1.00 33.20 323 GLN C C 1
ATOM 4849 O O . GLN C 3 14 ? 106.925 101.179 160.019 1.00 34.67 323 GLN C O 1
ATOM 4855 N N . LEU C 3 15 ? 106.508 103.317 159.444 1.00 28.08 324 LEU C N 1
ATOM 4856 C CA . LEU C 3 15 ? 106.387 103.019 158.028 1.00 28.20 324 LEU C CA 1
ATOM 4857 C C . LEU C 3 15 ? 107.751 102.660 157.437 1.00 26.21 324 LEU C C 1
ATOM 4858 O O . LEU C 3 15 ? 108.789 103.104 157.934 1.00 29.38 324 LEU C O 1
ATOM 4863 N N . PRO C 3 16 ? 107.773 101.854 156.375 1.00 22.26 325 PRO C N 1
ATOM 4864 C CA . PRO C 3 16 ? 109.053 101.464 155.789 1.00 22.61 325 PRO C CA 1
ATOM 4865 C C . PRO C 3 16 ? 109.769 102.667 155.213 1.00 26.70 325 PRO C C 1
ATOM 4866 O O . PRO C 3 16 ? 109.136 103.672 154.842 1.00 31.95 325 PRO C O 1
ATOM 4870 N N . PRO C 3 17 ? 111.103 102.616 155.135 1.00 22.64 326 PRO C N 1
ATOM 4871 C CA . PRO C 3 17 ? 111.854 103.772 154.613 1.00 19.68 326 PRO C CA 1
ATOM 4872 C C . PRO C 3 17 ? 111.486 104.152 153.191 1.00 25.35 326 PRO C C 1
ATOM 4873 O O . PRO C 3 17 ? 111.550 105.340 152.849 1.00 34.79 326 PRO C O 1
ATOM 4877 N N . SER C 3 18 ? 111.095 103.189 152.353 1.00 22.24 327 SER C N 1
ATOM 4878 C CA . SER C 3 18 ? 110.655 103.520 151.001 1.00 21.72 327 SER C CA 1
ATOM 4879 C C . SER C 3 18 ? 109.411 104.399 151.025 1.00 24.75 327 SER C C 1
ATOM 4880 O O . SER C 3 18 ? 109.283 105.331 150.221 1.00 33.42 327 SER C O 1
ATOM 4883 N N . ILE C 3 19 ? 108.480 104.114 151.937 1.00 21.61 328 ILE C N 1
ATOM 4884 C CA . ILE C 3 19 ? 107.254 104.901 152.026 1.00 15.52 328 ILE C CA 1
ATOM 4885 C C . ILE C 3 19 ? 107.568 106.342 152.417 1.00 27.02 328 ILE C C 1
ATOM 4886 O O . ILE C 3 19 ? 107.030 107.294 151.834 1.00 31.77 328 ILE C O 1
ATOM 4891 N N . LEU C 3 20 ? 108.444 106.524 153.410 1.00 26.77 329 LEU C N 1
ATOM 4892 C CA . LEU C 3 20 ? 108.835 107.868 153.823 1.00 22.97 329 LEU C CA 1
ATOM 4893 C C . LEU C 3 20 ? 109.583 108.597 152.715 1.00 24.20 329 LEU C C 1
ATOM 4894 O O . LEU C 3 20 ? 109.405 109.808 152.538 1.00 32.13 329 LEU C O 1
ATOM 4899 N N . LEU C 3 21 ? 110.433 107.887 151.967 1.00 19.07 330 LEU C N 1
ATOM 4900 C CA . LEU C 3 21 ? 111.117 108.520 150.843 1.00 21.61 330 LEU C CA 1
ATOM 4901 C C . LEU C 3 21 ? 110.125 108.976 149.780 1.00 24.39 330 LEU C C 1
ATOM 4902 O O . LEU C 3 21 ? 110.264 110.071 149.221 1.00 28.84 330 LEU C O 1
ATOM 4907 N N . LYS C 3 22 ? 109.111 108.156 149.495 1.00 15.83 331 LYS C N 1
ATOM 4908 C CA . LYS C 3 22 ? 108.086 108.560 148.538 1.00 11.66 331 LYS C CA 1
ATOM 4909 C C . LYS C 3 22 ? 107.305 109.770 149.036 1.00 19.16 331 LYS C C 1
ATOM 4910 O O . LYS C 3 22 ? 106.964 110.661 148.250 1.00 27.10 331 LYS C O 1
ATOM 4916 N N . ILE C 3 23 ? 107.004 109.814 150.336 1.00 24.65 332 ILE C N 1
ATOM 4917 C CA . ILE C 3 23 ? 106.306 110.972 150.889 1.00 22.85 332 ILE C CA 1
ATOM 4918 C C . ILE C 3 23 ? 107.164 112.226 150.759 1.00 25.08 332 ILE C C 1
ATOM 4919 O O . ILE C 3 23 ? 106.677 113.290 150.357 1.00 33.24 332 ILE C O 1
ATOM 4924 N N . PHE C 3 24 ? 108.453 112.120 151.090 1.00 20.45 333 PHE C N 1
ATOM 4925 C CA . PHE C 3 24 ? 109.347 113.270 151.024 1.00 12.44 333 PHE C CA 1
ATOM 4926 C C . PHE C 3 24 ? 109.612 113.721 149.594 1.00 17.63 333 PHE C C 1
ATOM 4927 O O . PHE C 3 24 ? 109.920 114.898 149.378 1.00 33.77 333 PHE C O 1
ATOM 4935 N N . SER C 3 25 ? 109.504 112.818 148.618 1.00 21.89 334 SER C N 1
ATOM 4936 C CA . SER C 3 25 ? 109.691 113.202 147.225 1.00 21.23 334 SER C CA 1
ATOM 4937 C C . SER C 3 25 ? 108.609 114.149 146.725 1.00 28.60 334 SER C C 1
ATOM 4938 O O . SER C 3 25 ? 108.796 114.773 145.675 1.00 36.43 334 SER C O 1
ATOM 4941 N N . ASN C 3 26 ? 107.496 114.274 147.442 1.00 34.29 335 ASN C N 1
ATOM 4942 C CA . ASN C 3 26 ? 106.425 115.190 147.075 1.00 31.50 335 ASN C CA 1
ATOM 4943 C C . ASN C 3 26 ? 106.622 116.587 147.649 1.00 34.59 335 ASN C C 1
ATOM 4944 O O . ASN C 3 26 ? 105.766 117.453 147.440 1.00 36.00 335 ASN C O 1
ATOM 4949 N N . LEU C 3 27 ? 107.716 116.823 148.364 1.00 31.00 336 LEU C N 1
ATOM 4950 C CA . LEU C 3 27 ? 108.049 118.140 148.884 1.00 22.78 336 LEU C CA 1
ATOM 4951 C C . LEU C 3 27 ? 109.227 118.714 148.109 1.00 30.65 336 LEU C C 1
ATOM 4952 O O . LEU C 3 27 ? 110.146 117.986 147.725 1.00 36.60 336 LEU C O 1
ATOM 4957 N N . SER C 3 28 ? 109.194 120.024 147.882 1.00 34.26 337 SER C N 1
ATOM 4958 C CA . SER C 3 28 ? 110.260 120.679 147.143 1.00 31.44 337 SER C CA 1
ATOM 4959 C C . SER C 3 28 ? 111.481 120.885 148.038 1.00 32.91 337 SER C C 1
ATOM 4960 O O . SER C 3 28 ? 111.473 120.579 149.233 1.00 40.11 337 SER C O 1
ATOM 4963 N N . LEU C 3 29 ? 112.546 121.419 147.435 1.00 35.29 338 LEU C N 1
ATOM 4964 C CA . LEU C 3 29 ? 113.821 121.542 148.137 1.00 35.29 338 LEU C CA 1
ATOM 4965 C C . LEU C 3 29 ? 113.730 122.500 149.319 1.00 37.21 338 LEU C C 1
ATOM 4966 O O . LEU C 3 29 ? 114.314 122.239 150.379 1.00 42.62 338 LEU C O 1
ATOM 4971 N N . ASP C 3 30 ? 113.022 123.620 149.157 1.00 38.54 339 ASP C N 1
ATOM 4972 C CA . ASP C 3 30 ? 112.952 124.609 150.229 1.00 40.13 339 ASP C CA 1
ATOM 4973 C C . ASP C 3 30 ? 112.241 124.047 151.455 1.00 44.52 339 ASP C C 1
ATOM 4974 O O . ASP C 3 30 ? 112.657 124.292 152.593 1.00 48.59 339 ASP C O 1
ATOM 4979 N N . GLU C 3 31 ? 111.165 123.287 151.245 1.00 37.79 340 GLU C N 1
ATOM 4980 C CA . GLU C 3 31 ? 110.455 122.677 152.362 1.00 38.32 340 GLU C CA 1
ATOM 4981 C C . GLU C 3 31 ? 111.089 121.373 152.826 1.00 36.85 340 GLU C C 1
ATOM 4982 O O . GLU C 3 31 ? 110.635 120.804 153.824 1.00 44.88 340 GLU C O 1
ATOM 4988 N N . ARG C 3 32 ? 112.117 120.892 152.132 1.00 26.60 341 ARG C N 1
ATOM 4989 C CA . ARG C 3 32 ? 112.819 119.674 152.511 1.00 24.15 341 ARG C CA 1
ATOM 4990 C C . ARG C 3 32 ? 114.129 119.944 153.234 1.00 33.25 341 ARG C C 1
ATOM 4991 O O . ARG C 3 32 ? 114.603 119.081 153.979 1.00 39.96 341 ARG C O 1
ATOM 4999 N N . CYS C 3 33 ? 114.721 121.121 153.032 1.00 43.31 342 CYS C N 1
ATOM 5000 C CA . CYS C 3 33 ? 115.954 121.498 153.707 1.00 41.16 342 CYS C CA 1
ATOM 5001 C C . CYS C 3 33 ? 115.740 122.497 154.836 1.00 39.52 342 CYS C C 1
ATOM 5002 O O . CYS C 3 33 ? 116.670 122.735 155.613 1.00 43.77 342 CYS C O 1
ATOM 5005 N N . LEU C 3 34 ? 114.546 123.082 154.950 1.00 40.43 343 LEU C N 1
ATOM 5006 C CA . LEU C 3 34 ? 114.260 124.057 155.993 1.00 45.41 343 LEU C CA 1
ATOM 5007 C C . LEU C 3 34 ? 113.178 123.619 156.968 1.00 46.01 343 LEU C C 1
ATOM 5008 O O . LEU C 3 34 ? 113.111 124.169 158.072 1.00 49.78 343 LEU C O 1
ATOM 5013 N N . SER C 3 35 ? 112.335 122.658 156.597 1.00 39.75 344 SER C N 1
ATOM 5014 C CA . SER C 3 35 ? 111.252 122.201 157.460 1.00 39.56 344 SER C CA 1
ATOM 5015 C C . SER C 3 35 ? 111.416 120.755 157.895 1.00 42.06 344 SER C C 1
ATOM 5016 O O . SER C 3 35 ? 111.394 120.469 159.098 1.00 47.54 344 SER C O 1
ATOM 5019 N N . ALA C 3 36 ? 111.579 119.828 156.948 1.00 38.01 345 ALA C N 1
ATOM 5020 C CA . ALA C 3 36 ? 111.671 118.416 157.304 1.00 33.51 345 ALA C CA 1
ATOM 5021 C C . ALA C 3 36 ? 112.981 118.091 158.010 1.00 37.36 345 ALA C C 1
ATOM 5022 O O . ALA C 3 36 ? 113.019 117.191 158.856 1.00 47.52 345 ALA C O 1
ATOM 5024 N N . SER C 3 37 ? 114.059 118.805 157.681 1.00 42.69 346 SER C N 1
ATOM 5025 C CA . SER C 3 37 ? 115.360 118.517 158.272 1.00 50.67 346 SER C CA 1
ATOM 5026 C C . SER C 3 37 ? 115.503 119.053 159.691 1.00 51.79 346 SER C C 1
ATOM 5027 O O . SER C 3 37 ? 116.490 118.726 160.357 1.00 48.53 346 SER C O 1
ATOM 5030 N N . LEU C 3 38 ? 114.555 119.858 160.167 1.00 58.85 347 LEU C N 1
ATOM 5031 C CA . LEU C 3 38 ? 114.609 120.427 161.507 1.00 57.65 347 LEU C CA 1
ATOM 5032 C C . LEU C 3 38 ? 113.624 119.772 162.468 1.00 59.52 347 LEU C C 1
ATOM 5033 O O . LEU C 3 38 ? 113.403 120.298 163.563 1.00 62.54 347 LEU C O 1
ATOM 5038 N N . VAL C 3 39 ? 113.026 118.645 162.085 1.00 46.73 348 VAL C N 1
ATOM 5039 C CA . VAL C 3 39 ? 112.048 117.968 162.930 1.00 41.61 348 VAL C CA 1
ATOM 5040 C C . VAL C 3 39 ? 112.758 116.975 163.841 1.00 44.93 348 VAL C C 1
ATOM 5041 O O . VAL C 3 39 ? 112.711 117.098 165.070 1.00 51.53 348 VAL C O 1
ATOM 5045 N N . CYS C 3 40 ? 113.424 115.990 163.244 1.00 45.54 349 CYS C N 1
ATOM 5046 C CA . CYS C 3 40 ? 114.122 114.961 164.000 1.00 45.47 349 CYS C CA 1
ATOM 5047 C C . CYS C 3 40 ? 115.265 114.430 163.149 1.00 48.54 349 CYS C C 1
ATOM 5048 O O . CYS C 3 40 ? 115.291 114.616 161.930 1.00 56.55 349 CYS C O 1
ATOM 5051 N N . LYS C 3 41 ? 116.218 113.769 163.813 1.00 44.37 350 LYS C N 1
ATOM 5052 C CA . LYS C 3 41 ? 117.403 113.288 163.109 1.00 47.17 350 LYS C CA 1
ATOM 5053 C C . LYS C 3 41 ? 117.055 112.246 162.053 1.00 48.18 350 LYS C C 1
ATOM 5054 O O . LYS C 3 41 ? 117.738 112.157 161.027 1.00 53.55 350 LYS C O 1
ATOM 5060 N N . TYR C 3 42 ? 116.010 111.448 162.286 1.00 34.91 351 TYR C N 1
ATOM 5061 C CA . TYR C 3 42 ? 115.615 110.449 161.299 1.00 37.13 351 TYR C CA 1
ATOM 5062 C C . TYR C 3 42 ? 115.145 111.106 160.007 1.00 45.72 351 TYR C C 1
ATOM 5063 O O . TYR C 3 42 ? 115.520 110.676 158.909 1.00 49.39 351 TYR C O 1
ATOM 5072 N N . TRP C 3 43 ? 114.335 112.162 160.117 1.00 43.58 352 TRP C N 1
ATOM 5073 C CA . TRP C 3 43 ? 113.887 112.869 158.922 1.00 36.94 352 TRP C CA 1
ATOM 5074 C C . TRP C 3 43 ? 115.050 113.562 158.224 1.00 35.15 352 TRP C C 1
ATOM 5075 O O . TRP C 3 43 ? 115.094 113.620 156.989 1.00 41.27 352 TRP C O 1
ATOM 5086 N N . ARG C 3 44 ? 116.002 114.092 158.995 1.00 36.91 353 ARG C N 1
ATOM 5087 C CA . ARG C 3 44 ? 117.183 114.706 158.396 1.00 41.35 353 ARG C CA 1
ATOM 5088 C C . ARG C 3 44 ? 117.993 113.684 157.609 1.00 46.64 353 ARG C C 1
ATOM 5089 O O . ARG C 3 44 ? 118.423 113.950 156.481 1.00 52.34 353 ARG C O 1
ATOM 5097 N N . ASP C 3 45 ? 118.211 112.505 158.190 1.00 42.08 354 ASP C N 1
ATOM 5098 C CA . ASP C 3 45 ? 118.947 111.447 157.513 1.00 39.65 354 ASP C CA 1
ATOM 5099 C C . ASP C 3 45 ? 118.191 110.875 156.323 1.00 45.51 354 ASP C C 1
ATOM 5100 O O . ASP C 3 45 ? 118.825 110.379 155.386 1.00 48.67 354 ASP C O 1
ATOM 5105 N N . LEU C 3 46 ? 116.861 110.933 156.338 1.00 40.98 355 LEU C N 1
ATOM 5106 C CA . LEU C 3 46 ? 116.048 110.535 155.197 1.00 32.55 355 LEU C CA 1
ATOM 5107 C C . LEU C 3 46 ? 116.091 111.548 154.064 1.00 33.93 355 LEU C C 1
ATOM 5108 O O . LEU C 3 46 ? 116.096 111.161 152.892 1.00 39.69 355 LEU C O 1
ATOM 5113 N N . CYS C 3 47 ? 116.128 112.841 154.389 1.00 33.92 356 CYS C N 1
ATOM 5114 C CA . CYS C 3 47 ? 116.192 113.886 153.376 1.00 34.68 356 CYS C CA 1
ATOM 5115 C C . CYS C 3 47 ? 117.593 114.085 152.817 1.00 33.93 356 CYS C C 1
ATOM 5116 O O . CYS C 3 47 ? 117.752 114.819 151.836 1.00 40.25 356 CYS C O 1
ATOM 5119 N N . LEU C 3 48 ? 118.604 113.458 153.412 1.00 32.03 357 LEU C N 1
ATOM 5120 C CA . LEU C 3 48 ? 119.964 113.505 152.895 1.00 35.86 357 LEU C CA 1
ATOM 5121 C C . LEU C 3 48 ? 120.290 112.308 152.012 1.00 34.56 357 LEU C C 1
ATOM 5122 O O . LEU C 3 48 ? 121.469 112.046 151.753 1.00 39.77 357 LEU C O 1
ATOM 5127 N N . ASP C 3 49 ? 119.275 111.580 151.549 1.00 29.98 358 ASP C N 1
ATOM 5128 C CA . ASP C 3 49 ? 119.469 110.411 150.701 1.00 31.10 358 ASP C CA 1
ATOM 5129 C C . ASP C 3 49 ? 120.015 110.813 149.338 1.00 39.31 358 ASP C C 1
ATOM 5130 O O . ASP C 3 49 ? 119.989 111.994 148.978 1.00 43.65 358 ASP C O 1
ATOM 5135 N N . PHE C 3 50 ? 120.500 109.839 148.565 1.00 41.50 359 PHE C N 1
ATOM 5136 C CA . PHE C 3 50 ? 121.117 110.119 147.277 1.00 34.52 359 PHE C CA 1
ATOM 5137 C C . PHE C 3 50 ? 120.121 110.284 146.139 1.00 38.90 359 PHE C C 1
ATOM 5138 O O . PHE C 3 50 ? 120.490 110.841 145.100 1.00 49.58 359 PHE C O 1
ATOM 5146 N N . GLN C 3 51 ? 118.882 109.816 146.298 1.00 32.55 360 GLN C N 1
ATOM 5147 C CA . GLN C 3 51 ? 117.890 110.007 145.247 1.00 32.42 360 GLN C CA 1
ATOM 5148 C C . GLN C 3 51 ? 117.362 111.434 145.215 1.00 33.09 360 GLN C C 1
ATOM 5149 O O . GLN C 3 51 ? 116.976 111.924 144.148 1.00 33.69 360 GLN C O 1
ATOM 5155 N N . PHE C 3 52 ? 117.333 112.111 146.365 1.00 31.21 361 PHE C N 1
ATOM 5156 C CA . PHE C 3 52 ? 116.893 113.500 146.396 1.00 24.68 361 PHE C CA 1
ATOM 5157 C C . PHE C 3 52 ? 117.904 114.414 145.722 1.00 26.51 361 PHE C C 1
ATOM 5158 O O . PHE C 3 52 ? 117.540 115.482 145.217 1.00 33.29 361 PHE C O 1
ATOM 5166 N N . TRP C 3 53 ? 119.167 114.013 145.706 1.00 35.25 362 TRP C N 1
ATOM 5167 C CA . TRP C 3 53 ? 120.201 114.669 144.922 1.00 37.15 362 TRP C CA 1
ATOM 5168 C C . TRP C 3 53 ? 120.253 113.997 143.547 1.00 35.90 362 TRP C C 1
ATOM 5169 O O . TRP C 3 53 ? 119.278 113.368 143.129 1.00 42.26 362 TRP C O 1
ATOM 5180 N N . LYS C 3 54 ? 121.338 114.211 142.799 1.00 37.85 363 LYS C N 1
ATOM 5181 C CA . LYS C 3 54 ? 121.590 113.815 141.408 1.00 43.85 363 LYS C CA 1
ATOM 5182 C C . LYS C 3 54 ? 120.550 114.380 140.445 1.00 45.16 363 LYS C C 1
ATOM 5183 O O . LYS C 3 54 ? 120.539 113.993 139.271 1.00 46.41 363 LYS C O 1
ATOM 5189 N N . GLN C 3 55 ? 119.683 115.281 140.900 1.00 41.93 364 GLN C N 1
ATOM 5190 C CA . GLN C 3 55 ? 118.798 116.092 140.069 1.00 38.39 364 GLN C CA 1
ATOM 5191 C C . GLN C 3 55 ? 118.805 117.531 140.571 1.00 45.97 364 GLN C C 1
ATOM 5192 O O . GLN C 3 55 ? 117.758 118.136 140.813 1.00 53.89 364 GLN C O 1
ATOM 5198 N N . LEU C 3 56 ? 120.013 118.080 140.744 1.00 40.80 365 LEU C N 1
ATOM 5199 C CA . LEU C 3 56 ? 120.240 119.315 141.493 1.00 41.88 365 LEU C CA 1
ATOM 5200 C C . LEU C 3 56 ? 119.241 120.422 141.164 1.00 48.48 365 LEU C C 1
ATOM 5201 O O . LEU C 3 56 ? 118.458 120.839 142.025 1.00 52.62 365 LEU C O 1
ATOM 5206 N N . ASP C 3 57 ? 119.252 120.899 139.921 1.00 42.85 366 ASP C N 1
ATOM 5207 C CA . ASP C 3 57 ? 118.329 121.932 139.452 1.00 42.99 366 ASP C CA 1
ATOM 5208 C C . ASP C 3 57 ? 118.390 123.150 140.384 1.00 41.24 366 ASP C C 1
ATOM 5209 O O . ASP C 3 57 ? 117.461 123.452 141.136 1.00 44.86 366 ASP C O 1
ATOM 5214 N N . LEU C 3 58 ? 119.534 123.828 140.352 1.00 35.13 367 LEU C N 1
ATOM 5215 C CA . LEU C 3 58 ? 119.780 124.994 141.199 1.00 36.59 367 LEU C CA 1
ATOM 5216 C C . LEU C 3 58 ? 119.678 126.300 140.422 1.00 38.89 367 LEU C C 1
ATOM 5217 O O . LEU C 3 58 ? 120.423 127.248 140.682 1.00 47.44 367 LEU C O 1
ATOM 5222 N N . SER C 3 59 ? 118.759 126.372 139.465 1.00 26.47 368 SER C N 1
ATOM 5223 C CA . SER C 3 59 ? 118.606 127.569 138.653 1.00 27.00 368 SER C CA 1
ATOM 5224 C C . SER C 3 59 ? 117.945 128.691 139.449 1.00 34.28 368 SER C C 1
ATOM 5225 O O . SER C 3 59 ? 117.247 128.454 140.438 1.00 42.94 368 SER C O 1
ATOM 5228 N N . SER C 3 60 ? 118.173 129.927 138.995 1.00 35.46 369 SER C N 1
ATOM 5229 C CA . SER C 3 60 ? 117.585 131.126 139.602 1.00 35.83 369 SER C CA 1
ATOM 5230 C C . SER C 3 60 ? 117.916 131.226 141.089 1.00 37.62 369 SER C C 1
ATOM 5231 O O . SER C 3 60 ? 117.068 131.572 141.913 1.00 43.10 369 SER C O 1
ATOM 5234 N N . ARG C 3 61 ? 119.166 130.923 141.432 1.00 41.72 370 ARG C N 1
ATOM 5235 C CA . ARG C 3 61 ? 119.634 130.963 142.813 1.00 46.79 370 ARG C CA 1
ATOM 5236 C C . ARG C 3 61 ? 120.814 131.919 142.940 1.00 49.22 370 ARG C C 1
ATOM 5237 O O . ARG C 3 61 ? 121.852 131.558 143.504 1.00 50.34 370 ARG C O 1
ATOM 5243 N N . GLN C 3 62 ? 120.661 133.128 142.393 1.00 57.34 371 GLN C N 1
ATOM 5244 C CA . GLN C 3 62 ? 121.735 134.106 142.240 1.00 55.81 371 GLN C CA 1
ATOM 5245 C C . GLN C 3 62 ? 122.622 134.231 143.474 1.00 58.37 371 GLN C C 1
ATOM 5246 O O . GLN C 3 62 ? 123.818 133.929 143.411 1.00 61.00 371 GLN C O 1
ATOM 5252 N N . GLN C 3 63 ? 122.057 134.672 144.597 1.00 68.14 372 GLN C N 1
ATOM 5253 C CA . GLN C 3 63 ? 122.827 134.788 145.835 1.00 70.88 372 GLN C CA 1
ATOM 5254 C C . GLN C 3 63 ? 122.741 133.533 146.704 1.00 68.67 372 GLN C C 1
ATOM 5255 O O . GLN C 3 63 ? 122.513 133.597 147.913 1.00 66.67 372 GLN C O 1
ATOM 5261 N N . VAL C 3 64 ? 122.972 132.369 146.100 1.00 62.64 373 VAL C N 1
ATOM 5262 C CA . VAL C 3 64 ? 122.969 131.104 146.824 1.00 64.80 373 VAL C CA 1
ATOM 5263 C C . VAL C 3 64 ? 124.250 130.343 146.518 1.00 65.45 373 VAL C C 1
ATOM 5264 O O . VAL C 3 64 ? 124.998 129.968 147.427 1.00 66.76 373 VAL C O 1
ATOM 5268 N N . THR C 3 65 ? 124.511 130.114 145.230 1.00 55.91 374 THR C N 1
ATOM 5269 C CA . THR C 3 65 ? 125.586 129.221 144.804 1.00 55.32 374 THR C CA 1
ATOM 5270 C C . THR C 3 65 ? 126.919 129.970 144.706 1.00 62.62 374 THR C C 1
ATOM 5271 O O . THR C 3 65 ? 127.408 130.321 143.635 1.00 64.37 374 THR C O 1
ATOM 5275 N N . ASP C 3 66 ? 127.507 130.209 145.875 1.00 75.79 375 ASP C N 1
ATOM 5276 C CA . ASP C 3 66 ? 128.891 130.651 145.981 1.00 74.55 375 ASP C CA 1
ATOM 5277 C C . ASP C 3 66 ? 129.790 129.434 145.821 1.00 73.51 375 ASP C C 1
ATOM 5278 O O . ASP C 3 66 ? 129.349 128.402 145.306 1.00 74.57 375 ASP C O 1
ATOM 5283 N N . GLU C 3 67 ? 131.051 129.534 146.240 1.00 78.31 376 GLU C N 1
ATOM 5284 C CA . GLU C 3 67 ? 131.973 128.407 146.109 1.00 79.63 376 GLU C CA 1
ATOM 5285 C C . GLU C 3 67 ? 131.508 127.328 147.082 1.00 79.86 376 GLU C C 1
ATOM 5286 O O . GLU C 3 67 ? 132.074 127.108 148.156 1.00 76.86 376 GLU C O 1
ATOM 5292 N N . LEU C 3 68 ? 130.439 126.642 146.675 1.00 75.69 377 LEU C N 1
ATOM 5293 C CA . LEU C 3 68 ? 129.740 125.662 147.494 1.00 74.28 377 LEU C CA 1
ATOM 5294 C C . LEU C 3 68 ? 129.461 124.354 146.769 1.00 74.46 377 LEU C C 1
ATOM 5295 O O . LEU C 3 68 ? 129.261 123.333 147.439 1.00 76.90 377 LEU C O 1
ATOM 5300 N N . LEU C 3 69 ? 129.474 124.339 145.432 1.00 74.03 378 LEU C N 1
ATOM 5301 C CA . LEU C 3 69 ? 129.211 123.115 144.683 1.00 76.82 378 LEU C CA 1
ATOM 5302 C C . LEU C 3 69 ? 130.177 121.996 145.043 1.00 76.75 378 LEU C C 1
ATOM 5303 O O . LEU C 3 69 ? 129.829 120.821 144.888 1.00 78.30 378 LEU C O 1
ATOM 5308 N N . GLU C 3 70 ? 131.380 122.328 145.520 1.00 79.13 379 GLU C N 1
ATOM 5309 C CA . GLU C 3 70 ? 132.279 121.298 146.022 1.00 79.55 379 GLU C CA 1
ATOM 5310 C C . GLU C 3 70 ? 131.719 120.608 147.261 1.00 79.51 379 GLU C C 1
ATOM 5311 O O . GLU C 3 70 ? 131.926 119.401 147.429 1.00 80.36 379 GLU C O 1
ATOM 5317 N N . LYS C 3 71 ? 130.991 121.335 148.114 1.00 74.61 380 LYS C N 1
ATOM 5318 C CA . LYS C 3 71 ? 130.351 120.714 149.268 1.00 75.16 380 LYS C CA 1
ATOM 5319 C C . LYS C 3 71 ? 129.212 119.795 148.842 1.00 76.17 380 LYS C C 1
ATOM 5320 O O . LYS C 3 71 ? 129.043 118.708 149.406 1.00 79.25 380 LYS C O 1
ATOM 5326 N N . ILE C 3 72 ? 128.429 120.212 147.843 1.00 69.13 381 ILE C N 1
ATOM 5327 C CA . ILE C 3 72 ? 127.342 119.377 147.335 1.00 69.48 381 ILE C CA 1
ATOM 5328 C C . ILE C 3 72 ? 127.850 118.148 146.603 1.00 70.98 381 ILE C C 1
ATOM 5329 O O . ILE C 3 72 ? 127.212 117.089 146.671 1.00 74.12 381 ILE C O 1
ATOM 5334 N N . ALA C 3 73 ? 128.987 118.249 145.919 1.00 71.57 382 ALA C N 1
ATOM 5335 C CA . ALA C 3 73 ? 129.552 117.126 145.185 1.00 72.40 382 ALA C CA 1
ATOM 5336 C C . ALA C 3 73 ? 130.352 116.176 146.063 1.00 74.50 382 ALA C C 1
ATOM 5337 O O . ALA C 3 73 ? 130.419 114.981 145.758 1.00 74.32 382 ALA C O 1
ATOM 5339 N N . SER C 3 74 ? 130.964 116.673 147.141 1.00 75.85 383 SER C N 1
ATOM 5340 C CA . SER C 3 74 ? 131.722 115.796 148.026 1.00 74.40 383 SER C CA 1
ATOM 5341 C C . SER C 3 74 ? 130.805 114.840 148.780 1.00 73.25 383 SER C C 1
ATOM 5342 O O . SER C 3 74 ? 131.062 113.631 148.826 1.00 75.64 383 SER C O 1
ATOM 5345 N N . ARG C 3 75 ? 129.730 115.360 149.375 1.00 66.02 384 ARG C N 1
ATOM 5346 C CA . ARG C 3 75 ? 128.842 114.535 150.183 1.00 69.67 384 ARG C CA 1
ATOM 5347 C C . ARG C 3 75 ? 127.809 113.781 149.356 1.00 71.43 384 ARG C C 1
ATOM 5348 O O . ARG C 3 75 ? 127.159 112.872 149.885 1.00 72.49 384 ARG C O 1
ATOM 5354 N N . SER C 3 76 ? 127.640 114.130 148.082 1.00 69.27 385 SER C N 1
ATOM 5355 C CA . SER C 3 76 ? 126.684 113.451 147.210 1.00 68.92 385 SER C CA 1
ATOM 5356 C C . SER C 3 76 ? 127.329 113.274 145.844 1.00 68.69 385 SER C C 1
ATOM 5357 O O . SER C 3 76 ? 127.522 114.251 145.114 1.00 71.65 385 SER C O 1
ATOM 5360 N N . GLN C 3 77 ? 127.659 112.034 145.502 1.00 68.71 386 GLN C N 1
ATOM 5361 C CA . GLN C 3 77 ? 128.289 111.704 144.236 1.00 69.48 386 GLN C CA 1
ATOM 5362 C C . GLN C 3 77 ? 127.230 111.259 143.228 1.00 68.87 386 GLN C C 1
ATOM 5363 O O . GLN C 3 77 ? 126.024 111.379 143.467 1.00 70.35 386 GLN C O 1
ATOM 5369 N N . ASN C 3 78 ? 127.693 110.740 142.093 1.00 61.64 387 ASN C N 1
ATOM 5370 C CA . ASN C 3 78 ? 126.867 110.201 141.007 1.00 63.43 387 ASN C CA 1
ATOM 5371 C C . ASN C 3 78 ? 125.656 111.087 140.709 1.00 62.74 387 ASN C C 1
ATOM 5372 O O . ASN C 3 78 ? 124.506 110.647 140.697 1.00 59.70 387 ASN C O 1
ATOM 5377 N N . ILE C 3 79 ? 125.940 112.361 140.452 1.00 54.22 388 ILE C N 1
ATOM 5378 C CA . ILE C 3 79 ? 124.920 113.286 139.969 1.00 46.55 388 ILE C CA 1
ATOM 5379 C C . ILE C 3 79 ? 124.796 113.121 138.460 1.00 44.44 388 ILE C C 1
ATOM 5380 O O . ILE C 3 79 ? 125.783 113.250 137.728 1.00 50.22 388 ILE C O 1
ATOM 5385 N N . ILE C 3 80 ? 123.578 112.837 137.990 1.00 45.18 389 ILE C N 1
ATOM 5386 C CA . ILE C 3 80 ? 123.350 112.502 136.590 1.00 47.12 389 ILE C CA 1
ATOM 5387 C C . ILE C 3 80 ? 122.708 113.637 135.808 1.00 49.85 389 ILE C C 1
ATOM 5388 O O . ILE C 3 80 ? 122.534 113.513 134.589 1.00 54.14 389 ILE C O 1
ATOM 5393 N N . GLU C 3 81 ? 122.359 114.741 136.464 1.00 46.91 390 GLU C N 1
ATOM 5394 C CA . GLU C 3 81 ? 121.739 115.864 135.772 1.00 41.04 390 GLU C CA 1
ATOM 5395 C C . GLU C 3 81 ? 121.942 117.123 136.599 1.00 39.31 390 GLU C C 1
ATOM 5396 O O . GLU C 3 81 ? 121.752 117.102 137.818 1.00 48.93 390 GLU C O 1
ATOM 5402 N N . ILE C 3 82 ? 122.328 118.208 135.935 1.00 29.53 391 ILE C N 1
ATOM 5403 C CA . ILE C 3 82 ? 122.555 119.489 136.588 1.00 34.30 391 ILE C CA 1
ATOM 5404 C C . ILE C 3 82 ? 121.810 120.568 135.816 1.00 41.78 391 ILE C C 1
ATOM 5405 O O . ILE C 3 82 ? 121.515 120.419 134.625 1.00 42.51 391 ILE C O 1
ATOM 5410 N N . ASN C 3 83 ? 121.487 121.657 136.512 1.00 39.16 392 ASN C N 1
ATOM 5411 C CA . ASN C 3 83 ? 120.802 122.802 135.910 1.00 25.81 392 ASN C CA 1
ATOM 5412 C C . ASN C 3 83 ? 121.245 124.047 136.670 1.00 23.66 392 ASN C C 1
ATOM 5413 O O . ASN C 3 83 ? 120.784 124.296 137.789 1.00 41.64 392 ASN C O 1
ATOM 5418 N N . ILE C 3 84 ? 122.138 124.823 136.059 1.00 22.53 393 ILE C N 1
ATOM 5419 C CA . ILE C 3 84 ? 122.728 125.983 136.715 1.00 28.93 393 ILE C CA 1
ATOM 5420 C C . ILE C 3 84 ? 122.401 127.193 135.839 1.00 40.32 393 ILE C C 1
ATOM 5421 O O . ILE C 3 84 ? 123.192 128.133 135.710 1.00 45.53 393 ILE C O 1
ATOM 5426 N N . SER C 3 85 ? 121.230 127.163 135.209 1.00 33.66 394 SER C N 1
ATOM 5427 C CA . SER C 3 85 ? 120.815 128.255 134.340 1.00 21.83 394 SER C CA 1
ATOM 5428 C C . SER C 3 85 ? 120.535 129.520 135.145 1.00 27.14 394 SER C C 1
ATOM 5429 O O . SER C 3 85 ? 120.186 129.469 136.328 1.00 40.79 394 SER C O 1
ATOM 5432 N N . ASP C 3 86 ? 120.701 130.669 134.483 1.00 39.08 395 ASP C N 1
ATOM 5433 C CA . ASP C 3 86 ? 120.480 131.986 135.088 1.00 43.56 395 ASP C CA 1
ATOM 5434 C C . ASP C 3 86 ? 121.349 132.192 136.326 1.00 47.11 395 ASP C C 1
ATOM 5435 O O . ASP C 3 86 ? 120.926 132.819 137.301 1.00 49.00 395 ASP C O 1
ATOM 5440 N N . CYS C 3 87 ? 122.564 131.656 136.295 1.00 58.40 396 CYS C N 1
ATOM 5441 C CA . CYS C 3 87 ? 123.479 131.765 137.421 1.00 57.25 396 CYS C CA 1
ATOM 5442 C C . CYS C 3 87 ? 124.374 132.992 137.279 1.00 58.29 396 CYS C C 1
ATOM 5443 O O . CYS C 3 87 ? 124.741 133.397 136.174 1.00 61.44 396 CYS C O 1
ATOM 5446 N N . ARG C 3 88 ? 124.727 133.589 138.421 1.00 56.83 397 ARG C N 1
ATOM 5447 C CA . ARG C 3 88 ? 125.514 134.815 138.408 1.00 60.31 397 ARG C CA 1
ATOM 5448 C C . ARG C 3 88 ? 126.575 134.904 139.497 1.00 62.19 397 ARG C C 1
ATOM 5449 O O . ARG C 3 88 ? 127.203 135.961 139.624 1.00 64.08 397 ARG C O 1
ATOM 5455 N N . SER C 3 89 ? 126.799 133.852 140.286 1.00 65.78 398 SER C N 1
ATOM 5456 C CA . SER C 3 89 ? 127.693 133.935 141.438 1.00 64.20 398 SER C CA 1
ATOM 5457 C C . SER C 3 89 ? 129.001 133.176 141.226 1.00 65.05 398 SER C C 1
ATOM 5458 O O . SER C 3 89 ? 130.079 133.703 141.514 1.00 66.87 398 SER C O 1
ATOM 5461 N N . MET C 3 90 ? 128.928 131.948 140.720 1.00 63.84 399 MET C N 1
ATOM 5462 C CA . MET C 3 90 ? 130.111 131.106 140.622 1.00 66.57 399 MET C CA 1
ATOM 5463 C C . MET C 3 90 ? 131.112 131.679 139.626 1.00 70.99 399 MET C C 1
ATOM 5464 O O . MET C 3 90 ? 130.760 132.423 138.707 1.00 70.91 399 MET C O 1
ATOM 5469 N N . SER C 3 91 ? 132.378 131.334 139.832 1.00 74.39 400 SER C N 1
ATOM 5470 C CA . SER C 3 91 ? 133.413 131.559 138.837 1.00 71.32 400 SER C CA 1
ATOM 5471 C C . SER C 3 91 ? 133.483 130.335 137.923 1.00 70.09 400 SER C C 1
ATOM 5472 O O . SER C 3 91 ? 132.647 129.431 138.001 1.00 72.45 400 SER C O 1
ATOM 5475 N N . ASP C 3 92 ? 134.484 130.287 137.042 1.00 77.13 401 ASP C N 1
ATOM 5476 C CA . ASP C 3 92 ? 134.675 129.092 136.224 1.00 78.60 401 ASP C CA 1
ATOM 5477 C C . ASP C 3 92 ? 135.014 127.883 137.089 1.00 82.47 401 ASP C C 1
ATOM 5478 O O . ASP C 3 92 ? 134.432 126.802 136.923 1.00 81.37 401 ASP C O 1
ATOM 5483 N N . ASN C 3 93 ? 135.912 128.061 138.058 1.00 83.49 402 ASN C N 1
ATOM 5484 C CA . ASN C 3 93 ? 136.338 126.956 138.914 1.00 81.22 402 ASN C CA 1
ATOM 5485 C C . ASN C 3 93 ? 135.319 126.637 139.999 1.00 81.35 402 ASN C C 1
ATOM 5486 O O . ASN C 3 93 ? 135.655 126.475 141.174 1.00 81.47 402 ASN C O 1
ATOM 5491 N N . GLY C 3 94 ? 134.059 126.519 139.596 1.00 76.04 403 GLY C N 1
ATOM 5492 C CA . GLY C 3 94 ? 133.000 125.970 140.410 1.00 75.75 403 GLY C CA 1
ATOM 5493 C C . GLY C 3 94 ? 132.317 124.902 139.586 1.00 77.40 403 GLY C C 1
ATOM 5494 O O . GLY C 3 94 ? 131.592 124.052 140.112 1.00 80.24 403 GLY C O 1
ATOM 5495 N N . VAL C 3 95 ? 132.551 124.950 138.274 1.00 72.20 404 VAL C N 1
ATOM 5496 C CA . VAL C 3 95 ? 132.070 123.915 137.368 1.00 74.02 404 VAL C CA 1
ATOM 5497 C C . VAL C 3 95 ? 133.237 123.000 137.027 1.00 78.97 404 VAL C C 1
ATOM 5498 O O . VAL C 3 95 ? 133.097 121.771 137.016 1.00 78.95 404 VAL C O 1
ATOM 5502 N N . CYS C 3 96 ? 134.403 123.600 136.766 1.00 87.96 405 CYS C N 1
ATOM 5503 C CA . CYS C 3 96 ? 135.592 122.831 136.418 1.00 86.38 405 CYS C CA 1
ATOM 5504 C C . CYS C 3 96 ? 135.968 121.829 137.500 1.00 84.55 405 CYS C C 1
ATOM 5505 O O . CYS C 3 96 ? 136.554 120.787 137.188 1.00 85.59 405 CYS C O 1
ATOM 5508 N N . VAL C 3 97 ? 135.647 122.116 138.758 1.00 76.34 406 VAL C N 1
ATOM 5509 C CA . VAL C 3 97 ? 135.889 121.157 139.829 1.00 77.62 406 VAL C CA 1
ATOM 5510 C C . VAL C 3 97 ? 134.758 120.140 139.926 1.00 78.14 406 VAL C C 1
ATOM 5511 O O . VAL C 3 97 ? 135.000 118.968 140.230 1.00 80.89 406 VAL C O 1
ATOM 5515 N N . LEU C 3 98 ? 133.519 120.555 139.638 1.00 75.21 407 LEU C N 1
ATOM 5516 C CA . LEU C 3 98 ? 132.384 119.647 139.776 1.00 75.72 407 LEU C CA 1
ATOM 5517 C C . LEU C 3 98 ? 132.511 118.463 138.828 1.00 78.03 407 LEU C C 1
ATOM 5518 O O . LEU C 3 98 ? 132.294 117.312 139.227 1.00 79.79 407 LEU C O 1
ATOM 5523 N N . ALA C 3 99 ? 132.882 118.724 137.572 1.00 80.79 408 ALA C N 1
ATOM 5524 C CA . ALA C 3 99 ? 133.115 117.635 136.632 1.00 81.83 408 ALA C CA 1
ATOM 5525 C C . ALA C 3 99 ? 134.245 116.729 137.100 1.00 82.87 408 ALA C C 1
ATOM 5526 O O . ALA C 3 99 ? 134.244 115.531 136.794 1.00 81.83 408 ALA C O 1
ATOM 5528 N N . PHE C 3 100 ? 135.208 117.275 137.848 1.00 81.53 409 PHE C N 1
ATOM 5529 C CA . PHE C 3 100 ? 136.282 116.450 138.386 1.00 79.33 409 PHE C CA 1
ATOM 5530 C C . PHE C 3 100 ? 135.781 115.477 139.444 1.00 78.33 409 PHE C C 1
ATOM 5531 O O . PHE C 3 100 ? 136.447 114.471 139.708 1.00 78.61 409 PHE C O 1
ATOM 5539 N N . LYS C 3 101 ? 134.626 115.750 140.048 1.00 73.40 410 LYS C N 1
ATOM 5540 C CA . LYS C 3 101 ? 134.080 114.907 141.101 1.00 74.42 410 LYS C CA 1
ATOM 5541 C C . LYS C 3 101 ? 132.774 114.233 140.705 1.00 75.04 410 LYS C C 1
ATOM 5542 O O . LYS C 3 101 ? 132.195 113.507 141.521 1.00 75.19 410 LYS C O 1
ATOM 5548 N N . CYS C 3 102 ? 132.296 114.449 139.481 1.00 75.72 411 CYS C N 1
ATOM 5549 C CA . CYS C 3 102 ? 131.037 113.879 139.000 1.00 76.56 411 CYS C CA 1
ATOM 5550 C C . CYS C 3 102 ? 131.260 113.267 137.624 1.00 76.00 411 CYS C C 1
ATOM 5551 O O . CYS C 3 102 ? 131.082 113.935 136.597 1.00 76.28 411 CYS C O 1
ATOM 5554 N N . PRO C 3 103 ? 131.654 111.994 137.564 1.00 74.47 412 PRO C N 1
ATOM 5555 C CA . PRO C 3 103 ? 131.892 111.339 136.273 1.00 74.58 412 PRO C CA 1
ATOM 5556 C C . PRO C 3 103 ? 130.644 110.800 135.590 1.00 73.57 412 PRO C C 1
ATOM 5557 O O . PRO C 3 103 ? 130.774 109.982 134.675 1.00 74.40 412 PRO C O 1
ATOM 5561 N N . GLY C 3 104 ? 129.447 111.218 135.997 1.00 63.22 413 GLY C N 1
ATOM 5562 C CA . GLY C 3 104 ? 128.237 110.672 135.413 1.00 61.80 413 GLY C CA 1
ATOM 5563 C C . GLY C 3 104 ? 127.205 111.692 134.977 1.00 64.83 413 GLY C C 1
ATOM 5564 O O . GLY C 3 104 ? 126.002 111.429 135.066 1.00 66.14 413 GLY C O 1
ATOM 5565 N N . LEU C 3 105 ? 127.649 112.855 134.508 1.00 58.51 414 LEU C N 1
ATOM 5566 C CA . LEU C 3 105 ? 126.718 113.862 134.017 1.00 52.44 414 LEU C CA 1
ATOM 5567 C C . LEU C 3 105 ? 126.076 113.414 132.709 1.00 51.45 414 LEU C C 1
ATOM 5568 O O . LEU C 3 105 ? 126.705 112.763 131.872 1.00 55.31 414 LEU C O 1
ATOM 5573 N N . LEU C 3 106 ? 124.803 113.769 132.538 1.00 57.20 415 LEU C N 1
ATOM 5574 C CA . LEU C 3 106 ? 124.072 113.406 131.330 1.00 58.45 415 LEU C CA 1
ATOM 5575 C C . LEU C 3 106 ? 123.363 114.603 130.707 1.00 60.06 415 LEU C C 1
ATOM 5576 O O . LEU C 3 106 ? 123.171 114.650 129.487 1.00 66.02 415 LEU C O 1
ATOM 5581 N N . ARG C 3 107 ? 122.967 115.572 131.529 1.00 48.23 416 ARG C N 1
ATOM 5582 C CA . ARG C 3 107 ? 122.079 116.649 131.093 1.00 47.97 416 ARG C CA 1
ATOM 5583 C C . ARG C 3 107 ? 122.576 118.006 131.587 1.00 50.39 416 ARG C C 1
ATOM 5584 O O . ARG C 3 107 ? 121.840 118.775 132.207 1.00 56.19 416 ARG C O 1
ATOM 5590 N N . TYR C 3 108 ? 123.849 118.306 131.330 1.00 40.39 417 TYR C N 1
ATOM 5591 C CA . TYR C 3 108 ? 124.398 119.615 131.668 1.00 37.89 417 TYR C CA 1
ATOM 5592 C C . TYR C 3 108 ? 123.611 120.727 130.980 1.00 43.48 417 TYR C C 1
ATOM 5593 O O . TYR C 3 108 ? 123.316 120.649 129.784 1.00 48.05 417 TYR C O 1
ATOM 5601 N N . THR C 3 109 ? 123.273 121.766 131.744 1.00 40.81 418 THR C N 1
ATOM 5602 C CA . THR C 3 109 ? 122.520 122.903 131.218 1.00 33.58 418 THR C CA 1
ATOM 5603 C C . THR C 3 109 ? 122.938 124.158 131.967 1.00 29.78 418 THR C C 1
ATOM 5604 O O . THR C 3 109 ? 122.762 124.240 133.186 1.00 40.23 418 THR C O 1
ATOM 5608 N N . ALA C 3 110 ? 123.488 125.129 131.241 1.00 29.34 419 ALA C N 1
ATOM 5609 C CA . ALA C 3 110 ? 123.994 126.369 131.825 1.00 32.16 419 ALA C CA 1
ATOM 5610 C C . ALA C 3 110 ? 123.536 127.569 131.000 1.00 44.75 419 ALA C C 1
ATOM 5611 O O . ALA C 3 110 ? 124.331 128.424 130.609 1.00 49.77 419 ALA C O 1
ATOM 5613 N N . TYR C 3 111 ? 122.236 127.629 130.714 1.00 47.87 420 TYR C N 1
ATOM 5614 C CA . TYR C 3 111 ? 121.687 128.717 129.914 1.00 34.64 420 TYR C CA 1
ATOM 5615 C C . TYR C 3 111 ? 121.950 130.074 130.556 1.00 36.49 420 TYR C C 1
ATOM 5616 O O . TYR C 3 111 ? 121.773 130.255 131.764 1.00 47.23 420 TYR C O 1
ATOM 5624 N N . ARG C 3 112 ? 122.372 131.031 129.725 1.00 40.71 421 ARG C N 1
ATOM 5625 C CA . ARG C 3 112 ? 122.437 132.447 130.094 1.00 44.25 421 ARG C CA 1
ATOM 5626 C C . ARG C 3 112 ? 123.296 132.685 131.335 1.00 47.14 421 ARG C C 1
ATOM 5627 O O . ARG C 3 112 ? 122.904 133.409 132.252 1.00 55.04 421 ARG C O 1
ATOM 5633 N N . CYS C 3 113 ? 124.475 132.072 131.369 1.00 46.41 422 CYS C N 1
ATOM 5634 C CA . CYS C 3 113 ? 125.448 132.297 132.437 1.00 47.43 422 CYS C CA 1
ATOM 5635 C C . CYS C 3 113 ? 126.724 132.823 131.784 1.00 51.29 422 CYS C C 1
ATOM 5636 O O . CYS C 3 113 ? 127.651 132.062 131.499 1.00 58.13 422 CYS C O 1
ATOM 5639 N N . LYS C 3 114 ? 126.774 134.137 131.572 1.00 57.75 423 LYS C N 1
ATOM 5640 C CA . LYS C 3 114 ? 127.847 134.756 130.805 1.00 60.53 423 LYS C CA 1
ATOM 5641 C C . LYS C 3 114 ? 129.184 134.781 131.538 1.00 59.19 423 LYS C C 1
ATOM 5642 O O . LYS C 3 114 ? 130.200 135.116 130.920 1.00 62.02 423 LYS C O 1
ATOM 5648 N N . GLN C 3 115 ? 129.215 134.443 132.826 1.00 58.66 424 GLN C N 1
ATOM 5649 C CA . GLN C 3 115 ? 130.460 134.478 133.583 1.00 58.55 424 GLN C CA 1
ATOM 5650 C C . GLN C 3 115 ? 131.399 133.327 133.248 1.00 62.66 424 GLN C C 1
ATOM 5651 O O . GLN C 3 115 ? 132.573 133.378 133.629 1.00 64.50 424 GLN C O 1
ATOM 5657 N N . LEU C 3 116 ? 130.922 132.299 132.552 1.00 65.07 425 LEU C N 1
ATOM 5658 C CA . LEU C 3 116 ? 131.748 131.154 132.207 1.00 64.60 425 LEU C CA 1
ATOM 5659 C C . LEU C 3 116 ? 132.431 131.367 130.857 1.00 67.03 425 LEU C C 1
ATOM 5660 O O . LEU C 3 116 ? 132.151 132.322 130.129 1.00 67.73 425 LEU C O 1
ATOM 5665 N N . SER C 3 117 ? 133.342 130.455 130.527 1.00 80.73 426 SER C N 1
ATOM 5666 C CA . SER C 3 117 ? 134.150 130.561 129.318 1.00 81.24 426 SER C CA 1
ATOM 5667 C C . SER C 3 117 ? 134.342 129.164 128.735 1.00 83.25 426 SER C C 1
ATOM 5668 O O . SER C 3 117 ? 133.617 128.222 129.070 1.00 85.38 426 SER C O 1
ATOM 5671 N N . ASP C 3 118 ? 135.325 129.042 127.838 1.00 87.10 427 ASP C N 1
ATOM 5672 C CA . ASP C 3 118 ? 135.577 127.771 127.163 1.00 86.25 427 ASP C CA 1
ATOM 5673 C C . ASP C 3 118 ? 136.036 126.696 128.140 1.00 84.99 427 ASP C C 1
ATOM 5674 O O . ASP C 3 118 ? 135.702 125.516 127.973 1.00 87.11 427 ASP C O 1
ATOM 5679 N N . THR C 3 119 ? 136.807 127.081 129.161 1.00 81.16 428 THR C N 1
ATOM 5680 C CA . THR C 3 119 ? 137.414 126.102 130.057 1.00 84.45 428 THR C CA 1
ATOM 5681 C C . THR C 3 119 ? 136.380 125.261 130.793 1.00 87.27 428 THR C C 1
ATOM 5682 O O . THR C 3 119 ? 136.666 124.107 131.128 1.00 87.75 428 THR C O 1
ATOM 5686 N N . SER C 3 120 ? 135.186 125.802 131.046 1.00 84.98 429 SER C N 1
ATOM 5687 C CA . SER C 3 120 ? 134.129 124.999 131.654 1.00 83.04 429 SER C CA 1
ATOM 5688 C C . SER C 3 120 ? 133.745 123.832 130.751 1.00 83.89 429 SER C C 1
ATOM 5689 O O . SER C 3 120 ? 133.672 122.681 131.199 1.00 86.41 429 SER C O 1
ATOM 5692 N N . ILE C 3 121 ? 133.510 124.114 129.468 1.00 80.79 430 ILE C N 1
ATOM 5693 C CA . ILE C 3 121 ? 133.190 123.057 128.514 1.00 81.61 430 ILE C CA 1
ATOM 5694 C C . ILE C 3 121 ? 134.365 122.098 128.371 1.00 85.73 430 ILE C C 1
ATOM 5695 O O . ILE C 3 121 ? 134.179 120.880 128.256 1.00 86.04 430 ILE C O 1
ATOM 5700 N N . ILE C 3 122 ? 135.590 122.628 128.388 1.00 88.34 431 ILE C N 1
ATOM 5701 C CA . ILE C 3 122 ? 136.776 121.780 128.281 1.00 86.13 431 ILE C CA 1
ATOM 5702 C C . ILE C 3 122 ? 136.822 120.778 129.427 1.00 85.64 431 ILE C C 1
ATOM 5703 O O . ILE C 3 122 ? 137.000 119.572 129.212 1.00 85.92 431 ILE C O 1
ATOM 5708 N N . ALA C 3 123 ? 136.660 121.259 130.662 1.00 81.80 432 ALA C N 1
ATOM 5709 C CA . ALA C 3 123 ? 136.693 120.384 131.828 1.00 81.94 432 ALA C CA 1
ATOM 5710 C C . ALA C 3 123 ? 135.540 119.389 131.817 1.00 83.35 432 ALA C C 1
ATOM 5711 O O . ALA C 3 123 ? 135.727 118.216 132.163 1.00 85.17 432 ALA C O 1
ATOM 5713 N N . VAL C 3 124 ? 134.345 119.836 131.424 1.00 85.21 433 VAL C N 1
ATOM 5714 C CA . VAL C 3 124 ? 133.196 118.937 131.380 1.00 84.66 433 VAL C CA 1
ATOM 5715 C C . VAL C 3 124 ? 133.438 117.814 130.377 1.00 85.00 433 VAL C C 1
ATOM 5716 O O . VAL C 3 124 ? 133.159 116.642 130.654 1.00 85.65 433 VAL C O 1
ATOM 5720 N N . ALA C 3 125 ? 133.971 118.153 129.201 1.00 86.55 434 ALA C N 1
ATOM 5721 C CA . ALA C 3 125 ? 134.250 117.134 128.195 1.00 86.80 434 ALA C CA 1
ATOM 5722 C C . ALA C 3 125 ? 135.367 116.198 128.641 1.00 87.65 434 ALA C C 1
ATOM 5723 O O . ALA C 3 125 ? 135.309 114.990 128.386 1.00 88.16 434 ALA C O 1
ATOM 5725 N N . SER C 3 126 ? 136.390 116.733 129.309 1.00 86.30 435 SER C N 1
ATOM 5726 C CA . SER C 3 126 ? 137.543 115.928 129.689 1.00 85.55 435 SER C CA 1
ATOM 5727 C C . SER C 3 126 ? 137.313 115.092 130.942 1.00 84.76 435 SER C C 1
ATOM 5728 O O . SER C 3 126 ? 138.095 114.170 131.198 1.00 85.56 435 SER C O 1
ATOM 5731 N N . HIS C 3 127 ? 136.274 115.383 131.727 1.00 81.14 436 HIS C N 1
ATOM 5732 C CA . HIS C 3 127 ? 135.995 114.613 132.931 1.00 80.60 436 HIS C CA 1
ATOM 5733 C C . HIS C 3 127 ? 134.671 113.860 132.893 1.00 81.39 436 HIS C C 1
ATOM 5734 O O . HIS C 3 127 ? 134.336 113.188 133.874 1.00 80.54 436 HIS C O 1
ATOM 5741 N N . CYS C 3 128 ? 133.912 113.948 131.802 1.00 85.76 437 CYS C N 1
ATOM 5742 C CA . CYS C 3 128 ? 132.639 113.241 131.656 1.00 84.92 437 CYS C CA 1
ATOM 5743 C C . CYS C 3 128 ? 132.651 112.488 130.333 1.00 83.68 437 CYS C C 1
ATOM 5744 O O . CYS C 3 128 ? 132.145 112.984 129.317 1.00 83.42 437 CYS C O 1
ATOM 5747 N N . PRO C 3 129 ? 133.234 111.284 130.305 1.00 86.98 438 PRO C N 1
ATOM 5748 C CA . PRO C 3 129 ? 133.271 110.509 129.054 1.00 87.96 438 PRO C CA 1
ATOM 5749 C C . PRO C 3 129 ? 131.898 110.147 128.515 1.00 86.70 438 PRO C C 1
ATOM 5750 O O . PRO C 3 129 ? 131.765 109.945 127.302 1.00 88.87 438 PRO C O 1
ATOM 5754 N N . LEU C 3 130 ? 130.881 110.062 129.368 1.00 78.93 439 LEU C N 1
ATOM 5755 C CA . LEU C 3 130 ? 129.512 109.759 128.959 1.00 79.75 439 LEU C CA 1
ATOM 5756 C C . LEU C 3 130 ? 128.670 111.000 129.226 1.00 79.90 439 LEU C C 1
ATOM 5757 O O . LEU C 3 130 ? 128.522 111.420 130.378 1.00 81.84 439 LEU C O 1
ATOM 5762 N N . LEU C 3 131 ? 128.132 111.593 128.164 1.00 74.55 440 LEU C N 1
ATOM 5763 C CA . LEU C 3 131 ? 127.302 112.784 128.264 1.00 70.53 440 LEU C CA 1
ATOM 5764 C C . LEU C 3 131 ? 126.315 112.768 127.106 1.00 70.67 440 LEU C C 1
ATOM 5765 O O . LEU C 3 131 ? 126.663 112.355 125.996 1.00 78.73 440 LEU C O 1
ATOM 5770 N N . GLN C 3 132 ? 125.084 113.212 127.362 1.00 72.38 441 GLN C N 1
ATOM 5771 C CA . GLN C 3 132 ? 124.014 113.092 126.382 1.00 76.26 441 GLN C CA 1
ATOM 5772 C C . GLN C 3 132 ? 123.286 114.391 126.065 1.00 78.52 441 GLN C C 1
ATOM 5773 O O . GLN C 3 132 ? 122.398 114.378 125.206 1.00 79.80 441 GLN C O 1
ATOM 5779 N N . LYS C 3 133 ? 123.623 115.502 126.716 1.00 74.74 442 LYS C N 1
ATOM 5780 C CA . LYS C 3 133 ? 122.869 116.739 126.523 1.00 71.16 442 LYS C CA 1
ATOM 5781 C C . LYS C 3 133 ? 123.712 117.922 126.968 1.00 69.48 442 LYS C C 1
ATOM 5782 O O . LYS C 3 133 ? 124.049 118.029 128.152 1.00 72.32 442 LYS C O 1
ATOM 5788 N N . VAL C 3 134 ? 124.043 118.809 126.033 1.00 67.02 443 VAL C N 1
ATOM 5789 C CA . VAL C 3 134 ? 124.721 120.066 126.334 1.00 69.78 443 VAL C CA 1
ATOM 5790 C C . VAL C 3 134 ? 123.881 121.192 125.746 1.00 76.13 443 VAL C C 1
ATOM 5791 O O . VAL C 3 134 ? 123.728 121.293 124.521 1.00 77.28 443 VAL C O 1
ATOM 5795 N N . HIS C 3 135 ? 123.344 122.043 126.616 1.00 64.92 444 HIS C N 1
ATOM 5796 C CA . HIS C 3 135 ? 122.507 123.173 126.224 1.00 56.35 444 HIS C CA 1
ATOM 5797 C C . HIS C 3 135 ? 123.087 124.432 126.863 1.00 54.94 444 HIS C C 1
ATOM 5798 O O . HIS C 3 135 ? 122.866 124.692 128.048 1.00 57.27 444 HIS C O 1
ATOM 5805 N N . VAL C 3 136 ? 123.835 125.210 126.083 1.00 56.54 445 VAL C N 1
ATOM 5806 C CA . VAL C 3 136 ? 124.385 126.479 126.544 1.00 56.56 445 VAL C CA 1
ATOM 5807 C C . VAL C 3 136 ? 123.829 127.596 125.673 1.00 60.80 445 VAL C C 1
ATOM 5808 O O . VAL C 3 136 ? 123.922 127.547 124.440 1.00 66.54 445 VAL C O 1
ATOM 5812 N N . GLY C 3 137 ? 123.241 128.604 126.314 1.00 64.78 446 GLY C N 1
ATOM 5813 C CA . GLY C 3 137 ? 122.540 129.650 125.596 1.00 63.87 446 GLY C CA 1
ATOM 5814 C C . GLY C 3 137 ? 123.340 130.918 125.385 1.00 63.11 446 GLY C C 1
ATOM 5815 O O . GLY C 3 137 ? 124.443 130.878 124.833 1.00 66.92 446 GLY C O 1
ATOM 5816 N N . ASN C 3 138 ? 122.798 132.053 125.832 1.00 62.92 447 ASN C N 1
ATOM 5817 C CA . ASN C 3 138 ? 123.416 133.360 125.601 1.00 66.54 447 ASN C CA 1
ATOM 5818 C C . ASN C 3 138 ? 124.674 133.458 126.458 1.00 70.34 447 ASN C C 1
ATOM 5819 O O . ASN C 3 138 ? 124.715 134.107 127.506 1.00 73.32 447 ASN C O 1
ATOM 5824 N N . GLN C 3 139 ? 125.725 132.788 125.989 1.00 64.77 448 GLN C N 1
ATOM 5825 C CA . GLN C 3 139 ? 126.986 132.691 126.709 1.00 61.06 448 GLN C CA 1
ATOM 5826 C C . GLN C 3 139 ? 128.148 133.190 125.861 1.00 65.22 448 GLN C C 1
ATOM 5827 O O . GLN C 3 139 ? 129.161 132.496 125.724 1.00 68.38 448 GLN C O 1
ATOM 5833 N N . ASP C 3 140 ? 128.006 134.379 125.275 1.00 79.54 449 ASP C N 1
ATOM 5834 C CA . ASP C 3 140 ? 129.036 134.906 124.387 1.00 77.55 449 ASP C CA 1
ATOM 5835 C C . ASP C 3 140 ? 130.372 135.067 125.099 1.00 75.24 449 ASP C C 1
ATOM 5836 O O . ASP C 3 140 ? 130.543 135.997 125.889 1.00 75.54 449 ASP C O 1
ATOM 5841 N N . LYS C 3 141 ? 131.328 134.213 124.711 1.00 71.66 450 LYS C N 1
ATOM 5842 C CA . LYS C 3 141 ? 132.708 133.995 125.160 1.00 71.64 450 LYS C CA 1
ATOM 5843 C C . LYS C 3 141 ? 133.140 132.628 124.646 1.00 73.90 450 LYS C C 1
ATOM 5844 O O . LYS C 3 141 ? 134.337 132.364 124.494 1.00 75.42 450 LYS C O 1
ATOM 5850 N N . LEU C 3 142 ? 132.171 131.752 124.387 1.00 82.23 451 LEU C N 1
ATOM 5851 C CA . LEU C 3 142 ? 132.467 130.392 123.957 1.00 82.94 451 LEU C CA 1
ATOM 5852 C C . LEU C 3 142 ? 132.985 130.395 122.526 1.00 84.80 451 LEU C C 1
ATOM 5853 O O . LEU C 3 142 ? 132.330 130.921 121.621 1.00 84.96 451 LEU C O 1
ATOM 5858 N N . THR C 3 143 ? 134.152 129.796 122.323 1.00 98.66 452 THR C N 1
ATOM 5859 C CA . THR C 3 143 ? 134.799 129.737 121.021 1.00 98.80 452 THR C CA 1
ATOM 5860 C C . THR C 3 143 ? 134.836 128.289 120.534 1.00 99.94 452 THR C C 1
ATOM 5861 O O . THR C 3 143 ? 134.404 127.363 121.226 1.00 100.76 452 THR C O 1
ATOM 5865 N N . ASP C 3 144 ? 135.365 128.102 119.325 1.00 111.94 453 ASP C N 1
ATOM 5866 C CA . ASP C 3 144 ? 135.473 126.774 118.737 1.00 112.38 453 ASP C CA 1
ATOM 5867 C C . ASP C 3 144 ? 136.563 125.931 119.385 1.00 112.68 453 ASP C C 1
ATOM 5868 O O . ASP C 3 144 ? 136.550 124.704 119.229 1.00 112.81 453 ASP C O 1
ATOM 5873 N N . GLU C 3 145 ? 137.497 126.557 120.104 1.00 109.68 454 GLU C N 1
ATOM 5874 C CA . GLU C 3 145 ? 138.563 125.818 120.770 1.00 110.00 454 GLU C CA 1
ATOM 5875 C C . GLU C 3 145 ? 138.031 124.900 121.862 1.00 109.00 454 GLU C C 1
ATOM 5876 O O . GLU C 3 145 ? 138.574 123.807 122.056 1.00 109.00 454 GLU C O 1
ATOM 5882 N N . GLY C 3 146 ? 136.981 125.310 122.569 1.00 107.15 455 GLY C N 1
ATOM 5883 C CA . GLY C 3 146 ? 136.372 124.458 123.571 1.00 106.90 455 GLY C CA 1
ATOM 5884 C C . GLY C 3 146 ? 135.417 123.449 122.968 1.00 106.92 455 GLY C C 1
ATOM 5885 O O . GLY C 3 146 ? 135.164 122.393 123.555 1.00 107.91 455 GLY C O 1
ATOM 5886 N N . LEU C 3 147 ? 134.879 123.767 121.788 1.00 108.77 456 LEU C N 1
ATOM 5887 C CA . LEU C 3 147 ? 133.992 122.838 121.097 1.00 109.40 456 LEU C CA 1
ATOM 5888 C C . LEU C 3 147 ? 134.759 121.702 120.433 1.00 111.50 456 LEU C C 1
ATOM 5889 O O . LEU C 3 147 ? 134.220 120.597 120.290 1.00 111.63 456 LEU C O 1
ATOM 5894 N N . LYS C 3 148 ? 136.003 121.953 120.017 1.00 117.74 457 LYS C N 1
ATOM 5895 C CA . LYS C 3 148 ? 136.804 120.896 119.407 1.00 117.29 457 LYS C CA 1
ATOM 5896 C C . LYS C 3 148 ? 137.041 119.751 120.383 1.00 115.82 457 LYS C C 1
ATOM 5897 O O . LYS C 3 148 ? 136.937 118.576 120.010 1.00 116.17 457 LYS C O 1
ATOM 5903 N N . GLN C 3 149 ? 137.360 120.070 121.639 1.00 105.58 458 GLN C N 1
ATOM 5904 C CA . GLN C 3 149 ? 137.536 119.029 122.643 1.00 104.74 458 GLN C CA 1
ATOM 5905 C C . GLN C 3 149 ? 136.212 118.406 123.065 1.00 104.69 458 GLN C C 1
ATOM 5906 O O . GLN C 3 149 ? 136.206 117.278 123.569 1.00 105.73 458 GLN C O 1
ATOM 5912 N N . LEU C 3 150 ? 135.096 119.110 122.872 1.00 108.16 459 LEU C N 1
ATOM 5913 C CA . LEU C 3 150 ? 133.786 118.524 123.119 1.00 109.67 459 LEU C CA 1
ATOM 5914 C C . LEU C 3 150 ? 133.384 117.527 122.043 1.00 109.65 459 LEU C C 1
ATOM 5915 O O . LEU C 3 150 ? 132.699 116.544 122.350 1.00 109.18 459 LEU C O 1
ATOM 5920 N N . GLY C 3 151 ? 133.795 117.753 120.798 1.00 114.42 460 GLY C N 1
ATOM 5921 C CA . GLY C 3 151 ? 133.446 116.856 119.714 1.00 114.34 460 GLY C CA 1
ATOM 5922 C C . GLY C 3 151 ? 134.470 115.768 119.466 1.00 114.73 460 GLY C C 1
ATOM 5923 O O . GLY C 3 151 ? 134.308 114.955 118.551 1.00 115.30 460 GLY C O 1
ATOM 5924 N N . SER C 3 152 ? 135.532 115.739 120.271 1.00 115.21 461 SER C N 1
ATOM 5925 C CA . SER C 3 152 ? 136.609 114.773 120.101 1.00 114.94 461 SER C CA 1
ATOM 5926 C C . SER C 3 152 ? 136.829 113.890 121.322 1.00 115.60 461 SER C C 1
ATOM 5927 O O . SER C 3 152 ? 137.675 112.991 121.271 1.00 116.29 461 SER C O 1
ATOM 5930 N N . LYS C 3 153 ? 136.100 114.117 122.416 1.00 107.57 462 LYS C N 1
ATOM 5931 C CA . LYS C 3 153 ? 136.278 113.330 123.628 1.00 106.39 462 LYS C CA 1
ATOM 5932 C C . LYS C 3 153 ? 134.989 112.748 124.190 1.00 104.97 462 LYS C C 1
ATOM 5933 O O . LYS C 3 153 ? 135.062 111.931 125.115 1.00 103.62 462 LYS C O 1
ATOM 5939 N N . CYS C 3 154 ? 133.822 113.132 123.673 1.00 110.82 463 CYS C N 1
ATOM 5940 C CA . CYS C 3 154 ? 132.531 112.642 124.159 1.00 111.40 463 CYS C CA 1
ATOM 5941 C C . CYS C 3 154 ? 131.684 112.264 122.948 1.00 112.23 463 CYS C C 1
ATOM 5942 O O . CYS C 3 154 ? 130.965 113.102 122.397 1.00 112.80 463 CYS C O 1
ATOM 5945 N N . ARG C 3 155 ? 131.769 111.003 122.535 1.00 117.67 464 ARG C N 1
ATOM 5946 C CA . ARG C 3 155 ? 130.992 110.507 121.400 1.00 118.92 464 ARG C CA 1
ATOM 5947 C C . ARG C 3 155 ? 129.669 109.896 121.853 1.00 118.51 464 ARG C C 1
ATOM 5948 O O . ARG C 3 155 ? 129.310 108.783 121.469 1.00 119.37 464 ARG C O 1
ATOM 5954 N N . GLU C 3 156 ? 128.926 110.633 122.680 1.00 105.96 465 GLU C N 1
ATOM 5955 C CA . GLU C 3 156 ? 127.650 110.147 123.186 1.00 105.95 465 GLU C CA 1
ATOM 5956 C C . GLU C 3 156 ? 126.564 111.211 123.243 1.00 105.32 465 GLU C C 1
ATOM 5957 O O . GLU C 3 156 ? 125.471 110.917 123.738 1.00 105.86 465 GLU C O 1
ATOM 5963 N N . LEU C 3 157 ? 126.820 112.428 122.767 1.00 99.15 466 LEU C N 1
ATOM 5964 C CA . LEU C 3 157 ? 125.828 113.490 122.861 1.00 97.94 466 LEU C CA 1
ATOM 5965 C C . LEU C 3 157 ? 124.644 113.194 121.949 1.00 97.86 466 LEU C C 1
ATOM 5966 O O . LEU C 3 157 ? 124.819 112.857 120.775 1.00 100.68 466 LEU C O 1
ATOM 5971 N N . LYS C 3 158 ? 123.434 113.325 122.495 1.00 102.91 467 LYS C N 1
ATOM 5972 C CA . LYS C 3 158 ? 122.210 113.077 121.750 1.00 105.06 467 LYS C CA 1
ATOM 5973 C C . LYS C 3 158 ? 121.405 114.338 121.474 1.00 106.56 467 LYS C C 1
ATOM 5974 O O . LYS C 3 158 ? 120.471 114.290 120.666 1.00 107.41 467 LYS C O 1
ATOM 5980 N N . ASP C 3 159 ? 121.737 115.457 122.115 1.00 97.65 468 ASP C N 1
ATOM 5981 C CA . ASP C 3 159 ? 121.009 116.704 121.920 1.00 95.69 468 ASP C CA 1
ATOM 5982 C C . ASP C 3 159 ? 121.946 117.856 122.244 1.00 96.28 468 ASP C C 1
ATOM 5983 O O . ASP C 3 159 ? 122.649 117.816 123.258 1.00 95.41 468 ASP C O 1
ATOM 5988 N N . ILE C 3 160 ? 121.953 118.876 121.386 1.00 95.57 469 ILE C N 1
ATOM 5989 C CA . ILE C 3 160 ? 122.838 120.020 121.542 1.00 94.74 469 ILE C CA 1
ATOM 5990 C C . ILE C 3 160 ? 122.020 121.301 121.447 1.00 93.04 469 ILE C C 1
ATOM 5991 O O . ILE C 3 160 ? 120.941 121.338 120.851 1.00 94.38 469 ILE C O 1
ATOM 5996 N N . HIS C 3 161 ? 122.544 122.354 122.069 1.00 78.53 470 HIS C N 1
ATOM 5997 C CA . HIS C 3 161 ? 121.934 123.678 121.977 1.00 76.78 470 HIS C CA 1
ATOM 5998 C C . HIS C 3 161 ? 123.030 124.721 122.116 1.00 78.97 470 HIS C C 1
ATOM 5999 O O . HIS C 3 161 ? 123.629 124.851 123.189 1.00 78.90 470 HIS C O 1
ATOM 6006 N N . PHE C 3 162 ? 123.281 125.462 121.038 1.00 91.91 471 PHE C N 1
ATOM 6007 C CA . PHE C 3 162 ? 124.325 126.481 120.965 1.00 92.10 471 PHE C CA 1
ATOM 6008 C C . PHE C 3 162 ? 123.727 127.817 120.540 1.00 92.07 471 PHE C C 1
ATOM 6009 O O . PHE C 3 162 ? 124.254 128.518 119.673 1.00 95.42 471 PHE C O 1
ATOM 6017 N N . GLY C 3 163 ? 122.608 128.185 121.155 1.00 86.41 472 GLY C N 1
ATOM 6018 C CA . GLY C 3 163 ? 121.888 129.374 120.729 1.00 86.84 472 GLY C CA 1
ATOM 6019 C C . GLY C 3 163 ? 122.580 130.648 121.181 1.00 84.97 472 GLY C C 1
ATOM 6020 O O . GLY C 3 163 ? 123.023 130.759 122.330 1.00 87.74 472 GLY C O 1
ATOM 6021 N N . GLN C 3 164 ? 122.663 131.621 120.274 1.00 85.46 473 GLN C N 1
ATOM 6022 C CA . GLN C 3 164 ? 123.184 132.961 120.550 1.00 87.34 473 GLN C CA 1
ATOM 6023 C C . GLN C 3 164 ? 124.587 132.916 121.160 1.00 90.00 473 GLN C C 1
ATOM 6024 O O . GLN C 3 164 ? 124.816 133.304 122.306 1.00 91.52 473 GLN C O 1
ATOM 6030 N N . CYS C 3 165 ? 125.531 132.420 120.360 1.00 94.81 474 CYS C N 1
ATOM 6031 C CA . CYS C 3 165 ? 126.960 132.451 120.678 1.00 94.19 474 CYS C CA 1
ATOM 6032 C C . CYS C 3 165 ? 127.676 132.931 119.418 1.00 95.34 474 CYS C C 1
ATOM 6033 O O . CYS C 3 165 ? 127.969 132.134 118.523 1.00 94.06 474 CYS C O 1
ATOM 6036 N N . TYR C 3 166 ? 127.959 134.233 119.347 1.00 98.78 475 TYR C N 1
ATOM 6037 C CA . TYR C 3 166 ? 128.538 134.804 118.135 1.00 98.42 475 TYR C CA 1
ATOM 6038 C C . TYR C 3 166 ? 130.047 134.604 118.076 1.00 97.99 475 TYR C C 1
ATOM 6039 O O . TYR C 3 166 ? 130.790 135.547 117.789 1.00 99.12 475 TYR C O 1
ATOM 6047 N N . LYS C 3 167 ? 130.506 133.378 118.330 1.00 95.37 476 LYS C N 1
ATOM 6048 C CA . LYS C 3 167 ? 131.906 133.027 118.133 1.00 96.12 476 LYS C CA 1
ATOM 6049 C C . LYS C 3 167 ? 132.099 131.615 117.599 1.00 96.28 476 LYS C C 1
ATOM 6050 O O . LYS C 3 167 ? 133.248 131.182 117.461 1.00 96.54 476 LYS C O 1
ATOM 6056 N N . ILE C 3 168 ? 131.028 130.888 117.298 1.00 105.64 477 ILE C N 1
ATOM 6057 C CA . ILE C 3 168 ? 131.124 129.515 116.818 1.00 106.81 477 ILE C CA 1
ATOM 6058 C C . ILE C 3 168 ? 131.067 129.546 115.295 1.00 108.80 477 ILE C C 1
ATOM 6059 O O . ILE C 3 168 ? 130.112 130.064 114.710 1.00 110.03 477 ILE C O 1
ATOM 6064 N N . SER C 3 169 ? 132.087 128.991 114.655 1.00 116.60 478 SER C N 1
ATOM 6065 C CA . SER C 3 169 ? 132.184 128.933 113.206 1.00 116.08 478 SER C CA 1
ATOM 6066 C C . SER C 3 169 ? 132.019 127.492 112.735 1.00 118.10 478 SER C C 1
ATOM 6067 O O . SER C 3 169 ? 131.795 126.572 113.527 1.00 118.41 478 SER C O 1
ATOM 6070 N N . ASP C 3 170 ? 132.129 127.302 111.418 1.00 128.56 479 ASP C N 1
ATOM 6071 C CA . ASP C 3 170 ? 132.043 125.963 110.849 1.00 127.84 479 ASP C CA 1
ATOM 6072 C C . ASP C 3 170 ? 133.222 125.086 111.247 1.00 126.82 479 ASP C C 1
ATOM 6073 O O . ASP C 3 170 ? 133.127 123.860 111.134 1.00 127.23 479 ASP C O 1
ATOM 6078 N N . GLU C 3 171 ? 134.324 125.682 111.711 1.00 127.65 480 GLU C N 1
ATOM 6079 C CA . GLU C 3 171 ? 135.502 124.894 112.061 1.00 128.95 480 GLU C CA 1
ATOM 6080 C C . GLU C 3 171 ? 135.209 123.927 113.202 1.00 130.53 480 GLU C C 1
ATOM 6081 O O . GLU C 3 171 ? 135.516 122.733 113.106 1.00 130.78 480 GLU C O 1
ATOM 6087 N N . GLY C 3 172 ? 134.611 124.419 114.290 1.00 133.50 481 GLY C N 1
ATOM 6088 C CA . GLY C 3 172 ? 134.251 123.538 115.387 1.00 132.78 481 GLY C CA 1
ATOM 6089 C C . GLY C 3 172 ? 133.018 122.707 115.111 1.00 132.85 481 GLY C C 1
ATOM 6090 O O . GLY C 3 172 ? 132.885 121.597 115.638 1.00 133.07 481 GLY C O 1
ATOM 6091 N N . MET C 3 173 ? 132.104 123.222 114.286 1.00 134.63 482 MET C N 1
ATOM 6092 C CA . MET C 3 173 ? 130.924 122.450 113.915 1.00 134.75 482 MET C CA 1
ATOM 6093 C C . MET C 3 173 ? 131.305 121.208 113.118 1.00 135.08 482 MET C C 1
ATOM 6094 O O . MET C 3 173 ? 130.702 120.146 113.304 1.00 134.82 482 MET C O 1
ATOM 6099 N N . ILE C 3 174 ? 132.304 121.321 112.239 1.00 136.88 483 ILE C N 1
ATOM 6100 C CA . ILE C 3 174 ? 132.790 120.160 111.500 1.00 136.91 483 ILE C CA 1
ATOM 6101 C C . ILE C 3 174 ? 133.386 119.131 112.453 1.00 135.96 483 ILE C C 1
ATOM 6102 O O . ILE C 3 174 ? 133.158 117.924 112.308 1.00 135.60 483 ILE C O 1
ATOM 6107 N N . VAL C 3 175 ? 134.161 119.590 113.440 1.00 130.15 484 VAL C N 1
ATOM 6108 C CA . VAL C 3 175 ? 134.739 118.676 114.422 1.00 129.91 484 VAL C CA 1
ATOM 6109 C C . VAL C 3 175 ? 133.641 117.960 115.198 1.00 130.51 484 VAL C C 1
ATOM 6110 O O . VAL C 3 175 ? 133.728 116.753 115.455 1.00 130.96 484 VAL C O 1
ATOM 6114 N N . ILE C 3 176 ? 132.595 118.691 115.589 1.00 136.25 485 ILE C N 1
ATOM 6115 C CA . ILE C 3 176 ? 131.473 118.071 116.292 1.00 136.53 485 ILE C CA 1
ATOM 6116 C C . ILE C 3 176 ? 130.788 117.040 115.401 1.00 136.41 485 ILE C C 1
ATOM 6117 O O . ILE C 3 176 ? 130.443 115.940 115.849 1.00 136.15 485 ILE C O 1
ATOM 6122 N N . ALA C 3 177 ? 130.589 117.376 114.123 1.00 138.89 486 ALA C N 1
ATOM 6123 C CA . ALA C 3 177 ? 129.885 116.474 113.217 1.00 139.34 486 ALA C CA 1
ATOM 6124 C C . ALA C 3 177 ? 130.707 115.234 112.886 1.00 139.30 486 ALA C C 1
ATOM 6125 O O . ALA C 3 177 ? 130.134 114.180 112.586 1.00 139.76 486 ALA C O 1
ATOM 6127 N N . LYS C 3 178 ? 132.039 115.338 112.921 1.00 138.27 487 LYS C N 1
ATOM 6128 C CA . LYS C 3 178 ? 132.882 114.186 112.610 1.00 139.24 487 LYS C CA 1
ATOM 6129 C C . LYS C 3 178 ? 132.617 113.041 113.578 1.00 139.54 487 LYS C C 1
ATOM 6130 O O . LYS C 3 178 ? 132.470 111.884 113.168 1.00 139.67 487 LYS C O 1
ATOM 6136 N N . GLY C 3 179 ? 132.553 113.345 114.866 1.00 141.03 488 GLY C N 1
ATOM 6137 C CA . GLY C 3 179 ? 132.120 112.401 115.875 1.00 140.88 488 GLY C CA 1
ATOM 6138 C C . GLY C 3 179 ? 130.656 112.581 116.206 1.00 140.86 488 GLY C C 1
ATOM 6139 O O . GLY C 3 179 ? 129.884 113.147 115.426 1.00 140.73 488 GLY C O 1
ATOM 6140 N N . CYS C 3 180 ? 130.271 112.098 117.388 1.00 138.26 489 CYS C N 1
ATOM 6141 C CA . CYS C 3 180 ? 128.910 112.251 117.901 1.00 138.42 489 CYS C CA 1
ATOM 6142 C C . CYS C 3 180 ? 127.880 111.741 116.895 1.00 139.08 489 CYS C C 1
ATOM 6143 O O . CYS C 3 180 ? 126.926 112.434 116.535 1.00 138.61 489 CYS C O 1
ATOM 6146 N N . LEU C 3 181 ? 128.092 110.507 116.430 1.00 143.62 490 LEU C N 1
ATOM 6147 C CA . LEU C 3 181 ? 127.207 109.930 115.423 1.00 143.91 490 LEU C CA 1
ATOM 6148 C C . LEU C 3 181 ? 125.786 109.763 115.946 1.00 142.80 490 LEU C C 1
ATOM 6149 O O . LEU C 3 181 ? 124.834 109.742 115.157 1.00 142.82 490 LEU C O 1
ATOM 6154 N N . LYS C 3 182 ? 125.620 109.645 117.260 1.00 132.34 491 LYS C N 1
ATOM 6155 C CA . LYS C 3 182 ? 124.304 109.442 117.866 1.00 133.00 491 LYS C CA 1
ATOM 6156 C C . LYS C 3 182 ? 123.649 110.765 118.255 1.00 133.20 491 LYS C C 1
ATOM 6157 O O . LYS C 3 182 ? 123.234 110.963 119.395 1.00 132.54 491 LYS C O 1
ATOM 6163 N N . LEU C 3 183 ? 123.546 111.684 117.299 1.00 133.93 492 LEU C N 1
ATOM 6164 C CA . LEU C 3 183 ? 122.917 112.977 117.535 1.00 132.77 492 LEU C CA 1
ATOM 6165 C C . LEU C 3 183 ? 121.478 112.945 117.037 1.00 132.93 492 LEU C C 1
ATOM 6166 O O . LEU C 3 183 ? 121.208 112.468 115.930 1.00 134.03 492 LEU C O 1
ATOM 6171 N N . GLN C 3 184 ? 120.560 113.452 117.854 1.00 130.27 493 GLN C N 1
ATOM 6172 C CA . GLN C 3 184 ? 119.137 113.426 117.535 1.00 131.10 493 GLN C CA 1
ATOM 6173 C C . GLN C 3 184 ? 118.540 114.804 117.304 1.00 130.59 493 GLN C C 1
ATOM 6174 O O . GLN C 3 184 ? 117.720 114.967 116.397 1.00 130.81 493 GLN C O 1
ATOM 6180 N N . ARG C 3 185 ? 118.923 115.801 118.098 1.00 127.21 494 ARG C N 1
ATOM 6181 C CA . ARG C 3 185 ? 118.382 117.147 117.976 1.00 127.77 494 ARG C CA 1
ATOM 6182 C C . ARG C 3 185 ? 119.518 118.153 117.883 1.00 127.33 494 ARG C C 1
ATOM 6183 O O . ARG C 3 185 ? 120.516 118.047 118.602 1.00 125.91 494 ARG C O 1
ATOM 6189 N N . ILE C 3 186 ? 119.361 119.129 116.993 1.00 130.48 495 ILE C N 1
ATOM 6190 C CA . ILE C 3 186 ? 120.306 120.231 116.858 1.00 130.48 495 ILE C CA 1
ATOM 6191 C C . ILE C 3 186 ? 119.519 121.533 116.791 1.00 129.69 495 ILE C C 1
ATOM 6192 O O . ILE C 3 186 ? 118.544 121.646 116.041 1.00 130.53 495 ILE C O 1
ATOM 6197 N N . TYR C 3 187 ? 119.936 122.512 117.590 1.00 109.30 496 TYR C N 1
ATOM 6198 C CA . TYR C 3 187 ? 119.295 123.817 117.623 1.00 109.12 496 TYR C CA 1
ATOM 6199 C C . TYR C 3 187 ? 120.368 124.885 117.501 1.00 109.74 496 TYR C C 1
ATOM 6200 O O . TYR C 3 187 ? 121.426 124.785 118.128 1.00 108.50 496 TYR C O 1
ATOM 6208 N N . MET C 3 188 ? 120.093 125.908 116.694 1.00 118.81 497 MET C N 1
ATOM 6209 C CA . MET C 3 188 ? 121.113 126.887 116.341 1.00 117.84 497 MET C CA 1
ATOM 6210 C C . MET C 3 188 ? 120.443 128.224 116.063 1.00 117.95 497 MET C C 1
ATOM 6211 O O . MET C 3 188 ? 119.681 128.346 115.100 1.00 119.06 497 MET C O 1
ATOM 6216 N N . GLN C 3 189 ? 120.741 129.220 116.893 1.00 114.13 498 GLN C N 1
ATOM 6217 C CA . GLN C 3 189 ? 120.098 130.526 116.818 1.00 115.04 498 GLN C CA 1
ATOM 6218 C C . GLN C 3 189 ? 120.874 131.428 115.854 1.00 115.04 498 GLN C C 1
ATOM 6219 O O . GLN C 3 189 ? 121.738 130.963 115.105 1.00 115.77 498 GLN C O 1
ATOM 6225 N N . GLU C 3 190 ? 120.575 132.728 115.862 1.00 119.36 499 GLU C N 1
ATOM 6226 C CA . GLU C 3 190 ? 121.095 133.668 114.878 1.00 120.59 499 GLU C CA 1
ATOM 6227 C C . GLU C 3 190 ? 122.564 133.986 115.124 1.00 120.44 499 GLU C C 1
ATOM 6228 O O . GLU C 3 190 ? 122.904 135.091 115.558 1.00 120.17 499 GLU C O 1
ATOM 6234 N N . ASN C 3 191 ? 123.439 133.020 114.859 1.00 113.08 500 ASN C N 1
ATOM 6235 C CA . ASN C 3 191 ? 124.879 133.204 114.993 1.00 111.60 500 ASN C CA 1
ATOM 6236 C C . ASN C 3 191 ? 125.499 133.112 113.604 1.00 112.30 500 ASN C C 1
ATOM 6237 O O . ASN C 3 191 ? 125.237 132.159 112.863 1.00 112.08 500 ASN C O 1
ATOM 6242 N N . LYS C 3 192 ? 126.321 134.097 113.254 1.00 112.31 501 LYS C N 1
ATOM 6243 C CA . LYS C 3 192 ? 127.010 134.077 111.974 1.00 110.67 501 LYS C CA 1
ATOM 6244 C C . LYS C 3 192 ? 128.170 133.081 112.018 1.00 109.77 501 LYS C C 1
ATOM 6245 O O . LYS C 3 192 ? 128.324 132.298 112.961 1.00 112.38 501 LYS C O 1
ATOM 6251 N N . LEU C 3 193 ? 128.988 133.106 110.966 1.00 106.57 502 LEU C N 1
ATOM 6252 C CA . LEU C 3 193 ? 130.112 132.195 110.759 1.00 109.06 502 LEU C CA 1
ATOM 6253 C C . LEU C 3 193 ? 129.673 130.743 110.611 1.00 108.87 502 LEU C C 1
ATOM 6254 O O . LEU C 3 193 ? 130.523 129.847 110.542 1.00 109.05 502 LEU C O 1
ATOM 6259 N N . VAL C 3 194 ? 128.369 130.485 110.555 1.00 121.56 503 VAL C N 1
ATOM 6260 C CA . VAL C 3 194 ? 127.826 129.155 110.309 1.00 123.69 503 VAL C CA 1
ATOM 6261 C C . VAL C 3 194 ? 127.145 129.186 108.949 1.00 125.75 503 VAL C C 1
ATOM 6262 O O . VAL C 3 194 ? 126.168 129.919 108.750 1.00 124.90 503 VAL C O 1
ATOM 6266 N N . THR C 3 195 ? 127.663 128.392 108.012 1.00 138.81 504 THR C N 1
ATOM 6267 C CA . THR C 3 195 ? 127.196 128.426 106.632 1.00 138.30 504 THR C CA 1
ATOM 6268 C C . THR C 3 195 ? 126.752 127.045 106.170 1.00 138.52 504 THR C C 1
ATOM 6269 O O . THR C 3 195 ? 126.622 126.121 106.980 1.00 138.73 504 THR C O 1
ATOM 6273 N N . ASP C 3 196 ? 126.513 126.901 104.865 1.00 145.04 505 ASP C N 1
ATOM 6274 C CA . ASP C 3 196 ? 126.066 125.626 104.317 1.00 145.19 505 ASP C CA 1
ATOM 6275 C C . ASP C 3 196 ? 127.118 124.534 104.448 1.00 144.11 505 ASP C C 1
ATOM 6276 O O . ASP C 3 196 ? 126.790 123.353 104.290 1.00 143.65 505 ASP C O 1
ATOM 6281 N N . GLN C 3 197 ? 128.372 124.897 104.729 1.00 145.32 506 GLN C N 1
ATOM 6282 C CA . GLN C 3 197 ? 129.417 123.897 104.908 1.00 146.87 506 GLN C CA 1
ATOM 6283 C C . GLN C 3 197 ? 129.160 123.000 106.112 1.00 147.82 506 GLN C C 1
ATOM 6284 O O . GLN C 3 197 ? 129.591 121.842 106.108 1.00 148.04 506 GLN C O 1
ATOM 6290 N N . SER C 3 198 ? 128.471 123.504 107.135 1.00 146.89 507 SER C N 1
ATOM 6291 C CA . SER C 3 198 ? 128.122 122.698 108.299 1.00 146.06 507 SER C CA 1
ATOM 6292 C C . SER C 3 198 ? 126.853 121.885 108.074 1.00 145.80 507 SER C C 1
ATOM 6293 O O . SER C 3 198 ? 126.765 120.737 108.526 1.00 145.29 507 SER C O 1
ATOM 6296 N N . VAL C 3 199 ? 125.865 122.462 107.387 1.00 148.88 508 VAL C N 1
ATOM 6297 C CA . VAL C 3 199 ? 124.641 121.728 107.086 1.00 149.20 508 VAL C CA 1
ATOM 6298 C C . VAL C 3 199 ? 124.929 120.568 106.143 1.00 149.88 508 VAL C C 1
ATOM 6299 O O . VAL C 3 199 ? 124.352 119.483 106.286 1.00 149.90 508 VAL C O 1
ATOM 6303 N N . LYS C 3 200 ? 125.820 120.770 105.171 1.00 150.39 509 LYS C N 1
ATOM 6304 C CA . LYS C 3 200 ? 126.208 119.713 104.246 1.00 149.93 509 LYS C CA 1
ATOM 6305 C C . LYS C 3 200 ? 126.929 118.561 104.931 1.00 149.70 509 LYS C C 1
ATOM 6306 O O . LYS C 3 200 ? 126.953 117.453 104.383 1.00 149.40 509 LYS C O 1
ATOM 6312 N N . ALA C 3 201 ? 127.509 118.788 106.111 1.00 148.53 510 ALA C N 1
ATOM 6313 C CA . ALA C 3 201 ? 128.202 117.743 106.847 1.00 148.52 510 ALA C CA 1
ATOM 6314 C C . ALA C 3 201 ? 127.381 117.162 107.988 1.00 148.50 510 ALA C C 1
ATOM 6315 O O . ALA C 3 201 ? 127.695 116.061 108.453 1.00 148.29 510 ALA C O 1
ATOM 6317 N N . PHE C 3 202 ? 126.344 117.860 108.447 1.00 148.20 511 PHE C N 1
ATOM 6318 C CA . PHE C 3 202 ? 125.479 117.354 109.504 1.00 148.56 511 PHE C CA 1
ATOM 6319 C C . PHE C 3 202 ? 124.368 116.456 108.978 1.00 147.66 511 PHE C C 1
ATOM 6320 O O . PHE C 3 202 ? 123.580 115.937 109.775 1.00 147.20 511 PHE C O 1
ATOM 6328 N N . ALA C 3 203 ? 124.284 116.263 107.662 1.00 153.02 512 ALA C N 1
ATOM 6329 C CA . ALA C 3 203 ? 123.353 115.315 107.072 1.00 153.80 512 ALA C CA 1
ATOM 6330 C C . ALA C 3 203 ? 124.033 114.052 106.566 1.00 153.95 512 ALA C C 1
ATOM 6331 O O . ALA C 3 203 ? 123.344 113.058 106.309 1.00 154.13 512 ALA C O 1
ATOM 6333 N N . GLU C 3 204 ? 125.357 114.065 106.415 1.00 150.50 513 GLU C N 1
ATOM 6334 C CA . GLU C 3 204 ? 126.101 112.887 105.990 1.00 149.82 513 GLU C CA 1
ATOM 6335 C C . GLU C 3 204 ? 126.683 112.107 107.159 1.00 149.58 513 GLU C C 1
ATOM 6336 O O . GLU C 3 204 ? 126.867 110.889 107.051 1.00 149.62 513 GLU C O 1
ATOM 6342 N N . HIS C 3 205 ? 126.976 112.778 108.274 1.00 148.54 514 HIS C N 1
ATOM 6343 C CA . HIS C 3 205 ? 127.585 112.141 109.436 1.00 149.31 514 HIS C CA 1
ATOM 6344 C C . HIS C 3 205 ? 126.635 112.081 110.627 1.00 149.86 514 HIS C C 1
ATOM 6345 O O . HIS C 3 205 ? 127.077 111.852 111.757 1.00 149.56 514 HIS C O 1
ATOM 6352 N N . CYS C 3 206 ? 125.338 112.283 110.400 1.00 148.27 515 CYS C N 1
ATOM 6353 C CA . CYS C 3 206 ? 124.353 112.221 111.472 1.00 147.77 515 CYS C CA 1
ATOM 6354 C C . CYS C 3 206 ? 123.006 111.767 110.922 1.00 147.75 515 CYS C C 1
ATOM 6355 O O . CYS C 3 206 ? 122.095 112.588 110.757 1.00 147.30 515 CYS C O 1
ATOM 6358 N N . PRO C 3 207 ? 122.835 110.476 110.633 1.00 146.04 516 PRO C N 1
ATOM 6359 C CA . PRO C 3 207 ? 121.580 109.995 110.046 1.00 145.63 516 PRO C CA 1
ATOM 6360 C C . PRO C 3 207 ? 120.477 109.697 111.050 1.00 145.52 516 PRO C C 1
ATOM 6361 O O . PRO C 3 207 ? 119.480 109.075 110.671 1.00 145.47 516 PRO C O 1
ATOM 6365 N N . GLU C 3 208 ? 120.616 110.112 112.306 1.00 144.33 517 GLU C N 1
ATOM 6366 C CA . GLU C 3 208 ? 119.593 109.910 113.326 1.00 143.88 517 GLU C CA 1
ATOM 6367 C C . GLU C 3 208 ? 119.066 111.245 113.838 1.00 143.75 517 GLU C C 1
ATOM 6368 O O . GLU C 3 208 ? 118.713 111.387 115.011 1.00 144.70 517 GLU C O 1
ATOM 6374 N N . LEU C 3 209 ? 118.997 112.239 112.957 1.00 144.31 518 LEU C N 1
ATOM 6375 C CA . LEU C 3 209 ? 118.568 113.580 113.332 1.00 145.28 518 LEU C CA 1
ATOM 6376 C C . LEU C 3 209 ? 117.053 113.690 113.229 1.00 145.16 518 LEU C C 1
ATOM 6377 O O . LEU C 3 209 ? 116.462 113.302 112.217 1.00 144.96 518 LEU C O 1
ATOM 6382 N N . GLN C 3 210 ? 116.429 114.219 114.282 1.00 146.50 519 GLN C N 1
ATOM 6383 C CA . GLN C 3 210 ? 114.986 114.418 114.315 1.00 146.93 519 GLN C CA 1
ATOM 6384 C C . GLN C 3 210 ? 114.572 115.879 114.395 1.00 146.52 519 GLN C C 1
ATOM 6385 O O . GLN C 3 210 ? 113.554 116.249 113.807 1.00 146.41 519 GLN C O 1
ATOM 6391 N N . TYR C 3 211 ? 115.331 116.713 115.102 1.00 141.70 520 TYR C N 1
ATOM 6392 C CA . TYR C 3 211 ? 115.029 118.132 115.237 1.00 141.96 520 TYR C CA 1
ATOM 6393 C C . TYR C 3 211 ? 116.192 118.942 114.688 1.00 142.01 520 TYR C C 1
ATOM 6394 O O . TYR C 3 211 ? 117.341 118.736 115.092 1.00 141.72 520 TYR C O 1
ATOM 6402 N N . VAL C 3 212 ? 115.893 119.860 113.772 1.00 141.65 521 VAL C N 1
ATOM 6403 C CA . VAL C 3 212 ? 116.895 120.715 113.148 1.00 141.12 521 VAL C CA 1
ATOM 6404 C C . VAL C 3 212 ? 116.399 122.153 113.197 1.00 140.77 521 VAL C C 1
ATOM 6405 O O . VAL C 3 212 ? 115.257 122.433 112.814 1.00 141.71 521 VAL C O 1
ATOM 6409 N N . GLY C 3 213 ? 117.252 123.059 113.668 1.00 131.80 522 GLY C N 1
ATOM 6410 C CA . GLY C 3 213 ? 116.911 124.467 113.720 1.00 131.47 522 GLY C CA 1
ATOM 6411 C C . GLY C 3 213 ? 118.075 125.365 113.358 1.00 131.84 522 GLY C C 1
ATOM 6412 O O . GLY C 3 213 ? 119.155 125.255 113.945 1.00 132.84 522 GLY C O 1
ATOM 6413 N N . PHE C 3 214 ? 117.871 126.257 112.392 1.00 133.13 523 PHE C N 1
ATOM 6414 C CA . PHE C 3 214 ? 118.910 127.163 111.909 1.00 133.08 523 PHE C CA 1
ATOM 6415 C C . PHE C 3 214 ? 118.360 128.577 111.773 1.00 133.82 523 PHE C C 1
ATOM 6416 O O . PHE C 3 214 ? 118.542 129.251 110.757 1.00 133.74 523 PHE C O 1
ATOM 6424 N N . MET C 3 215 ? 117.665 129.039 112.810 1.00 129.82 524 MET C N 1
ATOM 6425 C CA . MET C 3 215 ? 117.092 130.379 112.801 1.00 128.51 524 MET C CA 1
ATOM 6426 C C . MET C 3 215 ? 118.188 131.434 112.718 1.00 128.93 524 MET C C 1
ATOM 6427 O O . MET C 3 215 ? 119.187 131.365 113.440 1.00 129.96 524 MET C O 1
ATOM 6432 N N . GLY C 3 216 ? 118.002 132.408 111.829 1.00 131.22 525 GLY C N 1
ATOM 6433 C CA . GLY C 3 216 ? 118.911 133.535 111.744 1.00 131.57 525 GLY C CA 1
ATOM 6434 C C . GLY C 3 216 ? 120.334 133.197 111.366 1.00 131.88 525 GLY C C 1
ATOM 6435 O O . GLY C 3 216 ? 121.232 134.013 111.591 1.00 131.82 525 GLY C O 1
ATOM 6436 N N . CYS C 3 217 ? 120.572 132.019 110.797 1.00 136.46 526 CYS C N 1
ATOM 6437 C CA . CYS C 3 217 ? 121.915 131.609 110.428 1.00 136.97 526 CYS C CA 1
ATOM 6438 C C . CYS C 3 217 ? 122.278 132.163 109.051 1.00 138.23 526 CYS C C 1
ATOM 6439 O O . CYS C 3 217 ? 121.500 132.872 108.408 1.00 138.20 526 CYS C O 1
ATOM 6442 N N . SER C 3 218 ? 123.482 131.832 108.590 1.00 143.68 527 SER C N 1
ATOM 6443 C CA . SER C 3 218 ? 123.979 132.254 107.282 1.00 143.09 527 SER C CA 1
ATOM 6444 C C . SER C 3 218 ? 123.934 131.117 106.271 1.00 143.03 527 SER C C 1
ATOM 6445 O O . SER C 3 218 ? 124.831 130.977 105.435 1.00 142.85 527 SER C O 1
ATOM 6448 N N . VAL C 3 219 ? 122.899 130.289 106.331 1.00 151.12 528 VAL C N 1
ATOM 6449 C CA . VAL C 3 219 ? 122.755 129.149 105.434 1.00 151.48 528 VAL C CA 1
ATOM 6450 C C . VAL C 3 219 ? 121.982 129.579 104.196 1.00 152.34 528 VAL C C 1
ATOM 6451 O O . VAL C 3 219 ? 121.257 130.580 104.199 1.00 152.28 528 VAL C O 1
ATOM 6455 N N . THR C 3 220 ? 122.145 128.814 103.122 1.00 157.03 529 THR C N 1
ATOM 6456 C CA . THR C 3 220 ? 121.485 129.061 101.850 1.00 157.02 529 THR C CA 1
ATOM 6457 C C . THR C 3 220 ? 120.801 127.777 101.393 1.00 156.79 529 THR C C 1
ATOM 6458 O O . THR C 3 220 ? 121.075 126.687 101.902 1.00 156.85 529 THR C O 1
ATOM 6462 N N . SER C 3 221 ? 119.894 127.912 100.422 1.00 158.59 530 SER C N 1
ATOM 6463 C CA . SER C 3 221 ? 119.152 126.757 99.930 1.00 159.05 530 SER C CA 1
ATOM 6464 C C . SER C 3 221 ? 120.058 125.701 99.310 1.00 158.70 530 SER C C 1
ATOM 6465 O O . SER C 3 221 ? 119.651 124.539 99.206 1.00 158.92 530 SER C O 1
ATOM 6468 N N . LYS C 3 222 ? 121.269 126.075 98.891 1.00 152.98 531 LYS C N 1
ATOM 6469 C CA . LYS C 3 222 ? 122.214 125.087 98.384 1.00 153.02 531 LYS C CA 1
ATOM 6470 C C . LYS C 3 222 ? 122.632 124.091 99.456 1.00 153.75 531 LYS C C 1
ATOM 6471 O O . LYS C 3 222 ? 122.934 122.938 99.130 1.00 153.95 531 LYS C O 1
ATOM 6477 N N . GLY C 3 223 ? 122.656 124.506 100.720 1.00 156.44 532 GLY C N 1
ATOM 6478 C CA . GLY C 3 223 ? 122.946 123.600 101.813 1.00 155.96 532 GLY C CA 1
ATOM 6479 C C . GLY C 3 223 ? 121.685 123.103 102.488 1.00 156.38 532 GLY C C 1
ATOM 6480 O O . GLY C 3 223 ? 121.669 122.012 103.067 1.00 156.53 532 GLY C O 1
ATOM 6481 N N . VAL C 3 224 ? 120.618 123.903 102.420 1.00 158.57 533 VAL C N 1
ATOM 6482 C CA . VAL C 3 224 ? 119.333 123.476 102.962 1.00 158.31 533 VAL C CA 1
ATOM 6483 C C . VAL C 3 224 ? 118.787 122.292 102.175 1.00 158.19 533 VAL C C 1
ATOM 6484 O O . VAL C 3 224 ? 118.173 121.383 102.750 1.00 158.55 533 VAL C O 1
ATOM 6488 N N . ILE C 3 225 ? 119.013 122.267 100.858 1.00 156.17 534 ILE C N 1
ATOM 6489 C CA . ILE C 3 225 ? 118.565 121.148 100.038 1.00 156.54 534 ILE C CA 1
ATOM 6490 C C . ILE C 3 225 ? 119.273 119.856 100.421 1.00 156.47 534 ILE C C 1
ATOM 6491 O O . ILE C 3 225 ? 118.806 118.767 100.069 1.00 155.66 534 ILE C O 1
ATOM 6496 N N . HIS C 3 226 ? 120.392 119.946 101.141 1.00 156.48 535 HIS C N 1
ATOM 6497 C CA . HIS C 3 226 ? 121.071 118.757 101.639 1.00 155.94 535 HIS C CA 1
ATOM 6498 C C . HIS C 3 226 ? 120.449 118.308 102.954 1.00 156.44 535 HIS C C 1
ATOM 6499 O O . HIS C 3 226 ? 121.151 118.124 103.953 1.00 156.35 535 HIS C O 1
ATOM 6506 N N . LEU C 3 227 ? 119.126 118.135 102.961 1.00 158.78 536 LEU C N 1
ATOM 6507 C CA . LEU C 3 227 ? 118.408 117.654 104.131 1.00 159.05 536 LEU C CA 1
ATOM 6508 C C . LEU C 3 227 ? 117.463 116.502 103.827 1.00 159.07 536 LEU C C 1
ATOM 6509 O O . LEU C 3 227 ? 116.963 115.878 104.770 1.00 158.61 536 LEU C O 1
ATOM 6514 N N . THR C 3 228 ? 117.202 116.201 102.553 1.00 162.20 537 THR C N 1
ATOM 6515 C CA . THR C 3 228 ? 116.373 115.059 102.190 1.00 162.46 537 THR C CA 1
ATOM 6516 C C . THR C 3 228 ? 117.043 113.727 102.493 1.00 162.32 537 THR C C 1
ATOM 6517 O O . THR C 3 228 ? 116.366 112.693 102.467 1.00 162.53 537 THR C O 1
ATOM 6521 N N . LYS C 3 229 ? 118.345 113.725 102.780 1.00 160.07 538 LYS C N 1
ATOM 6522 C CA . LYS C 3 229 ? 119.061 112.503 103.112 1.00 159.93 538 LYS C CA 1
ATOM 6523 C C . LYS C 3 229 ? 118.766 112.011 104.523 1.00 161.02 538 LYS C C 1
ATOM 6524 O O . LYS C 3 229 ? 119.163 110.893 104.868 1.00 160.54 538 LYS C O 1
ATOM 6530 N N . LEU C 3 230 ? 118.082 112.811 105.339 1.00 163.18 539 LEU C N 1
ATOM 6531 C CA . LEU C 3 230 ? 117.700 112.426 106.695 1.00 162.59 539 LEU C CA 1
ATOM 6532 C C . LEU C 3 230 ? 116.255 111.941 106.650 1.00 161.80 539 LEU C C 1
ATOM 6533 O O . LEU C 3 230 ? 115.321 112.742 106.563 1.00 161.24 539 LEU C O 1
ATOM 6538 N N . ARG C 3 231 ? 116.074 110.621 106.708 1.00 161.46 540 ARG C N 1
ATOM 6539 C CA . ARG C 3 231 ? 114.741 110.036 106.626 1.00 161.56 540 ARG C CA 1
ATOM 6540 C C . ARG C 3 231 ? 113.964 110.143 107.932 1.00 161.44 540 ARG C C 1
ATOM 6541 O O . ARG C 3 231 ? 112.761 109.862 107.938 1.00 160.97 540 ARG C O 1
ATOM 6547 N N . ASN C 3 232 ? 114.612 110.537 109.028 1.00 160.12 541 ASN C N 1
ATOM 6548 C CA . ASN C 3 232 ? 113.973 110.615 110.336 1.00 160.17 541 ASN C CA 1
ATOM 6549 C C . ASN C 3 232 ? 113.724 112.057 110.770 1.00 160.45 541 ASN C C 1
ATOM 6550 O O . ASN C 3 232 ? 113.626 112.342 111.966 1.00 159.69 541 ASN C O 1
ATOM 6555 N N . LEU C 3 233 ? 113.621 112.975 109.812 1.00 160.09 542 LEU C N 1
ATOM 6556 C CA . LEU C 3 233 ? 113.355 114.368 110.143 1.00 159.36 542 LEU C CA 1
ATOM 6557 C C . LEU C 3 233 ? 111.926 114.533 110.646 1.00 158.69 542 LEU C C 1
ATOM 6558 O O . LEU C 3 233 ? 110.975 114.020 110.049 1.00 158.76 542 LEU C O 1
ATOM 6563 N N . SER C 3 234 ? 111.779 115.256 111.752 1.00 156.22 543 SER C N 1
ATOM 6564 C CA . SER C 3 234 ? 110.481 115.458 112.385 1.00 156.45 543 SER C CA 1
ATOM 6565 C C . SER C 3 234 ? 110.049 116.914 112.430 1.00 156.90 543 SER C C 1
ATOM 6566 O O . SER C 3 234 ? 108.889 117.215 112.138 1.00 156.65 543 SER C O 1
ATOM 6569 N N . SER C 3 235 ? 110.945 117.829 112.794 1.00 158.51 544 SER C N 1
ATOM 6570 C CA . SER C 3 235 ? 110.618 119.243 112.907 1.00 158.85 544 SER C CA 1
ATOM 6571 C C . SER C 3 235 ? 111.691 120.080 112.226 1.00 158.47 544 SER C C 1
ATOM 6572 O O . SER C 3 235 ? 112.867 119.705 112.207 1.00 158.48 544 SER C O 1
ATOM 6575 N N . LEU C 3 236 ? 111.276 121.215 111.668 1.00 158.23 545 LEU C N 1
ATOM 6576 C CA . LEU C 3 236 ? 112.175 122.156 111.015 1.00 158.19 545 LEU C CA 1
ATOM 6577 C C . LEU C 3 236 ? 111.930 123.553 111.566 1.00 158.47 545 LEU C C 1
ATOM 6578 O O . LEU C 3 236 ? 110.788 123.923 111.857 1.00 158.98 545 LEU C O 1
ATOM 6583 N N . ASP C 3 237 ? 113.004 124.326 111.707 1.00 156.58 546 ASP C N 1
ATOM 6584 C CA . ASP C 3 237 ? 112.956 125.669 112.280 1.00 156.74 546 ASP C CA 1
ATOM 6585 C C . ASP C 3 237 ? 113.728 126.649 111.404 1.00 156.52 546 ASP C C 1
ATOM 6586 O O . ASP C 3 237 ? 114.534 127.450 111.880 1.00 156.64 546 ASP C O 1
ATOM 6591 N N . LEU C 3 238 ? 113.482 126.594 110.094 1.00 156.27 547 LEU C N 1
ATOM 6592 C CA . LEU C 3 238 ? 114.184 127.444 109.131 1.00 156.28 547 LEU C CA 1
ATOM 6593 C C . LEU C 3 238 ? 113.493 128.804 109.074 1.00 156.27 547 LEU C C 1
ATOM 6594 O O . LEU C 3 238 ? 112.711 129.109 108.170 1.00 156.47 547 LEU C O 1
ATOM 6599 N N . ARG C 3 239 ? 113.798 129.641 110.062 1.00 154.98 548 ARG C N 1
ATOM 6600 C CA . ARG C 3 239 ? 113.214 130.970 110.174 1.00 154.85 548 ARG C CA 1
ATOM 6601 C C . ARG C 3 239 ? 114.273 132.028 109.895 1.00 155.46 548 ARG C C 1
ATOM 6602 O O . ARG C 3 239 ? 115.350 132.007 110.502 1.00 155.80 548 ARG C O 1
ATOM 6608 N N . HIS C 3 240 ? 113.960 132.948 108.980 1.00 156.69 549 HIS C N 1
ATOM 6609 C CA . HIS C 3 240 ? 114.780 134.128 108.702 1.00 156.22 549 HIS C CA 1
ATOM 6610 C C . HIS C 3 240 ? 116.207 133.731 108.308 1.00 156.74 549 HIS C C 1
ATOM 6611 O O . HIS C 3 240 ? 117.187 134.029 108.994 1.00 156.76 549 HIS C O 1
ATOM 6618 N N . ILE C 3 241 ? 116.295 133.044 107.173 1.00 159.93 550 ILE C N 1
ATOM 6619 C CA . ILE C 3 241 ? 117.571 132.623 106.618 1.00 160.87 550 ILE C CA 1
ATOM 6620 C C . ILE C 3 241 ? 117.913 133.520 105.430 1.00 160.96 550 ILE C C 1
ATOM 6621 O O . ILE C 3 241 ? 117.093 134.307 104.957 1.00 160.22 550 ILE C O 1
ATOM 6626 N N . THR C 3 242 ? 119.154 133.395 104.953 1.00 162.74 551 THR C N 1
ATOM 6627 C CA . THR C 3 242 ? 119.636 134.268 103.886 1.00 162.42 551 THR C CA 1
ATOM 6628 C C . THR C 3 242 ? 118.846 134.063 102.598 1.00 162.44 551 THR C C 1
ATOM 6629 O O . THR C 3 242 ? 118.349 135.027 102.004 1.00 162.29 551 THR C O 1
ATOM 6633 N N . GLU C 3 243 ? 118.716 132.815 102.154 1.00 163.00 552 GLU C N 1
ATOM 6634 C CA . GLU C 3 243 ? 117.993 132.518 100.926 1.00 162.72 552 GLU C CA 1
ATOM 6635 C C . GLU C 3 243 ? 117.528 131.070 100.962 1.00 162.62 552 GLU C C 1
ATOM 6636 O O . GLU C 3 243 ? 118.292 130.176 101.335 1.00 161.79 552 GLU C O 1
ATOM 6642 N N . LEU C 3 244 ? 116.271 130.850 100.572 1.00 166.03 553 LEU C N 1
ATOM 6643 C CA . LEU C 3 244 ? 115.671 129.525 100.585 1.00 166.54 553 LEU C CA 1
ATOM 6644 C C . LEU C 3 244 ? 115.187 129.050 99.223 1.00 166.38 553 LEU C C 1
ATOM 6645 O O . LEU C 3 244 ? 114.948 127.847 99.065 1.00 166.62 553 LEU C O 1
ATOM 6650 N N . ASP C 3 245 ? 115.053 129.943 98.239 1.00 165.67 554 ASP C N 1
ATOM 6651 C CA . ASP C 3 245 ? 114.379 129.629 96.982 1.00 165.71 554 ASP C CA 1
ATOM 6652 C C . ASP C 3 245 ? 112.992 129.065 97.259 1.00 165.68 554 ASP C C 1
ATOM 6653 O O . ASP C 3 245 ? 112.398 129.347 98.305 1.00 165.46 554 ASP C O 1
ATOM 6658 N N . ASN C 3 246 ? 112.456 128.278 96.328 1.00 164.90 555 ASN C N 1
ATOM 6659 C CA . ASN C 3 246 ? 111.140 127.694 96.549 1.00 164.80 555 ASN C CA 1
ATOM 6660 C C . ASN C 3 246 ? 111.062 126.200 96.277 1.00 165.00 555 ASN C C 1
ATOM 6661 O O . ASN C 3 246 ? 110.329 125.515 96.994 1.00 164.52 555 ASN C O 1
ATOM 6666 N N . GLU C 3 247 ? 111.815 125.659 95.317 1.00 167.95 556 GLU C N 1
ATOM 6667 C CA . GLU C 3 247 ? 111.711 124.235 95.016 1.00 167.88 556 GLU C CA 1
ATOM 6668 C C . GLU C 3 247 ? 112.320 123.381 96.121 1.00 167.93 556 GLU C C 1
ATOM 6669 O O . GLU C 3 247 ? 111.962 122.203 96.265 1.00 168.14 556 GLU C O 1
ATOM 6675 N N . THR C 3 248 ? 113.239 123.953 96.903 1.00 168.39 557 THR C N 1
ATOM 6676 C CA . THR C 3 248 ? 113.808 123.225 98.031 1.00 168.35 557 THR C CA 1
ATOM 6677 C C . THR C 3 248 ? 112.727 122.826 99.024 1.00 168.12 557 THR C C 1
ATOM 6678 O O . THR C 3 248 ? 112.784 121.739 99.610 1.00 167.93 557 THR C O 1
ATOM 6682 N N . VAL C 3 249 ? 111.726 123.687 99.219 1.00 170.41 558 VAL C N 1
ATOM 6683 C CA . VAL C 3 249 ? 110.610 123.340 100.094 1.00 170.95 558 VAL C CA 1
ATOM 6684 C C . VAL C 3 249 ? 109.881 122.113 99.560 1.00 170.85 558 VAL C C 1
ATOM 6685 O O . VAL C 3 249 ? 109.582 121.174 100.310 1.00 170.63 558 VAL C O 1
ATOM 6689 N N . MET C 3 250 ? 109.596 122.097 98.253 1.00 169.60 559 MET C N 1
ATOM 6690 C CA . MET C 3 250 ? 108.946 120.938 97.648 1.00 169.18 559 MET C CA 1
ATOM 6691 C C . MET C 3 250 ? 109.761 119.670 97.862 1.00 169.16 559 MET C C 1
ATOM 6692 O O . MET C 3 250 ? 109.236 118.666 98.355 1.00 169.03 559 MET C O 1
ATOM 6697 N N . GLU C 3 251 ? 111.047 119.700 97.519 1.00 167.35 560 GLU C N 1
ATOM 6698 C CA . GLU C 3 251 ? 111.872 118.501 97.568 1.00 166.97 560 GLU C CA 1
ATOM 6699 C C . GLU C 3 251 ? 112.318 118.143 98.980 1.00 166.55 560 GLU C C 1
ATOM 6700 O O . GLU C 3 251 ? 112.937 117.093 99.171 1.00 165.83 560 GLU C O 1
ATOM 6706 N N . ILE C 3 252 ? 112.023 118.985 99.966 1.00 166.42 561 ILE C N 1
ATOM 6707 C CA . ILE C 3 252 ? 112.250 118.629 101.362 1.00 166.09 561 ILE C CA 1
ATOM 6708 C C . ILE C 3 252 ? 111.003 118.014 101.982 1.00 166.10 561 ILE C C 1
ATOM 6709 O O . ILE C 3 252 ? 111.074 116.976 102.646 1.00 165.80 561 ILE C O 1
ATOM 6714 N N . VAL C 3 253 ? 109.838 118.636 101.774 1.00 166.73 562 VAL C N 1
ATOM 6715 C CA . VAL C 3 253 ? 108.616 118.093 102.360 1.00 166.56 562 VAL C CA 1
ATOM 6716 C C . VAL C 3 253 ? 108.192 116.807 101.656 1.00 166.43 562 VAL C C 1
ATOM 6717 O O . VAL C 3 253 ? 107.649 115.896 102.294 1.00 166.55 562 VAL C O 1
ATOM 6721 N N . LYS C 3 254 ? 108.430 116.701 100.345 1.00 166.19 563 LYS C N 1
ATOM 6722 C CA . LYS C 3 254 ? 107.958 115.538 99.599 1.00 166.26 563 LYS C CA 1
ATOM 6723 C C . LYS C 3 254 ? 108.722 114.272 99.966 1.00 166.37 563 LYS C C 1
ATOM 6724 O O . LYS C 3 254 ? 108.122 113.196 100.060 1.00 166.15 563 LYS C O 1
ATOM 6730 N N . ARG C 3 255 ? 110.033 114.375 100.177 1.00 166.93 564 ARG C N 1
ATOM 6731 C CA . ARG C 3 255 ? 110.872 113.213 100.442 1.00 167.21 564 ARG C CA 1
ATOM 6732 C C . ARG C 3 255 ? 110.823 112.773 101.900 1.00 166.67 564 ARG C C 1
ATOM 6733 O O . ARG C 3 255 ? 110.621 111.589 102.184 1.00 165.87 564 ARG C O 1
ATOM 6739 N N . CYS C 3 256 ? 111.005 113.705 102.833 1.00 165.86 565 CYS C N 1
ATOM 6740 C CA . CYS C 3 256 ? 110.970 113.393 104.261 1.00 165.45 565 CYS C CA 1
ATOM 6741 C C . CYS C 3 256 ? 109.514 113.248 104.682 1.00 165.21 565 CYS C C 1
ATOM 6742 O O . CYS C 3 256 ? 108.871 114.201 105.123 1.00 164.79 565 CYS C O 1
ATOM 6745 N N . LYS C 3 257 ? 108.983 112.033 104.540 1.00 164.42 566 LYS C N 1
ATOM 6746 C CA . LYS C 3 257 ? 107.595 111.773 104.902 1.00 164.22 566 LYS C CA 1
ATOM 6747 C C . LYS C 3 257 ? 107.473 111.468 106.390 1.00 163.94 566 LYS C C 1
ATOM 6748 O O . LYS C 3 257 ? 106.804 110.506 106.781 1.00 164.45 566 LYS C O 1
ATOM 6754 N N . ASN C 3 258 ? 108.113 112.289 107.224 1.00 160.78 567 ASN C N 1
ATOM 6755 C CA . ASN C 3 258 ? 107.987 112.168 108.670 1.00 161.01 567 ASN C CA 1
ATOM 6756 C C . ASN C 3 258 ? 107.890 113.528 109.347 1.00 160.93 567 ASN C C 1
ATOM 6757 O O . ASN C 3 258 ? 107.938 113.593 110.582 1.00 160.73 567 ASN C O 1
ATOM 6762 N N . LEU C 3 259 ? 107.754 114.609 108.584 1.00 162.55 568 LEU C N 1
ATOM 6763 C CA . LEU C 3 259 ? 107.747 115.948 109.156 1.00 162.59 568 LEU C CA 1
ATOM 6764 C C . LEU C 3 259 ? 106.440 116.192 109.900 1.00 162.57 568 LEU C C 1
ATOM 6765 O O . LEU C 3 259 ? 105.354 115.991 109.345 1.00 162.55 568 LEU C O 1
ATOM 6770 N N . SER C 3 260 ? 106.546 116.622 111.158 1.00 161.28 569 SER C N 1
ATOM 6771 C CA . SER C 3 260 ? 105.384 116.993 111.950 1.00 161.22 569 SER C CA 1
ATOM 6772 C C . SER C 3 260 ? 105.290 118.486 112.219 1.00 161.25 569 SER C C 1
ATOM 6773 O O . SER C 3 260 ? 104.193 118.977 112.500 1.00 161.35 569 SER C O 1
ATOM 6776 N N . SER C 3 261 ? 106.403 119.211 112.141 1.00 165.08 570 SER C N 1
ATOM 6777 C CA . SER C 3 261 ? 106.420 120.651 112.340 1.00 165.89 570 SER C CA 1
ATOM 6778 C C . SER C 3 261 ? 107.197 121.310 111.210 1.00 166.20 570 SER C C 1
ATOM 6779 O O . SER C 3 261 ? 108.240 120.811 110.777 1.00 166.25 570 SER C O 1
ATOM 6782 N N . LEU C 3 262 ? 106.678 122.442 110.737 1.00 167.03 571 LEU C N 1
ATOM 6783 C CA . LEU C 3 262 ? 107.340 123.210 109.683 1.00 166.76 571 LEU C CA 1
ATOM 6784 C C . LEU C 3 262 ? 107.275 124.679 110.088 1.00 166.50 571 LEU C C 1
ATOM 6785 O O . LEU C 3 262 ? 106.235 125.325 109.927 1.00 166.15 571 LEU C O 1
ATOM 6790 N N . ASN C 3 263 ? 108.386 125.194 110.610 1.00 165.00 572 ASN C N 1
ATOM 6791 C CA . ASN C 3 263 ? 108.459 126.555 111.138 1.00 164.74 572 ASN C CA 1
ATOM 6792 C C . ASN C 3 263 ? 109.195 127.496 110.195 1.00 164.90 572 ASN C C 1
ATOM 6793 O O . ASN C 3 263 ? 109.960 128.352 110.642 1.00 164.89 572 ASN C O 1
ATOM 6798 N N . LEU C 3 264 ? 109.003 127.357 108.886 1.00 170.43 573 LEU C N 1
ATOM 6799 C CA . LEU C 3 264 ? 109.588 128.307 107.942 1.00 171.01 573 LEU C CA 1
ATOM 6800 C C . LEU C 3 264 ? 108.936 129.666 108.176 1.00 171.14 573 LEU C C 1
ATOM 6801 O O . LEU C 3 264 ? 107.739 129.852 107.953 1.00 170.67 573 LEU C O 1
ATOM 6806 N N . CYS C 3 265 ? 109.717 130.611 108.695 1.00 169.07 574 CYS C N 1
ATOM 6807 C CA . CYS C 3 265 ? 109.178 131.863 109.202 1.00 168.54 574 CYS C CA 1
ATOM 6808 C C . CYS C 3 265 ? 110.015 133.032 108.708 1.00 168.24 574 CYS C C 1
ATOM 6809 O O . CYS C 3 265 ? 111.223 132.904 108.489 1.00 167.58 574 CYS C O 1
ATOM 6812 N N . LEU C 3 266 ? 109.351 134.178 108.538 1.00 171.94 575 LEU C N 1
ATOM 6813 C CA . LEU C 3 266 ? 110.001 135.426 108.133 1.00 172.98 575 LEU C CA 1
ATOM 6814 C C . LEU C 3 266 ? 110.768 135.264 106.823 1.00 172.74 575 LEU C C 1
ATOM 6815 O O . LEU C 3 266 ? 111.789 135.918 106.598 1.00 172.58 575 LEU C O 1
ATOM 6820 N N . ASN C 3 267 ? 110.279 134.388 105.950 1.00 175.21 576 ASN C N 1
ATOM 6821 C CA . ASN C 3 267 ? 110.861 134.171 104.631 1.00 175.61 576 ASN C CA 1
ATOM 6822 C C . ASN C 3 267 ? 109.967 134.872 103.615 1.00 175.60 576 ASN C C 1
ATOM 6823 O O . ASN C 3 267 ? 108.852 134.417 103.341 1.00 175.33 576 ASN C O 1
ATOM 6828 N N . TRP C 3 268 ? 110.461 135.979 103.062 1.00 177.19 577 TRP C N 1
ATOM 6829 C CA . TRP C 3 268 ? 109.643 136.842 102.222 1.00 176.96 577 TRP C CA 1
ATOM 6830 C C . TRP C 3 268 ? 109.288 136.218 100.878 1.00 176.48 577 TRP C C 1
ATOM 6831 O O . TRP C 3 268 ? 108.161 136.402 100.407 1.00 176.38 577 TRP C O 1
ATOM 6841 N N . ILE C 3 269 ? 110.211 135.483 100.252 1.00 170.61 578 ILE C N 1
ATOM 6842 C CA . ILE C 3 269 ? 109.988 135.011 98.886 1.00 170.63 578 ILE C CA 1
ATOM 6843 C C . ILE C 3 269 ? 109.092 133.785 98.803 1.00 170.64 578 ILE C C 1
ATOM 6844 O O . ILE C 3 269 ? 108.712 133.388 97.694 1.00 170.47 578 ILE C O 1
ATOM 6849 N N . ILE C 3 270 ? 108.737 133.179 99.933 1.00 174.21 579 ILE C N 1
ATOM 6850 C CA . ILE C 3 270 ? 107.853 132.018 99.934 1.00 174.37 579 ILE C CA 1
ATOM 6851 C C . ILE C 3 270 ? 106.462 132.445 99.487 1.00 174.01 579 ILE C C 1
ATOM 6852 O O . ILE C 3 270 ? 105.944 133.484 99.913 1.00 173.98 579 ILE C O 1
ATOM 6857 N N . ASN C 3 271 ? 105.851 131.639 98.618 1.00 169.53 580 ASN C N 1
ATOM 6858 C CA . ASN C 3 271 ? 104.572 132.000 98.019 1.00 169.70 580 ASN C CA 1
ATOM 6859 C C . ASN C 3 271 ? 103.489 130.973 98.331 1.00 169.42 580 ASN C C 1
ATOM 6860 O O . ASN C 3 271 ? 103.704 130.047 99.118 1.00 169.63 580 ASN C O 1
ATOM 6865 N N . ASP C 3 272 ? 102.320 131.133 97.709 1.00 165.98 581 ASP C N 1
ATOM 6866 C CA . ASP C 3 272 ? 101.159 130.328 98.076 1.00 165.74 581 ASP C CA 1
ATOM 6867 C C . ASP C 3 272 ? 101.286 128.900 97.548 1.00 165.82 581 ASP C C 1
ATOM 6868 O O . ASP C 3 272 ? 100.870 127.945 98.219 1.00 165.80 581 ASP C O 1
ATOM 6873 N N . ARG C 3 273 ? 101.866 128.732 96.356 1.00 170.03 582 ARG C N 1
ATOM 6874 C CA . ARG C 3 273 ? 101.950 127.406 95.748 1.00 170.48 582 ARG C CA 1
ATOM 6875 C C . ARG C 3 273 ? 102.697 126.425 96.645 1.00 170.40 582 ARG C C 1
ATOM 6876 O O . ARG C 3 273 ? 102.372 125.231 96.680 1.00 170.51 582 ARG C O 1
ATOM 6882 N N . CYS C 3 274 ? 103.702 126.910 97.380 1.00 170.04 583 CYS C N 1
ATOM 6883 C CA . CYS C 3 274 ? 104.399 126.044 98.324 1.00 170.11 583 CYS C CA 1
ATOM 6884 C C . CYS C 3 274 ? 103.444 125.518 99.387 1.00 170.44 583 CYS C C 1
ATOM 6885 O O . CYS C 3 274 ? 103.447 124.322 99.695 1.00 170.21 583 CYS C O 1
ATOM 6888 N N . VAL C 3 275 ? 102.604 126.395 99.941 1.00 170.22 584 VAL C N 1
ATOM 6889 C CA . VAL C 3 275 ? 101.642 125.968 100.953 1.00 170.14 584 VAL C CA 1
ATOM 6890 C C . VAL C 3 275 ? 100.646 124.983 100.356 1.00 169.70 584 VAL C C 1
ATOM 6891 O O . VAL C 3 275 ? 100.279 123.985 100.990 1.00 169.65 584 VAL C O 1
ATOM 6895 N N . GLU C 3 276 ? 100.193 125.246 99.128 1.00 171.07 585 GLU C N 1
ATOM 6896 C CA . GLU C 3 276 ? 99.228 124.353 98.493 1.00 171.66 585 GLU C CA 1
ATOM 6897 C C . GLU C 3 276 ? 99.809 122.957 98.289 1.00 171.86 585 GLU C C 1
ATOM 6898 O O . GLU C 3 276 ? 99.163 121.953 98.614 1.00 171.82 585 GLU C O 1
ATOM 6904 N N . VAL C 3 277 ? 101.033 122.871 97.762 1.00 171.15 586 VAL C N 1
ATOM 6905 C CA . VAL C 3 277 ? 101.625 121.556 97.528 1.00 171.31 586 VAL C CA 1
ATOM 6906 C C . VAL C 3 277 ? 101.998 120.881 98.845 1.00 171.35 586 VAL C C 1
ATOM 6907 O O . VAL C 3 277 ? 101.985 119.648 98.938 1.00 171.28 586 VAL C O 1
ATOM 6911 N N . ILE C 3 278 ? 102.332 121.660 99.879 1.00 172.02 587 ILE C N 1
ATOM 6912 C CA . ILE C 3 278 ? 102.573 121.079 101.197 1.00 172.24 587 ILE C CA 1
ATOM 6913 C C . ILE C 3 278 ? 101.297 120.446 101.735 1.00 172.49 587 ILE C C 1
ATOM 6914 O O . ILE C 3 278 ? 101.317 119.336 102.281 1.00 172.24 587 ILE C O 1
ATOM 6919 N N . ALA C 3 279 ? 100.167 121.141 101.585 1.00 172.36 588 ALA C N 1
ATOM 6920 C CA . ALA C 3 279 ? 98.889 120.574 102.002 1.00 171.95 588 ALA C CA 1
ATOM 6921 C C . ALA C 3 279 ? 98.560 119.318 101.207 1.00 172.26 588 ALA C C 1
ATOM 6922 O O . ALA C 3 279 ? 98.083 118.325 101.768 1.00 172.57 588 ALA C O 1
ATOM 6924 N N . LYS C 3 280 ? 98.809 119.345 99.895 1.00 172.06 589 LYS C N 1
ATOM 6925 C CA . LYS C 3 280 ? 98.536 118.175 99.064 1.00 172.09 589 LYS C CA 1
ATOM 6926 C C . LYS C 3 280 ? 99.384 116.979 99.483 1.00 172.04 589 LYS C C 1
ATOM 6927 O O . LYS C 3 280 ? 98.885 115.849 99.555 1.00 172.03 589 LYS C O 1
ATOM 6933 N N . GLU C 3 281 ? 100.666 117.206 99.765 1.00 170.08 590 GLU C N 1
ATOM 6934 C CA . GLU C 3 281 ? 101.600 116.125 100.053 1.00 170.29 590 GLU C CA 1
ATOM 6935 C C . GLU C 3 281 ? 101.708 115.792 101.535 1.00 170.64 590 GLU C C 1
ATOM 6936 O O . GLU C 3 281 ? 101.888 114.620 101.880 1.00 170.87 590 GLU C O 1
ATOM 6942 N N . GLY C 3 282 ? 101.602 116.785 102.415 1.00 169.48 591 GLY C N 1
ATOM 6943 C CA .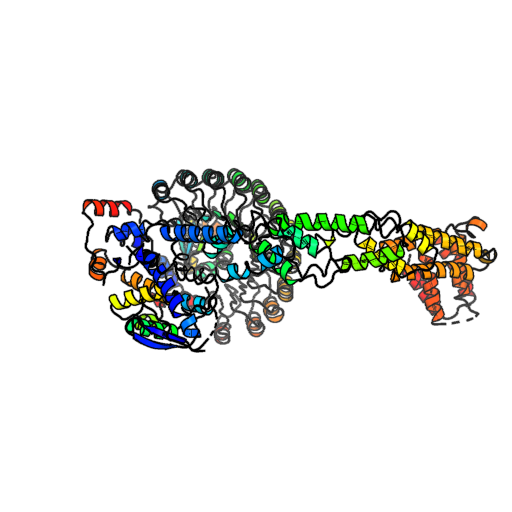 GLY C 3 282 ? 101.812 116.573 103.835 1.00 169.37 591 GLY C CA 1
ATOM 6944 C C . GLY C 3 282 ? 100.865 115.580 104.476 1.00 169.32 591 GLY C C 1
ATOM 6945 O O . GLY C 3 282 ? 99.667 115.848 104.611 1.00 169.16 591 GLY C O 1
ATOM 6946 N N . GLN C 3 283 ? 101.397 114.425 104.876 1.00 167.73 592 GLN C N 1
ATOM 6947 C CA . GLN C 3 283 ? 100.605 113.404 105.552 1.00 167.40 592 GLN C CA 1
ATOM 6948 C C . GLN C 3 283 ? 100.770 113.454 107.066 1.00 167.33 592 GLN C C 1
ATOM 6949 O O . GLN C 3 283 ? 99.776 113.420 107.798 1.00 167.09 592 GLN C O 1
ATOM 6955 N N . ASN C 3 284 ? 102.009 113.532 107.549 1.00 163.45 593 ASN C N 1
ATOM 6956 C CA . ASN C 3 284 ? 102.297 113.569 108.975 1.00 162.90 593 ASN C CA 1
ATOM 6957 C C . ASN C 3 284 ? 102.455 114.987 109.508 1.00 162.77 593 ASN C C 1
ATOM 6958 O O . ASN C 3 284 ? 102.792 115.161 110.684 1.00 163.21 593 ASN C O 1
ATOM 6963 N N . LEU C 3 285 ? 102.231 115.998 108.672 1.00 162.82 594 LEU C N 1
ATOM 6964 C CA . LEU C 3 285 ? 102.367 117.380 109.112 1.00 163.16 594 LEU C CA 1
ATOM 6965 C C . LEU C 3 285 ? 101.347 117.704 110.196 1.00 163.20 594 LEU C C 1
ATOM 6966 O O . LEU C 3 285 ? 100.169 117.353 110.090 1.00 162.69 594 LEU C O 1
ATOM 6971 N N . LYS C 3 286 ? 101.810 118.377 111.249 1.00 161.12 595 LYS C N 1
ATOM 6972 C CA . LYS C 3 286 ? 100.936 118.751 112.353 1.00 160.81 595 LYS C CA 1
ATOM 6973 C C . LYS C 3 286 ? 101.117 120.180 112.839 1.00 160.93 595 LYS C C 1
ATOM 6974 O O . LYS C 3 286 ? 100.258 120.661 113.584 1.00 160.30 595 LYS C O 1
ATOM 6980 N N . GLU C 3 287 ? 102.187 120.877 112.457 1.00 163.38 596 GLU C N 1
ATOM 6981 C CA . GLU C 3 287 ? 102.443 122.237 112.933 1.00 163.07 596 GLU C CA 1
ATOM 6982 C C . GLU C 3 287 ? 102.998 123.055 111.772 1.00 163.25 596 GLU C C 1
ATOM 6983 O O . GLU C 3 287 ? 104.163 122.899 111.395 1.00 163.10 596 GLU C O 1
ATOM 6989 N N . LEU C 3 288 ? 102.162 123.924 111.211 1.00 160.49 597 LEU C N 1
ATOM 6990 C CA . LEU C 3 288 ? 102.566 124.849 110.159 1.00 160.31 597 LEU C CA 1
ATOM 6991 C C . LEU C 3 288 ? 102.681 126.242 110.761 1.00 158.84 597 LEU C C 1
ATOM 6992 O O . LEU C 3 288 ? 101.747 126.717 111.416 1.00 157.36 597 LEU C O 1
ATOM 6997 N N . TYR C 3 289 ? 103.820 126.891 110.539 1.00 161.10 598 TYR C N 1
ATOM 6998 C CA . TYR C 3 289 ? 104.113 128.204 111.109 1.00 161.73 598 TYR C CA 1
ATOM 6999 C C . TYR C 3 289 ? 104.367 129.178 109.962 1.00 161.46 598 TYR C C 1
ATOM 7000 O O . TYR C 3 289 ? 105.424 129.149 109.329 1.00 161.80 598 TYR C O 1
ATOM 7008 N N . LEU C 3 290 ? 103.387 130.040 109.698 1.00 159.89 599 LEU C N 1
ATOM 7009 C CA . LEU C 3 290 ? 103.451 131.026 108.623 1.00 160.62 599 LEU C CA 1
ATOM 7010 C C . LEU C 3 290 ? 103.260 132.411 109.228 1.00 160.62 599 LEU C C 1
ATOM 7011 O O . LEU C 3 290 ? 102.191 132.715 109.765 1.00 159.28 599 LEU C O 1
ATOM 7016 N N . VAL C 3 291 ? 104.292 133.249 109.146 1.00 164.06 600 VAL C N 1
ATOM 7017 C CA . VAL C 3 291 ? 104.232 134.621 109.636 1.00 163.62 600 VAL C CA 1
ATOM 7018 C C . VAL C 3 291 ? 104.889 135.533 108.611 1.00 163.67 600 VAL C C 1
ATOM 7019 O O . VAL C 3 291 ? 106.014 135.269 108.170 1.00 163.95 600 VAL C O 1
ATOM 7023 N N . SER C 3 292 ? 104.182 136.596 108.225 1.00 167.36 601 SER C N 1
ATOM 7024 C CA . SER C 3 292 ? 104.665 137.660 107.347 1.00 168.53 601 SER C CA 1
ATOM 7025 C C . SER C 3 292 ? 104.986 137.182 105.937 1.00 170.11 601 SER C C 1
ATOM 7026 O O . SER C 3 292 ? 105.595 137.932 105.163 1.00 170.29 601 SER C O 1
ATOM 7029 N N . CYS C 3 293 ? 104.598 135.963 105.575 1.00 178.68 602 CYS C N 1
ATOM 7030 C CA . CYS C 3 293 ? 104.820 135.471 104.224 1.00 178.38 602 CYS C CA 1
ATOM 7031 C C . CYS C 3 293 ? 103.758 136.018 103.277 1.00 178.29 602 CYS C C 1
ATOM 7032 O O . CYS C 3 293 ? 102.614 136.266 103.666 1.00 178.45 602 CYS C O 1
ATOM 7035 N N . LYS C 3 294 ? 104.152 136.207 102.016 1.00 175.88 603 LYS C N 1
ATOM 7036 C CA . LYS C 3 294 ? 103.254 136.760 101.001 1.00 175.81 603 LYS C CA 1
ATOM 7037 C C . LYS C 3 294 ? 102.346 135.648 100.480 1.00 175.72 603 LYS C C 1
ATOM 7038 O O . LYS C 3 294 ? 102.551 135.073 99.408 1.00 175.30 603 LYS C O 1
ATOM 7044 N N . ILE C 3 295 ? 101.317 135.346 101.267 1.00 174.42 604 ILE C N 1
ATOM 7045 C CA . ILE C 3 295 ? 100.244 134.441 100.874 1.00 173.89 604 ILE C CA 1
ATOM 7046 C C . ILE C 3 295 ? 98.938 135.218 100.957 1.00 173.46 604 ILE C C 1
ATOM 7047 O O . ILE C 3 295 ? 98.693 135.925 101.940 1.00 173.60 604 ILE C O 1
ATOM 7052 N N . THR C 3 296 ? 98.116 135.117 99.914 1.00 165.66 605 THR C N 1
ATOM 7053 C CA . THR C 3 296 ? 96.956 135.994 99.744 1.00 165.62 605 THR C CA 1
ATOM 7054 C C . THR C 3 296 ? 95.673 135.167 99.711 1.00 165.46 605 THR C C 1
ATOM 7055 O O . THR C 3 296 ? 95.190 134.786 98.643 1.00 166.00 605 THR C O 1
ATOM 7059 N N . ASP C 3 297 ? 95.130 134.888 100.894 1.00 161.35 606 ASP C N 1
ATOM 7060 C CA . ASP C 3 297 ? 93.756 134.431 101.097 1.00 161.67 606 ASP C CA 1
ATOM 7061 C C . ASP C 3 297 ? 93.449 133.092 100.433 1.00 161.49 606 ASP C C 1
ATOM 7062 O O . ASP C 3 297 ? 92.300 132.638 100.477 1.00 160.54 606 ASP C O 1
ATOM 7067 N N . TYR C 3 298 ? 94.437 132.443 99.816 1.00 168.90 607 TYR C N 1
ATOM 7068 C CA . TYR C 3 298 ? 94.221 131.159 99.168 1.00 169.35 607 TYR C CA 1
ATOM 7069 C C . TYR C 3 298 ? 95.034 130.030 99.783 1.00 169.30 607 TYR C C 1
ATOM 7070 O O . TYR C 3 298 ? 94.688 128.861 99.581 1.00 169.50 607 TYR C O 1
ATOM 7078 N N . ALA C 3 299 ? 96.092 130.347 100.532 1.00 167.76 608 ALA C N 1
ATOM 7079 C CA . ALA C 3 299 ? 96.832 129.311 101.243 1.00 167.92 608 ALA C CA 1
ATOM 7080 C C . ALA C 3 299 ? 95.961 128.647 102.302 1.00 168.26 608 ALA C C 1
ATOM 7081 O O . ALA C 3 299 ? 96.045 127.432 102.514 1.00 168.24 608 ALA C O 1
ATOM 7083 N N . LEU C 3 300 ? 95.121 129.434 102.981 1.00 167.51 609 LEU C N 1
ATOM 7084 C CA . LEU C 3 300 ? 94.209 128.870 103.971 1.00 167.34 609 LEU C CA 1
ATOM 7085 C C . LEU C 3 300 ? 93.223 127.905 103.325 1.00 167.05 609 LEU C C 1
ATOM 7086 O O . LEU C 3 300 ? 92.917 126.847 103.889 1.00 166.84 609 LEU C O 1
ATOM 7091 N N . ILE C 3 301 ? 92.709 128.256 102.145 1.00 163.93 610 ILE C N 1
ATOM 7092 C CA . ILE C 3 301 ? 91.767 127.383 101.452 1.00 163.64 610 ILE C CA 1
ATOM 7093 C C . ILE C 3 301 ? 92.436 126.063 101.087 1.00 163.29 610 ILE C C 1
ATOM 7094 O O . ILE C 3 301 ? 91.853 124.986 101.263 1.00 162.49 610 ILE C O 1
ATOM 7099 N N . ALA C 3 302 ? 93.671 126.123 100.581 1.00 165.37 611 ALA C N 1
ATOM 7100 C CA . ALA C 3 302 ? 94.397 124.900 100.254 1.00 165.35 611 ALA C CA 1
ATOM 7101 C C . ALA C 3 302 ? 94.657 124.064 101.501 1.00 166.14 611 ALA C C 1
ATOM 7102 O O . ALA C 3 302 ? 94.510 122.836 101.474 1.00 166.29 611 ALA C O 1
ATOM 7104 N N . ILE C 3 303 ? 95.032 124.715 102.605 1.00 168.08 612 ILE C N 1
ATOM 7105 C CA . ILE C 3 303 ? 95.287 123.994 103.851 1.00 167.95 612 ILE C CA 1
ATOM 7106 C C . ILE C 3 303 ? 94.026 123.275 104.314 1.00 167.78 612 ILE C C 1
ATOM 7107 O O . ILE C 3 303 ? 94.063 122.101 104.701 1.00 167.58 612 ILE C O 1
ATOM 7112 N N . GLY C 3 304 ? 92.888 123.966 104.272 1.00 163.71 613 GLY C N 1
ATOM 7113 C CA . GLY C 3 304 ? 91.646 123.378 104.733 1.00 163.09 613 GLY C CA 1
ATOM 7114 C C . GLY C 3 304 ? 91.013 122.369 103.800 1.00 163.18 613 GLY C C 1
ATOM 7115 O O . GLY C 3 304 ? 90.246 121.522 104.264 1.00 162.88 613 GLY C O 1
ATOM 7116 N N . ARG C 3 305 ? 91.319 122.420 102.507 1.00 165.24 614 ARG C N 1
ATOM 7117 C CA . ARG C 3 305 ? 90.662 121.547 101.545 1.00 165.15 614 ARG C CA 1
ATOM 7118 C C . ARG C 3 305 ? 91.511 120.373 101.083 1.00 165.20 614 ARG C C 1
ATOM 7119 O O . ARG C 3 305 ? 90.975 119.273 100.928 1.00 164.94 614 ARG C O 1
ATOM 7125 N N . TYR C 3 306 ? 92.812 120.564 100.866 1.00 170.49 615 TYR C N 1
ATOM 7126 C CA . TYR C 3 306 ? 93.658 119.531 100.284 1.00 171.07 615 TYR C CA 1
ATOM 7127 C C . TYR C 3 306 ? 94.555 118.851 101.310 1.00 171.05 615 TYR C C 1
ATOM 7128 O O . TYR C 3 306 ? 95.444 118.083 100.927 1.00 170.60 615 TYR C O 1
ATOM 7136 N N . SER C 3 307 ? 94.342 119.103 102.599 1.00 172.17 616 SER C N 1
ATOM 7137 C CA . SER C 3 307 ? 95.134 118.495 103.658 1.00 172.30 616 SER C CA 1
ATOM 7138 C C . SER C 3 307 ? 94.211 117.792 104.640 1.00 172.21 616 SER C C 1
ATOM 7139 O O . SER C 3 307 ? 93.131 118.296 104.962 1.00 171.62 616 SER C O 1
ATOM 7142 N N . MET C 3 308 ? 94.641 116.623 105.113 1.00 168.62 617 MET C N 1
ATOM 7143 C CA . MET C 3 308 ? 93.847 115.824 106.036 1.00 168.75 617 MET C CA 1
ATOM 7144 C C . MET C 3 308 ? 94.297 115.945 107.484 1.00 168.29 617 MET C C 1
ATOM 7145 O O . MET C 3 308 ? 93.456 115.888 108.387 1.00 167.65 617 MET C O 1
ATOM 7150 N N . THR C 3 309 ? 95.595 116.112 107.730 1.00 164.92 618 THR C N 1
ATOM 7151 C CA . THR C 3 309 ? 96.143 116.177 109.081 1.00 164.56 618 THR C CA 1
ATOM 7152 C C . THR C 3 309 ? 96.730 117.564 109.310 1.00 163.81 618 THR C C 1
ATOM 7153 O O . THR C 3 309 ? 97.769 117.906 108.735 1.00 163.78 618 THR C O 1
ATOM 7157 N N . ILE C 3 310 ? 96.063 118.357 110.150 1.00 157.14 619 ILE C N 1
ATOM 7158 C CA . ILE C 3 310 ? 96.551 119.672 110.552 1.00 157.23 619 ILE C CA 1
ATOM 7159 C C . ILE C 3 310 ? 95.781 120.116 111.790 1.00 157.31 619 ILE C C 1
ATOM 7160 O O . ILE C 3 310 ? 94.613 119.753 111.972 1.00 157.68 619 ILE C O 1
ATOM 7165 N N . GLU C 3 311 ? 96.444 120.861 112.674 1.00 154.12 620 GLU C N 1
ATOM 7166 C CA . GLU C 3 311 ? 95.801 121.375 113.878 1.00 153.92 620 GLU C CA 1
ATOM 7167 C C . GLU C 3 311 ? 96.048 122.851 114.150 1.00 154.03 620 GLU C C 1
ATOM 7168 O O . GLU C 3 311 ? 95.161 123.502 114.715 1.00 153.89 620 GLU C O 1
ATOM 7174 N N . THR C 3 312 ? 97.199 123.406 113.774 1.00 155.68 621 THR C N 1
ATOM 7175 C CA . THR C 3 312 ? 97.530 124.785 114.106 1.00 156.00 621 THR C CA 1
ATOM 7176 C C . THR C 3 312 ? 98.044 125.515 112.874 1.00 155.50 621 THR C C 1
ATOM 7177 O O . THR C 3 312 ? 98.927 125.015 112.170 1.00 155.81 621 THR C O 1
ATOM 7181 N N . VAL C 3 313 ? 97.478 126.691 112.618 1.00 151.26 622 VAL C N 1
ATOM 7182 C CA . VAL C 3 313 ? 97.943 127.593 111.570 1.00 151.88 622 VAL C CA 1
ATOM 7183 C C . VAL C 3 313 ? 97.963 128.998 112.153 1.00 151.24 622 VAL C C 1
ATOM 7184 O O . VAL C 3 313 ? 96.967 129.450 112.727 1.00 149.92 622 VAL C O 1
ATOM 7188 N N . ASP C 3 314 ? 99.092 129.689 112.008 1.00 155.36 623 ASP C N 1
ATOM 7189 C CA . ASP C 3 314 ? 99.284 130.963 112.689 1.00 155.69 623 ASP C CA 1
ATOM 7190 C C . ASP C 3 314 ? 99.605 132.098 111.723 1.00 154.76 623 ASP C C 1
ATOM 7191 O O . ASP C 3 314 ? 100.501 132.907 111.987 1.00 155.28 623 ASP C O 1
ATOM 7196 N N . VAL C 3 315 ? 98.870 132.180 110.613 1.00 154.94 624 VAL C N 1
ATOM 7197 C CA . VAL C 3 315 ? 99.094 133.231 109.626 1.00 156.36 624 VAL C CA 1
ATOM 7198 C C . VAL C 3 315 ? 98.950 134.593 110.298 1.00 155.85 624 VAL C C 1
ATOM 7199 O O . VAL C 3 315 ? 97.887 134.939 110.826 1.00 155.53 624 VAL C O 1
ATOM 7203 N N . GLY C 3 316 ? 100.032 135.359 110.312 1.00 156.12 625 GLY C N 1
ATOM 7204 C CA . GLY C 3 316 ? 100.062 136.602 111.061 1.00 156.54 625 GLY C CA 1
ATOM 7205 C C . GLY C 3 316 ? 101.072 137.568 110.494 1.00 157.43 625 GLY C C 1
ATOM 7206 O O . GLY C 3 316 ? 102.077 137.169 109.898 1.00 157.54 625 GLY C O 1
ATOM 7207 N N . TRP C 3 317 ? 100.796 138.860 110.689 1.00 154.82 626 TRP C N 1
ATOM 7208 C CA . TRP C 3 317 ? 101.644 139.942 110.186 1.00 154.82 626 TRP C CA 1
ATOM 7209 C C . TRP C 3 317 ? 101.848 139.836 108.677 1.00 155.60 626 TRP C C 1
ATOM 7210 O O . TRP C 3 317 ? 102.865 140.280 108.139 1.00 155.97 626 TRP C O 1
ATOM 7220 N N . CYS C 3 318 ? 100.876 139.246 107.988 1.00 166.89 627 CYS C N 1
ATOM 7221 C CA . CYS C 3 318 ? 100.899 139.120 106.538 1.00 167.03 627 CYS C CA 1
ATOM 7222 C C . CYS C 3 318 ? 100.124 140.289 105.945 1.00 167.04 627 CYS C C 1
ATOM 7223 O O . CYS C 3 318 ? 98.959 140.508 106.297 1.00 166.82 627 CYS C O 1
ATOM 7226 N N . LYS C 3 319 ? 100.770 141.037 105.050 1.00 168.67 628 LYS C N 1
ATOM 7227 C CA . LYS C 3 319 ? 100.167 142.250 104.513 1.00 168.73 628 LYS C CA 1
ATOM 7228 C C . LYS C 3 319 ? 98.972 141.977 103.608 1.00 168.47 628 LYS C C 1
ATOM 7229 O O . LYS C 3 319 ? 98.261 142.925 103.259 1.00 168.52 628 LYS C O 1
ATOM 7235 N N . GLU C 3 320 ? 98.737 140.722 103.207 1.00 166.80 629 GLU C N 1
ATOM 7236 C CA . GLU C 3 320 ? 97.556 140.354 102.419 1.00 167.13 629 GLU C CA 1
ATOM 7237 C C . GLU C 3 320 ? 96.896 139.125 103.048 1.00 166.73 629 GLU C C 1
ATOM 7238 O O . GLU C 3 320 ? 97.121 137.996 102.610 1.00 166.57 629 GLU C O 1
ATOM 7244 N N . ILE C 3 321 ? 96.058 139.355 104.059 1.00 164.06 630 ILE C N 1
ATOM 7245 C CA . ILE C 3 321 ? 95.212 138.310 104.631 1.00 164.12 630 ILE C CA 1
ATOM 7246 C C . ILE C 3 321 ? 93.874 138.940 104.995 1.00 163.84 630 ILE C C 1
ATOM 7247 O O . ILE C 3 321 ? 93.779 139.709 105.959 1.00 163.41 630 ILE C O 1
ATOM 7252 N N . THR C 3 322 ? 92.838 138.633 104.223 1.00 160.16 631 THR C N 1
ATOM 7253 C CA . THR C 3 322 ? 91.525 139.232 104.405 1.00 159.99 631 THR C CA 1
ATOM 7254 C C . THR C 3 322 ? 90.510 138.159 104.795 1.00 159.61 631 THR C C 1
ATOM 7255 O O . THR C 3 322 ? 90.814 136.965 104.842 1.00 159.46 631 THR C O 1
ATOM 7259 N N . ASP C 3 323 ? 89.285 138.604 105.081 1.00 158.03 632 ASP C N 1
ATOM 7260 C CA . ASP C 3 323 ? 88.201 137.705 105.457 1.00 158.42 632 ASP C CA 1
ATOM 7261 C C . ASP C 3 323 ? 87.827 136.782 104.304 1.00 158.46 632 ASP C C 1
ATOM 7262 O O . ASP C 3 323 ? 88.374 136.902 103.202 1.00 158.08 632 ASP C O 1
ATOM 7267 N N . GLN C 3 324 ? 86.904 135.853 104.558 1.00 162.17 633 GLN C N 1
ATOM 7268 C CA . GLN C 3 324 ? 86.475 134.786 103.655 1.00 162.47 633 GLN C CA 1
ATOM 7269 C C . GLN C 3 324 ? 87.567 133.745 103.438 1.00 161.76 633 GLN C C 1
ATOM 7270 O O . GLN C 3 324 ? 87.316 132.733 102.773 1.00 161.20 633 GLN C O 1
ATOM 7276 N N . GLY C 3 325 ? 88.767 133.953 103.976 1.00 159.56 634 GLY C N 1
ATOM 7277 C CA . GLY C 3 325 ? 89.805 132.944 103.943 1.00 160.00 634 GLY C CA 1
ATOM 7278 C C . GLY C 3 325 ? 89.868 132.185 105.251 1.00 160.66 634 GLY C C 1
ATOM 7279 O O . GLY C 3 325 ? 89.951 130.954 105.264 1.00 160.39 634 GLY C O 1
ATOM 7280 N N . ALA C 3 326 ? 89.829 132.921 106.365 1.00 160.08 635 ALA C N 1
ATOM 7281 C CA . ALA C 3 326 ? 89.755 132.281 107.673 1.00 160.11 635 ALA C CA 1
ATOM 7282 C C . ALA C 3 326 ? 88.380 131.674 107.920 1.00 159.79 635 ALA C C 1
ATOM 7283 O O . ALA C 3 326 ? 88.269 130.652 108.606 1.00 159.93 635 ALA C O 1
ATOM 7285 N N . THR C 3 327 ? 87.329 132.283 107.375 1.00 151.30 636 THR C N 1
ATOM 7286 C CA . THR C 3 327 ? 85.972 131.774 107.511 1.00 150.32 636 THR C CA 1
ATOM 7287 C C . THR C 3 327 ? 85.708 130.570 106.614 1.00 150.47 636 THR C C 1
ATOM 7288 O O . THR C 3 327 ? 84.747 129.833 106.851 1.00 150.33 636 THR C O 1
ATOM 7292 N N . LEU C 3 328 ? 86.545 130.348 105.604 1.00 154.51 637 LEU C N 1
ATOM 7293 C CA . LEU C 3 328 ? 86.408 129.216 104.695 1.00 155.17 637 LEU C CA 1
ATOM 7294 C C . LEU C 3 328 ? 87.233 128.011 105.113 1.00 154.89 637 LEU C C 1
ATOM 7295 O O . LEU C 3 328 ? 86.773 126.876 104.966 1.00 154.62 637 LEU C O 1
ATOM 7300 N N . ILE C 3 329 ? 88.446 128.230 105.627 1.00 157.85 638 ILE C N 1
ATOM 7301 C CA . ILE C 3 329 ? 89.266 127.119 106.100 1.00 158.11 638 ILE C CA 1
ATOM 7302 C C . ILE C 3 329 ? 88.610 126.429 107.288 1.00 158.26 638 ILE C C 1
ATOM 7303 O O . ILE C 3 329 ? 88.743 125.211 107.459 1.00 158.61 638 ILE C O 1
ATOM 7308 N N . ALA C 3 330 ? 87.891 127.185 108.122 1.00 151.78 639 ALA C N 1
ATOM 7309 C CA . ALA C 3 330 ? 87.209 126.583 109.263 1.00 151.37 639 ALA C CA 1
ATOM 7310 C C . ALA C 3 330 ? 86.136 125.600 108.813 1.00 151.13 639 ALA C C 1
ATOM 7311 O O . ALA C 3 330 ? 86.004 124.512 109.385 1.00 150.89 639 ALA C O 1
ATOM 7313 N N . GLN C 3 331 ? 85.358 125.963 107.791 1.00 152.29 640 GLN C N 1
ATOM 7314 C CA . GLN C 3 331 ? 84.336 125.066 107.269 1.00 152.88 640 GLN C CA 1
ATOM 7315 C C . GLN C 3 331 ? 84.901 124.008 106.332 1.00 153.13 640 GLN C C 1
ATOM 7316 O O . GLN C 3 331 ? 84.214 123.019 106.051 1.00 153.51 640 GLN C O 1
ATOM 7322 N N . SER C 3 332 ? 86.127 124.188 105.843 1.00 154.74 641 SER C N 1
ATOM 7323 C CA . SER C 3 332 ? 86.738 123.228 104.933 1.00 155.00 641 SER C CA 1
ATOM 7324 C C . SER C 3 332 ? 87.634 122.217 105.632 1.00 155.39 641 SER C C 1
ATOM 7325 O O . SER C 3 332 ? 87.622 121.039 105.261 1.00 154.98 641 SER C O 1
ATOM 7328 N N . SER C 3 333 ? 88.408 122.643 106.627 1.00 154.53 642 SER C N 1
ATOM 7329 C CA . SER C 3 333 ? 89.337 121.740 107.293 1.00 154.15 642 SER C CA 1
ATOM 7330 C C . SER C 3 333 ? 88.584 120.733 108.152 1.00 153.81 642 SER C C 1
ATOM 7331 O O . SER C 3 333 ? 87.684 121.098 108.914 1.00 153.13 642 SER C O 1
ATOM 7334 N N . LYS C 3 334 ? 88.957 119.457 108.024 1.00 152.64 643 LYS C N 1
ATOM 7335 C CA . LYS C 3 334 ? 88.377 118.425 108.873 1.00 152.83 643 LYS C CA 1
ATOM 7336 C C . LYS C 3 334 ? 88.926 118.477 110.292 1.00 152.89 643 LYS C C 1
ATOM 7337 O O . LYS C 3 334 ? 88.284 117.960 111.212 1.00 152.71 643 LYS C O 1
ATOM 7343 N N . SER C 3 335 ? 90.094 119.086 110.487 1.00 154.00 644 SER C N 1
ATOM 7344 C CA . SER C 3 335 ? 90.696 119.227 111.805 1.00 153.57 644 SER C CA 1
ATOM 7345 C C . SER C 3 335 ? 91.415 120.564 111.876 1.00 153.77 644 SER C C 1
ATOM 7346 O O . SER C 3 335 ? 92.240 120.874 111.012 1.00 154.07 644 SER C O 1
ATOM 7349 N N . LEU C 3 336 ? 91.096 121.352 112.900 1.00 148.55 645 LEU C N 1
ATOM 7350 C CA . LEU C 3 336 ? 91.735 122.651 113.098 1.00 148.08 645 LEU C CA 1
ATOM 7351 C C . LEU C 3 336 ? 91.553 123.052 114.551 1.00 147.84 645 LEU C C 1
ATOM 7352 O O . LEU C 3 336 ? 90.417 123.199 115.013 1.00 147.35 645 LEU C O 1
ATOM 7357 N N . ARG C 3 337 ? 92.661 123.226 115.270 1.00 145.77 646 ARG C N 1
ATOM 7358 C CA . ARG C 3 337 ? 92.621 123.608 116.673 1.00 145.57 646 ARG C CA 1
ATOM 7359 C C . ARG C 3 337 ? 93.213 124.984 116.937 1.00 145.49 646 ARG C C 1
ATOM 7360 O O . ARG C 3 337 ? 93.114 125.475 118.068 1.00 145.08 646 ARG C O 1
ATOM 7366 N N . TYR C 3 338 ? 93.824 125.621 115.939 1.00 150.39 647 TYR C N 1
ATOM 7367 C CA . TYR C 3 338 ? 94.423 126.935 116.135 1.00 150.53 647 TYR C CA 1
ATOM 7368 C C . TYR C 3 338 ? 94.465 127.662 114.800 1.00 150.57 647 TYR C C 1
ATOM 7369 O O . TYR C 3 338 ? 94.977 127.122 113.815 1.00 150.55 647 TYR C O 1
ATOM 7377 N N . LEU C 3 339 ? 93.932 128.881 114.775 1.00 151.70 648 LEU C N 1
ATOM 7378 C CA . LEU C 3 339 ? 93.878 129.699 113.566 1.00 151.84 648 LEU C CA 1
ATOM 7379 C C . LEU C 3 339 ? 94.319 131.123 113.890 1.00 151.92 648 LEU C C 1
ATOM 7380 O O . LEU C 3 339 ? 93.633 132.100 113.587 1.00 152.39 648 LEU C O 1
ATOM 7385 N N . GLY C 3 340 ? 95.475 131.245 114.541 1.00 153.62 649 GLY C N 1
ATOM 7386 C CA . GLY C 3 340 ? 96.002 132.529 114.967 1.00 154.00 649 GLY C CA 1
ATOM 7387 C C . GLY C 3 340 ? 96.112 133.577 113.877 1.00 154.73 649 GLY C C 1
ATOM 7388 O O . GLY C 3 340 ? 96.733 133.341 112.836 1.00 154.40 649 GLY C O 1
ATOM 7389 N N . LEU C 3 341 ? 95.503 134.740 114.109 1.00 160.07 650 LEU C N 1
ATOM 7390 C CA . LEU C 3 341 ? 95.527 135.838 113.146 1.00 160.47 650 LEU C CA 1
ATOM 7391 C C . LEU C 3 341 ? 96.641 136.834 113.465 1.00 160.43 650 LEU C C 1
ATOM 7392 O O . LEU C 3 341 ? 97.486 137.115 112.612 1.00 159.97 650 LEU C O 1
ATOM 7397 N N . MET C 3 342 ? 96.640 137.387 114.681 1.00 160.44 651 MET C N 1
ATOM 7398 C CA . MET C 3 342 ? 97.807 138.085 115.216 1.00 160.49 651 MET C CA 1
ATOM 7399 C C . MET C 3 342 ? 98.281 139.246 114.347 1.00 160.24 651 MET C C 1
ATOM 7400 O O . MET C 3 342 ? 99.319 139.137 113.686 1.00 159.92 651 MET C O 1
ATOM 7405 N N . ARG C 3 343 ? 97.504 140.335 114.312 1.00 159.20 652 ARG C N 1
ATOM 7406 C CA . ARG C 3 343 ? 97.833 141.549 113.553 1.00 159.20 652 ARG C CA 1
ATOM 7407 C C . ARG C 3 343 ? 97.652 141.351 112.049 1.00 159.92 652 ARG C C 1
ATOM 7408 O O . ARG C 3 343 ? 98.498 141.753 111.248 1.00 159.51 652 ARG C O 1
ATOM 7414 N N . CYS C 3 344 ? 96.544 140.723 111.667 1.00 167.62 653 CYS C N 1
ATOM 7415 C CA . CYS C 3 344 ? 96.066 140.730 110.285 1.00 167.57 653 CYS C CA 1
ATOM 7416 C C . CYS C 3 344 ? 95.021 141.840 110.218 1.00 167.31 653 CYS C C 1
ATOM 7417 O O . CYS C 3 344 ? 93.852 141.642 110.549 1.00 167.52 653 CYS C O 1
ATOM 7420 N N . ASP C 3 345 ? 95.459 143.024 109.783 1.00 163.19 654 ASP C N 1
ATOM 7421 C CA . ASP C 3 345 ? 94.725 144.270 109.989 1.00 162.79 654 ASP C CA 1
ATOM 7422 C C . ASP C 3 345 ? 93.364 144.313 109.305 1.00 162.29 654 ASP C C 1
ATOM 7423 O O . ASP C 3 345 ? 92.458 144.967 109.837 1.00 162.31 654 ASP C O 1
ATOM 7428 N N . LYS C 3 346 ? 93.176 143.649 108.166 1.00 154.02 655 LYS C N 1
ATOM 7429 C CA . LYS C 3 346 ? 91.906 143.705 107.455 1.00 153.51 655 LYS C CA 1
ATOM 7430 C C . LYS C 3 346 ? 90.984 142.549 107.820 1.00 152.97 655 LYS C C 1
ATOM 7431 O O . LYS C 3 346 ? 90.200 142.097 106.979 1.00 152.57 655 LYS C O 1
ATOM 7437 N N . VAL C 3 347 ? 91.066 142.061 109.054 1.00 151.21 656 VAL C N 1
ATOM 7438 C CA . VAL C 3 347 ? 90.132 141.076 109.582 1.00 151.78 656 VAL C CA 1
ATOM 7439 C C . VAL C 3 347 ? 89.218 141.800 110.559 1.00 150.81 656 VAL C C 1
ATOM 7440 O O . VAL C 3 347 ? 89.685 142.367 111.555 1.00 150.26 656 VAL C O 1
ATOM 7444 N N . ASN C 3 348 ? 87.921 141.794 110.269 1.00 146.85 657 ASN C N 1
ATOM 7445 C CA . ASN C 3 348 ? 86.959 142.497 111.102 1.00 146.33 657 ASN C CA 1
ATOM 7446 C C . ASN C 3 348 ? 86.770 141.773 112.427 1.00 146.34 657 ASN C C 1
ATOM 7447 O O . ASN C 3 348 ? 86.589 140.553 112.465 1.00 146.42 657 ASN C O 1
ATOM 7452 N N . GLU C 3 349 ? 86.821 142.536 113.522 1.00 146.63 658 GLU C N 1
ATOM 7453 C CA . GLU C 3 349 ? 86.565 141.952 114.833 1.00 147.35 658 GLU C CA 1
ATOM 7454 C C . GLU C 3 349 ? 85.133 141.447 114.945 1.00 147.13 658 GLU C C 1
ATOM 7455 O O . GLU C 3 349 ? 84.859 140.529 115.726 1.00 147.49 658 GLU C O 1
ATOM 7461 N N . VAL C 3 350 ? 84.213 142.033 114.176 1.00 144.24 659 VAL C N 1
ATOM 7462 C CA . VAL C 3 350 ? 82.841 141.537 114.136 1.00 144.60 659 VAL C CA 1
ATOM 7463 C C . VAL C 3 350 ? 82.791 140.154 113.503 1.00 145.11 659 VAL C C 1
ATOM 7464 O O . VAL C 3 350 ? 81.978 139.309 113.901 1.00 145.05 659 VAL C O 1
ATOM 7468 N N . THR C 3 351 ? 83.647 139.899 112.510 1.00 147.85 660 THR C N 1
ATOM 7469 C CA . THR C 3 351 ? 83.670 138.595 111.856 1.00 148.21 660 THR C CA 1
ATOM 7470 C C . THR C 3 351 ? 84.002 137.490 112.854 1.00 147.46 660 THR C C 1
ATOM 7471 O O . THR C 3 351 ? 83.191 136.586 113.096 1.00 147.10 660 THR C O 1
ATOM 7475 N N . VAL C 3 352 ? 85.191 137.548 113.455 1.00 148.36 661 VAL C N 1
ATOM 7476 C CA . VAL C 3 352 ? 85.493 136.586 114.504 1.00 148.52 661 VAL C CA 1
ATOM 7477 C C . VAL C 3 352 ? 85.043 137.156 115.843 1.00 148.68 661 VAL C C 1
ATOM 7478 O O . VAL C 3 352 ? 85.856 137.522 116.700 1.00 148.90 661 VAL C O 1
ATOM 7482 N N . GLU C 3 353 ? 83.727 137.207 116.030 1.00 145.30 662 GLU C N 1
ATOM 7483 C CA . GLU C 3 353 ? 83.074 137.225 117.329 1.00 145.18 662 GLU C CA 1
ATOM 7484 C C . GLU C 3 353 ? 81.940 136.220 117.227 1.00 144.63 662 GLU C C 1
ATOM 7485 O O . GLU C 3 353 ? 81.626 135.499 118.180 1.00 143.65 662 GLU C O 1
ATOM 7491 N N . GLN C 3 354 ? 81.325 136.185 116.043 1.00 144.89 663 GLN C N 1
ATOM 7492 C CA . GLN C 3 354 ? 80.373 135.156 115.658 1.00 145.11 663 GLN C CA 1
ATOM 7493 C C . GLN C 3 354 ? 81.050 133.934 115.058 1.00 144.48 663 GLN C C 1
ATOM 7494 O O . GLN C 3 354 ? 80.558 132.818 115.255 1.00 144.39 663 GLN C O 1
ATOM 7500 N N . LEU C 3 355 ? 82.160 134.110 114.333 1.00 140.45 664 LEU C N 1
ATOM 7501 C CA . LEU C 3 355 ? 82.895 132.951 113.840 1.00 140.28 664 LEU C CA 1
ATOM 7502 C C . LEU C 3 355 ? 83.482 132.138 114.988 1.00 140.80 664 LEU C C 1
ATOM 7503 O O . LEU C 3 355 ? 83.549 130.906 114.909 1.00 140.37 664 LEU C O 1
ATOM 7508 N N . VAL C 3 356 ? 83.915 132.810 116.057 1.00 141.56 665 VAL C N 1
ATOM 7509 C CA . VAL C 3 356 ? 84.457 132.104 117.215 1.00 141.91 665 VAL C CA 1
ATOM 7510 C C . VAL C 3 356 ? 83.376 131.267 117.888 1.00 140.99 665 VAL C C 1
ATOM 7511 O O . VAL C 3 356 ? 83.597 130.098 118.230 1.00 140.72 665 VAL C O 1
ATOM 7515 N N . GLN C 3 357 ? 82.190 131.847 118.086 1.00 136.71 666 GLN C N 1
ATOM 7516 C CA . GLN C 3 357 ? 81.122 131.125 118.772 1.00 136.88 666 GLN C CA 1
ATOM 7517 C C . GLN C 3 357 ? 80.504 130.050 117.887 1.00 136.91 666 GLN C C 1
ATOM 7518 O O . GLN C 3 357 ? 80.000 129.044 118.400 1.00 135.81 666 GLN C O 1
ATOM 7524 N N . GLN C 3 358 ? 80.529 130.239 116.565 1.00 139.79 667 GLN C N 1
ATOM 7525 C CA . GLN C 3 358 ? 79.972 129.236 115.664 1.00 140.08 667 GLN C CA 1
ATOM 7526 C C . GLN C 3 358 ? 80.839 127.985 115.613 1.00 139.86 667 GLN C C 1
ATOM 7527 O O . GLN C 3 358 ? 80.325 126.883 115.390 1.00 139.83 667 GLN C O 1
ATOM 7533 N N . TYR C 3 359 ? 82.147 128.129 115.838 1.00 139.66 668 TYR C N 1
ATOM 7534 C CA . TYR C 3 359 ? 83.104 127.026 115.773 1.00 139.86 668 TYR C CA 1
ATOM 7535 C C . TYR C 3 359 ? 83.884 127.000 117.083 1.00 140.55 668 TYR C C 1
ATOM 7536 O O . TYR C 3 359 ? 85.052 127.417 117.132 1.00 140.87 668 TYR C O 1
ATOM 7544 N N . PRO C 3 360 ? 83.267 126.524 118.169 1.00 141.21 669 PRO C N 1
ATOM 7545 C CA . PRO C 3 360 ? 83.958 126.529 119.470 1.00 141.25 669 PRO C CA 1
ATOM 7546 C C . PRO C 3 360 ? 85.206 125.665 119.513 1.00 141.08 669 PRO C C 1
ATOM 7547 O O . PRO C 3 360 ? 86.111 125.960 120.304 1.00 140.82 669 PRO C O 1
ATOM 7551 N N . HIS C 3 361 ? 85.289 124.612 118.696 1.00 140.11 670 HIS C N 1
ATOM 7552 C CA . HIS C 3 361 ? 86.442 123.720 118.752 1.00 139.56 670 HIS C CA 1
ATOM 7553 C C . HIS C 3 361 ? 87.708 124.361 118.195 1.00 139.70 670 HIS C C 1
ATOM 7554 O O . HIS C 3 361 ? 88.795 123.798 118.362 1.00 139.48 670 HIS C O 1
ATOM 7561 N N . ILE C 3 362 ? 87.596 125.512 117.540 1.00 143.28 671 ILE C N 1
ATOM 7562 C CA . ILE C 3 362 ? 88.758 126.251 117.060 1.00 143.75 671 ILE C CA 1
ATOM 7563 C C . ILE C 3 362 ? 88.924 127.511 117.895 1.00 143.85 671 ILE C C 1
ATOM 7564 O O . ILE C 3 362 ? 87.979 128.291 118.064 1.00 143.80 671 ILE C O 1
ATOM 7569 N N . THR C 3 363 ? 90.129 127.715 118.420 1.00 139.48 672 THR C N 1
ATOM 7570 C CA . THR C 3 363 ? 90.475 128.923 119.157 1.00 138.55 672 THR C CA 1
ATOM 7571 C C . THR C 3 363 ? 91.331 129.806 118.257 1.00 138.81 672 THR C C 1
ATOM 7572 O O . THR C 3 363 ? 92.169 129.303 117.501 1.00 139.12 672 THR C O 1
ATOM 7576 N N . PHE C 3 364 ? 91.098 131.111 118.320 1.00 143.72 673 PHE C N 1
ATOM 7577 C CA . PHE C 3 364 ? 91.770 132.064 117.451 1.00 144.39 673 PHE C CA 1
ATOM 7578 C C . PHE C 3 364 ? 92.663 132.989 118.266 1.00 145.61 673 PHE C C 1
ATOM 7579 O O . PHE C 3 364 ? 92.322 133.390 119.381 1.00 145.18 673 PHE C O 1
ATOM 7587 N N . SER C 3 365 ? 93.817 133.328 117.693 1.00 157.33 674 SER C N 1
ATOM 7588 C CA . SER C 3 365 ? 94.760 134.256 118.309 1.00 157.88 674 SER C CA 1
ATOM 7589 C C . SER C 3 365 ? 94.673 135.576 117.556 1.00 157.22 674 SER C C 1
ATOM 7590 O O . SER C 3 365 ? 95.095 135.665 116.398 1.00 156.84 674 SER C O 1
ATOM 7593 N N . THR C 3 366 ? 94.126 136.593 118.214 1.00 155.06 675 THR C N 1
ATOM 7594 C CA . THR C 3 366 ? 93.893 137.894 117.611 1.00 154.91 675 THR C CA 1
ATOM 7595 C C . THR C 3 366 ? 94.271 138.955 118.639 1.00 154.91 675 THR C C 1
ATOM 7596 O O . THR C 3 366 ? 94.243 138.710 119.847 1.00 155.25 675 THR C O 1
ATOM 7600 N N . VAL C 3 367 ? 94.664 140.135 118.149 1.00 151.79 676 VAL C N 1
ATOM 7601 C CA . VAL C 3 367 ? 95.050 141.225 119.042 1.00 151.94 676 VAL C CA 1
ATOM 7602 C C . VAL C 3 367 ? 93.929 141.534 120.028 1.00 151.78 676 VAL C C 1
ATOM 7603 O O . VAL C 3 367 ? 94.179 141.853 121.196 1.00 151.84 676 VAL C O 1
ATOM 7607 N N . LEU C 3 368 ? 92.676 141.438 119.577 1.00 149.77 677 LEU C N 1
ATOM 7608 C CA . LEU C 3 368 ? 91.545 141.637 120.475 1.00 149.66 677 LEU C CA 1
ATOM 7609 C C . LEU C 3 368 ? 91.393 140.505 121.483 1.00 149.91 677 LEU C C 1
ATOM 7610 O O . LEU C 3 368 ? 90.660 140.663 122.465 1.00 149.90 677 LEU C O 1
ATOM 7615 N N . GLN C 3 369 ? 92.068 139.374 121.276 1.00 151.92 678 GLN C N 1
ATOM 7616 C CA . GLN C 3 369 ? 91.965 138.261 122.213 1.00 152.13 678 GLN C CA 1
ATOM 7617 C C . GLN C 3 369 ? 92.877 138.476 123.413 1.00 152.32 678 GLN C C 1
ATOM 7618 O O . GLN C 3 369 ? 93.679 137.601 123.758 1.00 152.42 678 GLN C O 1
ATOM 7624 N N . ASP C 3 370 ? 92.763 139.638 124.053 1.00 154.19 679 ASP C N 1
ATOM 7625 C CA . ASP C 3 370 ? 93.452 139.901 125.306 1.00 154.30 679 ASP C CA 1
ATOM 7626 C C . ASP C 3 370 ? 92.607 139.543 126.520 1.00 154.10 679 ASP C C 1
ATOM 7627 O O . ASP C 3 370 ? 93.142 139.474 127.631 1.00 153.99 679 ASP C O 1
ATOM 7632 N N . CYS C 3 371 ? 91.304 139.317 126.331 1.00 156.35 680 CYS C N 1
ATOM 7633 C CA . CYS C 3 371 ? 90.455 138.887 127.435 1.00 157.07 680 CYS C CA 1
ATOM 7634 C C . CYS C 3 371 ? 90.820 137.487 127.909 1.00 157.13 680 CYS C C 1
ATOM 7635 O O . CYS C 3 371 ? 90.548 137.136 129.063 1.00 156.96 680 CYS C O 1
ATOM 7638 N N . LYS C 3 372 ? 91.418 136.671 127.037 1.00 152.23 681 LYS C N 1
ATOM 7639 C CA . LYS C 3 372 ? 91.912 135.369 127.471 1.00 151.57 681 LYS C CA 1
ATOM 7640 C C . LYS C 3 372 ? 93.016 135.523 128.508 1.00 152.41 681 LYS C C 1
ATOM 7641 O O . LYS C 3 372 ? 93.039 134.799 129.511 1.00 152.19 681 LYS C O 1
ATOM 7647 N N . ARG C 3 373 ? 93.943 136.457 128.283 1.00 154.02 682 ARG C N 1
ATOM 7648 C CA . ARG C 3 373 ? 94.910 136.800 129.320 1.00 153.90 682 ARG C CA 1
ATOM 7649 C C . ARG C 3 373 ? 94.212 137.436 130.516 1.00 154.23 682 ARG C C 1
ATOM 7650 O O . ARG C 3 373 ? 94.379 136.986 131.659 1.00 154.18 682 ARG C O 1
ATOM 7658 N N . THR C 3 374 ? 93.368 138.440 130.264 1.00 159.03 683 THR C N 1
ATOM 7659 C CA . THR C 3 374 ? 92.652 139.109 131.344 1.00 159.05 683 THR C CA 1
ATOM 7660 C C . THR C 3 374 ? 91.476 138.210 131.721 1.00 158.84 683 THR C C 1
ATOM 7661 O O . THR C 3 374 ? 90.314 138.627 131.772 1.00 159.10 683 THR C O 1
ATOM 7665 N N . LEU C 3 375 ? 91.798 136.937 131.936 1.00 160.94 684 LEU C N 1
ATOM 7666 C CA . LEU C 3 375 ? 90.935 135.969 132.580 1.00 161.35 684 LEU C CA 1
ATOM 7667 C C . LEU C 3 375 ? 91.688 135.179 133.633 1.00 161.69 684 LEU C C 1
ATOM 7668 O O . LEU C 3 375 ? 91.051 134.575 134.504 1.00 161.39 684 LEU C O 1
ATOM 7673 N N . GLU C 3 376 ? 93.025 135.196 133.601 1.00 168.63 685 GLU C N 1
ATOM 7674 C CA . GLU C 3 376 ? 93.815 134.586 134.661 1.00 169.39 685 GLU C CA 1
ATOM 7675 C C . GLU C 3 376 ? 93.629 135.297 135.992 1.00 169.03 685 GLU C C 1
ATOM 7676 O O . GLU C 3 376 ? 94.040 134.763 137.027 1.00 168.63 685 GLU C O 1
ATOM 7682 N N . ARG C 3 377 ? 93.019 136.483 135.984 1.00 170.09 686 ARG C N 1
ATOM 7683 C CA . ARG C 3 377 ? 92.594 137.159 137.201 1.00 170.25 686 ARG C CA 1
ATOM 7684 C C . ARG C 3 377 ? 91.507 136.397 137.941 1.00 170.24 686 ARG C C 1
ATOM 7685 O O . ARG C 3 377 ? 91.234 136.718 139.102 1.00 170.12 686 ARG C O 1
ATOM 7693 N N . ALA C 3 378 ? 90.883 135.402 137.308 1.00 171.54 687 ALA C N 1
ATOM 7694 C CA . ALA C 3 378 ? 89.893 134.561 137.969 1.00 171.61 687 ALA C CA 1
ATOM 7695 C C . ALA C 3 378 ? 90.488 133.713 139.089 1.00 171.60 687 ALA C C 1
ATOM 7696 O O . ALA C 3 378 ? 89.744 132.989 139.759 1.00 171.56 687 ALA C O 1
ATOM 7698 N N . TYR C 3 379 ? 91.800 133.784 139.305 1.00 176.57 688 TYR C N 1
ATOM 7699 C CA . TYR C 3 379 ? 92.461 133.074 140.389 1.00 177.03 688 TYR C CA 1
ATOM 7700 C C . TYR C 3 379 ? 93.017 133.991 141.467 1.00 177.39 688 TYR C C 1
ATOM 7701 O O . TYR C 3 379 ? 93.114 133.569 142.621 1.00 177.76 688 TYR C O 1
ATOM 7710 N N . GLN C 3 380 ? 93.381 135.226 141.127 1.00 178.09 689 GLN C N 1
ATOM 7711 C CA . GLN C 3 380 ? 93.891 136.188 142.096 1.00 178.12 689 GLN C CA 1
ATOM 7712 C C . GLN C 3 380 ? 92.971 137.386 142.264 1.00 178.16 689 GLN C C 1
ATOM 7713 O O . GLN C 3 380 ? 92.629 137.740 143.400 1.00 178.05 689 GLN C O 1
ATOM 7719 N N . MET C 3 381 ? 92.557 138.015 141.164 1.00 180.78 690 MET C N 1
ATOM 7720 C CA . MET C 3 381 ? 91.643 139.169 141.158 1.00 180.86 690 MET C CA 1
ATOM 7721 C C . MET C 3 381 ? 92.357 140.244 141.979 1.00 180.70 690 MET C C 1
ATOM 7722 O O . MET C 3 381 ? 93.550 140.488 141.733 1.00 180.38 690 MET C O 1
ATOM 7727 N N . GLY C 3 382 ? 91.707 140.884 142.949 1.00 181.64 691 GLY C N 1
ATOM 7728 C CA . GLY C 3 382 ? 92.381 141.824 143.833 1.00 181.57 691 GLY C CA 1
ATOM 7729 C C . GLY C 3 382 ? 93.020 143.008 143.142 1.00 181.79 691 GLY C C 1
ATOM 7730 O O . GLY C 3 382 ? 93.966 143.593 143.680 1.00 182.01 691 GLY C O 1
ATOM 7731 N N . TRP C 3 383 ? 92.530 143.381 141.960 1.00 174.48 692 TRP C N 1
ATOM 7732 C CA . TRP C 3 383 ? 93.076 144.509 141.212 1.00 174.20 692 TRP C CA 1
ATOM 7733 C C . TRP C 3 383 ? 92.071 145.644 141.075 1.00 173.85 692 TRP C C 1
ATOM 7734 O O . TRP C 3 383 ? 92.388 146.785 141.424 1.00 173.76 692 TRP C O 1
ATOM 7745 N N . THR C 3 384 ? 90.871 145.368 140.578 1.00 180.97 693 THR C N 1
ATOM 7746 C CA . THR C 3 384 ? 89.870 146.409 140.389 1.00 181.43 693 THR C CA 1
ATOM 7747 C C . THR C 3 384 ? 88.471 145.814 140.276 1.00 181.24 693 THR C C 1
ATOM 7748 O O . THR C 3 384 ? 87.543 146.476 139.811 1.00 181.33 693 THR C O 1
ATOM 7752 N N . HIS D 4 10 ? 86.256 149.893 124.412 1.00 182.60 16 HIS D N 1
ATOM 7753 C CA . HIS D 4 10 ? 86.804 149.098 123.319 1.00 182.67 16 HIS D CA 1
ATOM 7754 C C . HIS D 4 10 ? 88.081 148.382 123.750 1.00 182.96 16 HIS D C 1
ATOM 7755 O O . HIS D 4 10 ? 88.089 147.654 124.743 1.00 182.84 16 HIS D O 1
ATOM 7762 N N . SER D 4 11 ? 89.160 148.590 122.990 1.00 178.83 17 SER D N 1
ATOM 7763 C CA . SER D 4 11 ? 90.437 147.971 123.332 1.00 178.68 17 SER D CA 1
ATOM 7764 C C . SER D 4 11 ? 90.981 148.500 124.653 1.00 178.47 17 SER D C 1
ATOM 7765 O O . SER D 4 11 ? 91.675 147.774 125.373 1.00 177.76 17 SER D O 1
ATOM 7768 N N . THR D 4 12 ? 90.682 149.754 124.986 1.00 175.48 18 THR D N 1
ATOM 7769 C CA . THR D 4 12 ? 91.125 150.327 126.247 1.00 174.94 18 THR D CA 1
ATOM 7770 C C . THR D 4 12 ? 90.342 149.713 127.408 1.00 174.51 18 THR D C 1
ATOM 7771 O O . THR D 4 12 ? 89.416 148.917 127.222 1.00 174.93 18 THR D O 1
ATOM 7775 N N . ASN D 4 13 ? 90.747 150.080 128.628 1.00 163.84 19 ASN D N 1
ATOM 7776 C CA . ASN D 4 13 ? 90.164 149.571 129.867 1.00 163.14 19 ASN D CA 1
ATOM 7777 C C . ASN D 4 13 ? 90.385 148.069 130.012 1.00 163.36 19 ASN D C 1
ATOM 7778 O O . ASN D 4 13 ? 89.853 147.442 130.934 1.00 163.42 19 ASN D O 1
ATOM 7783 N N . VAL D 4 14 ? 91.165 147.487 129.106 1.00 159.33 20 VAL D N 1
ATOM 7784 C CA . VAL D 4 14 ? 91.546 146.082 129.163 1.00 158.85 20 VAL D CA 1
ATOM 7785 C C . VAL D 4 14 ? 93.061 145.926 129.204 1.00 158.14 20 VAL D C 1
ATOM 7786 O O . VAL D 4 14 ? 93.598 145.199 130.041 1.00 158.15 20 VAL D O 1
ATOM 7790 N N . LEU D 4 15 ? 93.769 146.610 128.300 1.00 150.26 21 LEU D N 1
ATOM 7791 C CA . LEU D 4 15 ? 95.228 146.612 128.346 1.00 149.88 21 LEU D CA 1
ATOM 7792 C C . LEU D 4 15 ? 95.744 147.308 129.599 1.00 149.70 21 LEU D C 1
ATOM 7793 O O . LEU D 4 15 ? 96.880 147.065 130.022 1.00 149.85 21 LEU D O 1
ATOM 7798 N N . LEU D 4 16 ? 94.927 148.176 130.201 1.00 149.86 22 LEU D N 1
ATOM 7799 C CA . LEU D 4 16 ? 95.320 148.818 131.451 1.00 150.31 22 LEU D CA 1
ATOM 7800 C C . LEU D 4 16 ? 95.471 147.802 132.574 1.00 150.89 22 LEU D C 1
ATOM 7801 O O . LEU D 4 16 ? 96.317 147.976 133.458 1.00 150.86 22 LEU D O 1
ATOM 7806 N N . SER D 4 17 ? 94.664 146.738 132.561 1.00 149.82 23 SER D N 1
ATOM 7807 C CA . SER D 4 17 ? 94.819 145.680 133.555 1.00 149.34 23 SER D CA 1
ATOM 7808 C C . SER D 4 17 ? 96.178 145.004 133.423 1.00 148.76 23 SER D C 1
ATOM 7809 O O . SER D 4 17 ? 96.865 144.760 134.423 1.00 148.72 23 SER D O 1
ATOM 7812 N N . LEU D 4 18 ? 96.589 144.701 132.189 1.00 140.69 24 LEU D N 1
ATOM 7813 C CA . LEU D 4 18 ? 97.912 144.122 131.975 1.00 139.52 24 LEU D CA 1
ATOM 7814 C C . LEU D 4 18 ? 99.019 145.099 132.348 1.00 139.45 24 LEU D C 1
ATOM 7815 O O . LEU D 4 18 ? 100.059 144.682 132.871 1.00 140.76 24 LEU D O 1
ATOM 7820 N N . ASN D 4 19 ? 98.819 146.393 132.089 1.00 135.90 25 ASN D N 1
ATOM 7821 C CA . ASN D 4 19 ? 99.807 147.386 132.500 1.00 136.43 25 ASN D CA 1
ATOM 7822 C C . ASN D 4 19 ? 99.953 147.422 134.017 1.00 136.39 25 ASN D C 1
ATOM 7823 O O . ASN D 4 19 ? 101.070 147.500 134.541 1.00 138.06 25 ASN D O 1
ATOM 7828 N N . ASP D 4 20 ? 98.831 147.369 134.739 1.00 142.13 26 ASP D N 1
ATOM 7829 C CA . ASP D 4 20 ? 98.885 147.337 136.197 1.00 143.35 26 ASP D CA 1
ATOM 7830 C C . ASP D 4 20 ? 99.555 146.063 136.695 1.00 143.82 26 ASP D C 1
ATOM 7831 O O . ASP D 4 20 ? 100.311 146.091 137.673 1.00 143.99 26 ASP D O 1
ATOM 7836 N N . GLN D 4 21 ? 99.280 144.933 136.039 1.00 143.35 27 GLN D N 1
ATOM 7837 C CA . GLN D 4 21 ? 99.923 143.678 136.417 1.00 142.67 27 GLN D CA 1
ATOM 7838 C C . GLN D 4 21 ? 101.433 143.756 136.223 1.00 141.17 27 GLN D C 1
ATOM 7839 O O . GLN D 4 21 ? 102.205 143.293 137.071 1.00 142.06 27 GLN D O 1
ATOM 7845 N N . ARG D 4 22 ? 101.872 144.338 135.105 1.00 131.30 28 ARG D N 1
ATOM 7846 C CA . ARG D 4 22 ? 103.303 144.468 134.847 1.00 132.19 28 ARG D CA 1
ATOM 7847 C C . ARG D 4 22 ? 103.964 145.426 135.832 1.00 132.09 28 ARG D C 1
ATOM 7848 O O . ARG D 4 22 ? 105.066 145.154 136.324 1.00 133.18 28 ARG D O 1
ATOM 7854 N N . LYS D 4 23 ? 103.306 146.549 136.133 1.00 133.45 29 LYS D N 1
ATOM 7855 C CA . LYS D 4 23 ? 103.918 147.564 136.985 1.00 133.25 29 LYS D CA 1
ATOM 7856 C C . LYS D 4 23 ? 104.184 147.041 138.390 1.00 133.82 29 LYS D C 1
ATOM 7857 O O . LYS D 4 23 ? 105.161 147.450 139.029 1.00 134.35 29 LYS D O 1
ATOM 7863 N N . LYS D 4 24 ? 103.338 146.143 138.887 1.00 134.52 30 LYS D N 1
ATOM 7864 C CA . LYS D 4 24 ? 103.514 145.562 140.211 1.00 134.96 30 LYS D CA 1
ATOM 7865 C C . LYS D 4 24 ? 104.342 144.284 140.191 1.00 134.79 30 LYS D C 1
ATOM 7866 O O . LYS D 4 24 ? 104.502 143.654 141.242 1.00 135.31 30 LYS D O 1
ATOM 7872 N N . ASP D 4 25 ? 104.863 143.890 139.027 1.00 136.61 31 ASP D N 1
ATOM 7873 C CA . ASP D 4 25 ? 105.673 142.681 138.874 1.00 136.84 31 ASP D CA 1
ATOM 7874 C C . ASP D 4 25 ? 104.897 141.442 139.326 1.00 136.32 31 ASP D C 1
ATOM 7875 O O . ASP D 4 25 ? 105.287 140.729 140.253 1.00 136.24 31 ASP D O 1
ATOM 7880 N N . VAL D 4 26 ? 103.778 141.198 138.646 1.00 133.80 32 VAL D N 1
ATOM 7881 C CA . VAL D 4 26 ? 102.924 140.056 138.949 1.00 133.59 32 VAL D CA 1
ATOM 7882 C C . VAL D 4 26 ? 102.287 139.565 137.656 1.00 133.75 32 VAL D C 1
ATOM 7883 O O . VAL D 4 26 ? 102.001 140.348 136.746 1.00 133.84 32 VAL D O 1
ATOM 7887 N N . LEU D 4 27 ? 102.090 138.250 137.578 1.00 137.23 33 LEU D N 1
ATOM 7888 C CA . LEU D 4 27 ? 101.475 137.584 136.429 1.00 137.77 33 LEU D CA 1
ATOM 7889 C C . LEU D 4 27 ? 102.152 137.990 135.120 1.00 136.87 33 LEU D C 1
ATOM 7890 O O . LEU D 4 27 ? 101.511 138.403 134.152 1.00 136.72 33 LEU D O 1
ATOM 7895 N N . CYS D 4 28 ? 103.475 137.865 135.108 1.00 121.40 34 CYS D N 1
ATOM 7896 C CA . CYS D 4 28 ? 104.283 138.145 133.931 1.00 120.59 34 CYS D CA 1
ATOM 7897 C C . CYS D 4 28 ? 104.844 136.841 133.380 1.00 119.21 34 CYS D C 1
ATOM 7898 O O . CYS D 4 28 ? 105.368 136.012 134.132 1.00 119.35 34 CYS D O 1
ATOM 7901 N N . ASP D 4 29 ? 104.732 136.665 132.065 1.00 112.53 35 ASP D N 1
ATOM 7902 C CA . ASP D 4 29 ? 105.111 135.418 131.411 1.00 112.50 35 ASP D CA 1
ATOM 7903 C C . ASP D 4 29 ? 106.473 135.481 130.734 1.00 111.77 35 ASP D C 1
ATOM 7904 O O . ASP D 4 29 ? 107.193 134.478 130.714 1.00 112.11 35 ASP D O 1
ATOM 7909 N N . VAL D 4 30 ? 106.849 136.630 130.177 1.00 98.46 36 VAL D N 1
ATOM 7910 C CA . VAL D 4 30 ? 108.052 136.758 129.365 1.00 93.23 36 VAL D CA 1
ATOM 7911 C C . VAL D 4 30 ? 109.005 137.741 130.030 1.00 95.70 36 VAL D C 1
ATOM 7912 O O . VAL D 4 30 ? 108.583 138.781 130.550 1.00 98.75 36 VAL D O 1
ATOM 7916 N N . THR D 4 31 ? 110.290 137.398 130.030 1.00 91.45 37 THR D N 1
ATOM 7917 C CA . THR D 4 31 ? 111.348 138.274 130.514 1.00 91.84 37 THR D CA 1
ATOM 7918 C C . THR D 4 31 ? 112.288 138.597 129.361 1.00 91.78 37 THR D C 1
ATOM 7919 O O . THR D 4 31 ? 112.744 137.691 128.655 1.00 93.98 37 THR D O 1
ATOM 7923 N N . ILE D 4 32 ? 112.577 139.882 129.174 1.00 84.70 38 ILE D N 1
ATOM 7924 C CA . ILE D 4 32 ? 113.435 140.359 128.096 1.00 84.16 38 ILE D CA 1
ATOM 7925 C C . ILE D 4 32 ? 114.710 140.920 128.707 1.00 89.31 38 ILE D C 1
ATOM 7926 O O . ILE D 4 32 ? 114.654 141.745 129.627 1.00 91.46 38 ILE D O 1
ATOM 7931 N N . PHE D 4 33 ? 115.855 140.473 128.200 1.00 84.02 39 PHE D N 1
ATOM 7932 C CA . PHE D 4 33 ? 117.154 140.924 128.680 1.00 79.95 39 PHE D CA 1
ATOM 7933 C C . PHE D 4 33 ? 117.692 141.999 127.744 1.00 78.61 39 PHE D C 1
ATOM 7934 O O . PHE D 4 33 ? 117.969 141.726 126.571 1.00 81.80 39 PHE D O 1
ATOM 7942 N N . VAL D 4 34 ? 117.837 143.213 128.264 1.00 75.08 40 VAL D N 1
ATOM 7943 C CA . VAL D 4 34 ? 118.439 144.324 127.538 1.00 75.74 40 VAL D CA 1
ATOM 7944 C C . VAL D 4 34 ? 119.690 144.741 128.297 1.00 77.53 40 VAL D C 1
ATOM 7945 O O . VAL D 4 34 ? 119.597 145.235 129.428 1.00 81.05 40 VAL D O 1
ATOM 7949 N N . GLU D 4 35 ? 120.850 144.548 127.667 1.00 82.74 41 GLU D N 1
ATOM 7950 C CA . GLU D 4 35 ? 122.173 144.775 128.262 1.00 83.05 41 GLU D CA 1
ATOM 7951 C C . GLU D 4 35 ? 122.216 144.355 129.731 1.00 84.91 41 GLU D C 1
ATOM 7952 O O . GLU D 4 35 ? 122.706 145.073 130.605 1.00 87.63 41 GLU D O 1
ATOM 7958 N N . GLY D 4 36 ? 121.699 143.157 129.997 1.00 84.67 42 GLY D N 1
ATOM 7959 C CA . GLY D 4 36 ? 121.737 142.595 131.332 1.00 86.29 42 GLY D CA 1
ATOM 7960 C C . GLY D 4 36 ? 120.469 142.799 132.136 1.00 86.86 42 GLY D C 1
ATOM 7961 O O . GLY D 4 36 ? 120.032 141.893 132.851 1.00 87.36 42 GLY D O 1
ATOM 7962 N N . GLN D 4 37 ? 119.872 143.984 132.032 1.00 86.27 43 GLN D N 1
ATOM 7963 C CA . GLN D 4 37 ? 118.670 144.286 132.798 1.00 83.66 43 GLN D CA 1
ATOM 7964 C C . GLN D 4 37 ? 117.495 143.445 132.314 1.00 84.26 43 GLN D C 1
ATOM 7965 O O . GLN D 4 37 ? 117.361 143.162 131.120 1.00 85.71 43 GLN D O 1
ATOM 7971 N N . ARG D 4 38 ? 116.640 143.046 133.250 1.00 82.39 44 ARG D N 1
ATOM 7972 C CA . ARG D 4 38 ? 115.488 142.205 132.955 1.00 84.32 44 ARG D CA 1
ATOM 7973 C C . ARG D 4 38 ? 114.213 143.036 133.007 1.00 84.83 44 ARG D C 1
ATOM 7974 O O . ARG D 4 38 ? 113.954 143.724 134.000 1.00 86.40 44 ARG D O 1
ATOM 7980 N N . PHE D 4 39 ? 113.421 142.968 131.939 1.00 84.69 45 PHE D N 1
ATOM 7981 C CA . PHE D 4 39 ? 112.140 143.654 131.850 1.00 84.21 45 PHE D CA 1
ATOM 7982 C C . PHE D 4 39 ? 111.034 142.617 131.725 1.00 84.75 45 PHE D C 1
ATOM 7983 O O . PHE D 4 39 ? 111.128 141.699 130.904 1.00 86.29 45 PHE D O 1
ATOM 7991 N N . ARG D 4 40 ? 109.994 142.762 132.540 1.00 91.93 46 ARG D N 1
ATOM 7992 C CA . ARG D 4 40 ? 108.879 141.827 132.540 1.00 93.89 46 ARG D CA 1
ATOM 7993 C C . ARG D 4 40 ? 107.806 142.293 131.564 1.00 96.59 46 ARG D C 1
ATOM 7994 O O . ARG D 4 40 ? 107.482 143.482 131.502 1.00 97.02 46 ARG D O 1
ATOM 8000 N N . ALA D 4 41 ? 107.256 141.349 130.803 1.00 93.43 47 ALA D N 1
ATOM 8001 C CA . ALA D 4 41 ? 106.220 141.670 129.831 1.00 89.65 47 ALA D CA 1
ATOM 8002 C C . ALA D 4 41 ? 105.359 140.438 129.605 1.00 90.75 47 ALA D C 1
ATOM 8003 O O . ALA D 4 41 ? 105.756 139.312 129.918 1.00 94.51 47 ALA D O 1
ATOM 8005 N N . HIS D 4 42 ? 104.171 140.670 129.055 1.00 112.82 48 HIS D N 1
ATOM 8006 C CA . HIS D 4 42 ? 103.237 139.599 128.751 1.00 114.15 48 HIS D CA 1
ATOM 8007 C C . HIS D 4 42 ? 103.580 138.970 127.401 1.00 114.89 48 HIS D C 1
ATOM 8008 O O . HIS D 4 42 ? 104.618 139.251 126.798 1.00 116.61 48 HIS D O 1
ATOM 8015 N N . ARG D 4 43 ? 102.690 138.105 126.917 1.00 117.43 49 ARG D N 1
ATOM 8016 C CA . ARG D 4 43 ? 102.906 137.411 125.654 1.00 118.44 49 ARG D CA 1
ATOM 8017 C C . ARG D 4 43 ? 102.169 138.079 124.498 1.00 120.10 49 ARG D C 1
ATOM 8018 O O . ARG D 4 43 ? 102.757 138.318 123.439 1.00 120.47 49 ARG D O 1
ATOM 8024 N N . SER D 4 44 ? 100.883 138.383 124.685 1.00 128.97 50 SER D N 1
ATOM 8025 C CA . SER D 4 44 ? 100.086 138.936 123.595 1.00 129.03 50 SER D CA 1
ATOM 8026 C C . SER D 4 44 ? 100.495 140.368 123.271 1.00 128.41 50 SER D C 1
ATOM 8027 O O . SER D 4 44 ? 100.438 140.785 122.108 1.00 129.59 50 SER D O 1
ATOM 8030 N N . VAL D 4 45 ? 100.904 141.136 124.282 1.00 117.91 51 VAL D N 1
ATOM 8031 C CA . VAL D 4 45 ? 101.230 142.543 124.064 1.00 118.29 51 VAL D CA 1
ATOM 8032 C C . VAL D 4 45 ? 102.430 142.678 123.132 1.00 119.94 51 VAL D C 1
ATOM 8033 O O . VAL D 4 45 ? 102.385 143.409 122.135 1.00 121.64 51 VAL D O 1
ATOM 8037 N N . LEU D 4 46 ? 103.515 141.960 123.430 1.00 124.56 52 LEU D N 1
ATOM 8038 C CA . LEU D 4 46 ? 104.695 142.031 122.576 1.00 125.25 52 LEU D CA 1
ATOM 8039 C C . LEU D 4 46 ? 104.459 141.347 121.236 1.00 128.11 52 LEU D C 1
ATOM 8040 O O . LEU D 4 46 ? 105.038 141.753 120.222 1.00 129.63 52 LEU D O 1
ATOM 8045 N N . ALA D 4 47 ? 103.622 140.306 121.211 1.00 134.77 53 ALA D N 1
ATOM 8046 C CA . ALA D 4 47 ? 103.296 139.651 119.948 1.00 134.19 53 ALA D CA 1
ATOM 8047 C C . ALA D 4 47 ? 102.574 140.605 119.005 1.00 133.98 53 ALA D C 1
ATOM 8048 O O . ALA D 4 47 ? 102.867 140.644 117.805 1.00 134.38 53 ALA D O 1
ATOM 8050 N N . ALA D 4 48 ? 101.626 141.382 119.530 1.00 135.91 54 ALA D N 1
ATOM 8051 C CA . ALA D 4 48 ? 100.937 142.379 118.723 1.00 136.35 54 ALA D CA 1
ATOM 8052 C C . ALA D 4 48 ? 101.780 143.625 118.487 1.00 135.78 54 ALA D C 1
ATOM 8053 O O . ALA D 4 48 ? 101.473 144.400 117.575 1.00 137.05 54 ALA D O 1
ATOM 8055 N N . CYS D 4 49 ? 102.828 143.834 119.286 1.00 130.06 55 CYS D N 1
ATOM 8056 C CA . CYS D 4 49 ? 103.681 145.005 119.110 1.00 129.34 55 CYS D CA 1
ATOM 8057 C C . CYS D 4 49 ? 104.486 144.920 117.817 1.00 130.38 55 CYS D C 1
ATOM 8058 O O . CYS D 4 49 ? 104.391 145.800 116.954 1.00 131.54 55 CYS D O 1
ATOM 8061 N N . SER D 4 50 ? 105.286 143.866 117.665 1.00 131.79 56 SER D N 1
ATOM 8062 C CA . SER D 4 50 ? 106.159 143.723 116.510 1.00 132.66 56 SER D CA 1
ATOM 8063 C C . SER D 4 50 ? 106.157 142.279 116.030 1.00 132.11 56 SER D C 1
ATOM 8064 O O . SER D 4 50 ? 105.877 141.353 116.795 1.00 132.62 56 SER D O 1
ATOM 8067 N N . SER D 4 51 ? 106.475 142.101 114.746 1.00 138.83 57 SER D N 1
ATOM 8068 C CA . SER D 4 51 ? 106.574 140.758 114.183 1.00 140.39 57 SER D CA 1
ATOM 8069 C C . SER D 4 51 ? 107.814 140.029 114.683 1.00 140.64 57 SER D C 1
ATOM 8070 O O . SER D 4 51 ? 107.821 138.793 114.748 1.00 141.55 57 SER D O 1
ATOM 8073 N N . TYR D 4 52 ? 108.869 140.772 115.031 1.00 127.09 58 TYR D N 1
ATOM 8074 C CA . TYR D 4 52 ? 110.085 140.143 115.535 1.00 127.53 58 TYR D CA 1
ATOM 8075 C C . TYR D 4 52 ? 109.826 139.387 116.830 1.00 128.59 58 TYR D C 1
ATOM 8076 O O . TYR D 4 52 ? 110.372 138.296 117.031 1.00 127.92 58 TYR D O 1
ATOM 8084 N N . PHE D 4 53 ? 108.996 139.940 117.712 1.00 126.49 59 PHE D N 1
ATOM 8085 C CA . PHE D 4 53 ? 108.623 139.251 118.941 1.00 124.12 59 PHE D CA 1
ATOM 8086 C C . PHE D 4 53 ? 107.649 138.110 118.678 1.00 124.93 59 PHE D C 1
ATOM 8087 O O . PHE D 4 53 ? 107.733 137.062 119.328 1.00 125.85 59 PHE D O 1
ATOM 8095 N N . HIS D 4 54 ? 106.728 138.298 117.728 1.00 138.28 60 HIS D N 1
ATOM 8096 C CA . HIS D 4 54 ? 105.780 137.242 117.388 1.00 139.30 60 HIS D CA 1
ATOM 8097 C C . HIS D 4 54 ? 106.493 136.001 116.869 1.00 138.84 60 HIS D C 1
ATOM 8098 O O . HIS D 4 54 ? 106.127 134.873 117.222 1.00 139.19 60 HIS D O 1
ATOM 8105 N N . SER D 4 55 ? 107.512 136.190 116.026 1.00 135.99 61 SER D N 1
ATOM 8106 C CA . SER D 4 55 ? 108.212 135.049 115.443 1.00 136.54 61 SER D CA 1
ATOM 8107 C C . SER D 4 55 ? 108.864 134.189 116.518 1.00 136.77 61 SER D C 1
ATOM 8108 O O . SER D 4 55 ? 108.812 132.955 116.452 1.00 136.40 61 SER D O 1
ATOM 8111 N N . ARG D 4 56 ? 109.481 134.818 117.514 1.00 131.70 62 ARG D N 1
ATOM 8112 C CA . ARG D 4 56 ? 110.152 134.099 118.588 1.00 131.14 62 ARG D CA 1
ATOM 8113 C C . ARG D 4 56 ? 109.209 133.668 119.705 1.00 129.96 62 ARG D C 1
ATOM 8114 O O . ARG D 4 56 ? 109.599 132.840 120.535 1.00 130.10 62 ARG D O 1
ATOM 8120 N N . ILE D 4 57 ? 107.990 134.197 119.750 1.00 128.70 63 ILE D N 1
ATOM 8121 C CA . ILE D 4 57 ? 107.030 133.834 120.783 1.00 128.83 63 ILE D CA 1
ATOM 8122 C C . ILE D 4 57 ? 106.142 132.674 120.349 1.00 129.90 63 ILE D C 1
ATOM 8123 O O . ILE D 4 57 ? 105.906 131.749 121.127 1.00 130.11 63 ILE D O 1
ATOM 8128 N N . VAL D 4 58 ? 105.651 132.700 119.107 1.00 138.71 64 VAL D N 1
ATOM 8129 C CA . VAL D 4 58 ? 104.706 131.678 118.660 1.00 139.12 64 VAL D CA 1
ATOM 8130 C C . VAL D 4 58 ? 105.376 130.313 118.562 1.00 138.96 64 VAL D C 1
ATOM 8131 O O . VAL D 4 58 ? 104.699 129.277 118.599 1.00 138.49 64 VAL D O 1
ATOM 8135 N N . GLY D 4 59 ? 106.704 130.281 118.437 1.00 138.81 65 GLY D N 1
ATOM 8136 C CA . GLY D 4 59 ? 107.391 129.010 118.266 1.00 138.79 65 GLY D CA 1
ATOM 8137 C C . GLY D 4 59 ? 107.254 128.096 119.469 1.00 139.17 65 GLY D C 1
ATOM 8138 O O . GLY D 4 59 ? 106.968 126.904 119.331 1.00 138.53 65 GLY D O 1
ATOM 8139 N N . GLN D 4 60 ? 107.453 128.641 120.664 1.00 137.17 66 GLN D N 1
ATOM 8140 C CA . GLN D 4 60 ? 107.411 127.850 121.883 1.00 135.98 66 GLN D CA 1
ATOM 8141 C C . GLN D 4 60 ? 106.045 127.957 122.556 1.00 136.25 66 GLN D C 1
ATOM 8142 O O . GLN D 4 60 ? 105.237 128.836 122.247 1.00 136.02 66 GLN D O 1
ATOM 8148 N N . ALA D 4 61 ? 105.798 127.038 123.491 1.00 139.36 67 ALA D N 1
ATOM 8149 C CA . ALA D 4 61 ? 104.544 127.019 124.249 1.00 139.28 67 ALA D CA 1
ATOM 8150 C C . ALA D 4 61 ? 104.861 126.486 125.648 1.00 139.16 67 ALA D C 1
ATOM 8151 O O . ALA D 4 61 ? 104.896 125.274 125.870 1.00 139.31 67 ALA D O 1
ATOM 8153 N N . ASP D 4 62 ? 105.088 127.407 126.580 1.00 131.62 68 ASP D N 1
ATOM 8154 C CA . ASP D 4 62 ? 105.392 127.048 127.959 1.00 130.94 68 ASP D CA 1
ATOM 8155 C C . ASP D 4 62 ? 105.059 128.234 128.854 1.00 131.18 68 ASP D C 1
ATOM 8156 O O . ASP D 4 62 ? 104.854 129.356 128.384 1.00 131.12 68 ASP D O 1
ATOM 8161 N N . GLY D 4 63 ? 105.003 127.965 130.159 1.00 123.06 69 GLY D N 1
ATOM 8162 C CA . GLY D 4 63 ? 104.669 129.015 131.107 1.00 122.01 69 GLY D CA 1
ATOM 8163 C C . GLY D 4 63 ? 105.719 130.107 131.177 1.00 121.56 69 GLY D C 1
ATOM 8164 O O . GLY D 4 63 ? 105.389 131.293 131.269 1.00 120.34 69 GLY D O 1
ATOM 8165 N N . GLU D 4 64 ? 106.993 129.729 131.134 1.00 116.22 70 GLU D N 1
ATOM 8166 C CA . GLU D 4 64 ? 108.101 130.669 131.229 1.00 115.03 70 GLU D CA 1
ATOM 8167 C C . GLU D 4 64 ? 108.838 130.725 129.898 1.00 115.65 70 GLU D C 1
ATOM 8168 O O . GLU D 4 64 ? 109.225 129.686 129.353 1.00 116.00 70 GLU D O 1
ATOM 8174 N N . LEU D 4 65 ? 109.032 131.937 129.382 1.00 107.55 71 LEU D N 1
ATOM 8175 C CA . LEU D 4 65 ? 109.729 132.155 128.125 1.00 105.00 71 LEU D CA 1
ATOM 8176 C C . LEU D 4 65 ? 110.762 133.258 128.302 1.00 105.25 71 LEU D C 1
ATOM 8177 O O . LEU D 4 65 ? 110.560 134.201 129.072 1.00 106.74 71 LEU D O 1
ATOM 8182 N N . ASN D 4 66 ? 111.872 133.132 127.578 1.00 92.77 72 ASN D N 1
ATOM 8183 C CA . ASN D 4 66 ? 112.964 134.093 127.652 1.00 92.97 72 ASN D CA 1
ATOM 8184 C C . ASN D 4 66 ? 113.401 134.475 126.246 1.00 93.70 72 ASN D C 1
ATOM 8185 O O . ASN D 4 66 ? 113.659 133.600 125.413 1.00 95.04 72 ASN D O 1
ATOM 8190 N N . ILE D 4 67 ? 113.484 135.778 125.989 1.00 94.32 73 ILE D N 1
ATOM 8191 C CA . ILE D 4 67 ? 113.949 136.311 124.714 1.00 95.06 73 ILE D CA 1
ATOM 8192 C C . ILE D 4 67 ? 115.055 137.314 125.006 1.00 95.21 73 ILE D C 1
ATOM 8193 O O . ILE D 4 67 ? 114.853 138.256 125.782 1.00 95.50 73 ILE D O 1
ATOM 8198 N N . THR D 4 68 ? 116.218 137.116 124.389 1.00 86.42 74 THR D N 1
ATOM 8199 C CA . THR D 4 68 ? 117.380 137.976 124.592 1.00 87.18 74 THR D CA 1
ATOM 8200 C C . THR D 4 68 ? 117.592 138.814 123.336 1.00 89.34 74 THR D C 1
ATOM 8201 O O . THR D 4 68 ? 117.956 138.282 122.282 1.00 90.45 74 THR D O 1
ATOM 8205 N N . LEU D 4 69 ? 117.362 140.119 123.451 1.00 93.67 75 LEU D N 1
ATOM 8206 C CA . LEU D 4 69 ? 117.587 141.016 122.331 1.00 92.52 75 LEU D CA 1
ATOM 8207 C C . LEU D 4 69 ? 119.085 141.194 122.084 1.00 93.59 75 LEU D C 1
ATOM 8208 O O . LEU D 4 69 ? 119.894 141.079 123.009 1.00 94.30 75 LEU D O 1
ATOM 8213 N N . PRO D 4 70 ? 119.481 141.472 120.837 1.00 97.01 76 PRO D N 1
ATOM 8214 C CA . PRO D 4 70 ? 120.906 141.676 120.540 1.00 96.93 76 PRO D CA 1
ATOM 8215 C C . PRO D 4 70 ? 121.502 142.896 121.226 1.00 96.38 76 PRO D C 1
ATOM 8216 O O . PRO D 4 70 ? 120.796 143.660 121.893 1.00 99.24 76 PRO D O 1
ATOM 8220 N N . GLU D 4 71 ? 122.814 143.080 121.059 1.00 94.27 77 GLU D N 1
ATOM 8221 C CA . GLU D 4 71 ? 123.530 144.126 121.784 1.00 95.51 77 GLU D CA 1
ATOM 8222 C C . GLU D 4 71 ? 123.078 145.521 121.366 1.00 96.59 77 GLU D C 1
ATOM 8223 O O . GLU D 4 71 ? 122.967 146.419 122.209 1.00 98.00 77 GLU D O 1
ATOM 8229 N N . GLU D 4 72 ? 122.808 145.723 120.073 1.00 107.49 78 GLU D N 1
ATOM 8230 C CA . GLU D 4 72 ? 122.550 147.066 119.561 1.00 109.21 78 GLU D CA 1
ATOM 8231 C C . GLU D 4 72 ? 121.312 147.710 120.176 1.00 109.76 78 GLU D C 1
ATOM 8232 O O . GLU D 4 72 ? 121.170 148.935 120.103 1.00 110.67 78 GLU D O 1
ATOM 8238 N N . VAL D 4 73 ? 120.420 146.926 120.774 1.00 102.64 79 VAL D N 1
ATOM 8239 C CA . VAL D 4 73 ? 119.273 147.482 121.483 1.00 100.46 79 VAL D CA 1
ATOM 8240 C C . VAL D 4 73 ? 119.721 147.954 122.859 1.00 100.59 79 VAL D C 1
ATOM 8241 O O . VAL D 4 73 ? 120.318 147.194 123.631 1.00 101.29 79 VAL D O 1
ATOM 8245 N N . THR D 4 74 ? 119.434 149.215 123.170 1.00 104.69 80 THR D N 1
ATOM 8246 C CA . THR D 4 74 ? 119.899 149.851 124.393 1.00 105.85 80 THR D CA 1
ATOM 8247 C C . THR D 4 74 ? 118.750 149.985 125.385 1.00 106.29 80 THR D C 1
ATOM 8248 O O . THR D 4 74 ? 117.576 149.987 125.003 1.00 109.23 80 THR D O 1
ATOM 8252 N N . VAL D 4 75 ? 119.102 150.087 126.670 1.00 104.84 81 VAL D N 1
ATOM 8253 C CA . VAL D 4 75 ? 118.090 150.233 127.714 1.00 106.53 81 VAL D CA 1
ATOM 8254 C C . VAL D 4 75 ? 117.322 151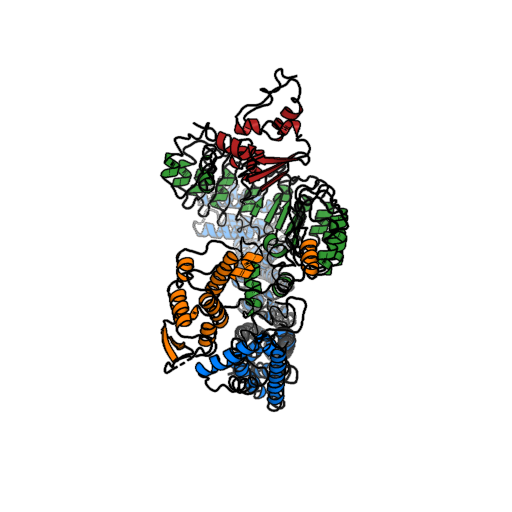.536 127.538 1.00 107.03 81 VAL D C 1
ATOM 8255 O O . VAL D 4 75 ? 116.092 151.573 127.671 1.00 105.64 81 VAL D O 1
ATOM 8259 N N . LYS D 4 76 ? 118.029 152.625 127.227 1.00 119.22 82 LYS D N 1
ATOM 8260 C CA . LYS D 4 76 ? 117.380 153.913 127.018 1.00 121.08 82 LYS D CA 1
ATOM 8261 C C . LYS D 4 76 ? 116.484 153.927 125.787 1.00 121.02 82 LYS D C 1
ATOM 8262 O O . LYS D 4 76 ? 115.663 154.841 125.651 1.00 121.64 82 LYS D O 1
ATOM 8268 N N . GLY D 4 77 ? 116.619 152.947 124.897 1.00 117.42 83 GLY D N 1
ATOM 8269 C CA . GLY D 4 77 ? 115.747 152.844 123.746 1.00 117.24 83 GLY D CA 1
ATOM 8270 C C . GLY D 4 77 ? 114.615 151.862 123.964 1.00 117.65 83 GLY D C 1
ATOM 8271 O O . GLY D 4 77 ? 113.516 152.045 123.433 1.00 117.99 83 GLY D O 1
ATOM 8272 N N . PHE D 4 78 ? 114.869 150.814 124.749 1.00 108.13 84 PHE D N 1
ATOM 8273 C CA . PHE D 4 78 ? 113.848 149.821 125.054 1.00 106.68 84 PHE D CA 1
ATOM 8274 C C . PHE D 4 78 ? 113.038 150.159 126.299 1.00 108.09 84 PHE D C 1
ATOM 8275 O O . PHE D 4 78 ? 112.047 149.474 126.575 1.00 108.72 84 PHE D O 1
ATOM 8283 N N . GLU D 4 79 ? 113.433 151.179 127.060 1.00 121.28 85 GLU D N 1
ATOM 8284 C CA . GLU D 4 79 ? 112.545 151.686 128.102 1.00 122.45 85 GLU D CA 1
ATOM 8285 C C . GLU D 4 79 ? 111.244 152.230 127.523 1.00 123.03 85 GLU D C 1
ATOM 8286 O O . GLU D 4 79 ? 110.182 151.962 128.113 1.00 122.37 85 GLU D O 1
ATOM 8292 N N . PRO D 4 80 ? 111.236 152.980 126.423 1.00 120.06 86 PRO D N 1
ATOM 8293 C CA . PRO D 4 80 ? 109.996 153.183 125.669 1.00 118.78 86 PRO D CA 1
ATOM 8294 C C . PRO D 4 80 ? 109.705 151.952 124.816 1.00 117.85 86 PRO D C 1
ATOM 8295 O O . PRO D 4 80 ? 110.345 150.911 124.949 1.00 118.43 86 PRO D O 1
ATOM 8299 N N . LEU D 4 81 ? 108.692 152.080 123.956 1.00 119.76 87 LEU D N 1
ATOM 8300 C CA . LEU D 4 81 ? 108.272 151.027 123.032 1.00 121.08 87 LEU D CA 1
ATOM 8301 C C . LEU D 4 81 ? 107.672 149.838 123.774 1.00 121.44 87 LEU D C 1
ATOM 8302 O O . LEU D 4 81 ? 107.140 148.914 123.150 1.00 122.12 87 LEU D O 1
ATOM 8307 N N . ILE D 4 82 ? 107.748 149.855 125.102 1.00 119.95 88 ILE D N 1
ATOM 8308 C CA . ILE D 4 82 ? 107.022 148.921 125.945 1.00 121.28 88 ILE D CA 1
ATOM 8309 C C . ILE D 4 82 ? 105.914 149.625 126.719 1.00 123.14 88 ILE D C 1
ATOM 8310 O O . ILE D 4 82 ? 104.833 149.064 126.913 1.00 124.15 88 ILE D O 1
ATOM 8315 N N . GLN D 4 83 ? 106.164 150.862 127.157 1.00 120.45 89 GLN D N 1
ATOM 8316 C CA . GLN D 4 83 ? 105.074 151.730 127.584 1.00 117.65 89 GLN D CA 1
ATOM 8317 C C . GLN D 4 83 ? 104.186 152.088 126.400 1.00 115.30 89 GLN D C 1
ATOM 8318 O O . GLN D 4 83 ? 102.966 152.221 126.543 1.00 116.98 89 GLN D O 1
ATOM 8324 N N . PHE D 4 84 ? 104.790 152.262 125.221 1.00 116.39 90 PHE D N 1
ATOM 8325 C CA . PHE D 4 84 ? 104.013 152.466 124.004 1.00 118.80 90 PHE D CA 1
ATOM 8326 C C . PHE D 4 84 ? 103.232 151.215 123.624 1.00 118.09 90 PHE D C 1
ATOM 8327 O O . PHE D 4 84 ? 102.219 151.306 122.922 1.00 120.68 90 PHE D O 1
ATOM 8335 N N . ALA D 4 85 ? 103.685 150.042 124.072 1.00 113.16 91 ALA D N 1
ATOM 8336 C CA . ALA D 4 85 ? 102.955 148.813 123.781 1.00 115.69 91 ALA D CA 1
ATOM 8337 C C . ALA D 4 85 ? 101.700 148.701 124.637 1.00 117.28 91 ALA D C 1
ATOM 8338 O O . ALA D 4 85 ? 100.709 148.089 124.223 1.00 117.19 91 ALA D O 1
ATOM 8340 N N . TYR D 4 86 ? 101.723 149.284 125.836 1.00 121.33 92 TYR D N 1
ATOM 8341 C CA . TYR D 4 86 ? 100.602 149.179 126.766 1.00 121.04 92 TYR D CA 1
ATOM 8342 C C . TYR D 4 86 ? 99.655 150.374 126.659 1.00 120.42 92 TYR D C 1
ATOM 8343 O O . TYR D 4 86 ? 98.465 150.207 126.377 1.00 120.85 92 TYR D O 1
ATOM 8351 N N . THR D 4 87 ? 100.170 151.581 126.882 1.00 120.22 93 THR D N 1
ATOM 8352 C CA . THR D 4 87 ? 99.359 152.791 126.878 1.00 119.84 93 THR D CA 1
ATOM 8353 C C . THR D 4 87 ? 99.209 153.410 125.494 1.00 119.85 93 THR D C 1
ATOM 8354 O O . THR D 4 87 ? 98.507 154.419 125.361 1.00 120.15 93 THR D O 1
ATOM 8358 N N . ALA D 4 88 ? 99.852 152.839 124.474 1.00 121.98 94 ALA D N 1
ATOM 8359 C CA . ALA D 4 88 ? 99.797 153.352 123.103 1.00 122.48 94 ALA D CA 1
ATOM 8360 C C . ALA D 4 88 ? 100.276 154.798 123.015 1.00 121.95 94 ALA D C 1
ATOM 8361 O O . ALA D 4 88 ? 99.812 155.568 122.171 1.00 122.40 94 ALA D O 1
ATOM 8363 N N . LYS D 4 89 ? 101.210 155.179 123.886 1.00 119.98 95 LYS D N 1
ATOM 8364 C CA . LYS D 4 89 ? 101.776 156.518 123.884 1.00 120.30 95 LYS D CA 1
ATOM 8365 C C . LYS D 4 89 ? 103.280 156.426 124.092 1.00 121.21 95 LYS D C 1
ATOM 8366 O O . LYS D 4 89 ? 103.765 155.613 124.884 1.00 122.71 95 LYS D O 1
ATOM 8372 N N . LEU D 4 90 ? 104.014 157.271 123.374 1.00 123.70 96 LEU D N 1
ATOM 8373 C CA . LEU D 4 90 ? 105.468 157.280 123.407 1.00 123.40 96 LEU D CA 1
ATOM 8374 C C . LEU D 4 90 ? 105.964 158.664 123.803 1.00 122.49 96 LEU D C 1
ATOM 8375 O O . LEU D 4 90 ? 105.397 159.679 123.387 1.00 122.07 96 LEU D O 1
ATOM 8380 N N . ILE D 4 91 ? 107.017 158.697 124.614 1.00 134.87 97 ILE D N 1
ATOM 8381 C CA . ILE D 4 91 ? 107.587 159.946 125.109 1.00 136.39 97 ILE D CA 1
ATOM 8382 C C . ILE D 4 91 ? 108.679 160.400 124.150 1.00 137.14 97 ILE D C 1
ATOM 8383 O O . ILE D 4 91 ? 109.569 159.619 123.793 1.00 137.05 97 ILE D O 1
ATOM 8388 N N . LEU D 4 92 ? 108.615 161.665 123.734 1.00 144.43 98 LEU D N 1
ATOM 8389 C CA . LEU D 4 92 ? 109.572 162.224 122.777 1.00 144.31 98 LEU D CA 1
ATOM 8390 C C . LEU D 4 92 ? 110.256 163.430 123.414 1.00 144.01 98 LEU D C 1
ATOM 8391 O O . LEU D 4 92 ? 109.634 164.481 123.596 1.00 144.08 98 LEU D O 1
ATOM 8396 N N . SER D 4 93 ? 111.532 163.270 123.755 1.00 150.47 99 SER D N 1
ATOM 8397 C CA . SER D 4 93 ? 112.364 164.390 124.161 1.00 151.46 99 SER D CA 1
ATOM 8398 C C . SER D 4 93 ? 113.401 164.678 123.075 1.00 152.52 99 SER D C 1
ATOM 8399 O O . SER D 4 93 ? 113.619 163.880 122.159 1.00 152.89 99 SER D O 1
ATOM 8402 N N . LYS D 4 94 ? 114.054 165.836 123.173 1.00 158.02 100 LYS D N 1
ATOM 8403 C CA . LYS D 4 94 ? 115.128 166.169 122.246 1.00 157.89 100 LYS D CA 1
ATOM 8404 C C . LYS D 4 94 ? 116.347 165.274 122.420 1.00 157.83 100 LYS D C 1
ATOM 8405 O O . LYS D 4 94 ? 117.116 165.109 121.467 1.00 158.03 100 LYS D O 1
ATOM 8411 N N . GLU D 4 95 ? 116.539 164.702 123.602 1.00 154.72 101 GLU D N 1
ATOM 8412 C CA . GLU D 4 95 ? 117.460 163.597 123.810 1.00 154.06 101 GLU D CA 1
ATOM 8413 C C . GLU D 4 95 ? 116.686 162.290 123.719 1.00 153.18 101 GLU D C 1
ATOM 8414 O O . GLU D 4 95 ? 115.453 162.275 123.680 1.00 153.30 101 GLU D O 1
ATOM 8420 N N . ASN D 4 96 ? 117.429 161.182 123.690 1.00 149.73 102 ASN D N 1
ATOM 8421 C CA . ASN D 4 96 ? 116.849 159.849 123.532 1.00 151.17 102 ASN D CA 1
ATOM 8422 C C . ASN D 4 96 ? 116.002 159.780 122.259 1.00 150.97 102 ASN D C 1
ATOM 8423 O O . ASN D 4 96 ? 114.785 159.590 122.295 1.00 151.04 102 ASN D O 1
ATOM 8428 N N . VAL D 4 97 ? 116.670 159.973 121.123 1.00 153.34 103 VAL D N 1
ATOM 8429 C CA . VAL D 4 97 ? 116.001 159.925 119.828 1.00 153.32 103 VAL D CA 1
ATOM 8430 C C . VAL D 4 97 ? 116.694 158.933 118.896 1.00 152.34 103 VAL D C 1
ATOM 8431 O O . VAL D 4 97 ? 116.031 158.111 118.255 1.00 150.85 103 VAL D O 1
ATOM 8435 N N . ASP D 4 98 ? 118.026 159.000 118.809 1.00 148.00 104 ASP D N 1
ATOM 8436 C CA . ASP D 4 98 ? 118.758 158.123 117.900 1.00 146.95 104 ASP D CA 1
ATOM 8437 C C . ASP D 4 98 ? 118.646 156.661 118.314 1.00 147.15 104 ASP D C 1
ATOM 8438 O O . ASP D 4 98 ? 118.436 155.787 117.465 1.00 146.97 104 ASP D O 1
ATOM 8443 N N . GLU D 4 99 ? 118.777 156.378 119.612 1.00 148.62 105 GLU D N 1
ATOM 8444 C CA . GLU D 4 99 ? 118.667 155.001 120.081 1.00 148.75 105 GLU D CA 1
ATOM 8445 C C . GLU D 4 99 ? 117.254 154.461 119.909 1.00 148.68 105 GLU D C 1
ATOM 8446 O O . GLU D 4 99 ? 117.077 153.283 119.579 1.00 149.50 105 GLU D O 1
ATOM 8452 N N . VAL D 4 100 ? 116.238 155.302 120.116 1.00 144.51 106 VAL D N 1
ATOM 8453 C CA . VAL D 4 100 ? 114.859 154.862 119.923 1.00 145.35 106 VAL D CA 1
ATOM 8454 C C . VAL D 4 100 ? 114.601 154.540 118.458 1.00 145.59 106 VAL D C 1
ATOM 8455 O O . VAL D 4 100 ? 113.957 153.537 118.134 1.00 144.40 106 VAL D O 1
ATOM 8459 N N . CYS D 4 101 ? 115.096 155.384 117.548 1.00 147.36 107 CYS D N 1
ATOM 8460 C CA . CYS D 4 101 ? 114.947 155.103 116.123 1.00 147.07 107 CYS D CA 1
ATOM 8461 C C . CYS D 4 101 ? 115.689 153.831 115.731 1.00 146.21 107 CYS D C 1
ATOM 8462 O O . CYS D 4 101 ? 115.187 153.032 114.929 1.00 147.03 107 CYS D O 1
ATOM 8465 N N . LYS D 4 102 ? 116.889 153.630 116.283 1.00 138.52 108 LYS D N 1
ATOM 8466 C CA . LYS D 4 102 ? 117.648 152.418 115.994 1.00 139.14 108 LYS D CA 1
ATOM 8467 C C . LYS D 4 102 ? 116.897 151.178 116.464 1.00 138.09 108 LYS D C 1
ATOM 8468 O O . LYS D 4 102 ? 116.814 150.177 115.744 1.00 136.95 108 LYS D O 1
ATOM 8474 N N . CYS D 4 103 ? 116.336 151.230 117.674 1.00 137.91 109 CYS D N 1
ATOM 8475 C CA . CYS D 4 103 ? 115.557 150.105 118.180 1.00 138.51 109 CYS D CA 1
ATOM 8476 C C . CYS D 4 103 ? 114.303 149.880 117.344 1.00 138.43 109 CYS D C 1
ATOM 8477 O O . CYS D 4 103 ? 113.917 148.733 117.091 1.00 139.41 109 CYS D O 1
ATOM 8480 N N . VAL D 4 104 ? 113.655 150.963 116.910 1.00 137.62 110 VAL D N 1
ATOM 8481 C CA . VAL D 4 104 ? 112.442 150.847 116.105 1.00 138.28 110 VAL D CA 1
ATOM 8482 C C . VAL D 4 104 ? 112.748 150.156 114.783 1.00 138.01 110 VAL D C 1
ATOM 8483 O O . VAL D 4 104 ? 112.020 149.256 114.348 1.00 137.74 110 VAL D O 1
ATOM 8487 N N . GLU D 4 105 ? 113.837 150.561 114.127 1.00 133.12 111 GLU D N 1
ATOM 8488 C CA . GLU D 4 105 ? 114.176 149.958 112.843 1.00 131.90 111 GLU D CA 1
ATOM 8489 C C . GLU D 4 105 ? 114.728 148.546 112.997 1.00 132.29 111 GLU D C 1
ATOM 8490 O O . GLU D 4 105 ? 114.548 147.718 112.098 1.00 133.44 111 GLU D O 1
ATOM 8496 N N . PHE D 4 106 ? 115.397 148.249 114.115 1.00 126.51 112 PHE D N 1
ATOM 8497 C CA . PHE D 4 106 ? 115.919 146.903 114.320 1.00 127.02 112 PHE D CA 1
ATOM 8498 C C . PHE D 4 106 ? 114.803 145.915 114.639 1.00 126.01 112 PHE D C 1
ATOM 8499 O O . PHE D 4 106 ? 114.769 144.810 114.086 1.00 124.62 112 PHE D O 1
ATOM 8507 N N . LEU D 4 107 ? 113.883 146.293 115.526 1.00 134.11 113 LEU D N 1
ATOM 8508 C CA . LEU D 4 107 ? 112.758 145.439 115.881 1.00 134.93 113 LEU D CA 1
ATOM 8509 C C . LEU D 4 107 ? 111.624 145.500 114.868 1.00 134.59 113 LEU D C 1
ATOM 8510 O O . LEU D 4 107 ? 110.742 144.635 114.899 1.00 136.16 113 LEU D O 1
ATOM 8515 N N . SER D 4 108 ? 111.630 146.495 113.978 1.00 130.87 114 SER D N 1
ATOM 8516 C CA . SER D 4 108 ? 110.639 146.635 112.911 1.00 131.74 114 SER D CA 1
ATOM 8517 C C . SER D 4 108 ? 109.218 146.700 113.477 1.00 132.41 114 SER D C 1
ATOM 8518 O O . SER D 4 108 ? 108.370 145.845 113.212 1.00 133.46 114 SER D O 1
ATOM 8521 N N . VAL D 4 109 ? 108.971 147.738 114.269 1.00 138.49 115 VAL D N 1
ATOM 8522 C CA . VAL D 4 109 ? 107.641 148.005 114.804 1.00 139.62 115 VAL D CA 1
ATOM 8523 C C . VAL D 4 109 ? 106.861 148.810 113.770 1.00 140.64 115 VAL D C 1
ATOM 8524 O O . VAL D 4 109 ? 107.299 149.882 113.340 1.00 140.90 115 VAL D O 1
ATOM 8528 N N . HIS D 4 110 ? 105.709 148.281 113.357 1.00 145.38 116 HIS D N 1
ATOM 8529 C CA . HIS D 4 110 ? 104.928 148.917 112.302 1.00 145.50 116 HIS D CA 1
ATOM 8530 C C . HIS D 4 110 ? 104.162 150.135 112.803 1.00 145.23 116 HIS D C 1
ATOM 8531 O O . HIS D 4 110 ? 103.866 151.040 112.014 1.00 144.61 116 HIS D O 1
ATOM 8538 N N . ASN D 4 111 ? 103.844 150.182 114.101 1.00 142.28 117 ASN D N 1
ATOM 8539 C CA . ASN D 4 111 ? 103.014 151.262 114.627 1.00 142.14 117 ASN D CA 1
ATOM 8540 C C . ASN D 4 111 ? 103.675 152.622 114.434 1.00 141.97 117 ASN D C 1
ATOM 8541 O O . ASN D 4 111 ? 103.013 153.591 114.044 1.00 141.51 117 ASN D O 1
ATOM 8546 N N . ILE D 4 112 ? 104.974 152.717 114.701 1.00 144.87 118 ILE D N 1
ATOM 8547 C CA . ILE D 4 112 ? 105.733 153.948 114.508 1.00 144.85 118 ILE D CA 1
ATOM 8548 C C . ILE D 4 112 ? 106.835 153.669 113.496 1.00 144.76 118 ILE D C 1
ATOM 8549 O O . ILE D 4 112 ? 107.648 152.756 113.689 1.00 144.03 118 ILE D O 1
ATOM 8554 N N . GLU D 4 113 ? 106.857 154.447 112.419 1.00 154.33 119 GLU D N 1
ATOM 8555 C CA . GLU D 4 113 ? 107.846 154.285 111.366 1.00 154.52 119 GLU D CA 1
ATOM 8556 C C . GLU D 4 113 ? 108.986 155.282 111.577 1.00 154.23 119 GLU D C 1
ATOM 8557 O O . GLU D 4 113 ? 109.015 156.030 112.557 1.00 153.30 119 GLU D O 1
ATOM 8563 N N . GLU D 4 114 ? 109.943 155.301 110.649 1.00 154.02 120 GLU D N 1
ATOM 8564 C CA . GLU D 4 114 ? 111.045 156.252 110.714 1.00 153.99 120 GLU D CA 1
ATOM 8565 C C . GLU D 4 114 ? 110.700 157.592 110.083 1.00 154.37 120 GLU D C 1
ATOM 8566 O O . GLU D 4 114 ? 111.197 158.629 110.539 1.00 153.54 120 GLU D O 1
ATOM 8572 N N . SER D 4 115 ? 109.864 157.597 109.042 1.00 161.33 121 SER D N 1
ATOM 8573 C CA . SER D 4 115 ? 109.421 158.853 108.450 1.00 161.42 121 SER D CA 1
ATOM 8574 C C . SER D 4 115 ? 108.531 159.650 109.394 1.00 160.94 121 SER D C 1
ATOM 8575 O O . SER D 4 115 ? 108.483 160.880 109.289 1.00 160.65 121 SER D O 1
ATOM 8578 N N . CYS D 4 116 ? 107.833 158.981 110.308 1.00 157.06 122 CYS D N 1
ATOM 8579 C CA . CYS D 4 116 ? 106.993 159.638 111.299 1.00 156.67 122 CYS D CA 1
ATOM 8580 C C . CYS D 4 116 ? 107.733 159.918 112.602 1.00 157.00 122 CYS D C 1
ATOM 8581 O O . CYS D 4 116 ? 107.120 160.413 113.553 1.00 157.05 122 CYS D O 1
ATOM 8584 N N . PHE D 4 117 ? 109.028 159.618 112.665 1.00 152.30 123 PHE D N 1
ATOM 8585 C CA . PHE D 4 117 ? 109.821 159.764 113.879 1.00 151.45 123 PHE D CA 1
ATOM 8586 C C . PHE D 4 117 ? 110.937 160.783 113.728 1.00 150.95 123 PHE D C 1
ATOM 8587 O O . PHE D 4 117 ? 111.137 161.615 114.620 1.00 150.76 123 PHE D O 1
ATOM 8595 N N . GLN D 4 118 ? 111.665 160.748 112.614 1.00 148.59 124 GLN D N 1
ATOM 8596 C CA . GLN D 4 118 ? 112.853 161.564 112.394 1.00 148.65 124 GLN D CA 1
ATOM 8597 C C . GLN D 4 118 ? 112.524 163.038 112.125 1.00 148.99 124 GLN D C 1
ATOM 8598 O O . GLN D 4 118 ? 113.435 163.872 112.167 1.00 148.80 124 GLN D O 1
ATOM 8604 N N . PHE D 4 119 ? 111.245 163.374 111.930 1.00 156.51 125 PHE D N 1
ATOM 8605 C CA . PHE D 4 119 ? 110.825 164.665 111.385 1.00 157.03 125 PHE D CA 1
ATOM 8606 C C . PHE D 4 119 ? 111.549 165.870 111.978 1.00 157.78 125 PHE D C 1
ATOM 8607 O O . PHE D 4 119 ? 112.286 166.559 111.266 1.00 158.18 125 PHE D O 1
ATOM 8615 N N . LEU D 4 120 ? 111.363 166.134 113.276 1.00 162.85 126 LEU D N 1
ATOM 8616 C CA . LEU D 4 120 ? 111.975 167.316 113.875 1.00 162.98 126 LEU D CA 1
ATOM 8617 C C . LEU D 4 120 ? 112.431 167.074 115.311 1.00 162.88 126 LEU D C 1
ATOM 8618 O O . LEU D 4 120 ? 112.499 168.017 116.107 1.00 163.05 126 LEU D O 1
ATOM 8623 N N . LYS D 4 121 ? 112.754 165.830 115.664 1.00 161.77 127 LYS D N 1
ATOM 8624 C CA . LYS D 4 121 ? 113.181 165.549 117.029 1.00 162.10 127 LYS D CA 1
ATOM 8625 C C . LYS D 4 121 ? 114.675 165.761 117.237 1.00 162.34 127 LYS D C 1
ATOM 8626 O O . LYS D 4 121 ? 115.139 165.687 118.380 1.00 162.27 127 LYS D O 1
ATOM 8632 N N . PHE D 4 122 ? 115.425 166.024 116.168 1.00 164.56 128 PHE D N 1
ATOM 8633 C CA . PHE D 4 122 ? 116.864 166.278 116.245 1.00 164.52 128 PHE D CA 1
ATOM 8634 C C . PHE D 4 122 ? 117.610 165.148 116.950 1.00 164.61 128 PHE D C 1
ATOM 8635 O O . PHE D 4 122 ? 118.114 165.322 118.060 1.00 164.79 128 PHE D O 1
#

Foldseek 3Di:
DDDVVLVVLLVVVLVDLQVPDDDDPVSLVVLLVSLVVCCDDPHSPPCVVVVVLLVVLLVVQVVVLVPQVPDAAPGSLVVCLVVPVSQLVSQVSVQVSNVVCVPPPQVVVPPVPDFDRDGSNVSSLVSVCVRCVPPVLPRVLVNLLVLVVCPPPDPPSPLSSLQSSLVSQQVSADPGPDNNRCPRSCVRRVVVNLVVLLVVLLVCLVVVVPPDPVLVLLVVLVVVLVVVVVVDVSNHPPPPNVPSSVSSLCSSPPVPLPVPLVVLLVVVVPVDQVSLLSSLVSCVVPPDRSCVSQVSVLVSLLVQLLVVVVVVPDCVLVQLVVVLVSLLVSLVVVVVSCVPRVVVDPSNVVSSLVRSLVSQQPHPSCVVVPHSLSNLLSLLVVLDVLFWAVVVCLVVVVVSSLVSVVSSVDCPSNVVSNVVVVVVCVVVVGGDPCVSVVVVVVSVVVPD/DKAWEAFQVGDIDIDDPLLLVLQVVVVCCPPPPDDDHDYHYDNLGHDPLVVLSSVVSVVVSPDDDPVPDCLDPVNVVSPPDDPVSLVSNCVVCVVRVNVVSNVSSVNVVVVVVPPDDPVVVCVRVVPDPPDDPVNVVVVCVVVVVD/DDPVVDDLVVVLVVLVPDDPVCQVPPQCPPDVVSVVSSLDQVVALAPQCEPVAPPDALCLVVVLVSHEQNAEDEHEPYEHYALVSQLVSLVRYQHYAADYHEPHQRYALVSLQSNLVSHQEYAHYAYEQHARYALVSLLSNLVRHQHYAEYHDYNHQHYAVVSLLSNLQGNQNYAEYEYEQHENYELSNLLSNLVSHLNYAYDADYNYAYELVSLLSNLSRLNYAEYHQEDYDYNDQVSLVSNLQRNQRYAYYNHEPHAVYELVSLLVSQQRHDNYEYYHYEQYAYALCSLVSNLARHQHYEEYAYENHQHHAPPSLLNSLVRHPYYAEDEYYHNPRYDVVVVVVSCVVRVSHDYHYPVPCVVVVVVCVVPVPPD/DPPPPLVVQVVCQVVVHPFQEWEAAVRDTGTHHQVLVLVFFVLSVVQRVVDDDRHYYDYDDHLQHPLQVVPSRCCSRVVDGDAALPSQVNVQVVCVVRVGPSDHPVNRVPPSD

Solvent-accessible surface area: 52432 Å² total; per-residue (Å²): 119,33,73,83,123,16,36,120,55,1,100,47,0,1,88,49,10,1,92,125,127,110,31,58,66,55,48,1,2,66,0,1,10,39,1,12,32,7,14,28,43,156,151,78,62,40,96,36,5,4,109,72,1,65,87,23,0,81,91,61,1,80,94,30,16,137,92,2,88,121,63,149,51,98,51,0,0,116,28,2,21,107,58,6,93,50,8,82,71,0,0,56,7,0,47,4,0,1,28,9,9,28,60,35,38,4,126,74,7,43,94,70,65,125,144,28,31,37,78,0,44,25,4,0,16,30,6,4,40,44,1,0,103,173,17,2,16,126,54,0,3,92,2,0,24,84,20,11,55,73,24,132,127,27,133,124,36,84,64,196,22,0,33,20,2,11,74,0,1,28,45,1,2,101,40,56,68,128,130,159,65,54,65,7,5,61,105,4,9,12,63,58,19,14,69,36,6,27,97,12,0,61,128,45,2,64,104,37,30,147,148,62,82,23,25,74,5,1,109,63,2,46,54,16,22,116,56,5,77,161,25,8,117,65,20,70,42,130,55,7,49,122,66,0,23,122,68,1,6,77,2,2,2,82,106,17,30,138,78,2,36,81,30,1,48,86,1,9,106,49,117,92,67,136,24,2,11,44,0,21,74,2,0,47,95,23,143,149,22,37,43,92,2,51,146,49,0,19,62,13,4,28,74,76,0,61,45,30,2,101,178,23,39,120,56,0,33,116,49,15,132,80,9,2,75,23,4,7,80,20,28,109,117,10,45,47,15,1,106,89,13,1,120,88,48,81,22,1,44,49,5,4,53,126,0,4,15,97,2,8,16,102,4,11,1,7,131,76,36,167,45,64,43,38,5,0,34,0,6,0,78,25,0,24,63,37,3,71,110,144,119,84,109,22,58,84,29,0,80,64,0,27,34,10,2,119,17,3,150,43,50,106,22,1,72,106,38,16,59,112,28,40,59,120,9,80,118,121,135,65,24,35,42,89,94,2,7,55,30,1,95,65,43,22,169,154,40,98,133,59,15,68,8,57,4,61,96,45,84,88,39,109,15,61,28,104,33,9,71,60,6,67,8,5,57,21,0,46,90,40,30,78,122,136,123,103,53,5,43,1,68,68,2,57,13,62,8,4,115,43,6,38,91,16,8,50,87,33,120,114,87,118,125,177,179,80,123,103,27,56,113,88,2,79,124,18,14,171,58,94,44,22,30,6,12,82,0,0,64,5,0,2,2,6,28,6,149,32,0,16,28,20,0,0,40,22,0,0,64,54,6,67,80,82,76,31,97,74,1,18,137,54,3,104,14,159,77,64,13,76,160,108,70,41,48,88,11,134,140,92,21,129,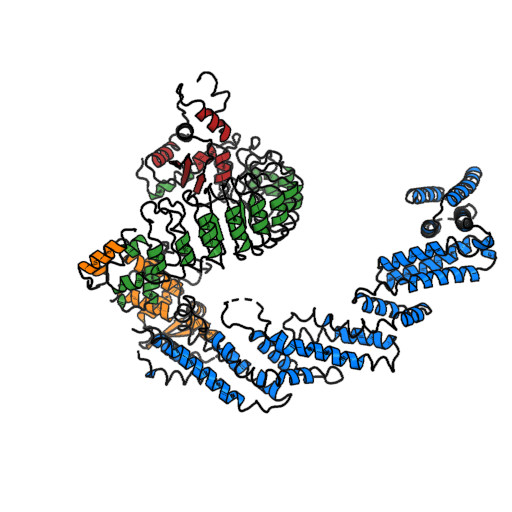27,50,121,54,1,49,142,4,12,52,33,5,0,17,74,0,0,29,12,0,41,37,82,45,17,15,73,26,0,7,14,0,3,80,87,0,70,88,16,9,94,22,43,69,23,14,32,90,11,83,8,35,84,59,71,164,29,4,92,100,28,6,82,77,3,0,58,94,9,90,52,0,54,45,5,41,6,16,27,6,99,40,8,53,33,92,5,3,30,55,1,2,149,65,0,93,21,0,36,67,4,12,0,48,29,0,85,58,1,36,25,67,3,4,33,13,0,2,50,63,0,95,76,0,55,65,0,26,1,4,17,2,60,88,2,41,11,90,1,0,78,49,0,8,76,92,2,148,48,1,35,24,4,32,1,3,16,0,96,101,0,30,24,100,0,3,44,33,4,0,115,21,1,85,108,1,65,66,3,63,1,24,41,0,128,103,0,47,27,117,0,2,103,14,8,5,103,57,0,73,88,2,66,83,5,2,4,13,10,3,37,0,41,9,171,0,1,71,64,5,39,85,1,118,81,0,30,13,2,27,8,7,76,7,98,69,6,60,24,124,9,7,25,88,6,9,78,96,2,136,75,10,35,10,5,6,5,0,24,7,115,96,1,56,25,113,0,1,30,29,4,2,108,35,10,110,78,9,98,64,2,21,3,0,16,1,82,1,79,44,102,2,2,26,2,2,3,120,90,9,133,52,3,47,22,2,2,1,0,45,2,143,91,1,58,38,133,1,4,33,72,0,7,102,35,14,173,29,3,94,56,0,2,3,8,42,9,101,68,10,91,69,126,40,3,110,120,8,47,108,104,39,109,109,2,61,4,29,11,57,76,29,12,74,99,63,22,94,78,93,72,171,100,94,71,73,154,180,54,57,127,51,39,78,25,0,15,80,7,30,107,156,110,56,54,20,37,0,16,1,15,2,104,38,94,106,46,65,1,1,39,22,7,1,5,17,10,0,8,34,2,8,6,10,12,27,25,88,105,78,65,96,9,53,7,22,10,33,146,78,2,49,25,107,0,5,96,22,6,9,88,33,21,7,64,79,144,25,134,74,54,100,126,54,20,94,24,3,17,96,2,4,102,82,3,64,7,108,59,24,93,64,82,86,6,130,142,125,59,175

Sequence (1082 aa):
IGLDQIWDDLRAGIQQVYTRQSMAKSRYMELYTHVYNYCTSVQFVGLELYKRLKEFLKNYLTNLLKDGEDLMDESVLKFYTQQWEDYRFSSKVLNGICAYLNRHWVRRECDEGRKGIYEIYSLALVTWRDCLFRPLNKQVTNAVLKLIEKERNGETINTRLISGVVQSYVELGLNEDDAPTLTVYKESFESQFLADTERFYTRESTEFLQQNPVTEYMKKAEARLLEEQRRVQVYLHESTQDELARKCEQVLIEKHLEIFHTEFQNLLDADKNEDLGRMYNLVSRIQDGLGELKKLLETHIHNQGLAAIEKCGEAALNDPKMYVQTVLDVHKKYNALVMSAFNNDAGFVAALDKACGRFINNNAVTKMAQSSSKSPELLARYCDSLLKKSEAELEDTLNQVMVVFKYIEDKDVFQKFYAKMLAKRLVHQNSASDDAEASMISKLKQACPSIKLQSSDGEIFEVDVEIAKQSVTIKTMLEDLGGDDDPVPLPNVNAAILKKVIQWCTHHKDDPPPRTDDIPVWDQEFLKVDQGTLFELILAANYLDIKGLLDVTCKTVANMIKGKTPEEIRKTFNIKNDFTEEEEAQVRKENQWCPDINQLPPSILLKIFSNLSLDERCLSASLVCKYWRDLCLDFQFWKQLDLSSRQQVTDELLEKIASRSQNIIEINISDCRSMSDNGVCVLAFKCPGLLRYTAYRCKQLSDTSIIAVASHCPLLQKVHVGNQDKLTDEGLKQLGSKCRELKDIHFGQCYKISDEGMIVIAKGCLKLQRIYMQENKLVTDQSVKAFAEHCPELQYVGFMGCSVTSKGVIHLTKLRNLSSLDLRHITELDNETVMEIVKRCKNLSSLNLCLNWIINDRCVEVIAKEGQNLKELYLVSCKITDYALIAIGRYSMTIETVDVGWCKEITDQGATLIAQSSKSLRYLGLMRCDKVNEVTVEQLVQQYPHITFSTVLQDCKRTLERAYQMGWTHSTNVLLSLNDQRKKDVLCDVTIFVEGQRFRAHRSVLAACSSYFHSRIVGQADGELNITLPEEVTVKGFEPLIQFAYTAKLILSKENVDEVCKCVEFLSVHNIEESCFQFLKF

B-factor: mean 73.85, std 51.88, range [1.26, 183.35]

Nearest PDB structures (foldseek):
  8ubt-assembly1_B  TM=1.007E+00  e=3.726E-26  Homo sapiens
  5k35-assembly1_B  TM=9.407E-01  e=2.514E-21  Homo sapiens
  6byh-assembly2_B  TM=9.287E-01  e=1.056E-20  Homo sapiens
  6c16-assembly2_B  TM=9.365E-01  e=6.722E-18  Homo sapiens
  3v7d-assembly2_C  TM=9.478E-01  e=7.547E-14  Saccharomyces cerevisiae S288C